Protein AF-0000000070911212 (afdb_homodimer)

Organism: Physcomitrium patens (NCBI:txid3218)

Secondary structure (DSSP, 8-state):
-EEEE-SS-EEE-----------------------------------------------------------------S---PBSPHHHHHHHHHH-SEEEEEEEEE-TT--HHHHHHHHS-TT-TTS-EEEEEEEEESSSEEEEEEEEEEES-SEEEEEETTEEEEEETTTTEEEEEE-S-GGGHHHHHHTT--BPP-TTS-SS--SEEEEEE-GGGHHHH-TTTS-GGGPPB-SS---SEEEEEE-EEEEEETTTTEEEEEEEEEGGGSSSHHHHHHHHHHHHHHHHHHHH--TT------B----TTS-PPPP-EESS-HHHHHHHHHHHHHHHHTTS-S-------EEB---S-HHHHHHHHHHHS--SEEEEEEETTEEEEEEES--S-EEETTEEEE--EEEEEEPPSSHHHHHHHHHHHHH-HHHHHHHHHHHHHHHHHHHHTS-TT--EEEEEEEEEE-SSEEEEEEEEEEEGGGS--S--S-THHHHHHHHHHHTTS--TTTS-SSTTHHHHHHHHHSSB--TT-SS-EEE-/-EEEE-SS-EEE-----------------------------------------------------------------S---PBSPHHHHHHHHHH-SEEEEEEEEE-TT--HHHHHHHHS-TT-TTS-EEEEEEEEESSSEEEEEEEEEEES-SEEEEEETTEEEEEETTTTEEEEEE-S-GGGHHHHHHTT--BPP-TTS-SS--SEEEEEE-GGGHHHH-TTTS-GGGPPB-SS---SEEEEEE-EEEEEETTTTEEEEEEEEEGGGSSSHHHHHHHHHHHHHHHHHHHH--TT------B----TTS-PPPP-EESS-HHHHHHHHHHHHHHHHTTS-S-------EEB---S-HHHHHHHHHHHS--SEEEEEEETTEEEEEEES--S-EEETTEEEE--EEEEEEPPSSHHHHHHHHHHHHH-HHHHHHHHHHHHHHHHHHHHTB-TT--EEEEEEEEEE-SSEEEEEEEEEEEGGGB--S--S-THHHHHHHHHHHTTS--TTTS-SSTTHHHHHHHHHSSB--TT-SS-EEE-

Foldseek 3Di:
DKWWDFDWWTWDFDDQPFPWPFDDPPDPDDPDDPPPPPPDDDDDDDDDDDDDDPDPDCPPPPPPPDQPPDDDCDDQDPPDAKPVHLVVLVVLCVVWQKEKIKDKDFCPVPDLLLLQCLQAPLPNLQWWKKKKFFFDFDPDTHGDFKIKIFGHFQWKWFAAQQKIWIQGSVVRDIDIDGHLASLCVQVVVCVRTDYGDDPVDDQDDFWFKWWFAFLCNLCSVVVVQDPPVPFFAAPQPGTRTMIGTTQWMWMQGNVVSMIMTMGIFRNVVDPDSSVSVVVSVSVSSVSVVSSVCSPPSDDPPDDPPPPLVDDDDDQDDKPDDPVLQVVLVVVVVVCCVVVLFSTARAGIIGIGGDPDRPVVVLVVCCPSFNERIFMFTSTRRITMTDHDNADCWDDDPQKIKHKDWWWKDWADPDPVRRVVRVVVRVPDPVRLVLRVVLVVLSQVLQCVQFAHPQKDKDAAQDWTDGDTMIIGMIMIMGGNPRSDDDDPDDSSSSVSVSCVSRVSCDSVSNFRPPRSRRSVVSSVSDNHDRRHTPDGNTDD/DKWWDFDWWTWDFDDQPFPWPFDPPPDPDDPDDPDDPDPDDDDDDDDDDDDDDPDPDCPPPPPPCPLPPDDDCDDQDPPDAKPVHPVVLVVLCVVWQKEKIKDKDFCPVPDLLLLQCLQAPLPNLQWWKKKKFFFDFDPDTHGDQKIKIFGHFQWKWFAAQQKIWIQGSVVRDIDIDGHLASLCVQVVVCVRTDYGDDPVDDQDDFWFKWWFAFLCSLCSVVVVQDPPVPFFAAPQPGTRTMIGTTQWMWMQGNVVSMIMTMGIFRNVVDPDSVVSVVVSVSVSSVSVVSSVCSPPSDDPPDDPPPPLVDDPDDQDDKPDDPVLQVVLVVVVVVCCVVVLFSTARAGIIGIGGDPDRPSVVLVVCCPSFNERIFMFTSTRRITMTDHDNADCWDDDPQKIKHKDWWWKDWADPDPVRRVVRVCVRVVDPVRLVLRVVLVVLSQVLQCVQFAPPQKDKDAAQDWTDGDTMIIGMIMIMGGNVGRDDDDPDDPSSRVSVSCVSRVSCDSVSNFRPPRSRRSVVSSVSDNHDPRHTPDGNTDD

Nearest PDB structures (foldseek):
  7qu9-assembly1_A  TM=8.863E-01  e=1.868E-29  Bacillus subtilis
  7qu9-assembly2_B  TM=8.861E-01  e=1.388E-28  Bacillus subtilis
  7qu9-assembly3_C  TM=8.748E-01  e=2.964E-28  Bacillus subtilis
  7pi1-assembly4_DDD  TM=8.716E-01  e=1.088E-27  Bacillus subtilis subsp. subtilis str. 168
  1qdl-assembly1_A-2  TM=8.435E-01  e=1.285E-23  Saccharolobus solfataricus

Sequence (1080 aa):
MECLVGHDAVRCASGWIRGAVMTERHQWSRAKDCVFFKSRKGGHLKQFGNIGGCARASVNPVISCTALQTAVDVPPSEERETTPGRSQFLEAAQRGNVVPVYRRIFSDHLTPVLAYRCLIKEDDRDAPSFLFESVENGKSINMGRYSIVGVQPSLEIIAKEDRIIILNHEKGTREEKQSDDPLNEPQEIASKWNPVKIDSIPDIFCGGWVGYFSYDTVRYVEKKKLAFSSAPKDDRGLPDIHLGLYNDVLVFDHVTKLLYVLHWVHVDQFDSLESAFEDGCKKLDHLVARLQAPEGVELPSASVEMSVEKYGQSATKSNFTPEQFKDSILQVKEHILAGDIFQLVLSQRFERRTFAYPFEVYRALRIVNPSPYMIYLQARGAIMVASSPEILTRISKGTVVNRPLAGTRKRGKTPEEDMAMERDLLGDEKECAEHVMLVDLGRNDVGKVSKAGTVKVEKFMEIERYSHVMHISSTVLVPLRYYYLNSSSALDKTVWTCYSSFSWMPPLIVSSSGYHLGRYRSYHLEPWQIPFHSSPEIVHMECLVGHDAVRCASGWIRGAVMTERHQWSRAKDCVFFKSRKGGHLKQFGNIGGCARASVNPVISCTALQTAVDVPPSEERETTPGRSQFLEAAQRGNVVPVYRRIFSDHLTPVLAYRCLIKEDDRDAPSFLFESVENGKSINMGRYSIVGVQPSLEIIAKEDRIIILNHEKGTREEKQSDDPLNEPQEIASKWNPVKIDSIPDIFCGGWVGYFSYDTVRYVEKKKLAFSSAPKDDRGLPDIHLGLYNDVLVFDHVTKLLYVLHWVHVDQFDSLESAFEDGCKKLDHLVARLQAPEGVELPSASVEMSVEKYGQSATKSNFTPEQFKDSILQVKEHILAGDIFQLVLSQRFERRTFAYPFEVYRALRIVNPSPYMIYLQARGAIMVASSPEILTRISKGTVVNRPLAGTRKRGKTPEEDMAMERDLLGDEKECAEHVMLVDLGRNDVGKVSKAGTVKVEKFMEIERYSHVMHISSTVLVPLRYYYLNSSSALDKTVWTCYSSFSWMPPLIVSSSGYHLGRYRSYHLEPWQIPFHSSPEIVH

Structure (mmCIF, N/CA/C/O backbone):
data_AF-0000000070911212-model_v1
#
loop_
_entity.id
_entity.type
_entity.pdbx_description
1 polymer 'Anthranilate synthase'
#
loop_
_atom_site.group_PDB
_atom_site.id
_atom_site.type_symbol
_atom_site.label_atom_id
_atom_site.label_alt_id
_atom_site.label_comp_id
_atom_site.label_asym_id
_atom_site.label_entity_id
_atom_site.label_seq_id
_atom_site.pdbx_PDB_ins_code
_atom_site.Cartn_x
_atom_site.Cartn_y
_atom_site.Cartn_z
_atom_site.occupancy
_atom_site.B_iso_or_equiv
_atom_site.auth_seq_id
_atom_site.auth_comp_id
_atom_site.auth_asym_id
_atom_site.auth_atom_id
_atom_site.pdbx_PDB_model_num
ATOM 1 N N . MET A 1 1 ? 14.336 -12.883 -10.828 1 28.17 1 MET A N 1
ATOM 2 C CA . MET A 1 1 ? 15.203 -13.766 -10.055 1 28.17 1 MET A CA 1
ATOM 3 C C . MET A 1 1 ? 14.375 -14.711 -9.18 1 28.17 1 MET A C 1
ATOM 5 O O . MET A 1 1 ? 13.477 -14.273 -8.461 1 28.17 1 MET A O 1
ATOM 9 N N . GLU A 1 2 ? 14.188 -15.867 -9.695 1 31.66 2 GLU A N 1
ATOM 10 C CA . GLU A 1 2 ? 13.516 -16.922 -8.938 1 31.66 2 GLU A CA 1
ATOM 11 C C . GLU A 1 2 ? 14.508 -17.734 -8.102 1 31.66 2 GLU A C 1
ATOM 13 O O . GLU A 1 2 ? 15.609 -18.031 -8.57 1 31.66 2 GLU A O 1
ATOM 18 N N . CYS A 1 3 ? 14.344 -17.688 -6.711 1 31.03 3 CYS A N 1
ATOM 19 C CA . CYS A 1 3 ? 15.18 -18.484 -5.832 1 31.03 3 CYS A CA 1
ATOM 20 C C . CYS A 1 3 ? 14.398 -19.672 -5.273 1 31.03 3 CYS A C 1
ATOM 22 O O . CYS A 1 3 ? 13.273 -19.516 -4.789 1 31.03 3 CYS A O 1
ATOM 24 N N . LEU A 1 4 ? 14.797 -20.859 -5.637 1 30.27 4 LEU A N 1
ATOM 25 C CA . LEU A 1 4 ? 14.297 -22.062 -4.988 1 30.27 4 LEU A CA 1
ATOM 26 C C . LEU A 1 4 ? 15.109 -22.391 -3.742 1 30.27 4 LEU A C 1
ATOM 28 O O . LEU A 1 4 ? 16.344 -22.469 -3.801 1 30.27 4 LEU A O 1
ATOM 32 N N . VAL A 1 5 ? 14.516 -22.266 -2.562 1 31.02 5 VAL A N 1
ATOM 33 C CA . VAL A 1 5 ? 15.203 -22.594 -1.316 1 31.02 5 VAL A CA 1
ATOM 34 C C . VAL A 1 5 ? 14.859 -24.016 -0.88 1 31.02 5 VAL A C 1
ATOM 36 O O . VAL A 1 5 ? 13.68 -24.359 -0.751 1 31.02 5 VAL A O 1
ATOM 39 N N . GLY A 1 6 ? 15.633 -24.938 -1.055 1 28.92 6 GLY A N 1
ATOM 40 C CA . GLY A 1 6 ? 15.484 -26.266 -0.49 1 28.92 6 GLY A CA 1
ATOM 41 C C . GLY A 1 6 ? 16.156 -26.422 0.865 1 28.92 6 GLY A C 1
ATOM 42 O O . GLY A 1 6 ? 16.719 -25.469 1.392 1 28.92 6 GLY A O 1
ATOM 43 N N . HIS A 1 7 ? 16.047 -27.578 1.667 1 33.59 7 HIS A N 1
ATOM 44 C CA . HIS A 1 7 ? 16.594 -27.812 2.998 1 33.59 7 HIS A CA 1
ATOM 45 C C . HIS A 1 7 ? 18.016 -27.281 3.111 1 33.59 7 HIS A C 1
ATOM 47 O O . HIS A 1 7 ? 18.422 -26.781 4.168 1 33.59 7 HIS A O 1
ATOM 53 N N . ASP A 1 8 ? 19 -27.703 2.369 1 29.97 8 ASP A N 1
ATOM 54 C CA . ASP A 1 8 ? 20.422 -27.438 2.596 1 29.97 8 ASP A CA 1
ATOM 55 C C . ASP A 1 8 ? 20.938 -26.359 1.639 1 29.97 8 ASP A C 1
ATOM 57 O O . ASP A 1 8 ? 22.094 -25.953 1.729 1 29.97 8 ASP A O 1
ATOM 61 N N . ALA A 1 9 ? 20.328 -26.203 0.562 1 26.81 9 ALA A N 1
ATOM 62 C CA . ALA A 1 9 ? 20.984 -25.328 -0.4 1 26.81 9 ALA A CA 1
ATOM 63 C C . ALA A 1 9 ? 20 -24.328 -0.999 1 26.81 9 ALA A C 1
ATOM 65 O O . ALA A 1 9 ? 18.844 -24.672 -1.274 1 26.81 9 ALA A O 1
ATOM 66 N N . VAL A 1 10 ? 20.234 -23.078 -0.766 1 31.59 10 VAL A N 1
ATOM 67 C CA . VAL A 1 10 ? 19.484 -22.016 -1.444 1 31.59 10 VAL A CA 1
ATOM 68 C C . VAL A 1 10 ? 20 -21.859 -2.877 1 31.59 10 VAL A C 1
ATOM 70 O O . VAL A 1 10 ? 21.203 -21.719 -3.105 1 31.59 10 VAL A O 1
ATOM 73 N N . ARG A 1 11 ? 19.406 -22.344 -3.879 1 28.2 11 ARG A N 1
ATOM 74 C CA . ARG A 1 11 ? 19.812 -22.141 -5.27 1 28.2 11 ARG A CA 1
ATOM 75 C C . ARG A 1 11 ? 19.156 -20.891 -5.852 1 28.2 11 ARG A C 1
ATOM 77 O O . ARG A 1 11 ? 17.938 -20.703 -5.738 1 28.2 11 ARG A O 1
ATOM 84 N N . CYS A 1 12 ? 19.938 -19.859 -5.855 1 28.09 12 CYS A N 1
ATOM 85 C CA . CYS A 1 12 ? 19.469 -18.625 -6.469 1 28.09 12 CYS A CA 1
ATOM 86 C C . CYS A 1 12 ? 19.609 -18.672 -7.984 1 28.09 12 CYS A C 1
ATOM 88 O O . CYS A 1 12 ? 20.672 -19.016 -8.5 1 28.09 12 CYS A O 1
ATOM 90 N N . ALA A 1 13 ? 18.719 -18.859 -8.742 1 26.41 13 ALA A N 1
ATOM 91 C CA . ALA A 1 13 ? 18.828 -18.781 -10.195 1 26.41 13 ALA A CA 1
ATOM 92 C C . ALA A 1 13 ? 19.25 -17.391 -10.633 1 26.41 13 ALA A C 1
ATOM 94 O O . ALA A 1 13 ? 18.781 -16.391 -10.094 1 26.41 13 ALA A O 1
ATOM 95 N N . SER A 1 14 ? 20.484 -17.25 -11.211 1 25.72 14 SER A N 1
ATOM 96 C CA . SER A 1 14 ? 21.094 -16.078 -11.859 1 25.72 14 SER A CA 1
ATOM 97 C C . SER A 1 14 ? 20.125 -15.43 -12.844 1 25.72 14 SER A C 1
ATOM 99 O O . SER A 1 14 ? 19.203 -16.078 -13.336 1 25.72 14 SER A O 1
ATOM 101 N N . GLY A 1 15 ? 20.016 -14.156 -12.852 1 24.16 15 GLY A N 1
ATOM 102 C CA . GLY A 1 15 ? 19.422 -13.336 -13.883 1 24.16 15 GLY A CA 1
ATOM 103 C C . GLY A 1 15 ? 19.891 -13.688 -15.281 1 24.16 15 GLY A C 1
ATOM 104 O O . GLY A 1 15 ? 21.078 -13.906 -15.5 1 24.16 15 GLY A O 1
ATOM 105 N N . TRP A 1 16 ? 19.141 -14.344 -16.016 1 23.89 16 TRP A N 1
ATOM 106 C CA . TRP A 1 16 ? 19.375 -14.688 -17.422 1 23.89 16 TRP A CA 1
ATOM 107 C C . TRP A 1 16 ? 19.781 -13.469 -18.219 1 23.89 16 TRP A C 1
ATOM 109 O O . TRP A 1 16 ? 19.094 -12.438 -18.203 1 23.89 16 TRP A O 1
ATOM 119 N N . ILE A 1 17 ? 21.016 -13.219 -18.297 1 22.12 17 ILE A N 1
ATOM 120 C CA . ILE A 1 17 ? 21.469 -12.367 -19.391 1 22.12 17 ILE A CA 1
ATOM 121 C C . ILE A 1 17 ? 21.078 -12.977 -20.734 1 22.12 17 ILE A C 1
ATOM 123 O O . ILE A 1 17 ? 21.531 -14.062 -21.094 1 22.12 17 ILE A O 1
ATOM 127 N N . ARG A 1 18 ? 19.828 -12.891 -21.188 1 24.19 18 ARG A N 1
ATOM 128 C CA . ARG A 1 18 ? 19.328 -13.375 -22.469 1 24.19 18 ARG A CA 1
ATOM 129 C C . ARG A 1 18 ? 20.125 -12.781 -23.625 1 24.19 18 ARG A C 1
ATOM 131 O O . ARG A 1 18 ? 20.188 -11.562 -23.781 1 24.19 18 ARG A O 1
ATOM 138 N N . GLY A 1 19 ? 21.25 -13.25 -23.812 1 22.19 19 GLY A N 1
ATOM 139 C CA . GLY A 1 19 ? 21.75 -12.891 -25.141 1 22.19 19 GLY A CA 1
ATOM 140 C C . GLY A 1 19 ? 21.016 -13.57 -26.266 1 22.19 19 GLY A C 1
ATOM 141 O O . GLY A 1 19 ? 21.016 -14.797 -26.375 1 22.19 19 GLY A O 1
ATOM 142 N N . ALA A 1 20 ? 19.797 -13.133 -26.609 1 23.89 20 ALA A N 1
ATOM 143 C CA . ALA A 1 20 ? 19.156 -13.562 -27.859 1 23.89 20 ALA A CA 1
ATOM 144 C C . ALA A 1 20 ? 20.094 -13.406 -29.047 1 23.89 20 ALA A C 1
ATOM 146 O O . ALA A 1 20 ? 20.734 -12.359 -29.203 1 23.89 20 ALA A O 1
ATOM 147 N N . VAL A 1 21 ? 20.656 -14.477 -29.484 1 21.64 21 VAL A N 1
ATOM 148 C CA . VAL A 1 21 ? 21.422 -14.414 -30.719 1 21.64 21 VAL A CA 1
ATOM 149 C C . VAL A 1 21 ? 20.484 -14.352 -31.922 1 21.64 21 VAL A C 1
ATOM 151 O O . VAL A 1 21 ? 19.688 -15.266 -32.125 1 21.64 21 VAL A O 1
ATOM 154 N N . MET A 1 22 ? 19.844 -13.18 -32.281 1 22.73 22 MET A N 1
ATOM 155 C CA . MET A 1 22 ? 19.047 -13 -33.469 1 22.73 22 MET A CA 1
ATOM 156 C C . MET A 1 22 ? 19.922 -12.781 -34.688 1 22.73 22 MET A C 1
ATOM 158 O O . MET A 1 22 ? 20.828 -11.945 -34.688 1 22.73 22 MET A O 1
ATOM 162 N N . THR A 1 23 ? 20.141 -13.758 -35.594 1 19.64 23 THR A N 1
ATOM 163 C CA . THR A 1 23 ? 20.75 -13.5 -36.906 1 19.64 23 THR A CA 1
ATOM 164 C C . THR A 1 23 ? 19.75 -12.805 -37.844 1 19.64 23 THR A C 1
ATOM 166 O O . THR A 1 23 ? 18.547 -12.992 -37.719 1 19.64 23 THR A O 1
ATOM 169 N N . GLU A 1 24 ? 20.031 -11.703 -38.5 1 20.14 24 GLU A N 1
ATOM 170 C CA . GLU A 1 24 ? 19.391 -10.766 -39.406 1 20.14 24 GLU A CA 1
ATOM 171 C C . GLU A 1 24 ? 18.953 -11.469 -40.688 1 20.14 24 GLU A C 1
ATOM 173 O O . GLU A 1 24 ? 19.75 -11.625 -41.625 1 20.14 24 GLU A O 1
ATOM 178 N N . ARG A 1 25 ? 18.172 -12.633 -40.906 1 19.28 25 ARG A N 1
ATOM 179 C CA . ARG A 1 25 ? 17.875 -12.906 -42.312 1 19.28 25 ARG A CA 1
ATOM 180 C C . ARG A 1 25 ? 16.812 -11.938 -42.812 1 19.28 25 ARG A C 1
ATOM 182 O O . ARG A 1 25 ? 15.836 -11.648 -42.125 1 19.28 25 ARG A O 1
ATOM 189 N N . HIS A 1 26 ? 17.016 -10.992 -43.875 1 19.28 26 HIS A N 1
ATOM 190 C CA . HIS A 1 26 ? 16.328 -9.961 -44.625 1 19.28 26 HIS A CA 1
ATOM 191 C C . HIS A 1 26 ? 15.164 -10.547 -45.406 1 19.28 26 HIS A C 1
ATOM 193 O O . HIS A 1 26 ? 14.555 -9.852 -46.219 1 19.28 26 HIS A O 1
ATOM 199 N N . GLN A 1 27 ? 14.586 -11.789 -45.406 1 17.27 27 GLN A N 1
ATOM 200 C CA . GLN A 1 27 ? 13.781 -12.086 -46.562 1 17.27 27 GLN A CA 1
ATOM 201 C C . GLN A 1 27 ? 12.484 -11.281 -46.562 1 17.27 27 GLN A C 1
ATOM 203 O O . GLN A 1 27 ? 11.797 -11.211 -45.562 1 17.27 27 GLN A O 1
ATOM 208 N N . TRP A 1 28 ? 12.211 -10.312 -47.562 1 18.75 28 TRP A N 1
ATOM 209 C CA . TRP A 1 28 ? 11.156 -9.359 -47.875 1 18.75 28 TRP A CA 1
ATOM 210 C C . TRP A 1 28 ? 9.875 -10.086 -48.312 1 18.75 28 TRP A C 1
ATOM 212 O O . TRP A 1 28 ? 8.883 -9.453 -48.656 1 18.75 28 TRP A O 1
ATOM 222 N N . SER A 1 29 ? 9.633 -11.445 -48.188 1 16.69 29 SER A N 1
ATOM 223 C CA . SER A 1 29 ? 8.648 -11.914 -49.156 1 16.69 29 SER A CA 1
ATOM 224 C C . SER A 1 29 ? 7.285 -11.289 -48.906 1 16.69 29 SER A C 1
ATOM 226 O O . SER A 1 29 ? 7.004 -10.828 -47.812 1 16.69 29 SER A O 1
ATOM 228 N N . ARG A 1 30 ? 6.578 -10.992 -50.062 1 17.97 30 ARG A N 1
ATOM 229 C CA . ARG A 1 30 ? 5.234 -10.617 -50.5 1 17.97 30 ARG A CA 1
ATOM 230 C C . ARG A 1 30 ? 4.191 -11.555 -49.906 1 17.97 30 ARG A C 1
ATOM 232 O O . ARG A 1 30 ? 4.34 -12.773 -49.969 1 17.97 30 ARG A O 1
ATOM 239 N N . ALA A 1 31 ? 3.416 -11.25 -48.906 1 16.95 31 ALA A N 1
ATOM 240 C CA . ALA A 1 31 ? 2.441 -11.898 -48.031 1 16.95 31 ALA A CA 1
ATOM 241 C C . ALA A 1 31 ? 1.272 -12.461 -48.812 1 16.95 31 ALA A C 1
ATOM 243 O O . A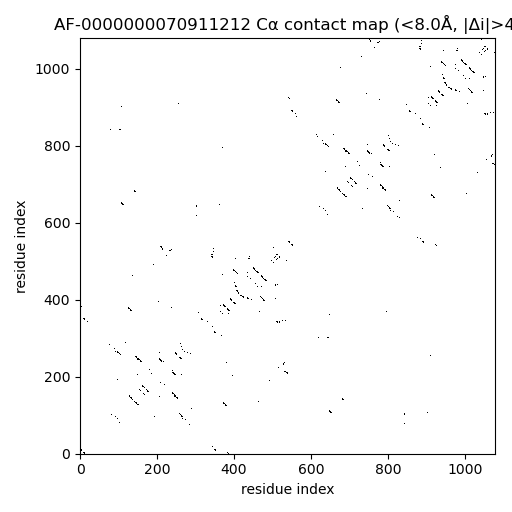LA A 1 31 ? 0.159 -11.938 -48.781 1 16.95 31 ALA A O 1
ATOM 244 N N . LYS A 1 32 ? 1.663 -12.961 -50.188 1 17.09 32 LYS A N 1
ATOM 245 C CA . LYS A 1 32 ? 0.416 -13.227 -50.875 1 17.09 32 LYS A CA 1
ATOM 246 C C . LYS A 1 32 ? -0.442 -14.242 -50.125 1 17.09 32 LYS A C 1
ATOM 248 O O . LYS A 1 32 ? -1.629 -14 -49.906 1 17.09 32 LYS A O 1
ATOM 253 N N . ASP A 1 33 ? -0.026 -15.648 -50.281 1 16.19 33 ASP A N 1
ATOM 254 C CA . ASP A 1 33 ? -0.875 -16.719 -50.812 1 16.19 33 ASP A CA 1
ATOM 255 C C . ASP A 1 33 ? -1.769 -17.281 -49.688 1 16.19 33 ASP A C 1
ATOM 257 O O . ASP A 1 33 ? -1.344 -17.406 -48.562 1 16.19 33 ASP A O 1
ATOM 261 N N . CYS A 1 34 ? -3.102 -17.172 -49.812 1 17.75 34 CYS A N 1
ATOM 262 C CA . CYS A 1 34 ? -4.32 -17.656 -49.156 1 17.75 34 CYS A CA 1
ATOM 263 C C . CYS A 1 34 ? -4.332 -19.172 -49.094 1 17.75 34 CYS A C 1
ATOM 265 O O . CYS A 1 34 ? -4.496 -19.859 -50.094 1 17.75 34 CYS A O 1
ATOM 267 N N . VAL A 1 35 ? -3.148 -19.891 -48.594 1 16.47 35 VAL A N 1
ATOM 268 C CA . VAL A 1 35 ? -3.062 -21.312 -48.906 1 16.47 35 VAL A CA 1
ATOM 269 C C . VAL A 1 35 ? -4.285 -22.031 -48.344 1 16.47 35 VAL A C 1
ATOM 271 O O . VAL A 1 35 ? -4.66 -21.828 -47.188 1 16.47 35 VAL A O 1
ATOM 274 N N . PHE A 1 36 ? -5.133 -22.547 -49.188 1 17.3 36 PHE A N 1
ATOM 275 C CA . PHE A 1 36 ? -6.352 -23.344 -49.156 1 17.3 36 PHE A CA 1
ATOM 276 C C . PHE A 1 36 ? -6.078 -24.719 -48.562 1 17.3 36 PHE A C 1
ATOM 278 O O . PHE A 1 36 ? -5.305 -25.5 -49.125 1 17.3 36 PHE A O 1
ATOM 285 N N . PHE A 1 37 ? -5.773 -24.859 -47.219 1 16.77 37 PHE A N 1
ATOM 286 C CA . PHE A 1 37 ? -5.359 -26.172 -46.719 1 16.77 37 PHE A CA 1
ATOM 287 C C . PHE A 1 37 ? -6.453 -27.203 -46.906 1 16.77 37 PHE A C 1
ATOM 289 O O . PHE A 1 37 ? -7.512 -27.141 -46.281 1 16.77 37 PHE A O 1
ATOM 296 N N . LYS A 1 38 ? -6.586 -27.719 -48.094 1 16.67 38 LYS A N 1
ATOM 297 C CA . LYS A 1 38 ? -7.52 -28.797 -48.375 1 16.67 38 LYS A CA 1
ATOM 298 C C . LYS A 1 38 ? -7.098 -30.078 -47.656 1 16.67 38 LYS A C 1
ATOM 300 O O . LYS A 1 38 ? -5.918 -30.422 -47.656 1 16.67 38 LYS A O 1
ATOM 305 N N . SER A 1 39 ? -7.871 -30.594 -46.781 1 16.16 39 SER A N 1
ATOM 306 C CA . SER A 1 39 ? -7.902 -31.797 -45.938 1 16.16 39 SER A CA 1
ATOM 307 C C . SER A 1 39 ? -7.777 -33.062 -46.781 1 16.16 39 SER A C 1
ATOM 309 O O . SER A 1 39 ? -8.75 -33.781 -46.969 1 16.16 39 SER A O 1
ATOM 311 N N . ARG A 1 40 ? -6.652 -33.156 -47.625 1 16.17 40 ARG A N 1
ATOM 312 C CA . ARG A 1 40 ? -6.816 -34.375 -48.438 1 16.17 40 ARG A CA 1
ATOM 313 C C . ARG A 1 40 ? -6.754 -35.625 -47.562 1 16.17 40 ARG A C 1
ATOM 315 O O . ARG A 1 40 ? -6.25 -35.562 -46.438 1 16.17 40 ARG A O 1
ATOM 322 N N . LYS A 1 41 ? -6.523 -36.844 -48.219 1 17.41 41 LYS A N 1
ATOM 323 C CA . LYS A 1 41 ? -6.98 -38.25 -48.219 1 17.41 41 LYS A CA 1
ATOM 324 C C . LYS A 1 41 ? -6.109 -39.125 -47.344 1 17.41 41 LYS A C 1
ATOM 326 O O . LYS A 1 41 ? -6.598 -39.719 -46.375 1 17.41 41 LYS A O 1
ATOM 331 N N . GLY A 1 42 ? -5.23 -40.156 -47.844 1 16.5 42 GLY A N 1
ATOM 332 C CA . GLY A 1 42 ? -5.324 -41.594 -47.781 1 16.5 42 GLY A CA 1
ATOM 333 C C . GLY A 1 42 ? -4.324 -42.219 -46.812 1 16.5 42 GLY A C 1
ATOM 334 O O . GLY A 1 42 ? -4.695 -43 -45.938 1 16.5 42 GLY A O 1
ATOM 335 N N . GLY A 1 43 ? -2.844 -42.281 -47.062 1 16.55 43 GLY A N 1
ATOM 336 C CA . GLY A 1 43 ? -2.209 -43.594 -47.25 1 16.55 43 GLY A CA 1
ATOM 337 C C . GLY A 1 43 ? -1.686 -44.188 -45.969 1 16.55 43 GLY A C 1
ATOM 338 O O . GLY A 1 43 ? -1.616 -43.5 -44.938 1 16.55 43 GLY A O 1
ATOM 339 N N . HIS A 1 44 ? -0.836 -45.438 -45.906 1 17.58 44 HIS A N 1
ATOM 340 C CA . HIS A 1 44 ? -0.629 -46.75 -45.25 1 17.58 44 HIS A CA 1
ATOM 341 C C . HIS A 1 44 ? 0.604 -46.719 -44.375 1 17.58 44 HIS A C 1
ATOM 343 O O . HIS A 1 44 ? 0.963 -47.75 -43.781 1 17.58 44 HIS A O 1
ATOM 349 N N . LEU A 1 45 ? 1.229 -45.688 -43.812 1 16.38 45 LEU A N 1
ATOM 350 C CA . LEU A 1 45 ? 2.643 -45.938 -43.562 1 16.38 45 LEU A CA 1
ATOM 351 C C . LEU A 1 45 ? 2.816 -47 -42.5 1 16.38 45 LEU A C 1
ATOM 353 O O . LEU A 1 45 ? 2.014 -47.094 -41.562 1 16.38 45 LEU A O 1
ATOM 357 N N . LYS A 1 46 ? 4.031 -47.844 -42.531 1 17.88 46 LYS A N 1
ATOM 358 C CA . LYS A 1 46 ? 4.676 -49.062 -42.125 1 17.88 46 LYS A CA 1
ATOM 359 C C . LYS A 1 46 ? 5.113 -49.031 -40.656 1 17.88 46 LYS A C 1
ATOM 361 O O . LYS A 1 46 ? 5.281 -47.938 -40.094 1 17.88 46 LYS A O 1
ATOM 366 N N . GLN A 1 47 ? 5.695 -50.188 -40 1 16.89 47 GLN A N 1
ATOM 367 C CA . GLN A 1 47 ? 5.723 -51.125 -38.875 1 16.89 47 GLN A CA 1
ATOM 368 C C . GLN A 1 47 ? 6.918 -50.812 -37.969 1 16.89 47 GLN A C 1
ATOM 370 O O . GLN A 1 47 ? 7.102 -51.5 -36.938 1 16.89 47 GLN A O 1
ATOM 375 N N . PHE A 1 48 ? 7.52 -49.688 -37.812 1 16.67 48 PHE A N 1
ATOM 376 C CA . PHE A 1 48 ? 8.883 -49.844 -37.344 1 16.67 48 PHE A CA 1
ATOM 377 C C . PHE A 1 48 ? 8.898 -50.469 -35.938 1 16.67 48 PHE A C 1
ATOM 379 O O . PHE A 1 48 ? 7.949 -50.281 -35.188 1 16.67 48 PHE A O 1
ATOM 386 N N . GLY A 1 49 ? 10.008 -51.344 -35.562 1 16.81 49 GLY A N 1
ATOM 387 C CA . GLY A 1 49 ? 10.414 -52.438 -34.719 1 16.81 49 GLY A CA 1
ATOM 388 C C . GLY A 1 49 ? 10.617 -52.062 -33.281 1 16.81 49 GLY A C 1
ATOM 389 O O . GLY A 1 49 ? 10.656 -50.875 -32.938 1 16.81 49 GLY A O 1
ATOM 390 N N . ASN A 1 50 ? 11.328 -53 -32.281 1 16.88 50 ASN A N 1
ATOM 391 C CA . ASN A 1 50 ? 11.289 -53.688 -31.016 1 16.88 50 ASN A CA 1
ATOM 392 C C . ASN A 1 50 ? 12.156 -53 -29.969 1 16.88 50 ASN A C 1
ATOM 394 O O . ASN A 1 50 ? 12.43 -53.594 -28.906 1 16.88 50 ASN A O 1
ATOM 398 N N . ILE A 1 51 ? 12.609 -51.781 -29.984 1 17.97 51 ILE A N 1
ATOM 399 C CA . ILE A 1 51 ? 13.82 -51.594 -29.188 1 17.97 51 ILE A CA 1
ATOM 400 C C . ILE A 1 51 ? 13.516 -51.875 -27.719 1 17.97 51 ILE A C 1
ATOM 402 O O . ILE A 1 51 ? 12.422 -51.562 -27.25 1 17.97 51 ILE A O 1
ATOM 406 N N . GLY A 1 52 ? 14.508 -52.562 -26.875 1 18.09 52 GLY A N 1
ATOM 407 C CA . GLY A 1 52 ? 14.758 -53.281 -25.641 1 18.09 52 GLY A CA 1
ATOM 408 C C . GLY A 1 52 ? 14.633 -52.406 -24.406 1 18.09 52 GLY A C 1
ATOM 409 O O . GLY A 1 52 ? 14.727 -51.188 -24.5 1 18.09 52 GLY A O 1
ATOM 410 N N . GLY A 1 53 ? 14.062 -52.844 -23.172 1 17.62 53 GLY A N 1
ATOM 411 C CA . GLY A 1 53 ? 13.398 -52.594 -21.906 1 17.62 53 GLY A CA 1
ATOM 412 C C . GLY A 1 53 ? 14.352 -52.094 -20.828 1 17.62 53 GLY A C 1
ATOM 413 O O . GLY A 1 53 ? 14.836 -52.875 -20.016 1 17.62 53 GLY A O 1
ATOM 414 N N . CYS A 1 54 ? 15.359 -51.156 -20.969 1 19.11 54 CYS A N 1
ATOM 415 C CA . CYS A 1 54 ? 16.266 -51 -19.828 1 19.11 54 CYS A CA 1
ATOM 416 C C . CYS A 1 54 ? 15.508 -50.562 -18.578 1 19.11 54 CYS A C 1
ATOM 418 O O . CYS A 1 54 ? 14.594 -49.75 -18.656 1 19.11 54 CYS A O 1
ATOM 420 N N . ALA A 1 55 ? 15.609 -51.281 -17.359 1 19.73 55 ALA A N 1
ATOM 421 C CA . ALA A 1 55 ? 15.047 -51.344 -16.016 1 19.73 55 ALA A CA 1
ATOM 422 C C . ALA A 1 55 ? 15.383 -50.094 -15.211 1 19.73 55 ALA A C 1
ATOM 424 O O . ALA A 1 55 ? 16.547 -49.875 -14.852 1 19.73 55 ALA A O 1
ATOM 425 N N . ARG A 1 56 ? 14.992 -49 -15.508 1 22.66 56 ARG A N 1
ATOM 426 C CA . ARG A 1 56 ? 15.336 -47.812 -14.734 1 22.66 56 ARG A CA 1
ATOM 427 C C . ARG A 1 56 ? 14.844 -47.938 -13.297 1 22.66 56 ARG A C 1
ATOM 429 O O . ARG A 1 56 ? 13.742 -48.406 -13.047 1 22.66 56 ARG A O 1
ATOM 436 N N . ALA A 1 57 ? 15.781 -47.938 -12.297 1 22.59 57 ALA A N 1
ATOM 437 C CA . ALA A 1 57 ? 15.664 -47.969 -10.836 1 22.59 57 ALA A CA 1
ATOM 438 C C . ALA A 1 57 ? 14.766 -46.844 -10.328 1 22.59 57 ALA A C 1
ATOM 440 O O . ALA A 1 57 ? 14.945 -45.688 -10.695 1 22.59 57 ALA A O 1
ATOM 441 N N . SER A 1 58 ? 13.555 -47.156 -9.93 1 21.86 58 SER A N 1
ATOM 442 C CA . SER A 1 58 ? 12.414 -46.406 -9.43 1 21.86 58 SER A CA 1
ATOM 443 C C . SER A 1 58 ? 12.758 -45.688 -8.117 1 21.86 58 SER A C 1
ATOM 445 O O . SER A 1 58 ? 12.992 -46.375 -7.102 1 21.86 58 SER A O 1
ATOM 447 N N . VAL A 1 59 ? 13.68 -44.844 -8.016 1 23.16 59 VAL A N 1
ATOM 448 C CA . VAL A 1 59 ? 13.852 -44.188 -6.723 1 23.16 59 VAL A CA 1
ATOM 449 C C . VAL A 1 59 ? 12.516 -43.594 -6.266 1 23.16 59 VAL A C 1
ATOM 451 O O . VAL A 1 59 ? 11.867 -42.844 -7 1 23.16 59 VAL A O 1
ATOM 454 N N . ASN A 1 60 ? 11.742 -44.312 -5.398 1 22.7 60 ASN A N 1
ATOM 455 C CA . ASN A 1 60 ? 10.445 -43.969 -4.82 1 22.7 60 ASN A CA 1
ATOM 456 C C . ASN A 1 60 ? 10.539 -42.75 -3.906 1 22.7 60 ASN A C 1
ATOM 458 O O . ASN A 1 60 ? 11.289 -42.781 -2.934 1 22.7 60 ASN A O 1
ATOM 462 N N . PRO A 1 61 ? 10.312 -41.625 -4.332 1 26.75 61 PRO A N 1
ATOM 463 C CA . PRO A 1 61 ? 10.328 -40.531 -3.381 1 26.75 61 PRO A CA 1
ATOM 464 C C . PRO A 1 61 ? 9.391 -40.75 -2.193 1 26.75 61 PRO A C 1
ATOM 466 O O . PRO A 1 61 ? 8.242 -41.156 -2.377 1 26.75 61 PRO A O 1
ATOM 469 N N . VAL A 1 62 ? 9.859 -41.219 -0.963 1 24.75 62 VAL A N 1
ATOM 470 C CA . VAL A 1 62 ? 9.117 -41.406 0.273 1 24.75 62 VAL A CA 1
ATOM 471 C C . VAL A 1 62 ? 8.453 -40.125 0.708 1 24.75 62 VAL A C 1
ATOM 473 O O . VAL A 1 62 ? 9.141 -39.125 1.004 1 24.75 62 VAL A O 1
ATOM 476 N N . ILE A 1 63 ? 7.414 -39.719 0.161 1 28.69 63 ILE A N 1
ATOM 477 C CA . ILE A 1 63 ? 6.629 -38.562 0.585 1 28.69 63 ILE A CA 1
ATOM 478 C C . ILE A 1 63 ? 5.895 -38.906 1.885 1 28.69 63 ILE A C 1
ATOM 480 O O . ILE A 1 63 ? 5.051 -39.781 1.921 1 28.69 63 ILE A O 1
ATOM 484 N N . SER A 1 64 ? 6.555 -38.844 3.074 1 25.08 64 SER A N 1
ATOM 485 C CA . SER A 1 64 ? 5.844 -39.031 4.332 1 25.08 64 SER A CA 1
ATOM 486 C C . SER A 1 64 ? 4.738 -38 4.504 1 25.08 64 SER A C 1
ATOM 488 O O . SER A 1 64 ? 4.941 -36.812 4.227 1 25.08 64 SER A O 1
ATOM 490 N N . CYS A 1 65 ? 3.531 -38.406 4.418 1 28.06 65 CYS A N 1
ATOM 491 C CA . CYS A 1 65 ? 2.307 -37.656 4.621 1 28.06 65 CYS A CA 1
ATOM 492 C C . CYS A 1 65 ? 2.176 -37.219 6.074 1 28.06 65 CYS A C 1
ATOM 494 O O . CYS A 1 65 ? 1.817 -38 6.938 1 28.06 65 CYS A O 1
ATOM 496 N N . THR A 1 66 ? 3.098 -36.625 6.668 1 24.56 66 THR A N 1
ATOM 497 C CA . THR A 1 66 ? 2.738 -36.188 8.016 1 24.56 66 THR A CA 1
ATOM 498 C C . THR A 1 66 ? 1.536 -35.25 7.977 1 24.56 66 THR A C 1
ATOM 500 O O . THR A 1 66 ? 1.508 -34.312 7.191 1 24.56 66 THR A O 1
ATOM 503 N N . ALA A 1 67 ? 0.499 -35.719 8.484 1 26.34 67 ALA A N 1
ATOM 504 C CA . ALA A 1 67 ? -0.689 -34.906 8.703 1 26.34 67 ALA A CA 1
ATOM 505 C C . ALA A 1 67 ? -0.325 -33.594 9.375 1 26.34 67 ALA A C 1
ATOM 507 O O . ALA A 1 67 ? 0.42 -33.562 10.352 1 26.34 67 ALA A O 1
ATOM 508 N N . LEU A 1 68 ? -0.184 -32.625 8.648 1 30.06 68 LEU A N 1
ATOM 509 C CA . LEU A 1 68 ? -0.025 -31.312 9.234 1 30.06 68 LEU A CA 1
ATOM 510 C C . LEU A 1 68 ? -0.945 -31.141 10.445 1 30.06 68 LEU A C 1
ATOM 512 O O . LEU A 1 68 ? -2.15 -31.375 10.344 1 30.06 68 LEU A O 1
ATOM 516 N N . GLN A 1 69 ? -0.436 -31.438 11.664 1 26.52 69 GLN A N 1
ATOM 517 C CA . GLN A 1 69 ? -1.187 -31.234 12.898 1 26.52 69 GLN A CA 1
ATOM 518 C C . GLN A 1 69 ? -1.861 -29.859 12.898 1 26.52 69 GLN A C 1
ATOM 520 O O . GLN A 1 69 ? -1.216 -28.844 12.633 1 26.52 69 GLN A O 1
ATOM 525 N N . THR A 1 70 ? -3.119 -29.828 12.734 1 29.28 70 THR A N 1
ATOM 526 C CA . THR A 1 70 ? -3.998 -28.672 12.859 1 29.28 70 THR A CA 1
ATOM 527 C C . THR A 1 70 ? -3.773 -27.969 14.195 1 29.28 70 THR A C 1
ATOM 529 O O . THR A 1 70 ? -3.605 -28.609 15.227 1 29.28 70 THR A O 1
ATOM 532 N N . ALA A 1 71 ? -3.229 -26.844 14.211 1 30.28 71 ALA A N 1
ATOM 533 C CA . ALA A 1 71 ? -3.012 -25.969 15.367 1 30.28 71 ALA A CA 1
ATOM 534 C C . ALA A 1 71 ? -4.16 -26.094 16.359 1 30.28 71 ALA A C 1
ATOM 536 O O . ALA A 1 71 ? -5.281 -26.453 15.984 1 30.28 71 ALA A O 1
ATOM 537 N N . VAL A 1 72 ? -3.84 -25.906 17.703 1 29.86 72 VAL A N 1
ATOM 538 C CA . VAL A 1 72 ? -4.527 -25.969 18.984 1 29.86 72 VAL A CA 1
ATOM 539 C C . VAL A 1 72 ? -5.746 -25.031 18.969 1 29.86 72 VAL A C 1
ATOM 541 O O . VAL A 1 72 ? -5.738 -24.016 18.281 1 29.86 72 VAL A O 1
ATOM 544 N N . ASP A 1 73 ? -6.863 -25.391 19.594 1 30.2 73 ASP A N 1
ATOM 545 C CA . ASP A 1 73 ? -8.234 -24.938 19.812 1 30.2 73 ASP A CA 1
ATOM 546 C C . ASP A 1 73 ? -8.258 -23.547 20.453 1 30.2 73 ASP A C 1
ATOM 548 O O . ASP A 1 73 ? -7.824 -23.375 21.594 1 30.2 73 ASP A O 1
ATOM 552 N N . VAL A 1 74 ? -7.906 -22.547 19.844 1 32.69 74 VAL A N 1
ATOM 553 C CA . VAL A 1 74 ? -8.156 -21.25 20.453 1 32.69 74 VAL A CA 1
ATOM 554 C C . VAL A 1 74 ? -9.633 -21.125 20.812 1 32.69 74 VAL A C 1
ATOM 556 O O . VAL A 1 74 ? -10.5 -21.578 20.062 1 32.69 74 VAL A O 1
ATOM 559 N N . PRO A 1 75 ? -9.977 -20.781 22.016 1 33.19 75 PRO A N 1
ATOM 560 C CA . PRO A 1 75 ? -11.383 -20.703 22.438 1 33.19 75 PRO A CA 1
ATOM 561 C C . PRO A 1 75 ? -12.219 -19.812 21.516 1 33.19 75 PRO A C 1
ATOM 563 O O . PRO A 1 75 ? -11.688 -18.891 20.891 1 33.19 75 PRO A O 1
ATOM 566 N N . PRO A 1 76 ? -13.461 -20.266 21.172 1 33.97 76 PRO A N 1
ATOM 567 C CA . PRO A 1 76 ? -14.383 -19.594 20.25 1 33.97 76 PRO A CA 1
ATOM 568 C C . PRO A 1 76 ? -14.68 -18.156 20.641 1 33.97 76 PRO A C 1
ATOM 570 O O . PRO A 1 76 ? -14.977 -17.875 21.797 1 33.97 76 PRO A O 1
ATOM 573 N N . SER A 1 77 ? -14.031 -17.234 20.141 1 34.91 77 SER A N 1
ATOM 574 C CA . SER A 1 77 ? -14.383 -15.828 20.359 1 34.91 77 SER A CA 1
ATOM 575 C C . SER A 1 77 ? -15.867 -15.594 20.078 1 34.91 77 SER A C 1
ATOM 577 O O . SER A 1 77 ? -16.516 -16.391 19.422 1 34.91 77 SER A O 1
ATOM 579 N N . GLU A 1 78 ? -16.5 -14.477 20.625 1 35.75 78 GLU A N 1
ATOM 580 C CA . GLU A 1 78 ? -17.891 -14.031 20.547 1 35.75 78 GLU A CA 1
ATOM 581 C C . GLU A 1 78 ? -18.406 -14.07 19.125 1 35.75 78 GLU A C 1
ATOM 583 O O . GLU A 1 78 ? -17.641 -13.992 18.172 1 35.75 78 GLU A O 1
ATOM 588 N N . GLU A 1 79 ? -19.75 -14.477 18.922 1 36.19 79 GLU A N 1
ATOM 589 C CA . GLU A 1 79 ? -20.562 -14.75 17.75 1 36.19 79 GLU A CA 1
ATOM 590 C C . GLU A 1 79 ? -20.406 -13.648 16.703 1 36.19 79 GLU A C 1
ATOM 592 O O . GLU A 1 79 ? -21.047 -12.602 16.797 1 36.19 79 GLU A O 1
ATOM 597 N N . ARG A 1 80 ? -19.297 -13.5 16.141 1 48.53 80 ARG A N 1
ATOM 598 C CA . ARG A 1 80 ? -19.047 -12.539 15.055 1 48.53 80 ARG A CA 1
ATOM 599 C C . ARG A 1 80 ? -19.766 -12.969 13.781 1 48.53 80 ARG A C 1
ATOM 601 O O . ARG A 1 80 ? -19.812 -14.148 13.445 1 48.53 80 ARG A O 1
ATOM 608 N N . GLU A 1 81 ? -20.625 -12.039 13.25 1 53.03 81 GLU A N 1
ATOM 609 C CA . GLU A 1 81 ? -21.5 -12.312 12.109 1 53.03 81 GLU A CA 1
ATOM 610 C C . GLU A 1 81 ? -20.688 -12.695 10.875 1 53.03 81 GLU A C 1
ATOM 612 O O . GLU A 1 81 ? -19.703 -12.031 10.539 1 53.03 81 GLU A O 1
ATOM 617 N N . THR A 1 82 ? -20.719 -13.828 10.492 1 64.31 82 THR A N 1
ATOM 618 C CA . THR A 1 82 ? -20.125 -14.414 9.289 1 64.31 82 THR A CA 1
ATOM 619 C C . THR A 1 82 ? -20.891 -13.961 8.047 1 64.31 82 THR A C 1
ATOM 621 O O . THR A 1 82 ? -22.094 -13.68 8.109 1 64.31 82 THR A O 1
ATOM 624 N N . THR A 1 83 ? -20.188 -13.406 7.109 1 69.44 83 THR A N 1
ATOM 625 C CA . THR A 1 83 ? -20.781 -13.141 5.805 1 69.44 83 THR A CA 1
ATOM 626 C C . THR A 1 83 ? -20.469 -14.281 4.832 1 69.44 83 THR A C 1
ATOM 628 O O . THR A 1 83 ? -19.312 -14.648 4.652 1 69.44 83 THR A O 1
ATOM 631 N N . PRO A 1 84 ? -21.453 -14.828 4.34 1 69.75 84 PRO A N 1
ATOM 632 C CA . PRO A 1 84 ? -22.891 -14.648 4.441 1 69.75 84 PRO A CA 1
ATOM 633 C C . PRO A 1 84 ? -23.469 -15.211 5.742 1 69.75 84 PRO A C 1
ATOM 635 O O . PRO A 1 84 ? -22.891 -16.125 6.336 1 69.75 84 PRO A O 1
ATOM 638 N N . GLY A 1 85 ? -24.5 -14.578 6.117 1 79.62 85 GLY A N 1
ATOM 639 C CA . GLY A 1 85 ? -25.25 -15.172 7.211 1 79.62 85 GLY A CA 1
ATOM 640 C C . GLY A 1 85 ? -25.828 -16.531 6.871 1 79.62 85 GLY A C 1
ATOM 641 O O . GLY A 1 85 ? -25.703 -17 5.734 1 79.62 85 GLY A O 1
ATOM 642 N N . ARG A 1 86 ? -26.375 -17.188 7.785 1 86.81 86 ARG A N 1
ATOM 643 C CA . ARG A 1 86 ? -26.891 -18.547 7.629 1 86.81 86 ARG A CA 1
ATOM 644 C C . ARG A 1 86 ? -27.891 -18.609 6.473 1 86.81 86 ARG A C 1
ATOM 646 O O . ARG A 1 86 ? -27.781 -19.484 5.613 1 86.81 86 ARG A O 1
ATOM 653 N N . SER A 1 87 ? -28.781 -17.703 6.398 1 88 87 SER A N 1
ATOM 654 C CA . SER A 1 87 ? -29.812 -17.688 5.355 1 88 87 SER A CA 1
ATOM 655 C C . SER A 1 87 ? -29.188 -17.484 3.975 1 88 87 SER A C 1
ATOM 657 O O . SER A 1 87 ? -29.547 -18.172 3.02 1 88 87 SER A O 1
ATOM 659 N N . GLN A 1 88 ? -28.281 -16.609 3.91 1 88.69 88 GLN A N 1
ATOM 660 C CA . GLN A 1 88 ? -27.609 -16.344 2.639 1 88.69 88 GLN A CA 1
ATOM 661 C C . GLN A 1 88 ? -26.781 -17.547 2.197 1 88.69 88 GLN A C 1
ATOM 663 O O . GLN A 1 88 ? -26.688 -17.844 1.006 1 88.69 88 GLN A O 1
ATOM 668 N N . PHE A 1 89 ? -26.219 -18.203 3.205 1 94.25 89 PHE A N 1
ATOM 669 C CA . PHE A 1 89 ? -25.422 -19.391 2.912 1 94.25 89 PHE A CA 1
ATOM 670 C C . PHE A 1 89 ? -26.297 -20.5 2.33 1 94.25 89 PHE A C 1
ATOM 672 O O . PHE A 1 89 ? -25.922 -21.141 1.339 1 94.25 89 PHE A O 1
ATOM 679 N N . LEU A 1 90 ? -27.438 -20.688 2.893 1 93.69 90 LEU A N 1
ATOM 680 C CA . LEU A 1 90 ? -28.359 -21.719 2.443 1 93.69 90 LEU A CA 1
ATOM 681 C C . LEU A 1 90 ? -28.891 -21.406 1.046 1 93.69 90 LEU A C 1
ATOM 683 O O . LEU A 1 90 ? -29.047 -22.312 0.221 1 93.69 90 LEU A O 1
ATOM 687 N N . GLU A 1 91 ? -29.078 -20.172 0.817 1 92.94 91 GLU A N 1
ATOM 688 C CA . GLU A 1 91 ? -29.516 -19.75 -0.512 1 92.94 91 GLU A CA 1
ATOM 689 C C . GLU A 1 91 ? -28.422 -19.969 -1.549 1 92.94 91 GLU A C 1
ATOM 691 O O . GLU A 1 91 ? -28.688 -20.453 -2.654 1 92.94 91 GLU A O 1
ATOM 696 N N . ALA A 1 92 ? -27.25 -19.609 -1.173 1 93.94 92 ALA A N 1
ATOM 697 C CA . ALA A 1 92 ? -26.109 -19.781 -2.07 1 93.94 92 ALA A CA 1
ATOM 698 C C . ALA A 1 92 ? -25.891 -21.266 -2.379 1 93.94 92 ALA A C 1
ATOM 700 O O . ALA A 1 92 ? -25.547 -21.625 -3.508 1 93.94 92 ALA A O 1
ATOM 701 N N . ALA A 1 93 ? -26.156 -22.109 -1.389 1 94.88 93 ALA A N 1
ATOM 702 C CA . ALA A 1 93 ? -25.922 -23.547 -1.517 1 94.88 93 ALA A CA 1
ATOM 703 C C . ALA A 1 93 ? -26.906 -24.172 -2.502 1 94.88 93 ALA A C 1
ATOM 705 O O . ALA A 1 93 ? -26.703 -25.297 -2.959 1 94.88 93 ALA A O 1
ATOM 706 N N . GLN A 1 94 ? -27.906 -23.438 -2.85 1 93.31 94 GLN A N 1
ATOM 707 C CA . GLN A 1 94 ? -28.844 -23.906 -3.865 1 93.31 94 GLN A CA 1
ATOM 708 C C . GLN A 1 94 ? -28.297 -23.672 -5.27 1 93.31 94 GLN A C 1
ATOM 710 O O . GLN A 1 94 ? -28.688 -24.344 -6.219 1 93.31 94 GLN A O 1
ATOM 715 N N . ARG A 1 95 ? -27.391 -22.797 -5.344 1 94.06 95 ARG A N 1
ATOM 716 C CA . ARG A 1 95 ? -26.859 -22.422 -6.645 1 94.06 95 ARG A CA 1
ATOM 717 C C . ARG A 1 95 ? -25.594 -23.203 -6.969 1 94.06 95 ARG A C 1
ATOM 719 O O . ARG A 1 95 ? -25.203 -23.297 -8.133 1 94.06 95 ARG A O 1
ATOM 726 N N . GLY A 1 96 ? -24.953 -23.75 -6 1 95.31 96 GLY A N 1
ATOM 727 C CA . GLY A 1 96 ? -23.703 -24.469 -6.172 1 95.31 96 GLY A CA 1
ATOM 728 C C . GLY A 1 96 ? -23.312 -25.281 -4.945 1 95.31 96 GLY A C 1
ATOM 729 O O . GLY A 1 96 ? -23.922 -25.141 -3.885 1 95.31 96 GLY A O 1
ATOM 730 N N . ASN A 1 97 ? -22.281 -26.125 -5.164 1 96.5 97 ASN A N 1
ATOM 731 C CA . ASN A 1 97 ? -21.938 -27.031 -4.074 1 96.5 97 ASN A CA 1
ATOM 732 C C . ASN A 1 97 ? -20.625 -26.609 -3.389 1 96.5 97 ASN A C 1
ATOM 734 O O . ASN A 1 97 ? -20.125 -27.328 -2.52 1 96.5 97 ASN A O 1
ATOM 738 N N . VAL A 1 98 ? -19.984 -25.578 -3.783 1 96.56 98 VAL A N 1
ATOM 739 C CA . VAL A 1 98 ? -18.859 -24.969 -3.102 1 96.56 98 VAL A CA 1
ATOM 740 C C . VAL A 1 98 ? -19.172 -23.516 -2.752 1 96.56 98 VAL A C 1
ATOM 742 O O . VAL A 1 98 ? -19.281 -22.656 -3.639 1 96.56 98 VAL A O 1
ATOM 745 N N . VAL A 1 99 ? -19.359 -23.219 -1.473 1 96.69 99 VAL A N 1
ATOM 746 C CA . VAL A 1 99 ? -19.875 -21.938 -1.03 1 96.69 99 VAL A CA 1
ATOM 747 C C . VAL A 1 99 ? -18.891 -21.297 -0.048 1 96.69 99 VAL A C 1
ATOM 749 O O . VAL A 1 99 ? -18.469 -21.922 0.927 1 96.69 99 VAL A O 1
ATOM 752 N N . PRO A 1 100 ? -18.5 -20.062 -0.336 1 96.12 100 PRO A N 1
ATOM 753 C CA . PRO A 1 100 ? -17.531 -19.438 0.577 1 96.12 100 PRO A CA 1
ATOM 754 C C . PRO A 1 100 ? -18.219 -18.812 1.8 1 96.12 100 PRO A C 1
ATOM 756 O O . PRO A 1 100 ? -19.344 -18.328 1.704 1 96.12 100 PRO A O 1
ATOM 759 N N . VAL A 1 101 ? -17.641 -18.922 2.91 1 95.12 101 VAL A N 1
ATOM 760 C CA . VAL A 1 101 ? -17.891 -18.078 4.078 1 95.12 101 VAL A CA 1
ATOM 761 C C . VAL A 1 101 ? -16.688 -17.156 4.324 1 95.12 101 VAL A C 1
ATOM 763 O O . VAL A 1 101 ? -15.547 -17.547 4.094 1 95.12 101 VAL A O 1
ATOM 766 N N . TYR A 1 102 ? -16.969 -15.953 4.695 1 92.81 102 TYR A N 1
ATOM 767 C CA . TYR A 1 102 ? -15.844 -15.039 4.828 1 92.81 102 TYR A CA 1
ATOM 768 C C . TYR A 1 102 ? -16.109 -13.984 5.895 1 92.81 102 TYR A C 1
ATOM 770 O O . TYR A 1 102 ? -17.25 -13.836 6.352 1 92.81 102 TYR A O 1
ATOM 778 N N . ARG A 1 103 ? -15.094 -13.391 6.352 1 89.5 103 ARG A N 1
ATOM 779 C CA . ARG A 1 103 ? -15.094 -12.258 7.266 1 89.5 103 ARG A CA 1
ATOM 780 C C . ARG A 1 103 ? -14.164 -11.156 6.773 1 89.5 103 ARG A C 1
ATOM 782 O O . ARG A 1 103 ? -13.094 -11.438 6.23 1 89.5 103 ARG A O 1
ATOM 789 N N . ARG A 1 104 ? -14.664 -9.977 6.883 1 88.69 104 ARG A N 1
ATOM 790 C CA . ARG A 1 104 ? -13.82 -8.82 6.59 1 88.69 104 ARG A CA 1
ATOM 791 C C . ARG A 1 104 ? -13.266 -8.211 7.871 1 88.69 104 ARG A C 1
ATOM 793 O O . ARG A 1 104 ? -14.016 -7.898 8.797 1 88.69 104 ARG A O 1
ATOM 800 N N . ILE A 1 105 ? -11.977 -8.039 7.918 1 85.88 105 ILE A N 1
ATOM 801 C CA . ILE A 1 105 ? -11.375 -7.391 9.078 1 85.88 105 ILE A CA 1
ATOM 802 C C . ILE A 1 105 ? -10.43 -6.277 8.617 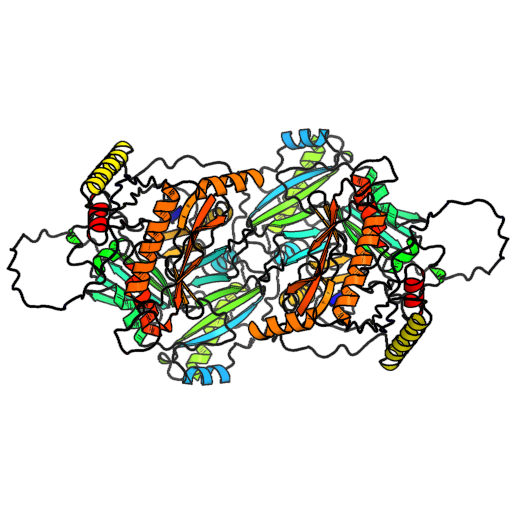1 85.88 105 ILE A C 1
ATOM 804 O O . ILE A 1 105 ? -10.047 -6.223 7.449 1 85.88 105 ILE A O 1
ATOM 808 N N . PHE A 1 106 ? -10.094 -5.34 9.516 1 83.81 106 PHE A N 1
ATOM 809 C CA . PHE A 1 106 ? -9.148 -4.277 9.195 1 83.81 106 PHE A CA 1
ATOM 810 C C . PHE A 1 106 ? -7.758 -4.848 8.953 1 83.81 106 PHE A C 1
ATOM 812 O O . PHE A 1 106 ? -7.301 -5.719 9.695 1 83.81 106 PHE A O 1
ATOM 819 N N . SER A 1 107 ? -7.211 -4.375 7.93 1 86.94 107 SER A N 1
ATOM 820 C CA . SER A 1 107 ? -5.867 -4.859 7.652 1 86.94 107 SER A CA 1
ATOM 821 C C . SER A 1 107 ? -4.809 -3.936 8.25 1 86.94 107 SER A C 1
ATOM 823 O O . SER A 1 107 ? -3.609 -4.184 8.109 1 86.94 107 SER A O 1
ATOM 825 N N . ASP A 1 108 ? -5.203 -2.967 8.93 1 83.62 108 ASP A N 1
ATOM 826 C CA . ASP A 1 108 ? -4.297 -1.903 9.344 1 83.62 108 ASP A CA 1
ATOM 827 C C . ASP A 1 108 ? -3.342 -2.389 10.43 1 83.62 108 ASP A C 1
ATOM 829 O O . ASP A 1 108 ? -2.363 -1.711 10.758 1 83.62 108 ASP A O 1
ATOM 833 N N . HIS A 1 109 ? -3.559 -3.584 11.008 1 82.06 109 HIS A N 1
ATOM 834 C CA . HIS A 1 109 ? -2.635 -4.109 12.008 1 82.06 109 HIS A CA 1
ATOM 835 C C . HIS A 1 109 ? -1.898 -5.34 11.492 1 82.06 109 HIS A C 1
ATOM 837 O O . HIS A 1 109 ? -1.205 -6.02 12.25 1 82.06 109 HIS A O 1
ATOM 843 N N . LEU A 1 110 ? -2.162 -5.66 10.312 1 87.12 110 LEU A N 1
ATOM 844 C CA . LEU A 1 110 ? -1.551 -6.828 9.695 1 87.12 110 LEU A CA 1
ATOM 845 C C . LEU A 1 110 ? -0.921 -6.469 8.352 1 87.12 110 LEU A C 1
ATOM 847 O O . LEU A 1 110 ? -1.487 -5.688 7.586 1 87.12 110 LEU A O 1
ATOM 851 N N . THR A 1 111 ? 0.256 -6.945 8.18 1 89.81 111 THR A N 1
ATOM 852 C CA . THR A 1 111 ? 0.815 -6.973 6.832 1 89.81 111 THR A CA 1
ATOM 853 C C . THR A 1 111 ? 0.709 -8.367 6.23 1 89.81 111 THR A C 1
ATOM 855 O O . THR A 1 111 ? 0.542 -9.352 6.953 1 89.81 111 THR A O 1
ATOM 858 N N . PRO A 1 112 ? 0.755 -8.469 4.961 1 92.69 112 PRO A N 1
ATOM 859 C CA . PRO A 1 112 ? 0.734 -9.797 4.355 1 92.69 112 PRO A CA 1
ATOM 860 C C . PRO A 1 112 ? 1.818 -10.719 4.918 1 92.69 112 PRO A C 1
ATOM 862 O O . PRO A 1 112 ? 1.568 -11.906 5.156 1 92.69 112 PRO A O 1
ATOM 865 N N . VAL A 1 113 ? 2.977 -10.148 5.164 1 90.88 113 VAL A N 1
ATOM 866 C CA . VAL A 1 113 ? 4.102 -10.914 5.691 1 90.88 113 VAL A CA 1
ATOM 867 C C . VAL A 1 113 ? 3.783 -11.391 7.109 1 90.88 113 VAL A C 1
ATOM 869 O O . VAL A 1 113 ? 4.008 -12.555 7.441 1 90.88 113 VAL A O 1
ATOM 872 N N . LEU A 1 114 ? 3.25 -10.508 7.859 1 88.06 114 LEU A N 1
ATOM 873 C CA . LEU A 1 114 ? 2.883 -10.867 9.227 1 88.06 114 LEU A CA 1
ATOM 874 C C . LEU A 1 114 ? 1.764 -11.906 9.227 1 88.06 114 LEU A C 1
ATOM 876 O O . LEU A 1 114 ? 1.796 -12.859 10.008 1 88.06 114 LEU A O 1
ATOM 880 N N . ALA A 1 115 ? 0.756 -11.672 8.406 1 91.81 115 ALA A N 1
ATOM 881 C CA . ALA A 1 115 ? -0.35 -12.617 8.312 1 91.81 115 ALA A CA 1
ATOM 882 C C . ALA A 1 115 ? 0.152 -14.008 7.938 1 91.81 115 ALA A C 1
ATOM 884 O O . ALA A 1 115 ? -0.279 -15.008 8.516 1 91.81 115 ALA A O 1
ATOM 885 N N . TYR A 1 116 ? 1.058 -14.102 6.965 1 93.5 116 TYR A N 1
ATOM 886 C CA . TYR A 1 116 ? 1.643 -15.375 6.559 1 93.5 116 TYR A CA 1
ATOM 887 C C . TYR A 1 116 ? 2.32 -16.062 7.738 1 93.5 116 TYR A C 1
ATOM 889 O O . TYR A 1 116 ? 2.127 -17.266 7.961 1 93.5 116 TYR A O 1
ATOM 897 N N . ARG A 1 117 ? 3 -15.297 8.531 1 89.5 117 ARG A N 1
ATOM 898 C CA . ARG A 1 117 ? 3.766 -15.859 9.633 1 89.5 117 ARG A CA 1
ATOM 899 C C . ARG A 1 117 ? 2.854 -16.219 10.805 1 89.5 117 ARG A C 1
ATOM 901 O O . ARG A 1 117 ? 3.195 -17.094 11.617 1 89.5 117 ARG A O 1
ATOM 908 N N . CYS A 1 118 ? 1.772 -15.547 10.914 1 88.19 118 CYS A N 1
ATOM 909 C CA . CYS A 1 118 ? 0.785 -15.945 11.914 1 88.19 118 CYS A CA 1
ATOM 910 C C . CYS A 1 118 ? 0.232 -17.328 11.609 1 88.19 118 CYS A C 1
ATOM 912 O O . CYS A 1 118 ? -0.112 -18.078 12.531 1 88.19 118 CYS A O 1
ATOM 914 N N . LEU A 1 119 ? 0.205 -17.672 10.352 1 91.75 119 LEU A N 1
ATOM 915 C CA . LEU A 1 119 ? -0.439 -18.906 9.945 1 91.75 119 LEU A CA 1
ATOM 916 C C . LEU A 1 119 ? 0.59 -20.016 9.766 1 91.75 119 LEU A C 1
ATOM 918 O O . LEU A 1 119 ? 0.282 -21.203 9.961 1 91.75 119 LEU A O 1
ATOM 922 N N . ILE A 1 120 ? 1.772 -19.656 9.25 1 91.38 120 ILE A N 1
ATOM 923 C CA . ILE A 1 120 ? 2.854 -20.609 9.023 1 91.38 120 ILE A CA 1
ATOM 924 C C . ILE A 1 120 ? 4.078 -20.203 9.844 1 91.38 120 ILE A C 1
ATOM 926 O O . ILE A 1 120 ? 4.711 -19.188 9.555 1 91.38 120 ILE A O 1
ATOM 930 N N . LYS A 1 121 ? 4.422 -21.016 10.695 1 85.81 121 LYS A N 1
ATOM 931 C CA . LYS A 1 121 ? 5.59 -20.719 11.523 1 85.81 121 LYS A CA 1
ATOM 932 C C . LYS A 1 121 ? 6.879 -20.828 10.711 1 85.81 121 LYS A C 1
ATOM 934 O O . LYS A 1 121 ? 6.918 -21.516 9.688 1 85.81 121 LYS A O 1
ATOM 939 N N . GLU A 1 122 ? 7.883 -20.219 11.234 1 80.56 122 GLU A N 1
ATOM 940 C CA . GLU A 1 122 ? 9.156 -20.141 10.516 1 80.56 122 GLU A CA 1
ATOM 941 C C . GLU A 1 122 ? 9.75 -21.531 10.297 1 80.56 122 GLU A C 1
ATOM 943 O O . GLU A 1 122 ? 10.375 -21.781 9.273 1 80.56 122 GLU A O 1
ATOM 948 N N . ASP A 1 123 ? 9.477 -22.406 11.195 1 82.19 123 ASP A N 1
ATOM 949 C CA . ASP A 1 123 ? 10.094 -23.719 11.133 1 82.19 123 ASP A CA 1
ATOM 950 C C . ASP A 1 123 ? 9.219 -24.703 10.352 1 82.19 123 ASP A C 1
ATOM 952 O O . ASP A 1 123 ? 9.633 -25.828 10.062 1 82.19 123 ASP A O 1
ATOM 956 N N . ASP A 1 124 ? 8.07 -24.219 9.93 1 87.94 124 ASP A N 1
ATOM 957 C CA . ASP A 1 124 ? 7.18 -25.094 9.172 1 87.94 124 ASP A CA 1
ATOM 958 C C . ASP A 1 124 ? 7.434 -24.969 7.668 1 87.94 124 ASP A C 1
ATOM 960 O O . ASP A 1 124 ? 6.516 -24.656 6.902 1 87.94 124 ASP A O 1
ATOM 964 N N . ARG A 1 125 ? 8.531 -25.406 7.254 1 86.38 125 ARG A N 1
ATOM 965 C CA . ARG A 1 125 ? 8.977 -25.203 5.879 1 86.38 125 ARG A CA 1
ATOM 966 C C . ARG A 1 125 ? 8.352 -26.234 4.949 1 86.38 125 ARG A C 1
ATOM 968 O O . ARG A 1 125 ? 8.344 -26.062 3.729 1 86.38 125 ARG A O 1
ATOM 975 N N . ASP A 1 126 ? 7.812 -27.234 5.531 1 87.25 126 ASP A N 1
ATOM 976 C CA . ASP A 1 126 ? 7.242 -28.297 4.707 1 87.25 126 ASP A CA 1
ATOM 977 C C . ASP A 1 126 ? 5.734 -28.109 4.535 1 87.25 126 ASP A C 1
ATOM 979 O O . ASP A 1 126 ? 5.098 -28.844 3.773 1 87.25 126 ASP A O 1
ATOM 983 N N . ALA A 1 127 ? 5.219 -27.125 5.172 1 91.06 127 ALA A N 1
ATOM 984 C CA . ALA A 1 127 ? 3.781 -26.875 5.066 1 91.06 127 ALA A CA 1
ATOM 985 C C . ALA A 1 127 ? 3.436 -26.172 3.766 1 91.06 127 ALA A C 1
ATOM 987 O O . ALA A 1 127 ? 3.863 -25.031 3.543 1 91.06 127 ALA A O 1
ATOM 988 N N . PRO A 1 128 ? 2.686 -26.812 2.867 1 94.56 128 PRO A N 1
ATOM 989 C CA . PRO A 1 128 ? 2.311 -26.141 1.625 1 94.56 128 PRO A CA 1
ATOM 990 C C . PRO A 1 128 ? 1.546 -24.828 1.867 1 94.56 128 PRO A C 1
ATOM 992 O O . PRO A 1 128 ? 0.618 -24.797 2.68 1 94.56 128 PRO A O 1
ATOM 995 N N . SER A 1 129 ? 1.968 -23.844 1.282 1 96.94 129 SER A N 1
ATOM 996 C CA . SER A 1 129 ? 1.441 -22.5 1.488 1 96.94 129 SER A CA 1
ATOM 997 C C . SER A 1 129 ? 1.967 -21.531 0.432 1 96.94 129 SER A C 1
ATOM 999 O O . SER A 1 129 ? 2.842 -21.891 -0.361 1 96.94 129 SER A O 1
ATOM 1001 N N . PHE A 1 130 ? 1.293 -20.391 0.365 1 96.81 130 PHE A N 1
ATOM 1002 C CA . PHE A 1 130 ? 1.815 -19.406 -0.575 1 96.81 130 PHE A CA 1
ATOM 1003 C C . PHE A 1 130 ? 1.503 -18 -0.107 1 96.81 130 PHE A C 1
ATOM 1005 O O . PHE A 1 130 ? 0.563 -17.781 0.662 1 96.81 130 PHE A O 1
ATOM 1012 N N . LEU A 1 131 ? 2.344 -17.062 -0.469 1 96.38 131 LEU A N 1
ATOM 1013 C CA . LEU A 1 131 ? 2.16 -15.617 -0.387 1 96.38 131 LEU A CA 1
ATOM 1014 C C . LEU A 1 131 ? 2.426 -14.961 -1.737 1 96.38 131 LEU A C 1
ATOM 1016 O O . LEU A 1 131 ? 3.553 -14.984 -2.236 1 96.38 131 LEU A O 1
ATOM 1020 N N . PHE A 1 132 ? 1.336 -14.453 -2.324 1 94.62 132 PHE A N 1
ATOM 1021 C CA . PHE A 1 132 ? 1.428 -13.758 -3.602 1 94.62 132 PHE A CA 1
ATOM 1022 C C . PHE A 1 132 ? 1.142 -12.273 -3.426 1 94.62 132 PHE A C 1
ATOM 1024 O O . PHE A 1 132 ? 0.148 -11.898 -2.801 1 94.62 132 PHE A O 1
ATOM 1031 N N . GLU A 1 133 ? 2.023 -11.5 -3.914 1 91 133 GLU A N 1
ATOM 1032 C CA . GLU A 1 133 ? 1.843 -10.047 -3.854 1 91 133 GLU A CA 1
ATOM 1033 C C . GLU A 1 133 ? 2.029 -9.414 -5.227 1 91 133 GLU A C 1
ATOM 1035 O O . GLU A 1 133 ? 2.633 -10.008 -6.117 1 91 133 GLU A O 1
ATOM 1040 N N . SER A 1 134 ? 1.307 -8.273 -5.406 1 78 134 SER A N 1
ATOM 1041 C CA . SER A 1 134 ? 1.424 -7.578 -6.68 1 78 134 SER A CA 1
ATOM 1042 C C . SER A 1 134 ? 1.879 -6.137 -6.484 1 78 134 SER A C 1
ATOM 1044 O O . SER A 1 134 ? 1.577 -5.52 -5.461 1 78 134 SER A O 1
ATOM 1046 N N . VAL A 1 135 ? 2.773 -5.742 -7.316 1 69.44 135 VAL A N 1
ATOM 1047 C CA . VAL A 1 135 ? 3.156 -4.336 -7.414 1 69.44 135 VAL A CA 1
ATOM 1048 C C . VAL A 1 135 ? 2.738 -3.781 -8.773 1 69.44 135 VAL A C 1
ATOM 1050 O O . VAL A 1 135 ? 2.758 -4.496 -9.781 1 69.44 135 VAL A O 1
ATOM 1053 N N . GLU A 1 136 ? 1.839 -2.779 -8.797 1 61.31 136 GLU A N 1
ATOM 1054 C CA . GLU A 1 136 ? 1.382 -2.227 -10.062 1 61.31 136 GLU A CA 1
ATOM 1055 C C . GLU A 1 136 ? 2.381 -1.213 -10.617 1 61.31 136 GLU A C 1
ATOM 1057 O O . GLU A 1 136 ? 2.896 -0.376 -9.875 1 61.31 136 GLU A O 1
ATOM 1062 N N . ASN A 1 137 ? 2.74 -1.612 -11.906 1 54.94 137 ASN A N 1
ATOM 1063 C CA . ASN A 1 137 ? 3.66 -0.736 -12.625 1 54.94 137 ASN A CA 1
ATOM 1064 C C . ASN A 1 137 ? 2.91 0.296 -13.461 1 54.94 137 ASN A C 1
ATOM 1066 O O . ASN A 1 137 ? 1.953 -0.042 -14.164 1 54.94 137 ASN A O 1
ATOM 1070 N N . GLY A 1 138 ? 2.51 1.394 -13.109 1 50.5 138 GLY A N 1
ATOM 1071 C CA . GLY A 1 138 ? 2.07 2.488 -13.961 1 50.5 138 GLY A CA 1
ATOM 1072 C C . GLY A 1 138 ? 3.146 3.533 -14.188 1 50.5 138 GLY A C 1
ATOM 1073 O O . GLY A 1 138 ? 4.316 3.195 -14.367 1 50.5 138 GLY A O 1
ATOM 1074 N N . LYS A 1 139 ? 2.83 4.633 -14.406 1 48.72 139 LYS A N 1
ATOM 1075 C CA . LYS A 1 139 ? 3.797 5.723 -14.508 1 48.72 139 LYS A CA 1
ATOM 1076 C C . LYS A 1 139 ? 4.672 5.793 -13.258 1 48.72 139 LYS A C 1
ATOM 1078 O O . LYS A 1 139 ? 5.836 6.199 -13.336 1 48.72 139 LYS A O 1
ATOM 1083 N N . SER A 1 140 ? 4.113 5.332 -12.289 1 49.5 140 SER A N 1
ATOM 1084 C CA . SER A 1 140 ? 4.848 5.191 -11.031 1 49.5 140 SER A CA 1
ATOM 1085 C C . SER A 1 140 ? 4.605 3.822 -10.406 1 49.5 140 SER A C 1
ATOM 1087 O O . SER A 1 140 ? 3.564 3.203 -10.633 1 49.5 140 SER A O 1
ATOM 1089 N N . ILE A 1 141 ? 5.73 3.16 -10.039 1 50.12 141 ILE A N 1
ATOM 1090 C CA . ILE A 1 141 ? 5.637 1.877 -9.352 1 50.12 141 ILE A CA 1
ATOM 1091 C C . ILE A 1 141 ? 4.711 2.006 -8.141 1 50.12 141 ILE A C 1
ATOM 1093 O O . ILE A 1 141 ? 4.938 2.846 -7.266 1 50.12 141 ILE A O 1
ATOM 1097 N N . ASN A 1 142 ? 3.418 1.431 -8.352 1 58.62 142 ASN A N 1
ATOM 1098 C CA . ASN A 1 142 ? 2.447 1.433 -7.262 1 58.62 142 ASN A CA 1
ATOM 1099 C C . ASN A 1 142 ? 2.215 0.026 -6.715 1 58.62 142 ASN A C 1
ATOM 1101 O O . ASN A 1 142 ? 2.496 -0.962 -7.395 1 58.62 142 ASN A O 1
ATOM 1105 N N . MET A 1 143 ? 2.1 -0.003 -5.48 1 60.53 143 MET A N 1
ATOM 1106 C CA . MET A 1 143 ? 1.706 -1.271 -4.875 1 60.53 143 MET A CA 1
ATOM 1107 C C . MET A 1 143 ? 0.473 -1.845 -5.566 1 60.53 143 MET A C 1
ATOM 1109 O O . MET A 1 143 ? -0.446 -1.104 -5.922 1 60.53 143 MET A O 1
ATOM 1113 N N . GLY A 1 144 ? 0.6 -3.129 -5.965 1 72.88 144 GLY A N 1
ATOM 1114 C CA . GLY A 1 144 ? -0.616 -3.793 -6.41 1 72.88 144 GLY A CA 1
ATOM 1115 C C . GLY A 1 144 ? -1.731 -3.742 -5.383 1 72.88 144 GLY A C 1
ATOM 1116 O O . GLY A 1 144 ? -1.474 -3.602 -4.184 1 72.88 144 GLY A O 1
ATOM 1117 N N . ARG A 1 145 ? -2.818 -3.83 -5.781 1 80.31 145 ARG A N 1
ATOM 1118 C CA . ARG A 1 145 ? -3.971 -3.652 -4.906 1 80.31 145 ARG A CA 1
ATOM 1119 C C . ARG A 1 145 ? -4.133 -4.844 -3.967 1 80.31 145 ARG A C 1
ATOM 1121 O O . ARG A 1 145 ? -4.531 -4.68 -2.811 1 80.31 145 ARG A O 1
ATOM 1128 N N . TYR A 1 146 ? -3.75 -6.078 -4.488 1 90 146 TYR A N 1
ATOM 1129 C CA . TYR A 1 146 ? -4.121 -7.227 -3.668 1 90 146 TYR A CA 1
ATOM 1130 C C . TYR A 1 146 ? -2.896 -8.055 -3.305 1 90 146 TYR A C 1
ATOM 1132 O O . TYR A 1 146 ? -1.931 -8.117 -4.07 1 90 146 TYR A O 1
ATOM 1140 N N . SER A 1 147 ? -2.873 -8.633 -2.168 1 93.88 147 SER A N 1
ATOM 1141 C CA . SER A 1 147 ? -1.996 -9.711 -1.714 1 93.88 147 SER A CA 1
ATOM 1142 C C . SER A 1 147 ? -2.799 -10.914 -1.235 1 93.88 147 SER A C 1
ATOM 1144 O O . SER A 1 147 ? -3.85 -10.758 -0.608 1 93.88 147 SER A O 1
ATOM 1146 N N . ILE A 1 148 ? -2.328 -12.094 -1.54 1 96.44 148 ILE A N 1
ATOM 1147 C CA . ILE A 1 148 ? -3.1 -13.297 -1.248 1 96.44 148 ILE A CA 1
ATOM 1148 C C . ILE A 1 148 ? -2.236 -14.289 -0.472 1 96.44 148 ILE A C 1
ATOM 1150 O O . ILE A 1 148 ? -1.074 -14.516 -0.821 1 96.44 148 ILE A O 1
ATOM 1154 N N . VAL A 1 149 ? -2.771 -14.789 0.575 1 97.12 149 VAL A N 1
ATOM 1155 C CA . VAL A 1 149 ? -2.111 -15.812 1.38 1 97.12 149 VAL A CA 1
ATOM 1156 C C . VAL A 1 149 ? -2.967 -17.078 1.412 1 97.12 149 VAL A C 1
ATOM 1158 O O . VAL A 1 149 ? -4.18 -17 1.621 1 97.12 149 VAL A O 1
ATOM 1161 N N . GLY A 1 150 ? -2.398 -18.188 1.14 1 97.12 150 GLY A N 1
ATOM 1162 C CA . GLY A 1 150 ? -3.061 -19.484 1.259 1 97.12 150 GLY A CA 1
ATOM 1163 C C . GLY A 1 150 ? -2.266 -20.484 2.072 1 97.12 150 GLY A C 1
ATOM 1164 O O . GLY A 1 150 ? -1.038 -20.531 1.974 1 97.12 150 GLY A O 1
ATOM 1165 N N . VAL A 1 151 ? -3.053 -21.203 2.932 1 93.75 151 VAL A N 1
ATOM 1166 C CA . VAL A 1 151 ? -2.34 -22.156 3.787 1 93.75 151 VAL A CA 1
ATOM 1167 C C . VAL A 1 151 ? -3.098 -23.484 3.836 1 93.75 151 VAL A C 1
ATOM 1169 O O . VAL A 1 151 ? -4.309 -23.516 3.611 1 93.75 151 VAL A O 1
ATOM 1172 N N . GLN A 1 152 ? -2.396 -24.484 4.004 1 91 152 GLN A N 1
ATOM 1173 C CA . GLN A 1 152 ? -2.926 -25.812 4.285 1 91 152 GLN A CA 1
ATOM 1174 C C . GLN A 1 152 ? -3.947 -26.234 3.236 1 91 152 GLN A C 1
ATOM 1176 O O . GLN A 1 152 ? -5.141 -26.344 3.529 1 91 152 GLN A O 1
ATOM 1181 N N . PRO A 1 153 ? -3.488 -26.594 2.059 1 95.94 153 PRO A N 1
ATOM 1182 C CA . PRO A 1 153 ? -4.434 -27.047 1.038 1 95.94 153 PRO A CA 1
ATOM 1183 C C . PRO A 1 153 ? -5.203 -28.297 1.471 1 95.94 153 PRO A C 1
ATOM 1185 O O . PRO A 1 153 ? -4.68 -29.125 2.221 1 95.94 153 PRO A O 1
ATOM 1188 N N . SER A 1 154 ? -6.441 -28.406 1.041 1 95.44 154 SER A N 1
ATOM 1189 C CA . SER A 1 154 ? -7.277 -29.562 1.358 1 95.44 154 SER A CA 1
ATOM 1190 C C . SER A 1 154 ? -6.879 -30.781 0.528 1 95.44 154 SER A C 1
ATOM 1192 O O . SER A 1 154 ? -7.035 -31.922 0.971 1 95.44 154 SER A O 1
ATOM 1194 N N . LEU A 1 155 ? -6.406 -30.5 -0.657 1 95.5 155 LEU A N 1
ATOM 1195 C CA . LEU A 1 155 ? -5.945 -31.516 -1.593 1 95.5 155 LEU A CA 1
ATOM 1196 C C . LEU A 1 155 ? -4.613 -31.125 -2.217 1 95.5 155 LEU A C 1
ATOM 1198 O O . LEU A 1 155 ? -4.34 -29.938 -2.408 1 95.5 155 LEU A O 1
ATOM 1202 N N . GLU A 1 156 ? -3.811 -32.125 -2.488 1 95.94 156 GLU A N 1
ATOM 1203 C CA . GLU A 1 156 ? -2.578 -31.922 -3.244 1 95.94 156 GLU A CA 1
ATOM 1204 C C . GLU A 1 156 ? -2.459 -32.906 -4.391 1 95.94 156 GLU A C 1
ATOM 1206 O O . GLU A 1 156 ? -2.787 -34.094 -4.23 1 95.94 156 GLU A O 1
ATOM 1211 N N . ILE A 1 157 ? -2.051 -32.375 -5.527 1 94.81 157 ILE A N 1
ATOM 1212 C CA . ILE A 1 157 ? -1.736 -33.219 -6.676 1 94.81 157 ILE A CA 1
ATOM 1213 C C . ILE A 1 157 ? -0.24 -33.156 -6.973 1 94.81 157 ILE A C 1
ATOM 1215 O O . ILE A 1 157 ? 0.308 -32.062 -7.188 1 94.81 157 ILE A O 1
ATOM 1219 N N . ILE A 1 158 ? 0.387 -34.281 -6.898 1 94.19 158 ILE A N 1
ATOM 1220 C CA . ILE A 1 158 ? 1.805 -34.406 -7.215 1 94.19 158 ILE A CA 1
ATOM 1221 C C . ILE A 1 158 ? 1.984 -35.344 -8.398 1 94.19 158 ILE A C 1
ATOM 1223 O O . ILE A 1 158 ? 1.55 -36.5 -8.352 1 94.19 158 ILE A O 1
ATOM 1227 N N . ALA A 1 159 ? 2.615 -34.844 -9.484 1 93.12 159 ALA A N 1
ATOM 1228 C CA . ALA A 1 159 ? 2.795 -35.656 -10.672 1 93.12 159 ALA A CA 1
ATOM 1229 C C . ALA A 1 159 ? 4.262 -35.719 -11.086 1 93.12 159 ALA A C 1
ATOM 1231 O O . ALA A 1 159 ? 4.977 -34.719 -11.008 1 93.12 159 ALA A O 1
ATOM 1232 N N . LYS A 1 160 ? 4.691 -36.844 -11.398 1 91.12 160 LYS A N 1
ATOM 1233 C CA . LYS A 1 160 ? 5.992 -37.125 -12 1 91.12 160 LYS A CA 1
ATOM 1234 C C . LYS A 1 160 ? 5.875 -38.188 -13.102 1 91.12 160 LYS A C 1
ATOM 1236 O O . LYS A 1 160 ? 5.516 -39.312 -12.844 1 91.12 160 LYS A O 1
ATOM 1241 N N . GLU A 1 161 ? 6.176 -37.656 -14.305 1 89.19 161 GLU A N 1
ATOM 1242 C CA . GLU A 1 161 ? 5.973 -38.5 -15.469 1 89.19 161 GLU A CA 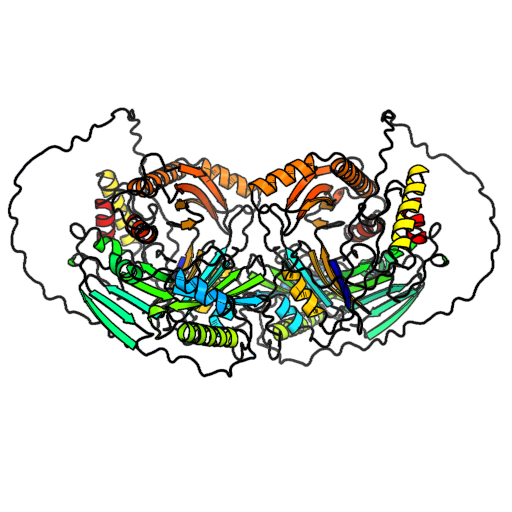1
ATOM 1243 C C . GLU A 1 161 ? 4.543 -39.031 -15.523 1 89.19 161 GLU A C 1
ATOM 1245 O O . GLU A 1 161 ? 3.588 -38.25 -15.469 1 89.19 161 GLU A O 1
ATOM 1250 N N . ASP A 1 162 ? 4.379 -40.406 -15.43 1 88.12 162 ASP A N 1
ATOM 1251 C CA . ASP A 1 162 ? 3.023 -40.938 -15.555 1 88.12 162 ASP A CA 1
ATOM 1252 C C . ASP A 1 162 ? 2.438 -41.25 -14.18 1 88.12 162 ASP A C 1
ATOM 1254 O O . ASP A 1 162 ? 1.317 -41.75 -14.078 1 88.12 162 ASP A O 1
ATOM 1258 N N . ARG A 1 163 ? 3.152 -40.906 -13.203 1 93.44 163 ARG A N 1
ATOM 1259 C CA . ARG A 1 163 ? 2.705 -41.188 -11.844 1 93.44 163 ARG A CA 1
ATOM 1260 C C . ARG A 1 163 ? 2.066 -39.969 -11.203 1 93.44 163 ARG A C 1
ATOM 1262 O O . ARG A 1 163 ? 2.646 -38.875 -11.219 1 93.44 163 ARG A O 1
ATOM 1269 N N . ILE A 1 164 ? 0.865 -40.188 -10.664 1 95.75 164 ILE A N 1
ATOM 1270 C CA . ILE A 1 164 ? 0.16 -39.094 -9.977 1 95.75 164 ILE A CA 1
ATOM 1271 C C . ILE A 1 164 ? -0.151 -39.531 -8.539 1 95.75 164 ILE A C 1
ATOM 1273 O O . ILE A 1 164 ? -0.603 -40.656 -8.297 1 95.75 164 ILE A O 1
ATOM 1277 N N . ILE A 1 165 ? 0.163 -38.688 -7.621 1 95.06 165 ILE A N 1
ATOM 1278 C CA . ILE A 1 165 ? -0.197 -38.875 -6.219 1 95.06 165 ILE A CA 1
ATOM 1279 C C . ILE A 1 165 ? -1.183 -37.781 -5.797 1 95.06 165 ILE A C 1
ATOM 1281 O O . ILE A 1 165 ? -0.944 -36.594 -6.027 1 95.06 165 ILE A O 1
ATOM 1285 N N . ILE A 1 166 ? -2.299 -38.219 -5.27 1 95.44 166 ILE A N 1
ATOM 1286 C CA . ILE A 1 166 ? -3.295 -37.281 -4.75 1 95.44 166 ILE A CA 1
ATOM 1287 C C . ILE A 1 166 ? -3.381 -37.406 -3.23 1 95.44 166 ILE A C 1
ATOM 1289 O O . ILE A 1 166 ? -3.703 -38.5 -2.713 1 95.44 166 ILE A O 1
ATOM 1293 N N . LEU A 1 167 ? -3.02 -36.375 -2.539 1 94.56 167 LEU A N 1
ATOM 1294 C CA . LEU A 1 167 ? -3.137 -36.312 -1.085 1 94.56 167 LEU A CA 1
ATOM 1295 C C . LEU A 1 167 ? -4.395 -35.562 -0.67 1 94.56 167 LEU A C 1
ATOM 1297 O O . LEU A 1 167 ? -4.551 -34.375 -1.001 1 94.56 167 LEU A O 1
ATOM 1301 N N . ASN A 1 168 ? -5.305 -36.219 -0.066 1 94 168 ASN A N 1
ATOM 1302 C CA . ASN A 1 168 ? -6.496 -35.625 0.502 1 94 168 ASN A CA 1
ATOM 1303 C C . ASN A 1 168 ? -6.344 -35.375 2.002 1 94 168 ASN A C 1
ATOM 1305 O O . ASN A 1 168 ? -6.496 -36.312 2.801 1 94 168 ASN A O 1
ATOM 1309 N N . HIS A 1 169 ? -6.125 -34.188 2.375 1 91.12 169 HIS A N 1
ATOM 1310 C CA . HIS A 1 169 ? -5.816 -33.875 3.766 1 91.12 169 HIS A CA 1
ATOM 1311 C C . HIS A 1 169 ? -7.082 -33.844 4.613 1 91.12 169 HIS A C 1
ATOM 1313 O O . HIS A 1 169 ? -7.027 -34.031 5.828 1 91.12 169 HIS A O 1
ATOM 1319 N N . GLU A 1 170 ? -8.219 -33.562 4.016 1 85.31 170 GLU A N 1
ATOM 1320 C CA . GLU A 1 170 ? -9.484 -33.531 4.742 1 85.31 170 GLU A CA 1
ATOM 1321 C C . GLU A 1 170 ? -9.906 -34.938 5.141 1 85.31 170 GLU A C 1
ATOM 1323 O O . GLU A 1 170 ? -10.344 -35.188 6.27 1 85.31 170 GLU A O 1
ATOM 1328 N N . LYS A 1 171 ? -9.664 -35.812 4.184 1 87 171 LYS A N 1
ATOM 1329 C CA . LYS A 1 171 ? -10.055 -37.188 4.422 1 87 171 LYS A CA 1
ATOM 1330 C C . LYS A 1 171 ? -8.906 -38 5.031 1 87 171 LYS A C 1
ATOM 1332 O O . LYS A 1 171 ? -9.109 -39.094 5.551 1 87 171 LYS A O 1
ATOM 1337 N N . GLY A 1 172 ? -7.77 -37.469 4.953 1 90.81 172 GLY A N 1
ATOM 1338 C CA . GLY A 1 172 ? -6.594 -38.188 5.426 1 90.81 172 GLY A CA 1
ATOM 1339 C C . GLY A 1 172 ? -6.234 -39.375 4.559 1 90.81 172 GLY A C 1
ATOM 1340 O O . GLY A 1 172 ? -5.875 -40.438 5.074 1 90.81 172 GLY A O 1
ATOM 1341 N N . THR A 1 173 ? -6.395 -39.188 3.221 1 92.81 173 THR A N 1
ATOM 1342 C CA . THR A 1 173 ? -6.145 -40.312 2.322 1 92.81 173 THR A CA 1
ATOM 1343 C C . THR A 1 173 ? -5.059 -39.969 1.309 1 92.81 173 THR A C 1
ATOM 1345 O O . THR A 1 173 ? -4.789 -38.781 1.062 1 92.81 173 THR A O 1
ATOM 1348 N N . ARG A 1 174 ? -4.398 -41 0.837 1 94.38 174 ARG A N 1
ATOM 1349 C CA . ARG A 1 174 ? -3.408 -40.938 -0.234 1 94.38 174 ARG A CA 1
ATOM 1350 C C . ARG A 1 174 ? -3.771 -41.906 -1.366 1 94.38 174 ARG A C 1
ATOM 1352 O O . ARG A 1 174 ? -3.979 -43.094 -1.137 1 94.38 174 ARG A O 1
ATOM 1359 N N . GLU A 1 175 ? -3.912 -41.344 -2.508 1 94.5 175 GLU A N 1
ATOM 1360 C CA . GLU A 1 175 ? -4.203 -42.125 -3.697 1 94.5 175 GLU A CA 1
ATOM 1361 C C . GLU A 1 175 ? -3.084 -42 -4.727 1 94.5 175 GLU A C 1
ATOM 1363 O O . GLU A 1 175 ? -2.543 -40.938 -4.945 1 94.5 175 GLU A O 1
ATOM 1368 N N . GLU A 1 176 ? -2.664 -43.125 -5.238 1 95.31 176 GLU A N 1
ATOM 1369 C CA . GLU A 1 176 ? -1.669 -43.156 -6.305 1 95.31 176 GLU A CA 1
ATOM 1370 C C . GLU A 1 176 ? -2.24 -43.812 -7.57 1 95.31 176 GLU A C 1
ATOM 1372 O O . GLU A 1 176 ? -2.949 -44.812 -7.496 1 95.31 176 GLU A O 1
ATOM 1377 N N . LYS A 1 177 ? -2.023 -43.125 -8.68 1 93.94 177 LYS A N 1
ATOM 1378 C CA . LYS A 1 177 ? -2.496 -43.688 -9.945 1 93.94 177 LYS A CA 1
ATOM 1379 C C . LYS A 1 177 ? -1.556 -43.344 -11.094 1 93.94 177 LYS A C 1
ATOM 1381 O O . LYS A 1 177 ? -0.676 -42.5 -10.938 1 93.94 177 LYS A O 1
ATOM 1386 N N . GLN A 1 178 ? -1.725 -44.094 -12.164 1 93.56 178 GLN A N 1
ATOM 1387 C CA . GLN A 1 178 ? -1.026 -43.812 -13.414 1 93.56 178 GLN A CA 1
ATOM 1388 C C . GLN A 1 178 ? -1.94 -43.094 -14.398 1 93.56 178 GLN A C 1
ATOM 1390 O O . GLN A 1 178 ? -3.129 -43.406 -14.492 1 93.56 178 GLN A O 1
ATOM 1395 N N . SER A 1 179 ? -1.376 -42.094 -14.953 1 89.44 179 SER A N 1
ATOM 1396 C CA . SER A 1 179 ? -2.146 -41.344 -15.938 1 89.44 179 SER A CA 1
ATOM 1397 C C . SER A 1 179 ? -1.291 -40.969 -17.141 1 89.44 179 SER A C 1
ATOM 1399 O O . SER A 1 179 ? -0.117 -40.625 -16.984 1 89.44 179 SER A O 1
ATOM 1401 N N . ASP A 1 180 ? -1.947 -41.094 -18.297 1 81.25 180 ASP A N 1
ATOM 1402 C CA . ASP A 1 180 ? -1.28 -40.688 -19.531 1 81.25 180 ASP A CA 1
ATOM 1403 C C . ASP A 1 180 ? -1.332 -39.188 -19.703 1 81.25 180 ASP A C 1
ATOM 1405 O O . ASP A 1 180 ? -0.596 -38.625 -20.516 1 81.25 180 ASP A O 1
ATOM 1409 N N . ASP A 1 181 ? -2.189 -38.531 -18.891 1 82.69 181 ASP A N 1
ATOM 1410 C CA . ASP A 1 181 ? -2.334 -37.062 -19 1 82.69 181 ASP A CA 1
ATOM 1411 C C . ASP A 1 181 ? -2.496 -36.438 -17.609 1 82.69 181 ASP A C 1
ATOM 1413 O O . ASP A 1 181 ? -3.566 -35.938 -17.281 1 82.69 181 ASP A O 1
ATOM 1417 N N . PRO A 1 182 ? -1.423 -36.375 -16.891 1 86 182 PRO A N 1
ATOM 1418 C CA . PRO A 1 182 ? -1.489 -35.781 -15.539 1 86 182 PRO A CA 1
ATOM 1419 C C . PRO A 1 182 ? -2.002 -34.344 -15.539 1 86 182 PRO A C 1
ATOM 1421 O O . PRO A 1 182 ? -2.527 -33.875 -14.523 1 86 182 PRO A O 1
ATOM 1424 N N . LEU A 1 183 ? -1.943 -33.625 -16.625 1 81.62 183 LEU A N 1
ATOM 1425 C CA . LEU A 1 183 ? -2.369 -32.25 -16.719 1 81.62 183 LEU A CA 1
ATOM 1426 C C . LEU A 1 183 ? -3.881 -32.125 -16.562 1 81.62 183 LEU A C 1
ATOM 1428 O O . LEU A 1 183 ? -4.387 -31.062 -16.172 1 81.62 183 LEU A O 1
ATOM 1432 N N . ASN A 1 184 ? -4.531 -33.125 -16.812 1 83.06 184 ASN A N 1
ATOM 1433 C CA . ASN A 1 184 ? -5.988 -33.094 -16.797 1 83.06 184 ASN A CA 1
ATOM 1434 C C . ASN A 1 184 ? -6.547 -33.469 -15.422 1 83.06 184 ASN A C 1
ATOM 1436 O O . ASN A 1 184 ? -7.734 -33.25 -15.164 1 83.06 184 ASN A O 1
ATOM 1440 N N . GLU A 1 185 ? -5.703 -33.969 -14.555 1 86.75 185 GLU A N 1
ATOM 1441 C CA . GLU A 1 185 ? -6.156 -34.5 -13.273 1 86.75 185 GLU A CA 1
ATOM 1442 C C . GLU A 1 185 ? -6.852 -33.406 -12.453 1 86.75 185 GLU A C 1
ATOM 1444 O O . GLU A 1 185 ? -7.93 -33.656 -11.898 1 86.75 185 GLU A O 1
ATOM 1449 N N . PRO A 1 186 ? -6.281 -32.188 -12.328 1 87.25 186 PRO A N 1
ATOM 1450 C CA . PRO A 1 186 ? -6.957 -31.156 -11.555 1 87.25 186 PRO A CA 1
ATOM 1451 C C . PRO A 1 186 ? -8.344 -30.812 -12.102 1 87.25 186 PRO A C 1
ATOM 1453 O O . PRO A 1 186 ? -9.273 -30.562 -11.32 1 87.25 186 PRO A O 1
ATOM 1456 N N . GLN A 1 187 ? -8.477 -30.828 -13.375 1 84.06 187 GLN A N 1
ATOM 1457 C CA . GLN A 1 187 ? -9.758 -30.547 -13.992 1 84.06 187 GLN A CA 1
ATOM 1458 C C . GLN A 1 187 ? -10.773 -31.641 -13.703 1 84.06 187 GLN A C 1
ATOM 1460 O O . GLN A 1 187 ? -11.953 -31.359 -13.461 1 84.06 187 GLN A O 1
ATOM 1465 N N . GLU A 1 188 ? -10.297 -32.844 -13.812 1 86.62 188 GLU A N 1
ATOM 1466 C CA . GLU A 1 188 ? -11.188 -33.969 -13.531 1 86.62 188 GLU A CA 1
ATOM 1467 C C . GLU A 1 188 ? -11.734 -33.906 -12.102 1 86.62 188 GLU A C 1
ATOM 1469 O O . GLU A 1 188 ? -12.922 -34.094 -11.883 1 86.62 188 GLU A O 1
ATOM 1474 N N . ILE A 1 189 ? -10.875 -33.594 -11.258 1 88.75 189 ILE A N 1
ATOM 1475 C CA . ILE A 1 189 ? -11.273 -33.469 -9.852 1 88.75 189 ILE A CA 1
ATOM 1476 C C . ILE A 1 189 ? -12.227 -32.312 -9.672 1 88.75 189 ILE A C 1
ATOM 1478 O O . ILE A 1 189 ? -13.242 -32.406 -8.984 1 88.75 189 ILE A O 1
ATOM 1482 N N . ALA A 1 190 ? -11.977 -31.219 -10.336 1 88 190 ALA A N 1
ATOM 1483 C CA . ALA A 1 190 ? -12.727 -29.984 -10.172 1 88 190 ALA A CA 1
ATOM 1484 C C . ALA A 1 190 ? -14.07 -30.047 -10.898 1 88 190 ALA A C 1
ATOM 1486 O O . ALA A 1 190 ? -14.969 -29.25 -10.633 1 88 190 ALA A O 1
ATOM 1487 N N . SER A 1 191 ? -14.195 -30.969 -11.812 1 86.19 191 SER A N 1
ATOM 1488 C CA . SER A 1 191 ? -15.406 -31.078 -12.625 1 86.19 191 SER A CA 1
ATOM 1489 C C . SER A 1 191 ? -16.625 -31.328 -11.75 1 86.19 191 SER A C 1
ATOM 1491 O O . SER A 1 191 ? -17.766 -31.062 -12.164 1 86.19 191 SER A O 1
ATOM 1493 N N . LYS A 1 192 ? -16.422 -31.734 -10.523 1 87.81 192 LYS A N 1
ATOM 1494 C CA . LYS A 1 192 ? -17.516 -32.031 -9.609 1 87.81 192 LYS A CA 1
ATOM 1495 C C . LYS A 1 192 ? -17.906 -30.812 -8.789 1 87.81 192 LYS A C 1
ATOM 1497 O O . LYS A 1 192 ? -18.922 -30.844 -8.07 1 87.81 192 LYS A O 1
ATOM 1502 N N . TRP A 1 193 ? -17.219 -29.797 -8.945 1 91.56 193 TRP A N 1
ATOM 1503 C CA . TRP A 1 193 ? -17.406 -28.641 -8.086 1 91.56 193 TRP A CA 1
ATOM 1504 C C . TRP A 1 193 ? -18.078 -27.5 -8.852 1 91.56 193 TRP A C 1
ATOM 1506 O O . TRP A 1 193 ? -17.781 -27.266 -10.023 1 91.56 193 TRP A O 1
ATOM 1516 N N . ASN A 1 194 ? -18.984 -26.891 -8.219 1 92.75 194 ASN A N 1
ATOM 1517 C CA . ASN A 1 194 ? -19.656 -25.688 -8.703 1 92.75 194 ASN A CA 1
ATOM 1518 C C . ASN A 1 194 ? -19.594 -24.547 -7.68 1 92.75 194 ASN A C 1
ATOM 1520 O O . ASN A 1 194 ? -20.516 -24.375 -6.887 1 92.75 194 ASN A O 1
ATOM 1524 N N . PRO A 1 195 ? -18.578 -23.766 -7.758 1 93.44 195 PRO A N 1
ATOM 1525 C CA . PRO A 1 195 ? -18.422 -22.672 -6.785 1 93.44 195 PRO A CA 1
ATOM 1526 C C . PRO A 1 195 ? -19.438 -21.562 -6.992 1 93.44 195 PRO A C 1
ATOM 1528 O O . PRO A 1 195 ? -19.781 -21.219 -8.133 1 93.44 195 PRO A O 1
ATOM 1531 N N . VAL A 1 196 ? -19.875 -20.984 -5.91 1 92.94 196 VAL A N 1
AT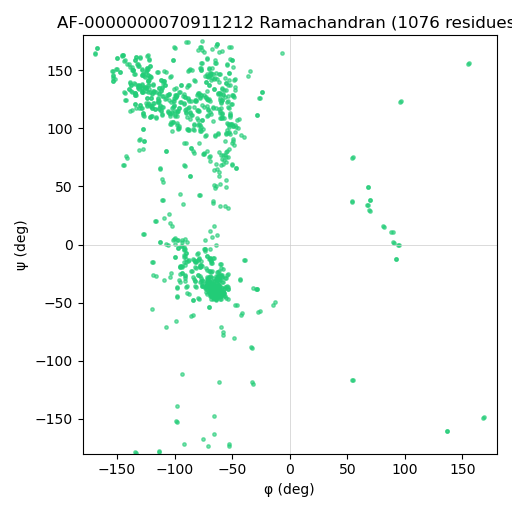OM 1532 C CA . VAL A 1 196 ? -20.859 -19.906 -5.961 1 92.94 196 VAL A CA 1
ATOM 1533 C C . VAL A 1 196 ? -20.141 -18.562 -5.855 1 92.94 196 VAL A C 1
ATOM 1535 O O . VAL A 1 196 ? -19.328 -18.344 -4.953 1 92.94 196 VAL A O 1
ATOM 1538 N N . LYS A 1 197 ? -20.422 -17.734 -6.762 1 87.12 197 LYS A N 1
ATOM 1539 C CA . LYS A 1 197 ? -19.891 -16.375 -6.727 1 87.12 197 LYS A CA 1
ATOM 1540 C C . LYS A 1 197 ? -20.688 -15.492 -5.77 1 87.12 197 LYS A C 1
ATOM 1542 O O . LYS A 1 197 ? -21.922 -15.508 -5.793 1 87.12 197 LYS A O 1
ATOM 1547 N N . ILE A 1 198 ? -19.984 -14.875 -4.961 1 86.69 198 ILE A N 1
ATOM 1548 C CA . ILE A 1 198 ? -20.578 -13.898 -4.059 1 86.69 198 ILE A CA 1
ATOM 1549 C C . ILE A 1 198 ? -20.078 -12.5 -4.395 1 86.69 198 ILE A C 1
ATOM 1551 O O . ILE A 1 198 ? -18.859 -12.258 -4.422 1 86.69 198 ILE A O 1
ATOM 1555 N N . ASP A 1 199 ? -20.875 -11.508 -4.566 1 81.19 199 ASP A N 1
ATOM 1556 C CA . ASP A 1 199 ? -20.547 -10.188 -5.082 1 81.19 199 ASP A CA 1
ATOM 1557 C C . ASP A 1 199 ? -19.688 -9.406 -4.082 1 81.19 199 ASP A C 1
ATOM 1559 O O . ASP A 1 199 ? -18.875 -8.562 -4.473 1 81.19 199 ASP A O 1
ATOM 1563 N N . SER A 1 200 ? -19.812 -9.688 -2.885 1 83.31 200 SER A N 1
ATOM 1564 C CA . SER A 1 200 ? -19.141 -8.906 -1.856 1 83.31 200 SER A CA 1
ATOM 1565 C C . SER A 1 200 ? -17.672 -9.328 -1.724 1 83.31 200 SER A C 1
ATOM 1567 O O . SER A 1 200 ? -16.906 -8.703 -0.991 1 83.31 200 SER A O 1
ATOM 1569 N N . ILE A 1 201 ? -17.359 -10.367 -2.395 1 87.56 201 ILE A N 1
ATOM 1570 C CA . ILE A 1 201 ? -15.969 -10.812 -2.414 1 87.56 201 ILE A CA 1
ATOM 1571 C C . ILE A 1 201 ? -15.258 -10.242 -3.637 1 87.56 201 ILE A C 1
ATOM 1573 O O . ILE A 1 201 ? -15.836 -10.156 -4.719 1 87.56 201 ILE A O 1
ATOM 1577 N N . PRO A 1 202 ? -14.016 -9.766 -3.418 1 86.12 202 PRO A N 1
ATOM 1578 C CA . PRO A 1 202 ? -13.305 -9.203 -4.566 1 86.12 202 PRO A CA 1
ATOM 1579 C C . PRO A 1 202 ? -13.266 -10.156 -5.758 1 86.12 202 PRO A C 1
ATOM 1581 O O . PRO A 1 202 ? -13.172 -11.375 -5.578 1 86.12 202 PRO A O 1
ATOM 1584 N N . ASP A 1 203 ? -13.281 -9.578 -6.887 1 85.56 203 ASP A N 1
ATOM 1585 C CA . ASP A 1 203 ? -13.273 -10.375 -8.109 1 85.56 203 ASP A CA 1
ATOM 1586 C C . ASP A 1 203 ? -11.844 -10.719 -8.531 1 85.56 203 ASP A C 1
ATOM 1588 O O . ASP A 1 203 ? -11.398 -10.336 -9.609 1 85.56 203 ASP A O 1
ATOM 1592 N N . ILE A 1 204 ? -11.172 -11.359 -7.711 1 88.88 204 ILE A N 1
ATOM 1593 C CA . ILE A 1 204 ? -9.828 -11.875 -7.926 1 88.88 204 ILE A CA 1
ATOM 1594 C C . ILE A 1 204 ? -9.742 -13.328 -7.441 1 88.88 204 ILE A C 1
ATOM 1596 O O . ILE A 1 204 ? -10.766 -13.938 -7.129 1 88.88 204 ILE A O 1
ATOM 1600 N N . PHE A 1 205 ? -8.617 -13.891 -7.547 1 90.62 205 PHE A N 1
ATOM 1601 C CA . PHE A 1 205 ? -8.43 -15.242 -7.027 1 90.62 205 PHE A CA 1
ATOM 1602 C C . PHE A 1 205 ? -8.703 -15.289 -5.527 1 90.62 205 PHE A C 1
ATOM 1604 O O . PHE A 1 205 ? -8.062 -14.57 -4.758 1 90.62 205 PHE A O 1
ATOM 1611 N N . CYS A 1 206 ? -9.602 -16.078 -5.105 1 93.5 206 CYS A N 1
ATOM 1612 C CA . CYS A 1 206 ? -9.977 -16.172 -3.697 1 93.5 206 CYS A CA 1
ATOM 1613 C C . CYS A 1 206 ? -9.914 -17.609 -3.213 1 93.5 206 CYS A C 1
ATOM 1615 O O . CYS A 1 206 ? -10.445 -17.938 -2.146 1 93.5 206 CYS A O 1
ATOM 1617 N N . GLY A 1 207 ? -9.398 -18.469 -3.982 1 93.38 207 GLY A N 1
ATOM 1618 C CA . GLY A 1 207 ? -9.266 -19.891 -3.646 1 93.38 207 GLY A CA 1
ATOM 1619 C C . GLY A 1 207 ? -9.188 -20.781 -4.863 1 93.38 207 GLY A C 1
ATOM 1620 O O . GLY A 1 207 ? -9.617 -20.391 -5.957 1 93.38 207 GLY A O 1
ATOM 1621 N N . GLY A 1 208 ? -8.641 -21.859 -4.719 1 93.94 208 GLY A N 1
ATOM 1622 C CA . GLY A 1 208 ? -8.484 -22.781 -5.828 1 93.94 208 GLY A CA 1
ATOM 1623 C C . GLY A 1 208 ? -7.113 -23.422 -5.887 1 93.94 208 GLY A C 1
ATOM 1624 O O . GLY A 1 208 ? -6.438 -23.547 -4.863 1 93.94 208 GLY A O 1
ATOM 1625 N N . TRP A 1 209 ? -6.812 -23.922 -7.074 1 92.94 209 TRP A N 1
ATOM 1626 C CA . TRP A 1 209 ? -5.535 -24.594 -7.289 1 92.94 209 TRP A CA 1
ATOM 1627 C C . TRP A 1 209 ? -4.387 -23.578 -7.336 1 92.94 209 TRP A C 1
ATOM 1629 O O . TRP A 1 209 ? -4.48 -22.562 -8.016 1 92.94 209 TRP A O 1
ATOM 1639 N N . VAL A 1 210 ? -3.395 -23.812 -6.531 1 94 210 VAL A N 1
ATOM 1640 C CA . VAL A 1 210 ? -2.168 -23.031 -6.574 1 94 210 VAL A CA 1
ATOM 1641 C C . VAL A 1 210 ? -0.957 -23.953 -6.586 1 94 210 VAL A C 1
ATOM 1643 O O . VAL A 1 210 ? -0.927 -24.953 -5.863 1 94 210 VAL A O 1
ATOM 1646 N N . GLY A 1 211 ? -0.008 -23.688 -7.402 1 92.75 211 GLY A N 1
ATOM 1647 C CA . GLY A 1 211 ? 1.223 -24.469 -7.453 1 92.75 211 GLY A CA 1
ATOM 1648 C C . GLY A 1 211 ? 2.074 -24.156 -8.672 1 92.75 211 GLY A C 1
ATOM 1649 O O . GLY A 1 211 ? 2.145 -23 -9.102 1 92.75 211 GLY A O 1
ATOM 1650 N N . TYR A 1 212 ? 2.803 -25.219 -9.102 1 87.12 212 TYR A N 1
ATOM 1651 C CA . TYR A 1 212 ? 3.678 -24.969 -10.242 1 87.12 212 TYR A CA 1
ATOM 1652 C C . TYR A 1 212 ? 3.619 -26.109 -11.242 1 87.12 212 TYR A C 1
ATOM 1654 O O . TYR A 1 212 ? 3.219 -27.219 -10.898 1 87.12 212 TYR A O 1
ATOM 1662 N N . PHE A 1 213 ? 3.881 -25.75 -12.445 1 85.31 213 PHE A N 1
ATOM 1663 C CA . PHE A 1 213 ? 4.168 -26.656 -13.547 1 85.31 213 PHE A CA 1
ATOM 1664 C C . PHE A 1 213 ? 5.605 -26.5 -14.016 1 85.31 213 PHE A C 1
ATOM 1666 O O . PHE A 1 213 ? 6.027 -25.406 -14.383 1 85.31 213 PHE A O 1
ATOM 1673 N N . SER A 1 214 ? 6.277 -27.578 -13.984 1 80.56 214 SER A N 1
ATOM 1674 C CA . SER A 1 214 ? 7.668 -27.516 -14.422 1 80.56 214 SER A CA 1
ATOM 1675 C C . SER A 1 214 ? 7.766 -27.484 -15.945 1 80.56 214 SER A C 1
ATOM 1677 O O . SER A 1 214 ? 6.781 -27.734 -16.641 1 80.56 214 SER A O 1
ATOM 1679 N N . TYR A 1 215 ? 8.922 -27.234 -16.422 1 76.06 215 TYR A N 1
ATOM 1680 C CA . TYR A 1 215 ? 9.18 -27.203 -17.844 1 76.06 215 TYR A CA 1
ATOM 1681 C C . TYR A 1 215 ? 8.898 -28.562 -18.484 1 76.06 215 TYR A C 1
ATOM 1683 O O . TYR A 1 215 ? 8.453 -28.641 -19.625 1 76.06 215 TYR A O 1
ATOM 1691 N N . ASP A 1 216 ? 9.062 -29.594 -17.766 1 79.12 216 ASP A N 1
ATOM 1692 C CA . ASP A 1 216 ? 8.945 -30.938 -18.297 1 79.12 216 ASP A CA 1
ATOM 1693 C C . ASP A 1 216 ? 7.48 -31.312 -18.547 1 79.12 216 ASP A C 1
ATOM 1695 O O . ASP A 1 216 ? 7.191 -32.312 -19.188 1 79.12 216 ASP A O 1
ATOM 1699 N N . THR A 1 217 ? 6.629 -30.422 -18.172 1 81.5 217 THR A N 1
ATOM 1700 C CA . THR A 1 217 ? 5.223 -30.688 -18.453 1 81.5 217 THR A CA 1
ATOM 1701 C C . THR A 1 217 ? 4.953 -30.625 -19.953 1 81.5 217 THR A C 1
ATOM 1703 O O . THR A 1 217 ? 3.932 -31.125 -20.422 1 81.5 217 THR A O 1
ATOM 1706 N N . VAL A 1 218 ? 5.887 -30.078 -20.656 1 75.06 218 VAL A N 1
ATOM 1707 C CA . VAL A 1 218 ? 5.785 -30.062 -22.125 1 75.06 218 VAL A CA 1
ATOM 1708 C C . VAL A 1 218 ? 5.777 -31.484 -22.656 1 75.06 218 VAL A C 1
ATOM 1710 O O . VAL A 1 218 ? 5.141 -31.766 -23.672 1 75.06 218 VAL A O 1
ATOM 1713 N N . ARG A 1 219 ? 6.379 -32.406 -21.922 1 79.19 219 ARG A N 1
ATOM 1714 C CA . ARG A 1 219 ? 6.465 -33.781 -22.328 1 79.19 219 ARG A CA 1
ATOM 1715 C C . ARG A 1 219 ? 5.113 -34.5 -22.219 1 79.19 219 ARG A C 1
ATOM 1717 O O . ARG A 1 219 ? 4.871 -35.5 -22.875 1 79.19 219 ARG A O 1
ATOM 1724 N N . TYR A 1 220 ? 4.262 -33.906 -21.406 1 78.88 220 TYR A N 1
ATOM 1725 C CA . TYR A 1 220 ? 2.914 -34.469 -21.297 1 78.88 220 TYR A CA 1
ATOM 1726 C C . TYR A 1 220 ? 2.107 -34.188 -22.562 1 78.88 220 TYR A C 1
ATOM 1728 O O . TYR A 1 220 ? 1.242 -35 -22.938 1 78.88 220 TYR A O 1
ATOM 1736 N N . VAL A 1 221 ? 2.379 -33.156 -23.188 1 71.69 221 VAL A N 1
ATOM 1737 C CA . VAL A 1 221 ? 1.623 -32.719 -24.359 1 71.69 221 VAL A CA 1
ATOM 1738 C C . VAL A 1 221 ? 2.254 -33.312 -25.609 1 71.69 221 VAL A C 1
ATOM 1740 O O . VAL A 1 221 ? 1.548 -33.656 -26.562 1 71.69 221 VAL A O 1
ATOM 1743 N N . GLU A 1 222 ? 3.609 -33.406 -25.594 1 73.44 222 GLU A N 1
ATOM 1744 C CA . GLU A 1 222 ? 4.336 -33.906 -26.75 1 73.44 222 GLU A CA 1
ATOM 1745 C C . GLU A 1 222 ? 4.949 -35.25 -26.469 1 73.44 222 GLU A C 1
ATOM 1747 O O . GLU A 1 222 ? 6.133 -35.469 -26.734 1 73.44 222 GLU A O 1
ATOM 1752 N N . LYS A 1 223 ? 4.18 -36.125 -26.109 1 71.06 223 LYS A N 1
ATOM 1753 C CA . LYS A 1 223 ? 4.672 -37.406 -25.656 1 71.06 223 LYS A CA 1
ATOM 1754 C C . LYS A 1 223 ? 5.387 -38.156 -26.781 1 71.06 223 LYS A C 1
ATOM 1756 O O . LYS A 1 223 ? 6.406 -38.812 -26.547 1 71.06 223 LYS A O 1
ATOM 1761 N N . LYS A 1 224 ? 4.871 -38.031 -27.922 1 68.81 224 LYS A N 1
ATOM 1762 C CA . LYS A 1 224 ? 5.438 -38.75 -29.062 1 68.81 224 LYS A CA 1
ATOM 1763 C C . LYS A 1 224 ? 6.793 -38.188 -29.453 1 68.81 224 LYS A C 1
ATOM 1765 O O . LYS A 1 224 ? 7.707 -38.938 -29.812 1 68.81 224 LYS A O 1
ATOM 1770 N N . LYS A 1 225 ? 6.879 -36.938 -29.219 1 69.88 225 LYS A N 1
ATOM 1771 C CA . LYS A 1 225 ? 8.094 -36.281 -29.672 1 69.88 225 LYS A CA 1
ATOM 1772 C C . LYS A 1 225 ? 9.125 -36.188 -28.547 1 69.88 225 LYS A C 1
ATOM 1774 O O . LYS A 1 225 ? 10.328 -36.188 -28.812 1 69.88 225 LYS A O 1
ATOM 1779 N N . LEU A 1 226 ? 8.68 -36.062 -27.391 1 76.31 226 LEU A N 1
ATOM 1780 C CA . LEU A 1 226 ? 9.562 -35.844 -26.234 1 76.31 226 LEU A CA 1
ATOM 1781 C C . LEU A 1 226 ? 9.266 -36.875 -25.141 1 76.31 226 LEU A C 1
ATOM 1783 O O . LEU A 1 226 ? 8.625 -36.531 -24.141 1 76.31 226 LEU A O 1
ATOM 1787 N N . ALA A 1 227 ? 9.828 -38 -25.312 1 78.44 227 ALA A N 1
ATOM 1788 C CA . ALA A 1 227 ? 9.617 -39.031 -24.312 1 78.44 227 ALA A CA 1
ATOM 1789 C C . ALA A 1 227 ? 10.391 -38.75 -23.031 1 78.44 227 ALA A C 1
ATOM 1791 O O . ALA A 1 227 ? 11.484 -38.156 -23.078 1 78.44 227 ALA A O 1
ATOM 1792 N N . PHE A 1 228 ? 9.828 -39.094 -21.938 1 79.25 228 PHE A N 1
ATOM 1793 C CA . PHE A 1 228 ? 10.5 -38.906 -20.656 1 79.25 228 PHE A CA 1
ATOM 1794 C C . PHE A 1 228 ? 11.781 -39.719 -20.578 1 79.25 228 PHE A C 1
ATOM 1796 O O . PHE A 1 228 ? 12.727 -39.312 -19.891 1 79.25 228 PHE A O 1
ATOM 1803 N N . SER A 1 229 ? 11.781 -40.781 -21.25 1 78.25 229 SER A N 1
ATOM 1804 C CA . SER A 1 229 ? 12.961 -41.625 -21.266 1 78.25 229 SER A CA 1
ATOM 1805 C C . SER A 1 229 ? 14.172 -40.906 -21.844 1 78.25 229 SER A C 1
ATOM 1807 O O . SER A 1 229 ? 15.312 -41.25 -21.531 1 78.25 229 SER A O 1
ATOM 1809 N N . SER A 1 230 ? 13.922 -39.906 -22.625 1 74.69 230 SER A N 1
ATOM 1810 C CA . SER A 1 230 ? 15 -39.156 -23.25 1 74.69 230 SER A CA 1
ATOM 1811 C C . SER A 1 230 ? 15.328 -37.906 -22.469 1 74.69 230 SER A C 1
ATOM 1813 O O . SER A 1 230 ? 16.156 -37.094 -22.891 1 74.69 230 SER A O 1
ATOM 1815 N N . ALA A 1 231 ? 14.672 -37.75 -21.359 1 76.69 231 ALA A N 1
ATOM 1816 C CA . ALA A 1 231 ? 14.883 -36.531 -20.578 1 76.69 231 ALA A CA 1
ATOM 1817 C C . ALA A 1 231 ? 16.281 -36.531 -19.969 1 76.69 231 ALA A C 1
ATOM 1819 O O . ALA A 1 231 ? 16.844 -37.562 -19.625 1 76.69 231 ALA A O 1
ATOM 1820 N N . PRO A 1 232 ? 16.812 -35.219 -19.906 1 75.94 232 PRO A N 1
ATOM 1821 C CA . PRO A 1 232 ? 18.094 -35.125 -19.203 1 75.94 232 PRO A CA 1
ATOM 1822 C C . PRO A 1 232 ? 18.016 -35.625 -17.75 1 75.94 232 PRO A C 1
ATOM 1824 O O . PRO A 1 232 ? 16.906 -35.812 -17.234 1 75.94 232 PRO A O 1
ATOM 1827 N N . LYS A 1 233 ? 19.172 -35.812 -17.203 1 78.5 233 LYS A N 1
ATOM 1828 C CA . LYS A 1 233 ? 19.234 -36.312 -15.828 1 78.5 233 LYS A CA 1
ATOM 1829 C C . LYS A 1 233 ? 18.562 -35.344 -14.852 1 78.5 233 LYS A C 1
ATOM 1831 O O . LYS A 1 233 ? 18.75 -34.125 -14.961 1 78.5 233 LYS A O 1
ATOM 1836 N N . ASP A 1 234 ? 17.719 -35.906 -14.062 1 78.62 234 ASP A N 1
ATOM 1837 C CA . ASP A 1 234 ? 17.047 -35.125 -13.016 1 78.62 234 ASP A CA 1
ATOM 1838 C C . ASP A 1 234 ? 17.875 -35.125 -11.734 1 78.62 234 ASP A C 1
ATOM 1840 O O . ASP A 1 234 ? 17.938 -36.094 -11.008 1 78.62 234 ASP A O 1
ATOM 1844 N N . ASP A 1 235 ? 18.422 -34 -11.453 1 76.75 235 ASP A N 1
ATOM 1845 C CA . ASP A 1 235 ? 19.312 -33.938 -10.289 1 76.75 235 ASP A CA 1
ATOM 1846 C C . ASP A 1 235 ? 18.594 -33.312 -9.094 1 76.75 235 ASP A C 1
ATOM 1848 O O . ASP A 1 235 ? 19.172 -33.188 -8.016 1 76.75 235 ASP A O 1
ATOM 1852 N N . ARG A 1 236 ? 17.375 -33 -9.164 1 78.62 236 ARG A N 1
ATOM 1853 C CA . ARG A 1 236 ? 16.703 -32.312 -8.07 1 78.62 236 ARG A CA 1
ATOM 1854 C C . ARG A 1 236 ? 15.562 -33.156 -7.516 1 78.62 236 ARG A C 1
ATOM 1856 O O . ARG A 1 236 ? 15.148 -33 -6.371 1 78.62 236 ARG A O 1
ATOM 1863 N N . GLY A 1 237 ? 15.047 -34 -8.344 1 80.06 237 GLY A N 1
ATOM 1864 C CA . GLY A 1 237 ? 14 -34.906 -7.887 1 80.06 237 GLY A CA 1
ATOM 1865 C C . GLY A 1 237 ? 12.695 -34.188 -7.578 1 80.06 237 GLY A C 1
ATOM 1866 O O . GLY A 1 237 ? 11.938 -34.625 -6.707 1 80.06 237 GLY A O 1
ATOM 1867 N N . LEU A 1 238 ? 12.406 -33.125 -8.227 1 84.81 238 LEU A N 1
ATOM 1868 C CA . LEU A 1 238 ? 11.172 -32.375 -8.016 1 84.81 238 LEU A CA 1
ATOM 1869 C C . LEU A 1 238 ? 10.047 -32.938 -8.883 1 84.81 238 LEU A C 1
ATOM 1871 O O . LEU A 1 238 ? 10.297 -33.438 -9.977 1 84.81 238 LEU A O 1
ATOM 1875 N N . PRO A 1 239 ? 8.812 -32.781 -8.383 1 88.81 239 PRO A N 1
ATOM 1876 C CA . PRO A 1 239 ? 7.688 -33.156 -9.25 1 88.81 239 PRO A CA 1
ATOM 1877 C C . PRO A 1 239 ? 7.574 -32.281 -10.492 1 88.81 239 PRO A C 1
ATOM 1879 O O . PRO A 1 239 ? 8.078 -31.156 -10.492 1 88.81 239 PRO A O 1
ATOM 1882 N N . ASP A 1 240 ? 6.938 -32.875 -11.5 1 87.19 240 ASP A N 1
ATOM 1883 C CA . ASP A 1 240 ? 6.641 -32.094 -12.695 1 87.19 240 ASP A CA 1
ATOM 1884 C C . ASP A 1 240 ? 5.516 -31.094 -12.422 1 87.19 240 ASP A C 1
ATOM 1886 O O . ASP A 1 240 ? 5.48 -30 -13.016 1 87.19 240 ASP A O 1
ATOM 1890 N N . ILE A 1 241 ? 4.613 -31.578 -11.625 1 88.44 241 ILE A N 1
ATOM 1891 C CA . ILE A 1 241 ? 3.467 -30.75 -11.25 1 88.44 241 ILE A CA 1
ATOM 1892 C C . ILE A 1 241 ? 3.232 -30.859 -9.742 1 88.44 241 ILE A C 1
ATOM 1894 O O . ILE A 1 241 ? 3.26 -31.953 -9.18 1 88.44 241 ILE A O 1
ATOM 1898 N N . HIS A 1 242 ? 3.123 -29.797 -9.07 1 92.12 242 HIS A N 1
ATOM 1899 C CA . HIS A 1 242 ? 2.598 -29.734 -7.711 1 92.12 242 HIS A CA 1
ATOM 1900 C C . HIS A 1 242 ? 1.507 -28.688 -7.586 1 92.12 242 HIS A C 1
ATOM 1902 O O . HIS A 1 242 ? 1.766 -27.5 -7.77 1 92.12 242 HIS A O 1
ATOM 1908 N N . LEU A 1 243 ? 0.269 -29.156 -7.246 1 93.44 243 LEU A N 1
ATOM 1909 C CA . LEU A 1 243 ? -0.87 -28.266 -7.066 1 93.44 243 LEU A CA 1
ATOM 1910 C C . LEU A 1 243 ? -1.555 -28.531 -5.727 1 93.44 243 LEU A C 1
ATOM 1912 O O . LEU A 1 243 ? -1.75 -29.688 -5.34 1 93.44 243 LEU A O 1
ATOM 1916 N N . GLY A 1 244 ? -1.798 -27.453 -5.023 1 95.12 244 GLY A N 1
ATOM 1917 C CA . GLY A 1 244 ? -2.637 -27.516 -3.838 1 95.12 244 GLY A CA 1
ATOM 1918 C C . GLY A 1 244 ? -3.969 -26.812 -4.016 1 95.12 244 GLY A C 1
ATOM 1919 O O . GLY A 1 244 ? -4.035 -25.75 -4.633 1 95.12 244 GLY A O 1
ATOM 1920 N N . LEU A 1 245 ? -5.012 -27.516 -3.547 1 96.19 245 LEU A N 1
ATOM 1921 C CA . LEU A 1 245 ? -6.312 -26.859 -3.504 1 96.19 245 LEU A CA 1
ATOM 1922 C C . LEU A 1 245 ? -6.488 -26.078 -2.203 1 96.19 245 LEU A C 1
ATOM 1924 O O . LEU A 1 245 ? -6.637 -26.672 -1.135 1 96.19 245 LEU A O 1
ATOM 1928 N N . TYR A 1 246 ? -6.559 -24.812 -2.283 1 96.81 246 TYR A N 1
ATOM 1929 C CA . TYR A 1 246 ? -6.625 -23.969 -1.097 1 96.81 246 TYR A CA 1
ATOM 1930 C C . TYR A 1 246 ? -8.039 -23.438 -0.88 1 96.81 246 TYR A C 1
ATOM 1932 O O . TYR A 1 246 ? -8.531 -22.625 -1.659 1 96.81 246 TYR A O 1
ATOM 1940 N N . ASN A 1 247 ? -8.625 -23.906 0.193 1 96.62 247 ASN A N 1
ATOM 1941 C CA . ASN A 1 247 ? -9.953 -23.453 0.601 1 96.62 247 ASN A CA 1
ATOM 1942 C C . ASN A 1 247 ? -9.867 -22.312 1.601 1 96.62 247 ASN A C 1
ATOM 1944 O O . ASN A 1 247 ? -10.852 -21.594 1.81 1 96.62 247 ASN A O 1
ATOM 1948 N N . ASP A 1 248 ? -8.773 -22.203 2.33 1 96.69 248 ASP A N 1
ATOM 1949 C CA . ASP A 1 248 ? -8.5 -21.109 3.264 1 96.69 248 ASP A CA 1
ATOM 1950 C C . ASP A 1 248 ? -7.566 -20.078 2.637 1 96.69 248 ASP A C 1
ATOM 1952 O O . ASP A 1 248 ? -6.383 -20.344 2.436 1 96.69 248 ASP A O 1
ATOM 1956 N N . VAL A 1 249 ? -8.141 -18.953 2.393 1 97.19 249 VAL A N 1
ATOM 1957 C CA . VAL A 1 249 ? -7.375 -17.953 1.675 1 97.19 249 VAL A CA 1
ATOM 1958 C C . VAL A 1 249 ? -7.613 -16.578 2.303 1 97.19 249 VAL A C 1
ATOM 1960 O O . VAL A 1 249 ? -8.734 -16.25 2.695 1 97.19 249 VAL A O 1
ATOM 1963 N N . LEU A 1 250 ? -6.535 -15.828 2.443 1 97.06 250 LEU A N 1
ATOM 1964 C CA . LEU A 1 250 ? -6.59 -14.43 2.857 1 97.06 250 LEU A CA 1
ATOM 1965 C C . LEU A 1 250 ? -6.352 -13.5 1.669 1 97.06 250 LEU A C 1
ATOM 1967 O O . LEU A 1 250 ? -5.406 -13.695 0.902 1 97.06 250 LEU A O 1
ATOM 1971 N N . VAL A 1 251 ? -7.23 -12.57 1.544 1 95.94 251 VAL A N 1
ATOM 1972 C CA . VAL A 1 251 ? -7.062 -11.586 0.48 1 95.94 251 VAL A CA 1
ATOM 1973 C C . VAL A 1 251 ? -6.965 -10.188 1.083 1 95.94 251 VAL A C 1
ATOM 1975 O O . VAL A 1 251 ? -7.945 -9.656 1.608 1 95.94 251 VAL A O 1
ATOM 1978 N N . PHE A 1 252 ? -5.773 -9.609 0.988 1 93.44 252 PHE A N 1
ATOM 1979 C CA . PHE A 1 252 ? -5.574 -8.219 1.376 1 93.44 252 PHE A CA 1
ATOM 1980 C C . PHE A 1 252 ? -5.992 -7.273 0.251 1 93.44 252 PHE A C 1
ATOM 1982 O O . PHE A 1 252 ? -5.547 -7.426 -0.889 1 93.44 252 PHE A O 1
ATOM 1989 N N . ASP A 1 253 ? -6.863 -6.398 0.558 1 88.12 253 ASP A N 1
ATOM 1990 C CA . ASP A 1 253 ? -7.176 -5.277 -0.321 1 88.12 253 ASP A CA 1
ATOM 1991 C C . ASP A 1 253 ? -6.543 -3.986 0.192 1 88.12 253 ASP A C 1
ATOM 1993 O O . ASP A 1 253 ? -7.07 -3.348 1.105 1 88.12 253 ASP A O 1
ATOM 1997 N N . HIS A 1 254 ? -5.5 -3.594 -0.438 1 84.06 254 HIS A N 1
ATOM 1998 C CA . HIS A 1 254 ? -4.691 -2.498 0.082 1 84.06 254 HIS A CA 1
ATOM 1999 C C . HIS A 1 254 ? -5.355 -1.149 -0.177 1 84.06 254 HIS A C 1
ATOM 2001 O O . HIS A 1 254 ? -4.996 -0.146 0.442 1 84.06 254 HIS A O 1
ATOM 2007 N N . VAL A 1 255 ? -6.246 -1.126 -1.051 1 77 255 VAL A N 1
ATOM 2008 C CA . VAL A 1 255 ? -6.949 0.114 -1.362 1 77 255 VAL A CA 1
ATOM 2009 C C . VAL A 1 255 ? -8.023 0.378 -0.308 1 77 255 VAL A C 1
ATOM 2011 O O . VAL A 1 255 ? -8.102 1.479 0.244 1 77 255 VAL A O 1
ATOM 2014 N N . THR A 1 256 ? -8.773 -0.628 0.006 1 76.88 256 THR A N 1
ATOM 2015 C CA . THR A 1 256 ? -9.852 -0.461 0.967 1 76.88 256 THR A CA 1
ATOM 2016 C C . THR A 1 256 ? -9.352 -0.691 2.391 1 76.88 256 THR A C 1
ATOM 2018 O O . THR A 1 256 ? -10.055 -0.385 3.357 1 76.88 256 THR A O 1
ATOM 2021 N N . LYS A 1 257 ? -8.172 -1.266 2.494 1 83.69 257 LYS A N 1
ATOM 2022 C CA . LYS A 1 257 ? -7.531 -1.539 3.779 1 83.69 257 LYS A CA 1
ATOM 2023 C C . LYS A 1 257 ? -8.297 -2.611 4.555 1 83.69 257 LYS A C 1
ATOM 2025 O O . LYS A 1 257 ? -8.414 -2.535 5.777 1 83.69 257 LYS A O 1
ATOM 2030 N N . LEU A 1 258 ? -8.844 -3.516 3.793 1 85.81 258 LEU A N 1
ATOM 2031 C CA . LEU A 1 258 ? -9.562 -4.637 4.387 1 85.81 258 LEU A CA 1
ATOM 2032 C C . LEU A 1 258 ? -8.852 -5.957 4.09 1 85.81 258 LEU A C 1
ATOM 2034 O O . LEU A 1 258 ? -8.148 -6.074 3.084 1 85.81 258 LEU A O 1
ATOM 2038 N N . LEU A 1 259 ? -9 -6.805 5 1 91.69 259 LEU A N 1
ATOM 2039 C CA . LEU A 1 259 ? -8.57 -8.188 4.836 1 91.69 259 LEU A CA 1
ATOM 2040 C C . LEU A 1 259 ? -9.773 -9.125 4.766 1 91.69 259 LEU A C 1
ATOM 2042 O O . LEU A 1 259 ? -10.594 -9.156 5.688 1 91.69 259 LEU A O 1
ATOM 2046 N N . TYR A 1 260 ? -9.898 -9.812 3.631 1 92.62 260 TYR A N 1
ATOM 2047 C CA . TYR A 1 260 ? -10.914 -10.844 3.484 1 92.62 260 TYR A CA 1
ATOM 2048 C C . TYR A 1 260 ? -10.375 -12.203 3.91 1 92.62 260 TYR A C 1
ATOM 2050 O O . TYR A 1 260 ? -9.43 -12.719 3.307 1 92.62 260 TYR A O 1
ATOM 2058 N N . VAL A 1 261 ? -10.953 -12.688 4.984 1 94.19 261 VAL A N 1
ATOM 2059 C CA . VAL A 1 261 ? -10.641 -14.047 5.418 1 94.19 261 VAL A CA 1
ATOM 2060 C C . VAL A 1 261 ? -11.703 -15.008 4.891 1 94.19 261 VAL A C 1
ATOM 2062 O O . VAL A 1 261 ? -12.875 -14.914 5.262 1 94.19 261 VAL A O 1
ATOM 2065 N N . LEU A 1 262 ? -11.258 -15.945 4.059 1 96.06 262 LEU A N 1
ATOM 2066 C CA . LEU A 1 262 ? -12.227 -16.781 3.355 1 96.06 262 LEU A CA 1
ATOM 2067 C C . LEU A 1 262 ? -12.008 -18.25 3.662 1 96.06 262 LEU A C 1
ATOM 2069 O O . LEU A 1 262 ? -10.867 -18.688 3.818 1 96.06 262 LEU A O 1
ATOM 2073 N N . HIS A 1 263 ? -13.109 -18.984 3.738 1 96.75 263 HIS A N 1
ATOM 2074 C CA . HIS A 1 263 ? -13.125 -20.453 3.758 1 96.75 263 HIS A CA 1
ATOM 2075 C C . HIS A 1 263 ? -14.18 -21 2.809 1 96.75 263 HIS A C 1
ATOM 2077 O O . HIS A 1 263 ? -15.367 -20.688 2.936 1 96.75 263 HIS A O 1
ATOM 2083 N N . TRP A 1 264 ? -13.75 -21.797 1.848 1 96.75 264 TRP A N 1
ATOM 2084 C CA . TRP A 1 264 ? -14.672 -22.406 0.902 1 96.75 264 TRP A CA 1
ATOM 2085 C C . TRP A 1 264 ? -15.211 -23.734 1.45 1 96.75 264 TRP A C 1
ATOM 2087 O O . TRP A 1 264 ? -14.445 -24.656 1.734 1 96.75 264 TRP A O 1
ATOM 2097 N N . VAL A 1 265 ? -16.531 -23.828 1.542 1 97.06 265 VAL A N 1
ATOM 2098 C CA . VAL A 1 265 ? -17.203 -25.016 2.096 1 97.06 265 VAL A CA 1
ATOM 2099 C C . VAL A 1 265 ? -17.719 -25.891 0.963 1 97.06 265 VAL A C 1
ATOM 2101 O O . VAL A 1 265 ? -18.484 -25.438 0.117 1 97.06 265 VAL A O 1
ATOM 2104 N N . HIS A 1 266 ? -17.203 -27.094 0.95 1 96.25 266 HIS A N 1
ATOM 2105 C CA . HIS A 1 266 ? -17.766 -28.109 0.066 1 96.25 266 HIS A CA 1
ATOM 2106 C C . HIS A 1 266 ? -18.984 -28.781 0.702 1 96.25 266 HIS A C 1
ATOM 2108 O O . HIS A 1 266 ? -18.844 -29.734 1.47 1 96.25 266 HIS A O 1
ATOM 2114 N N . VAL A 1 267 ? -20.109 -28.344 0.323 1 96.31 267 VAL A N 1
ATOM 2115 C CA . VAL A 1 267 ? -21.312 -28.688 1.063 1 96.31 267 VAL A CA 1
ATOM 2116 C C . VAL A 1 267 ? -21.625 -30.172 0.9 1 96.31 267 VAL A C 1
ATOM 2118 O O . VAL A 1 267 ? -22.25 -30.781 1.772 1 96.31 267 VAL A O 1
ATOM 2121 N N . ASP A 1 268 ? -21.156 -30.812 -0.153 1 94.12 268 ASP A N 1
ATOM 2122 C CA . ASP A 1 268 ? -21.422 -32.219 -0.433 1 94.12 268 ASP A CA 1
ATOM 2123 C C . ASP A 1 268 ? -20.719 -33.125 0.572 1 94.12 268 ASP A C 1
ATOM 2125 O O . ASP A 1 268 ? -21.047 -34.312 0.673 1 94.12 268 ASP A O 1
ATOM 2129 N N . GLN A 1 269 ? -19.859 -32.594 1.333 1 92.19 269 GLN A N 1
ATOM 2130 C CA . GLN A 1 269 ? -19.094 -33.406 2.283 1 92.19 269 GLN A CA 1
ATOM 2131 C C . GLN A 1 269 ? -19.812 -33.469 3.631 1 92.19 269 GLN A C 1
ATOM 2133 O O . GLN A 1 269 ? -19.328 -34.156 4.547 1 92.19 269 GLN A O 1
ATOM 2138 N N . PHE A 1 270 ? -20.969 -32.906 3.674 1 95.06 270 PHE A N 1
ATOM 2139 C CA . PHE A 1 270 ? -21.688 -32.844 4.941 1 95.06 270 PHE A CA 1
ATOM 2140 C C . PHE A 1 270 ? -23.062 -33.469 4.816 1 95.06 270 PHE A C 1
ATOM 2142 O O . PHE A 1 270 ? -23.594 -33.562 3.711 1 95.06 270 PHE A O 1
ATOM 2149 N N . ASP A 1 271 ? -23.609 -33.781 5.957 1 94.88 271 ASP A N 1
ATOM 2150 C CA . ASP A 1 271 ? -24.906 -34.438 5.992 1 94.88 271 ASP A CA 1
ATOM 2151 C C . ASP A 1 271 ? -26.031 -33.438 5.734 1 94.88 271 ASP A C 1
ATOM 2153 O O . ASP A 1 271 ? -27.094 -33.812 5.23 1 94.88 271 ASP A O 1
ATOM 2157 N N . SER A 1 272 ? -25.812 -32.188 6.164 1 95.56 272 SER A N 1
ATOM 2158 C CA . SER A 1 272 ? -26.797 -31.125 5.984 1 95.56 272 SER A CA 1
ATOM 2159 C C . SER A 1 272 ? -26.125 -29.781 5.691 1 95.56 272 SER A C 1
ATOM 2161 O O . SER A 1 272 ? -24.953 -29.594 6.012 1 95.56 272 SER A O 1
ATOM 2163 N N . LEU A 1 273 ? -26.891 -28.984 5.105 1 95.12 273 LEU A N 1
ATOM 2164 C CA . LEU A 1 273 ? -26.391 -27.656 4.805 1 95.12 273 LEU A CA 1
ATOM 2165 C C . LEU A 1 273 ? -26.078 -26.891 6.09 1 95.12 273 LEU A C 1
ATOM 2167 O O . LEU A 1 273 ? -25.156 -26.078 6.133 1 95.12 273 LEU A O 1
ATOM 2171 N N . GLU A 1 274 ? -26.859 -27.188 7.074 1 94.06 274 GLU A N 1
ATOM 2172 C CA . GLU A 1 274 ? -26.656 -26.531 8.367 1 94.06 274 GLU A CA 1
ATOM 2173 C C . GLU A 1 274 ? -25.328 -26.953 8.984 1 94.06 274 GLU A C 1
ATOM 2175 O O . GLU A 1 274 ? -24.578 -26.109 9.5 1 94.06 274 GLU A O 1
ATOM 2180 N N . SER A 1 275 ? -25.094 -28.188 8.883 1 95.38 275 SER A N 1
ATOM 2181 C CA . SER A 1 275 ? -23.828 -28.688 9.414 1 95.38 275 SER A CA 1
ATOM 2182 C C . SER A 1 275 ? -22.656 -28.141 8.625 1 95.38 275 SER A C 1
ATOM 2184 O O . SER A 1 275 ? -21.594 -27.844 9.203 1 95.38 275 SER A O 1
ATOM 2186 N N . ALA A 1 276 ? -22.844 -28.016 7.34 1 96.44 276 ALA A N 1
ATOM 2187 C CA . ALA A 1 276 ? -21.797 -27.438 6.48 1 96.44 276 ALA A CA 1
ATOM 2188 C C . ALA A 1 276 ? -21.516 -26 6.871 1 96.44 276 ALA A C 1
ATOM 2190 O O . ALA A 1 276 ? -20.344 -25.594 6.98 1 96.44 276 ALA A O 1
ATOM 2191 N N . PHE A 1 277 ? -22.625 -25.25 7.082 1 95.69 277 PHE A N 1
ATOM 2192 C CA . PHE A 1 277 ? -22.5 -23.844 7.461 1 95.69 277 PHE A CA 1
ATOM 2193 C C . PHE A 1 277 ? -21.797 -23.703 8.805 1 95.69 277 PHE A C 1
ATOM 2195 O O . PHE A 1 277 ? -20.891 -22.875 8.953 1 95.69 277 PHE A O 1
ATOM 2202 N N . GLU A 1 278 ? -22.109 -24.5 9.734 1 94.5 278 GLU A N 1
ATOM 2203 C CA . GLU A 1 278 ? -21.531 -24.438 11.078 1 94.5 278 GLU A CA 1
ATOM 2204 C C . GLU A 1 278 ? -20.047 -24.797 11.055 1 94.5 278 GLU A C 1
ATOM 2206 O O . GLU A 1 278 ? -19.25 -24.141 11.719 1 94.5 278 GLU A O 1
ATOM 2211 N N . ASP A 1 279 ? -19.766 -25.797 10.352 1 94.69 279 ASP A N 1
ATOM 2212 C CA . ASP A 1 279 ? -18.359 -26.188 10.227 1 94.69 279 ASP A CA 1
ATOM 2213 C C . ASP A 1 279 ? -17.547 -25.094 9.555 1 94.69 279 ASP A C 1
ATOM 2215 O O . ASP A 1 279 ? -16.422 -24.797 9.961 1 94.69 279 ASP A O 1
ATOM 2219 N N . GLY A 1 280 ? -18.125 -24.516 8.477 1 95.69 280 GLY A N 1
ATOM 2220 C CA . GLY A 1 280 ? -17.469 -23.406 7.805 1 95.69 280 GLY A CA 1
ATOM 2221 C C . GLY A 1 280 ? -17.188 -22.234 8.719 1 95.69 280 GLY A C 1
ATOM 2222 O O . GLY A 1 280 ? -16.109 -21.656 8.695 1 95.69 280 GLY A O 1
ATOM 2223 N N . CYS A 1 281 ? -18.125 -21.938 9.523 1 94.19 281 CYS A N 1
ATOM 2224 C CA . CYS A 1 281 ? -17.984 -20.828 10.469 1 94.19 281 CYS A CA 1
ATOM 2225 C C . CYS A 1 281 ? -16.906 -21.125 11.508 1 94.19 281 CYS A C 1
ATOM 2227 O O . CYS A 1 281 ? -16.156 -20.25 11.891 1 94.19 281 CYS A O 1
ATOM 2229 N N . LYS A 1 282 ? -16.922 -22.328 11.953 1 93.75 282 LYS A N 1
ATOM 2230 C CA . LYS A 1 282 ? -15.914 -22.719 12.938 1 93.75 282 LYS A CA 1
ATOM 2231 C C . LYS A 1 282 ? -14.5 -22.594 12.367 1 93.75 282 LYS A C 1
ATOM 2233 O O . LYS A 1 282 ? -13.602 -22.078 13.039 1 93.75 282 LYS A O 1
ATOM 2238 N N . LYS A 1 283 ? -14.352 -23.062 11.156 1 93.88 283 LYS A N 1
ATOM 2239 C CA . LYS A 1 283 ? -13.055 -22.969 10.492 1 93.88 283 LYS A CA 1
ATOM 2240 C C . LYS A 1 283 ? -12.656 -21.5 10.289 1 93.88 283 LYS A C 1
ATOM 2242 O O . LYS A 1 283 ? -11.492 -21.141 10.484 1 93.88 283 LYS A O 1
ATOM 2247 N N . LEU A 1 284 ? -13.602 -20.734 9.906 1 93.44 284 LEU A N 1
ATOM 2248 C CA . LEU A 1 284 ? -13.367 -19.312 9.703 1 93.44 284 LEU A CA 1
ATOM 2249 C C . LEU A 1 284 ? -12.961 -18.641 11.008 1 93.44 284 LEU A C 1
ATOM 2251 O O . LEU A 1 284 ? -12.031 -17.828 11.039 1 93.44 284 LEU A O 1
ATOM 2255 N N . ASP A 1 285 ? -13.641 -18.969 12.07 1 90 285 ASP A N 1
ATOM 2256 C CA . ASP A 1 285 ? -13.336 -18.406 13.383 1 90 285 ASP A CA 1
ATOM 2257 C C . ASP A 1 285 ? -11.922 -18.766 13.82 1 90 285 ASP A C 1
ATOM 2259 O O . ASP A 1 285 ? -11.211 -17.938 14.383 1 90 285 ASP A O 1
ATOM 2263 N N . HIS A 1 286 ? -11.602 -19.938 13.531 1 90.19 286 HIS A N 1
ATOM 2264 C CA . HIS A 1 286 ? -10.258 -20.391 13.875 1 90.19 286 HIS A CA 1
ATOM 2265 C C . HIS A 1 286 ? -9.203 -19.625 13.102 1 90.19 286 HIS A C 1
ATOM 2267 O O . HIS A 1 286 ? -8.188 -19.219 13.672 1 90.19 286 HIS A O 1
ATOM 2273 N N . LEU A 1 287 ? -9.43 -19.422 11.883 1 91.75 287 LEU A N 1
ATOM 2274 C CA . LEU A 1 287 ? -8.5 -18.688 11.039 1 91.75 287 LEU A CA 1
ATOM 2275 C C . LEU A 1 287 ? -8.359 -17.25 11.516 1 91.75 287 LEU A C 1
ATOM 2277 O O . LEU A 1 287 ? -7.238 -16.734 11.633 1 91.75 287 LEU A O 1
ATOM 2281 N N . VAL A 1 288 ? -9.445 -16.609 11.828 1 89.25 288 VAL A N 1
ATOM 2282 C CA . VAL A 1 288 ? -9.453 -15.219 12.273 1 89.25 288 VAL A CA 1
ATOM 2283 C C . VAL A 1 288 ? -8.758 -15.102 13.625 1 89.25 288 VAL A C 1
ATOM 2285 O O . VAL A 1 288 ? -8.016 -14.148 13.875 1 89.25 288 VAL A O 1
ATOM 2288 N N . ALA A 1 289 ? -8.969 -16.062 14.461 1 86.12 289 ALA A N 1
ATOM 2289 C CA . ALA A 1 289 ? -8.344 -16.062 15.781 1 86.12 289 ALA A CA 1
ATOM 2290 C C . ALA A 1 289 ? -6.824 -16.125 15.672 1 86.12 289 ALA A C 1
ATOM 2292 O O . ALA A 1 289 ? -6.113 -15.453 16.422 1 86.12 289 ALA A O 1
ATOM 2293 N N . ARG A 1 290 ? -6.352 -16.844 14.727 1 87.5 290 ARG A N 1
ATOM 2294 C CA . ARG A 1 290 ? -4.91 -16.969 14.523 1 87.5 290 ARG A CA 1
ATOM 2295 C C . ARG A 1 290 ? -4.312 -15.664 14.039 1 87.5 290 ARG A C 1
ATOM 2297 O O . ARG A 1 290 ? -3.15 -15.359 14.32 1 87.5 290 ARG A O 1
ATOM 2304 N N . LEU A 1 291 ? -5.055 -14.859 13.367 1 87.19 291 LEU A N 1
ATOM 2305 C CA . LEU A 1 291 ? -4.59 -13.594 12.812 1 87.19 291 LEU A CA 1
ATOM 2306 C C . LEU A 1 291 ? -4.617 -12.5 13.875 1 87.19 291 LEU A C 1
ATOM 2308 O O . LEU A 1 291 ? -3.877 -11.516 13.773 1 87.19 291 LEU A O 1
ATOM 2312 N N . GLN A 1 292 ? -5.496 -12.547 14.797 1 76.12 292 GLN A N 1
ATOM 2313 C CA . GLN A 1 292 ? -5.695 -11.492 15.789 1 76.12 292 GLN A CA 1
ATOM 2314 C C . GLN A 1 292 ? -4.758 -11.672 16.984 1 76.12 292 GLN A C 1
ATOM 2316 O O . GLN A 1 292 ? -4.551 -10.742 17.766 1 76.12 292 GLN A O 1
ATOM 2321 N N . ALA A 1 293 ? -4.27 -12.742 17.281 1 64.62 293 ALA A N 1
ATOM 2322 C CA . ALA A 1 293 ? -3.365 -12.984 18.406 1 64.62 293 ALA A CA 1
ATOM 2323 C C . ALA A 1 293 ? -1.97 -13.352 17.922 1 64.62 293 ALA A C 1
ATOM 2325 O O . ALA A 1 293 ? -1.56 -14.516 18 1 64.62 293 ALA A O 1
ATOM 2326 N N . PRO A 1 294 ? -1.373 -12.258 17.234 1 59.12 294 PRO A N 1
ATOM 2327 C CA . PRO A 1 294 ? -0.066 -12.664 16.719 1 59.12 294 PRO A CA 1
ATOM 2328 C C . PRO A 1 294 ? 0.95 -12.945 17.812 1 59.12 294 PRO A C 1
ATOM 2330 O O . PRO A 1 294 ? 2.152 -12.766 17.625 1 59.12 294 PRO A O 1
ATOM 2333 N N . GLU A 1 295 ? 0.573 -13.523 18.922 1 54.81 295 GLU A N 1
ATOM 2334 C CA . GLU A 1 295 ? 1.528 -13.82 19.984 1 54.81 295 GLU A CA 1
ATOM 2335 C C . GLU A 1 295 ? 2.713 -14.625 19.453 1 54.81 295 GLU A C 1
ATOM 2337 O O . GLU A 1 295 ? 2.529 -15.625 18.766 1 54.81 295 GLU A O 1
ATOM 2342 N N . GLY A 1 296 ? 3.863 -14.078 19.547 1 53.91 296 GLY A N 1
ATOM 2343 C CA . GLY A 1 296 ? 5.102 -14.812 19.344 1 53.91 296 GLY A CA 1
ATOM 2344 C C . GLY A 1 296 ? 5.625 -14.727 17.922 1 53.91 296 GLY A C 1
ATOM 2345 O O . GLY A 1 296 ? 6.5 -15.5 17.531 1 53.91 296 GLY A O 1
ATOM 2346 N N . VAL A 1 297 ? 4.82 -13.984 17.078 1 55.44 297 VAL A N 1
ATOM 2347 C CA . VAL A 1 297 ? 5.375 -13.93 15.727 1 55.44 297 VAL A CA 1
ATOM 2348 C C . VAL A 1 297 ? 6.59 -13 15.703 1 55.44 297 VAL A C 1
ATOM 2350 O O . VAL A 1 297 ? 6.48 -11.82 16.031 1 55.44 297 VAL A O 1
ATOM 2353 N N . GLU A 1 298 ? 7.746 -13.609 15.875 1 54.28 298 GLU A N 1
ATOM 2354 C CA . GLU A 1 298 ? 9.008 -12.883 15.805 1 54.28 298 GLU A CA 1
ATOM 2355 C C . GLU A 1 298 ? 9.477 -12.719 14.367 1 54.28 298 GLU A C 1
ATOM 2357 O O . GLU A 1 298 ? 9.586 -13.695 13.625 1 54.28 298 GLU A O 1
ATOM 2362 N N . LEU A 1 299 ? 9.32 -11.609 13.844 1 53.66 299 LEU A N 1
ATOM 2363 C CA . LEU A 1 299 ? 10.031 -11.336 12.602 1 53.66 299 LEU A CA 1
ATOM 2364 C C . LEU A 1 299 ? 11.258 -10.461 12.852 1 53.66 299 LEU A C 1
ATOM 2366 O O . LEU A 1 299 ? 11.156 -9.422 13.508 1 53.66 299 LEU A O 1
ATOM 2370 N N . PRO A 1 300 ? 12.461 -11.062 12.609 1 47.5 300 PRO A N 1
ATOM 2371 C CA . PRO A 1 300 ? 13.633 -10.211 12.82 1 47.5 300 PRO A CA 1
ATOM 2372 C C . PRO A 1 300 ? 13.523 -8.867 12.094 1 47.5 300 PRO A C 1
ATOM 2374 O O . PRO A 1 300 ? 13.031 -8.812 10.961 1 47.5 300 PRO A O 1
ATOM 2377 N N . SER A 1 301 ? 13.594 -7.852 12.859 1 50.91 301 SER A N 1
ATOM 2378 C CA . SER A 1 301 ? 13.688 -6.523 12.258 1 50.91 301 SER A CA 1
ATOM 2379 C C . SER A 1 301 ? 14.961 -6.375 11.438 1 50.91 301 SER A C 1
ATOM 2381 O O . SER A 1 301 ? 16.047 -6.703 11.914 1 50.91 301 SER A O 1
ATOM 2383 N N . ALA A 1 302 ? 14.875 -6.598 10.133 1 50.81 302 ALA A N 1
ATOM 2384 C CA . ALA A 1 302 ? 16.078 -6.484 9.312 1 50.81 302 ALA A CA 1
ATOM 2385 C C . ALA A 1 302 ? 16.375 -5.027 8.984 1 50.81 302 ALA A C 1
ATOM 2387 O O . ALA A 1 302 ? 15.469 -4.25 8.68 1 50.81 302 ALA A O 1
ATOM 2388 N N . SER A 1 303 ? 17.469 -4.559 9.656 1 51.81 303 SER A N 1
ATOM 2389 C CA . SER A 1 303 ? 18 -3.273 9.219 1 51.81 303 SER A CA 1
ATOM 2390 C C . SER A 1 303 ? 18.797 -3.416 7.922 1 51.81 303 SER A C 1
ATOM 2392 O O . SER A 1 303 ? 19.484 -4.418 7.715 1 51.81 303 SER A O 1
ATOM 2394 N N . VAL A 1 304 ? 18.266 -2.971 6.855 1 46.44 304 VAL A N 1
ATOM 2395 C CA . VAL A 1 304 ? 18.938 -3.137 5.566 1 46.44 304 VAL A CA 1
ATOM 2396 C C . VAL A 1 304 ? 19.922 -1.987 5.344 1 46.44 304 VAL A C 1
ATOM 2398 O O . VAL A 1 304 ? 19.547 -0.816 5.422 1 46.44 304 VAL A O 1
ATOM 2401 N N . GLU A 1 305 ? 21.078 -2.045 5.848 1 47.5 305 GLU A N 1
ATOM 2402 C CA . GLU A 1 305 ? 22.031 -1.188 5.152 1 47.5 305 GLU A CA 1
ATOM 2403 C C . GLU A 1 305 ? 22.094 -1.517 3.662 1 47.5 305 GLU A C 1
ATOM 2405 O O . GLU A 1 305 ? 22.906 -2.334 3.23 1 47.5 305 GLU A O 1
ATOM 2410 N N . MET A 1 306 ? 20.906 -1.908 3.234 1 46.06 306 MET A N 1
ATOM 2411 C CA . MET A 1 306 ? 20.891 -2.49 1.896 1 46.06 306 MET A CA 1
ATOM 2412 C C . MET A 1 306 ? 21.422 -1.498 0.864 1 46.06 306 MET A C 1
ATOM 2414 O O . MET A 1 306 ? 20.844 -0.426 0.677 1 46.06 306 MET A O 1
ATOM 2418 N N . SER A 1 307 ? 22.656 -1.309 0.871 1 47.84 307 SER A N 1
ATOM 2419 C CA . SER A 1 307 ? 23.016 -0.703 -0.405 1 47.84 307 SER A CA 1
ATOM 2420 C C . SER A 1 307 ? 22.438 -1.481 -1.577 1 47.84 307 SER A C 1
ATOM 2422 O O . SER A 1 307 ? 22.922 -2.559 -1.921 1 47.84 307 SER A O 1
ATOM 2424 N N . VAL A 1 308 ? 21.172 -1.373 -1.642 1 46.28 308 VAL A N 1
ATOM 2425 C CA . VAL A 1 308 ? 20.453 -2.033 -2.73 1 46.28 308 VAL A CA 1
ATOM 2426 C C . VAL A 1 308 ? 21.266 -1.919 -4.02 1 46.28 308 VAL A C 1
ATOM 2428 O O . VAL A 1 308 ? 21 -2.639 -4.988 1 46.28 308 VAL A O 1
ATOM 2431 N N . GLU A 1 309 ? 22.266 -1.029 -3.957 1 46.72 309 GLU A N 1
ATOM 2432 C CA . GLU A 1 309 ? 23.047 -0.837 -5.18 1 46.72 309 GLU A CA 1
ATOM 2433 C C . GLU A 1 309 ? 24.25 -1.77 -5.219 1 46.72 309 GLU A C 1
ATOM 2435 O O . GLU A 1 309 ? 24.938 -1.862 -6.242 1 46.72 309 GLU A O 1
ATOM 2440 N N . LYS A 1 310 ? 24.438 -2.412 -4.023 1 48.19 310 LYS A N 1
ATOM 2441 C CA . LYS A 1 310 ? 25.641 -3.244 -4.066 1 48.19 310 LYS A CA 1
ATOM 2442 C C . LYS A 1 310 ? 25.312 -4.656 -4.543 1 48.19 310 LYS A C 1
ATOM 2444 O O . LYS A 1 310 ? 24.359 -5.277 -4.051 1 48.19 310 LYS A O 1
ATOM 2449 N N . TYR A 1 311 ? 25.859 -4.969 -5.629 1 50.62 311 TYR A N 1
ATOM 2450 C CA . TYR A 1 311 ? 25.75 -6.316 -6.176 1 50.62 311 TYR A CA 1
ATOM 2451 C C . TYR A 1 311 ? 26.531 -7.316 -5.332 1 50.62 311 TYR A C 1
ATOM 2453 O O . TYR A 1 311 ? 27.625 -7.016 -4.852 1 50.62 311 TYR A O 1
ATOM 2461 N N . GLY A 1 312 ? 25.766 -8.242 -4.695 1 53.88 312 GLY A N 1
ATOM 2462 C CA . GLY A 1 312 ? 26.438 -9.266 -3.904 1 53.88 312 GLY A CA 1
ATOM 2463 C C . GLY A 1 312 ? 27.516 -10.008 -4.672 1 53.88 312 GLY A C 1
ATOM 2464 O O . GLY A 1 312 ? 27.766 -9.703 -5.836 1 53.88 312 GLY A O 1
ATOM 2465 N N . GLN A 1 313 ? 28.281 -10.797 -3.883 1 54.34 313 GLN A N 1
ATOM 2466 C CA . GLN A 1 313 ? 29.312 -11.648 -4.477 1 54.34 313 GLN A CA 1
ATOM 2467 C C . GLN A 1 313 ? 28.703 -12.625 -5.484 1 54.34 313 GLN A C 1
ATOM 2469 O O . GLN A 1 313 ? 27.609 -13.141 -5.27 1 54.34 313 GLN A O 1
ATOM 2474 N N . SER A 1 314 ? 29.156 -12.625 -6.668 1 57.44 314 SER A N 1
ATOM 2475 C CA . SER A 1 314 ? 28.703 -13.445 -7.785 1 57.44 314 SER A CA 1
ATOM 2476 C C . SER A 1 314 ? 28.609 -14.914 -7.387 1 57.44 314 SER A C 1
ATOM 2478 O O . SER A 1 314 ? 29.391 -15.398 -6.57 1 57.44 314 SER A O 1
ATOM 2480 N N . ALA A 1 315 ? 27.422 -15.539 -7.652 1 61.41 315 ALA A N 1
ATOM 2481 C CA . ALA A 1 315 ? 27.281 -16.984 -7.484 1 61.41 315 ALA A CA 1
ATOM 2482 C C . ALA A 1 315 ? 28.359 -17.734 -8.266 1 61.41 315 ALA A C 1
ATOM 2484 O O . ALA A 1 315 ? 28.578 -17.469 -9.453 1 61.41 315 ALA A O 1
ATOM 2485 N N . THR A 1 316 ? 29.078 -18.516 -7.539 1 63.56 316 THR A N 1
ATOM 2486 C CA . THR A 1 316 ? 30.312 -19.031 -8.125 1 63.56 316 THR A CA 1
ATOM 2487 C C . THR A 1 316 ? 30.078 -20.391 -8.766 1 63.56 316 THR A C 1
ATOM 2489 O O . THR A 1 316 ? 30.828 -20.797 -9.664 1 63.56 316 THR A O 1
ATOM 2492 N N . LYS A 1 317 ? 28.891 -21.109 -8.352 1 77.81 317 LYS A N 1
ATOM 2493 C CA . LYS A 1 317 ? 28.797 -22.453 -8.906 1 77.81 317 LYS A CA 1
ATOM 2494 C C . LYS A 1 317 ? 27.672 -22.562 -9.914 1 77.81 317 LYS A C 1
ATOM 2496 O O . LYS A 1 317 ? 26.5 -22.391 -9.562 1 77.81 317 LYS A O 1
ATOM 2501 N N . SER A 1 318 ? 27.984 -22.75 -11.156 1 82.31 318 SER A N 1
ATOM 2502 C CA . SER A 1 318 ? 27.047 -22.938 -12.258 1 82.31 318 SER A CA 1
ATOM 2503 C C . SER A 1 318 ? 27.078 -24.391 -12.758 1 82.31 318 SER A C 1
ATOM 2505 O O . SER A 1 318 ? 28.062 -25.094 -12.578 1 82.31 318 SER A O 1
ATOM 2507 N N . ASN A 1 319 ? 25.938 -24.844 -13.242 1 80.19 319 ASN A N 1
ATOM 2508 C CA . ASN A 1 319 ? 25.891 -26.172 -13.836 1 80.19 319 ASN A CA 1
ATOM 2509 C C . ASN A 1 319 ? 26.562 -26.188 -15.211 1 80.19 319 ASN A C 1
ATOM 2511 O O . ASN A 1 319 ? 26.672 -27.25 -15.836 1 80.19 319 ASN A O 1
ATOM 2515 N N . PHE A 1 320 ? 27 -24.969 -15.656 1 81.31 320 PHE A N 1
ATOM 2516 C CA . PHE A 1 320 ? 27.781 -24.812 -16.875 1 81.31 320 PHE A CA 1
ATOM 2517 C C . PHE A 1 320 ? 29.156 -24.219 -16.562 1 81.31 320 PHE A C 1
ATOM 2519 O O . PHE A 1 320 ? 29.266 -23.328 -15.719 1 81.31 320 PHE A O 1
ATOM 2526 N N . THR A 1 321 ? 30.125 -24.828 -17.266 1 83.94 321 THR A N 1
ATOM 2527 C CA . THR A 1 321 ? 31.328 -24 -17.359 1 83.94 321 THR A CA 1
ATOM 2528 C C . THR A 1 321 ? 31.125 -22.891 -18.391 1 83.94 321 THR A C 1
ATOM 2530 O O . THR A 1 321 ? 30.281 -23 -19.297 1 83.94 321 THR A O 1
ATOM 2533 N N . PRO A 1 322 ? 31.875 -21.859 -18.219 1 85.56 322 PRO A N 1
ATOM 2534 C CA . PRO A 1 322 ? 31.734 -20.781 -19.203 1 85.56 322 PRO A CA 1
ATOM 2535 C C . PRO A 1 322 ? 31.969 -21.281 -20.641 1 85.56 322 PRO A C 1
ATOM 2537 O O . PRO A 1 322 ? 31.281 -20.844 -21.562 1 85.56 322 PRO A O 1
ATOM 2540 N N . GLU A 1 323 ? 32.875 -22.172 -20.797 1 89.25 323 GLU A N 1
ATOM 2541 C CA . GLU A 1 323 ? 33.188 -22.703 -22.125 1 89.25 323 GLU A CA 1
ATOM 2542 C C . GLU A 1 323 ? 32.062 -23.531 -22.672 1 89.25 323 GLU A C 1
ATOM 2544 O O . GLU A 1 323 ? 31.688 -23.422 -23.844 1 89.25 323 GLU A O 1
ATOM 2549 N N . GLN A 1 324 ? 31.531 -24.359 -21.781 1 85.38 324 GLN A N 1
ATOM 2550 C CA . GLN A 1 324 ? 30.391 -25.188 -22.188 1 85.38 324 GLN A CA 1
ATOM 2551 C C . GLN A 1 324 ? 29.203 -24.328 -22.594 1 85.38 324 GLN A C 1
ATOM 2553 O O . GLN A 1 324 ? 28.5 -24.656 -23.547 1 85.38 324 GLN A O 1
ATOM 2558 N N . PHE A 1 325 ? 29.016 -23.328 -21.828 1 85.5 325 PHE A N 1
ATOM 2559 C CA . PHE A 1 325 ? 27.906 -22.438 -22.125 1 85.5 325 PHE A CA 1
ATOM 2560 C C . PHE A 1 325 ? 28.109 -21.75 -23.469 1 85.5 325 PHE A C 1
ATOM 2562 O O . PHE A 1 325 ? 27.188 -21.672 -24.281 1 85.5 325 PHE A O 1
ATOM 2569 N N . LYS A 1 326 ? 29.312 -21.281 -23.75 1 89 326 LYS A N 1
ATOM 2570 C CA . LYS A 1 326 ? 29.625 -20.641 -25.016 1 89 326 LYS A CA 1
ATOM 2571 C C . LYS A 1 326 ? 29.469 -21.609 -26.188 1 89 326 LYS A C 1
ATOM 2573 O O . LYS A 1 326 ? 28.969 -21.25 -27.25 1 89 326 LYS A O 1
ATOM 2578 N N . ASP A 1 327 ? 29.906 -22.75 -25.891 1 88.06 327 ASP A N 1
ATOM 2579 C CA . ASP A 1 327 ? 29.781 -23.781 -26.922 1 88.06 327 ASP A CA 1
ATOM 2580 C C . ASP A 1 327 ? 28.312 -24.062 -27.234 1 88.06 327 ASP A C 1
ATOM 2582 O O . ASP A 1 327 ? 27.953 -24.297 -28.406 1 88.06 327 ASP A O 1
ATOM 2586 N N . SER A 1 328 ? 27.547 -24.078 -26.172 1 82.75 328 SER A N 1
ATOM 2587 C CA . SER A 1 328 ? 26.109 -24.312 -26.375 1 82.75 328 SER A CA 1
ATOM 2588 C C . SER A 1 328 ? 25.484 -23.188 -27.188 1 82.75 328 SER A C 1
ATOM 2590 O O . SER A 1 328 ? 24.609 -23.438 -28.016 1 82.75 328 SER A O 1
ATOM 2592 N N . ILE A 1 329 ? 25.953 -22.016 -27 1 83.88 329 ILE A N 1
ATOM 2593 C CA . ILE A 1 329 ? 25.453 -20.875 -27.766 1 83.88 329 ILE A CA 1
ATOM 2594 C C . ILE A 1 329 ? 25.812 -21.047 -29.234 1 83.88 329 ILE A C 1
ATOM 2596 O O . ILE A 1 329 ? 24.984 -20.797 -30.109 1 83.88 329 ILE A O 1
ATOM 2600 N N . LEU A 1 330 ? 26.984 -21.516 -29.484 1 87.44 330 LEU A N 1
ATOM 2601 C CA . LEU A 1 330 ? 27.422 -21.719 -30.859 1 87.44 330 LEU A CA 1
ATOM 2602 C C . LEU A 1 330 ? 26.609 -22.828 -31.531 1 87.44 330 LEU A C 1
ATOM 2604 O O . LEU A 1 330 ? 26.266 -22.719 -32.719 1 87.44 330 LEU A O 1
ATOM 2608 N N . GLN A 1 331 ? 26.312 -23.781 -30.797 1 83.75 331 GLN A N 1
ATOM 2609 C CA . GLN A 1 331 ? 25.5 -24.859 -31.328 1 83.75 331 GLN A CA 1
ATOM 2610 C C . GLN A 1 331 ? 24.094 -24.359 -31.672 1 83.75 331 GLN A C 1
ATOM 2612 O O . GLN A 1 331 ? 23.531 -24.75 -32.688 1 83.75 331 GLN A O 1
ATOM 2617 N N . VAL A 1 332 ? 23.547 -23.547 -30.781 1 80.81 332 VAL A N 1
ATOM 2618 C CA . VAL A 1 332 ? 22.219 -22.984 -31.016 1 80.81 332 VAL A CA 1
ATOM 2619 C C . VAL A 1 332 ? 22.234 -22.125 -32.281 1 80.81 332 VAL A C 1
ATOM 2621 O O . VAL A 1 332 ? 21.312 -22.188 -33.094 1 80.81 332 VAL A O 1
ATOM 2624 N N . LYS A 1 333 ? 23.297 -21.453 -32.469 1 82.44 333 LYS A N 1
ATOM 2625 C CA . LYS A 1 333 ? 23.422 -20.609 -33.656 1 82.44 333 LYS A CA 1
ATOM 2626 C C . LYS A 1 333 ? 23.453 -21.453 -34.906 1 82.44 333 LYS A C 1
ATOM 2628 O O . LYS A 1 333 ? 22.875 -21.062 -35.938 1 82.44 333 LYS A O 1
ATOM 2633 N N . GLU A 1 334 ? 24.047 -22.531 -34.875 1 84.44 334 GLU A N 1
ATOM 2634 C CA . GLU A 1 334 ? 24.094 -23.438 -36 1 84.44 334 GLU A CA 1
ATOM 2635 C C . GLU A 1 334 ? 22.703 -23.969 -36.344 1 84.44 334 GLU A C 1
ATOM 2637 O O . GLU A 1 334 ? 22.328 -24.078 -37.5 1 84.44 334 GLU A O 1
ATOM 2642 N N . HIS A 1 335 ? 21.969 -24.266 -35.281 1 80.56 335 HIS A N 1
ATOM 2643 C CA . HIS A 1 335 ? 20.609 -24.75 -35.5 1 80.56 335 HIS A CA 1
ATOM 2644 C C . HIS A 1 335 ? 19.719 -23.656 -36.094 1 80.56 335 HIS A C 1
ATOM 2646 O O . HIS A 1 335 ? 18.797 -23.953 -36.875 1 80.56 335 HIS A O 1
ATOM 2652 N N . ILE A 1 336 ? 19.922 -22.469 -35.719 1 76.25 336 ILE A N 1
ATOM 2653 C CA . ILE A 1 336 ? 19.156 -21.344 -36.25 1 76.25 336 ILE A CA 1
ATOM 2654 C C . ILE A 1 336 ? 19.484 -21.156 -37.719 1 76.25 336 ILE A C 1
ATOM 2656 O O . ILE A 1 336 ? 18.578 -21.016 -38.562 1 76.25 336 ILE A O 1
ATOM 2660 N N . LEU A 1 337 ? 20.766 -21.297 -38.031 1 81.56 337 LEU A N 1
ATOM 2661 C CA . LEU A 1 337 ? 21.203 -21.141 -39.406 1 81.56 337 LEU A CA 1
ATOM 2662 C C . LEU A 1 337 ? 20.672 -22.266 -40.281 1 81.56 337 LEU A C 1
ATOM 2664 O O . LEU A 1 337 ? 20.359 -22.062 -41.469 1 81.56 337 LEU A O 1
ATOM 2668 N N . ALA A 1 338 ? 20.531 -23.359 -39.719 1 81.75 338 ALA A N 1
ATOM 2669 C CA . ALA A 1 338 ? 20.047 -24.531 -40.438 1 81.75 338 ALA A CA 1
ATOM 2670 C C . ALA A 1 338 ? 18.531 -24.469 -40.594 1 81.75 338 ALA A C 1
ATOM 2672 O O . ALA A 1 338 ? 17.969 -25.25 -41.375 1 81.75 338 ALA A O 1
ATOM 2673 N N . GLY A 1 339 ? 17.906 -23.531 -39.844 1 70.94 339 GLY A N 1
ATOM 2674 C CA . GLY A 1 339 ? 16.469 -23.375 -39.938 1 70.94 339 GLY A CA 1
ATOM 2675 C C . GLY A 1 339 ? 15.688 -24.266 -39 1 70.94 339 GLY A C 1
ATOM 2676 O O . GLY A 1 339 ? 14.469 -24.375 -39.094 1 70.94 339 GLY A O 1
ATOM 2677 N N . ASP A 1 340 ? 16.438 -24.891 -38.062 1 68.62 340 ASP A N 1
ATOM 2678 C CA . ASP A 1 340 ? 15.797 -25.797 -37.125 1 68.62 340 ASP A CA 1
ATOM 2679 C C . ASP A 1 340 ? 14.961 -25.016 -36.094 1 68.62 340 ASP A C 1
ATOM 2681 O O . ASP A 1 340 ? 13.906 -25.484 -35.688 1 68.62 340 ASP A O 1
ATOM 2685 N N . ILE A 1 341 ? 15.523 -23.938 -35.656 1 71.62 341 ILE A N 1
ATOM 2686 C CA . ILE A 1 341 ? 14.867 -23.125 -34.625 1 71.62 341 ILE A CA 1
ATOM 2687 C C . ILE A 1 341 ? 14.992 -21.641 -34.969 1 71.62 341 ILE A C 1
ATOM 2689 O O . ILE A 1 341 ? 15.93 -21.25 -35.688 1 71.62 341 ILE A O 1
ATOM 2693 N N . PHE A 1 342 ? 13.961 -20.922 -34.5 1 66.44 342 PHE A N 1
ATOM 2694 C CA . PHE A 1 342 ? 14.008 -19.484 -34.75 1 66.44 342 PHE A CA 1
ATOM 2695 C C . PHE A 1 342 ? 14.742 -18.781 -33.594 1 66.44 342 PHE A C 1
ATOM 2697 O O . PHE A 1 342 ? 15.484 -17.828 -33.844 1 66.44 342 PHE A O 1
ATOM 2704 N N . GLN A 1 343 ? 14.469 -19.203 -32.375 1 71.62 343 GLN A N 1
ATOM 2705 C CA . GLN A 1 343 ? 15.055 -18.609 -31.188 1 71.62 343 GLN A CA 1
ATOM 2706 C C . GLN A 1 343 ? 15.109 -19.609 -30.047 1 71.62 343 GLN A C 1
ATOM 2708 O O . GLN A 1 343 ? 14.273 -20.516 -29.969 1 71.62 343 GLN A O 1
ATOM 2713 N N . LEU A 1 344 ? 16.156 -19.484 -29.25 1 71.69 344 LEU A N 1
ATOM 2714 C CA . LEU A 1 344 ? 16.266 -20.312 -28.062 1 71.69 344 LEU A CA 1
ATOM 2715 C C . LEU A 1 344 ? 16.766 -19.484 -26.875 1 71.69 344 LEU A C 1
ATOM 2717 O O . LEU A 1 344 ? 17.688 -18.672 -27.031 1 71.69 344 LEU A O 1
ATOM 2721 N N . VAL A 1 345 ? 16.062 -19.656 -25.781 1 68.69 345 VAL A N 1
ATOM 2722 C CA . VAL A 1 345 ? 16.547 -19.047 -24.562 1 68.69 345 VAL A CA 1
ATOM 2723 C C . VAL A 1 345 ? 17.328 -20.078 -23.734 1 68.69 345 VAL A C 1
ATOM 2725 O O . VAL A 1 345 ? 16.734 -20.906 -23.062 1 68.69 345 VAL A O 1
ATOM 2728 N N . LEU A 1 346 ? 18.656 -19.969 -23.875 1 72.56 346 LEU A N 1
ATOM 2729 C CA . LEU A 1 346 ? 19.531 -20.859 -23.109 1 72.56 346 LEU A CA 1
ATOM 2730 C C . LEU A 1 346 ? 19.672 -20.359 -21.672 1 72.56 346 LEU A C 1
ATOM 2732 O O . LEU A 1 346 ? 19.828 -19.156 -21.453 1 72.56 346 LEU A O 1
ATOM 2736 N N . SER A 1 347 ? 19.438 -21.359 -20.812 1 72.06 347 SER A N 1
ATOM 2737 C CA . SER A 1 347 ? 19.516 -20.953 -19.406 1 72.06 347 SER A CA 1
ATOM 2738 C C . SER A 1 347 ? 20.531 -21.781 -18.641 1 72.06 347 SER A C 1
ATOM 2740 O O . SER A 1 347 ? 20.844 -22.906 -19.047 1 72.06 347 SER A O 1
ATOM 2742 N N . GLN A 1 348 ? 21.125 -21.203 -17.625 1 76.94 348 GLN A N 1
ATOM 2743 C CA . GLN A 1 348 ? 21.984 -21.906 -16.672 1 76.94 348 GLN A CA 1
ATOM 2744 C C . GLN A 1 348 ? 21.5 -21.719 -15.242 1 76.94 348 GLN A C 1
ATOM 2746 O O . GLN A 1 348 ? 20.75 -20.766 -14.953 1 76.94 348 GLN A O 1
ATOM 2751 N N . ARG A 1 349 ? 21.812 -22.734 -14.453 1 76.44 349 ARG A N 1
ATOM 2752 C CA . ARG A 1 349 ? 21.406 -22.703 -13.047 1 76.44 349 ARG A CA 1
ATOM 2753 C C . ARG A 1 349 ? 22.609 -22.422 -12.141 1 76.44 349 ARG A C 1
ATOM 2755 O O . ARG A 1 349 ? 23.672 -23.031 -12.305 1 76.44 349 ARG A O 1
ATOM 2762 N N . PHE A 1 350 ? 22.422 -21.422 -11.266 1 78.12 350 PHE A N 1
ATOM 2763 C CA . PHE A 1 350 ? 23.438 -21.141 -10.258 1 78.12 350 PHE A CA 1
ATOM 2764 C C . PHE A 1 350 ? 23 -21.656 -8.891 1 78.12 350 PHE A C 1
ATOM 2766 O O . PHE A 1 350 ? 21.797 -21.734 -8.609 1 78.12 350 PHE A O 1
ATOM 2773 N N . GLU A 1 351 ? 23.969 -22.141 -8.148 1 80.31 351 GLU A N 1
ATOM 2774 C CA . GLU A 1 351 ? 23.703 -22.656 -6.812 1 80.31 351 GLU A CA 1
ATOM 2775 C C . GLU A 1 351 ? 24.531 -21.938 -5.758 1 80.31 351 GLU A C 1
ATOM 2777 O O . GLU A 1 351 ? 25.703 -21.625 -5.988 1 80.31 351 GLU A O 1
ATOM 2782 N N . ARG A 1 352 ? 23.891 -21.547 -4.672 1 79.19 352 ARG A N 1
ATOM 2783 C CA . ARG A 1 352 ? 24.578 -20.938 -3.525 1 79.19 352 ARG A CA 1
ATOM 2784 C C . ARG A 1 352 ? 24.078 -21.547 -2.217 1 79.19 352 ARG A C 1
ATOM 2786 O O . ARG A 1 352 ? 22.875 -21.812 -2.066 1 79.19 352 ARG A O 1
ATOM 2793 N N . ARG A 1 353 ? 25.078 -21.797 -1.276 1 78.56 353 ARG A N 1
ATOM 2794 C CA . ARG A 1 353 ? 24.719 -22.219 0.074 1 78.56 353 ARG A CA 1
ATOM 2795 C C . ARG A 1 353 ? 24.594 -21.031 1.008 1 78.56 353 ARG A C 1
ATOM 2797 O O . ARG A 1 353 ? 25.391 -20.094 0.93 1 78.56 353 ARG A O 1
ATOM 2804 N N . THR A 1 354 ? 23.469 -20.969 1.69 1 76.06 354 THR A N 1
ATOM 2805 C CA . THR A 1 354 ? 23.25 -19.844 2.58 1 76.06 354 THR A CA 1
ATOM 2806 C C . THR A 1 354 ? 22.594 -20.281 3.879 1 76.06 354 THR A C 1
ATOM 2808 O O . THR A 1 354 ? 21.984 -21.359 3.934 1 76.06 354 THR A O 1
ATOM 2811 N N . PHE A 1 355 ? 22.766 -19.531 4.938 1 74.69 355 PHE A N 1
ATOM 2812 C CA . PHE A 1 355 ? 22.125 -19.797 6.223 1 74.69 355 PHE A CA 1
ATOM 2813 C C . PHE A 1 355 ? 20.828 -19 6.344 1 74.69 355 PHE A C 1
ATOM 2815 O O . PHE A 1 355 ? 20.094 -19.156 7.316 1 74.69 355 PHE A O 1
ATOM 2822 N N . ALA A 1 356 ? 20.547 -18.234 5.316 1 76.56 356 ALA A N 1
ATOM 2823 C CA . ALA A 1 356 ? 19.312 -17.453 5.352 1 76.56 356 ALA A CA 1
ATOM 2824 C C . ALA A 1 356 ? 18.094 -18.328 5.168 1 76.56 356 ALA A C 1
ATOM 2826 O O . ALA A 1 356 ? 18.109 -19.281 4.383 1 76.56 356 ALA A O 1
ATOM 2827 N N . TYR A 1 357 ? 17.078 -17.984 5.945 1 80.12 357 TYR A N 1
ATOM 2828 C CA . TYR A 1 357 ? 15.805 -18.656 5.727 1 80.12 357 TYR A CA 1
ATOM 2829 C C . TYR A 1 357 ? 15.164 -18.188 4.422 1 80.12 357 TYR A C 1
ATOM 2831 O O . TYR A 1 357 ? 15.305 -17.031 4.031 1 80.12 357 TYR A O 1
ATOM 2839 N N . PRO A 1 358 ? 14.492 -19.094 3.746 1 85.5 358 PRO A N 1
ATOM 2840 C CA . PRO A 1 358 ? 13.852 -18.734 2.479 1 85.5 358 PRO A CA 1
ATOM 2841 C C . PRO A 1 358 ? 12.93 -17.516 2.609 1 85.5 358 PRO A C 1
ATOM 2843 O O . PRO A 1 358 ? 12.891 -16.672 1.714 1 85.5 358 PRO A O 1
ATOM 2846 N N . PHE A 1 359 ? 12.305 -17.469 3.713 1 88.38 359 PHE A N 1
ATOM 2847 C CA . PHE A 1 359 ? 11.367 -16.359 3.881 1 88.38 359 PHE A CA 1
ATOM 2848 C C . PHE A 1 359 ? 12.109 -15.039 4.031 1 88.38 359 PHE A C 1
ATOM 2850 O O . PHE A 1 359 ? 11.609 -13.992 3.604 1 88.38 359 PHE A O 1
ATOM 2857 N N . GLU A 1 360 ? 13.281 -15.039 4.629 1 82.81 360 GLU A N 1
ATOM 2858 C CA . GLU A 1 360 ? 14.117 -13.844 4.695 1 82.81 360 GLU A CA 1
ATOM 2859 C C . GLU A 1 360 ? 14.555 -13.391 3.305 1 82.81 360 GLU A C 1
ATOM 2861 O O . GLU A 1 360 ? 14.641 -12.195 3.031 1 82.81 360 GLU A O 1
ATOM 2866 N N . VAL A 1 361 ? 14.781 -14.398 2.492 1 84.94 361 VAL A N 1
ATOM 2867 C CA . VAL A 1 361 ? 15.164 -14.094 1.118 1 84.94 361 VAL A CA 1
ATOM 2868 C C . VAL A 1 361 ? 14 -13.43 0.391 1 84.94 361 VAL A C 1
ATOM 2870 O O . VAL A 1 361 ? 14.195 -12.461 -0.347 1 84.94 361 VAL A O 1
ATOM 2873 N N . TYR A 1 362 ? 12.844 -13.961 0.702 1 89.75 362 TYR A N 1
ATOM 2874 C CA . TYR A 1 362 ? 11.656 -13.375 0.091 1 89.75 362 TYR A CA 1
ATOM 2875 C C . TYR A 1 362 ? 11.461 -11.93 0.542 1 89.75 362 TYR A C 1
ATOM 2877 O O . TYR A 1 362 ? 11.195 -11.047 -0.276 1 89.75 362 TYR A O 1
ATOM 2885 N N . ARG A 1 363 ? 11.578 -11.711 1.793 1 87.19 363 ARG A N 1
ATOM 2886 C CA . ARG A 1 363 ? 11.414 -10.375 2.352 1 87.19 363 ARG A CA 1
ATOM 2887 C C . ARG A 1 363 ? 12.406 -9.391 1.737 1 87.19 363 ARG A C 1
ATOM 2889 O O . ARG A 1 363 ? 12.062 -8.25 1.439 1 87.19 363 ARG A O 1
ATOM 2896 N N . ALA A 1 364 ? 13.641 -9.844 1.569 1 82.75 364 ALA A N 1
ATOM 2897 C CA . ALA A 1 364 ? 14.664 -9.008 0.94 1 82.75 364 ALA A CA 1
ATOM 2898 C C . ALA A 1 364 ? 14.328 -8.742 -0.526 1 82.75 364 ALA A C 1
ATOM 2900 O O . ALA A 1 364 ? 14.516 -7.633 -1.022 1 82.75 364 ALA A O 1
ATOM 2901 N N . LEU A 1 365 ? 13.828 -9.781 -1.18 1 84.19 365 LEU A N 1
ATOM 2902 C CA . LEU A 1 365 ? 13.484 -9.672 -2.592 1 84.19 365 LEU A CA 1
ATOM 2903 C C . LEU A 1 365 ? 12.398 -8.617 -2.807 1 84.19 365 LEU A C 1
ATOM 2905 O O . LEU A 1 365 ? 12.414 -7.902 -3.809 1 84.19 365 LEU A O 1
ATOM 2909 N N . ARG A 1 366 ? 11.484 -8.484 -1.876 1 84.31 366 ARG A N 1
ATOM 2910 C CA . ARG A 1 366 ? 10.398 -7.508 -1.932 1 84.31 366 ARG A CA 1
ATOM 2911 C C . ARG A 1 366 ? 10.945 -6.086 -2.016 1 84.31 366 ARG A C 1
ATOM 2913 O O . ARG A 1 366 ? 10.305 -5.199 -2.58 1 84.31 366 ARG A O 1
ATOM 2920 N N . ILE A 1 367 ? 12.094 -5.93 -1.516 1 77.38 367 ILE A N 1
ATOM 2921 C CA . ILE A 1 367 ? 12.68 -4.602 -1.426 1 77.38 367 ILE A CA 1
ATOM 2922 C C . ILE A 1 367 ? 13.641 -4.379 -2.596 1 77.38 367 ILE A C 1
ATOM 2924 O O . ILE A 1 367 ? 13.617 -3.326 -3.236 1 77.38 367 ILE A O 1
ATOM 2928 N N . VAL A 1 368 ? 14.43 -5.352 -2.854 1 76.12 368 VAL A N 1
ATOM 2929 C CA . VAL A 1 368 ? 15.523 -5.219 -3.811 1 76.12 368 VAL A CA 1
ATOM 2930 C C . VAL A 1 368 ? 14.961 -5.184 -5.23 1 76.12 368 VAL A C 1
ATOM 2932 O O . VAL A 1 368 ? 15.461 -4.445 -6.082 1 76.12 368 VAL A O 1
ATOM 2935 N N . ASN A 1 369 ? 13.938 -5.984 -5.473 1 77.75 369 ASN A N 1
ATOM 2936 C CA . ASN A 1 369 ? 13.383 -6.074 -6.82 1 77.75 369 ASN A CA 1
ATOM 2937 C C . ASN A 1 369 ? 11.867 -6.254 -6.793 1 77.75 369 ASN A C 1
ATOM 2939 O O . ASN A 1 369 ? 11.352 -7.27 -7.262 1 77.75 369 ASN A O 1
ATOM 2943 N N . PRO A 1 370 ? 11.25 -5.176 -6.348 1 79.94 370 PRO A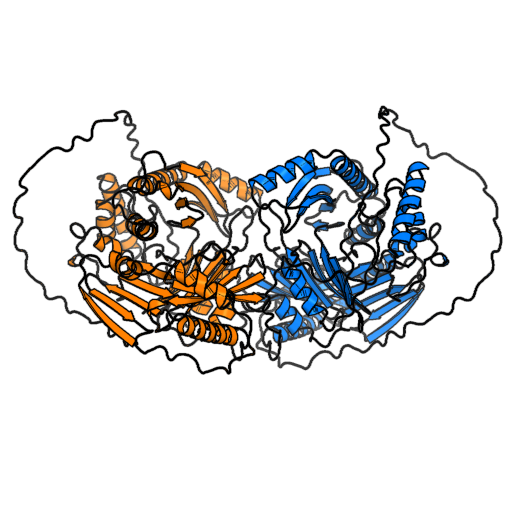 N 1
ATOM 2944 C CA . PRO A 1 370 ? 9.789 -5.266 -6.398 1 79.94 370 PRO A CA 1
ATOM 2945 C C . PRO A 1 370 ? 9.258 -5.426 -7.82 1 79.94 370 PRO A C 1
ATOM 2947 O O . PRO A 1 370 ? 9.734 -4.75 -8.742 1 79.94 370 PRO A O 1
ATOM 2950 N N . SER A 1 371 ? 8.383 -6.434 -7.977 1 79 371 SER A N 1
ATOM 2951 C CA . SER A 1 371 ? 7.82 -6.715 -9.297 1 79 371 SER A CA 1
ATOM 2952 C C . SER A 1 371 ? 6.312 -6.918 -9.227 1 79 371 SER A C 1
ATOM 2954 O O . SER A 1 371 ? 5.762 -7.148 -8.148 1 79 371 SER A O 1
ATOM 2956 N N . PRO A 1 372 ? 5.676 -6.816 -10.281 1 80.62 372 PRO A N 1
ATOM 2957 C CA . PRO A 1 372 ? 4.219 -6.992 -10.312 1 80.62 372 PRO A CA 1
ATOM 2958 C C . PRO A 1 372 ? 3.775 -8.336 -9.742 1 80.62 372 PRO A C 1
ATOM 2960 O O . PRO A 1 372 ? 2.684 -8.438 -9.18 1 80.62 372 PRO A O 1
ATOM 2963 N N . TYR A 1 373 ? 4.641 -9.32 -9.859 1 85.44 373 TYR A N 1
ATOM 2964 C CA . TYR A 1 373 ? 4.281 -10.633 -9.336 1 85.44 373 TYR A CA 1
ATOM 2965 C C . TYR A 1 373 ? 5.359 -11.156 -8.398 1 85.44 373 TYR A C 1
ATOM 2967 O O . TYR A 1 373 ? 6.379 -11.68 -8.844 1 85.44 373 TYR A O 1
ATOM 2975 N N . MET A 1 374 ? 5.109 -11 -7.145 1 89.19 374 MET A N 1
ATOM 2976 C CA . MET A 1 374 ? 5.977 -11.547 -6.105 1 89.19 374 MET A CA 1
ATOM 2977 C C . MET A 1 374 ? 5.453 -12.891 -5.609 1 89.19 374 MET A C 1
ATOM 2979 O O . MET A 1 374 ? 4.27 -13.023 -5.285 1 89.19 374 MET A O 1
ATOM 2983 N N . ILE A 1 375 ? 6.367 -13.914 -5.531 1 91.94 375 ILE A N 1
ATOM 2984 C CA . ILE A 1 375 ? 5.906 -15.266 -5.254 1 91.94 375 ILE A CA 1
ATOM 2985 C C . ILE A 1 375 ? 6.734 -15.875 -4.117 1 91.94 375 ILE A C 1
ATOM 2987 O O . ILE A 1 375 ? 7.965 -15.891 -4.18 1 91.94 375 ILE A O 1
ATOM 2991 N N . TYR A 1 376 ? 6.141 -16.234 -3.08 1 94.06 376 TYR A N 1
ATOM 2992 C CA . TYR A 1 376 ? 6.645 -17.172 -2.088 1 94.06 376 TYR A CA 1
ATOM 2993 C C . TYR A 1 376 ? 5.766 -18.422 -2.023 1 94.06 376 TYR A C 1
ATOM 2995 O O . TYR A 1 376 ? 4.609 -18.344 -1.597 1 94.06 376 TYR A O 1
ATOM 3003 N N . LEU A 1 377 ? 6.246 -19.516 -2.488 1 94.44 377 LEU A N 1
ATOM 3004 C CA . LEU A 1 377 ? 5.477 -20.75 -2.57 1 94.44 377 LEU A CA 1
ATOM 3005 C C . LEU A 1 377 ? 6.223 -21.906 -1.9 1 94.44 377 LEU A C 1
ATOM 3007 O O . LEU A 1 377 ? 7.332 -22.25 -2.307 1 94.44 377 LEU A O 1
ATOM 3011 N N . GLN A 1 378 ? 5.652 -22.375 -0.82 1 94.69 378 GLN A N 1
ATOM 3012 C CA . GLN A 1 378 ? 6.152 -23.609 -0.224 1 94.69 378 GLN A CA 1
ATOM 3013 C C . GLN A 1 378 ? 5.461 -24.828 -0.828 1 94.69 378 GLN A C 1
ATOM 3015 O O . GLN A 1 378 ? 4.324 -25.156 -0.471 1 94.69 378 GLN A O 1
ATOM 3020 N N . ALA A 1 379 ? 6.16 -25.422 -1.752 1 90.25 379 ALA A N 1
ATOM 3021 C CA . ALA A 1 379 ? 5.703 -26.688 -2.34 1 90.25 379 ALA A CA 1
ATOM 3022 C C . ALA A 1 379 ? 6.438 -27.875 -1.73 1 90.25 379 ALA A C 1
ATOM 3024 O O . ALA A 1 379 ? 7.375 -27.703 -0.952 1 90.25 379 ALA A O 1
ATOM 3025 N N . ARG A 1 380 ? 5.938 -29.031 -2.061 1 84.56 380 ARG A N 1
ATOM 3026 C CA . ARG A 1 380 ? 6.613 -30.219 -1.553 1 84.56 380 ARG A CA 1
ATOM 3027 C C . ARG A 1 380 ? 8.008 -30.359 -2.16 1 84.56 380 ARG A C 1
ATOM 3029 O O . ARG A 1 380 ? 8.156 -30.391 -3.385 1 84.56 380 ARG A O 1
ATOM 3036 N N . GLY A 1 381 ? 8.961 -30.297 -1.269 1 80.31 381 GLY A N 1
ATOM 3037 C CA . GLY A 1 381 ? 10.328 -30.547 -1.696 1 80.31 381 GLY A CA 1
ATOM 3038 C C . GLY A 1 381 ? 11.062 -29.281 -2.094 1 80.31 381 GLY A C 1
ATOM 3039 O O . GLY A 1 381 ? 12.273 -29.297 -2.318 1 80.31 381 GLY A O 1
ATOM 3040 N N . ALA A 1 382 ? 10.234 -28.25 -2.217 1 85.94 382 ALA A N 1
ATOM 3041 C CA . ALA A 1 382 ? 10.914 -27.031 -2.635 1 85.94 382 ALA A CA 1
ATOM 3042 C C . ALA A 1 382 ? 10.148 -25.781 -2.18 1 85.94 382 ALA A C 1
ATOM 3044 O O . ALA A 1 382 ? 8.922 -25.828 -2.043 1 85.94 382 ALA A O 1
ATOM 3045 N N . ILE A 1 383 ? 10.883 -24.734 -1.936 1 91.19 383 ILE A N 1
ATOM 3046 C CA . ILE A 1 383 ? 10.32 -23.406 -1.702 1 91.19 383 ILE A CA 1
ATOM 3047 C C . ILE A 1 383 ? 10.727 -22.469 -2.836 1 91.19 383 ILE A C 1
ATOM 3049 O O . ILE A 1 383 ? 11.914 -22.328 -3.143 1 91.19 383 ILE A O 1
ATOM 3053 N N . MET A 1 384 ? 9.719 -21.906 -3.453 1 90.5 384 MET A N 1
ATOM 3054 C CA . MET A 1 384 ? 9.969 -21 -4.578 1 90.5 384 MET A CA 1
ATOM 3055 C C . MET A 1 384 ? 9.852 -19.547 -4.145 1 90.5 384 MET A C 1
ATOM 3057 O O . MET A 1 384 ? 8.836 -19.141 -3.57 1 90.5 384 MET A O 1
ATOM 3061 N N . VAL A 1 385 ? 10.906 -18.781 -4.359 1 90.69 385 VAL A N 1
ATOM 3062 C CA . VAL A 1 385 ? 10.945 -17.344 -4.16 1 90.69 385 VAL A CA 1
ATOM 3063 C C . VAL A 1 385 ? 11.219 -16.641 -5.492 1 90.69 385 VAL A C 1
ATOM 3065 O O . VAL A 1 385 ? 12.258 -16.859 -6.113 1 90.69 385 VAL A O 1
ATOM 3068 N N . ALA A 1 386 ? 10.195 -15.836 -5.895 1 87.69 386 ALA A N 1
ATOM 3069 C CA . ALA A 1 386 ? 10.375 -15.289 -7.234 1 87.69 386 ALA A CA 1
ATOM 3070 C C . ALA A 1 386 ? 9.742 -13.898 -7.344 1 87.69 386 ALA A C 1
ATOM 3072 O O . ALA A 1 386 ? 8.852 -13.555 -6.566 1 87.69 386 ALA A O 1
ATOM 3073 N N . SER A 1 387 ? 10.289 -13.078 -8.141 1 83.69 387 SER A N 1
ATOM 3074 C CA . SER A 1 387 ? 9.75 -11.812 -8.617 1 83.69 387 SER A CA 1
ATOM 3075 C C . SER A 1 387 ? 9.711 -11.766 -10.141 1 83.69 387 SER A C 1
ATOM 3077 O O . SER A 1 387 ? 10.75 -11.906 -10.789 1 83.69 387 SER A O 1
ATOM 3079 N N . SER A 1 388 ? 8.5 -11.602 -10.672 1 79.81 388 SER A N 1
ATOM 3080 C CA . SER A 1 388 ? 8.359 -11.656 -12.125 1 79.81 388 SER A CA 1
ATOM 3081 C C . SER A 1 388 ? 7.535 -10.484 -12.648 1 79.81 388 SER A C 1
ATOM 3083 O O . SER A 1 388 ? 6.508 -10.133 -12.062 1 79.81 388 SER A O 1
ATOM 3085 N N . PRO A 1 389 ? 8 -9.844 -13.719 1 76 389 PRO A N 1
ATOM 3086 C CA . PRO A 1 389 ? 7.211 -8.773 -14.336 1 76 389 PRO A CA 1
ATOM 3087 C C . PRO A 1 389 ? 6.168 -9.305 -15.32 1 76 389 PRO A C 1
ATOM 3089 O O . PRO A 1 389 ? 5.285 -8.562 -15.75 1 76 389 PRO A O 1
ATOM 3092 N N . GLU A 1 390 ? 6.27 -10.5 -15.664 1 74.06 390 GLU A N 1
ATOM 3093 C CA . GLU A 1 390 ? 5.504 -10.992 -16.797 1 74.06 390 GLU A CA 1
ATOM 3094 C C . GLU A 1 390 ? 4.43 -11.984 -16.359 1 74.06 390 GLU A C 1
ATOM 3096 O O . GLU A 1 390 ? 4.633 -12.742 -15.406 1 74.06 390 GLU A O 1
ATOM 3101 N N . ILE A 1 391 ? 3.314 -11.82 -17.062 1 75.19 391 ILE A N 1
ATOM 3102 C CA . ILE A 1 391 ? 2.242 -12.797 -16.906 1 75.19 391 ILE A CA 1
ATOM 3103 C C . ILE A 1 391 ? 2.086 -13.602 -18.188 1 75.19 391 ILE A C 1
ATOM 3105 O O . ILE A 1 391 ? 2.17 -13.047 -19.297 1 75.19 391 ILE A O 1
ATOM 3109 N N . LEU A 1 392 ? 2.014 -14.883 -18.031 1 76.75 392 LEU A N 1
ATOM 3110 C CA . LEU A 1 392 ? 1.716 -15.695 -19.188 1 76.75 392 LEU A CA 1
ATOM 3111 C C . LEU A 1 392 ? 0.271 -15.5 -19.641 1 76.75 392 LEU A C 1
ATOM 3113 O O . LEU A 1 392 ? 0.013 -15.188 -20.797 1 76.75 392 LEU A O 1
ATOM 3117 N N . THR A 1 393 ? -0.616 -15.688 -18.719 1 79.12 393 THR A N 1
ATOM 3118 C CA . THR A 1 393 ? -2.029 -15.469 -19.016 1 79.12 393 THR A CA 1
ATOM 3119 C C . THR A 1 393 ? -2.793 -15.102 -17.75 1 79.12 393 THR A C 1
ATOM 3121 O O . THR A 1 393 ? -2.504 -15.617 -16.672 1 79.12 393 THR A O 1
ATOM 3124 N N . ARG A 1 394 ? -3.682 -14.195 -17.938 1 81.56 394 ARG A N 1
ATOM 3125 C CA . ARG A 1 394 ? -4.602 -13.797 -16.891 1 81.56 394 ARG A CA 1
ATOM 3126 C C . ARG A 1 394 ? -6.031 -13.688 -17.406 1 81.56 394 ARG A C 1
ATOM 3128 O O . ARG A 1 394 ? -6.258 -13.188 -18.516 1 81.56 394 ARG A O 1
ATOM 3135 N N . ILE A 1 395 ? -6.855 -14.297 -16.703 1 79.38 395 ILE A N 1
ATOM 3136 C CA . ILE A 1 395 ? -8.273 -14.133 -17.016 1 79.38 395 ILE A CA 1
ATOM 3137 C C . ILE A 1 395 ? -8.914 -13.156 -16.031 1 79.38 395 ILE A C 1
ATOM 3139 O O . ILE A 1 395 ? -8.859 -13.359 -14.82 1 79.38 395 ILE A O 1
ATOM 3143 N N . SER A 1 396 ? -9.398 -12.07 -16.594 1 75.81 396 SER A N 1
ATOM 3144 C CA . SER A 1 396 ? -10.055 -11.07 -15.773 1 75.81 396 SER A CA 1
ATOM 3145 C C . SER A 1 396 ? -11.234 -10.438 -16.5 1 75.81 396 SER A C 1
ATOM 3147 O O . SER A 1 396 ? -11.117 -10.039 -17.672 1 75.81 396 SER A O 1
ATOM 3149 N N . LYS A 1 397 ? -12.328 -10.406 -15.773 1 75.75 397 LYS A N 1
ATOM 3150 C CA . LYS A 1 397 ? -13.531 -9.758 -16.297 1 75.75 397 LYS A CA 1
ATOM 3151 C C . LYS A 1 397 ? -13.906 -10.312 -17.656 1 75.75 397 LYS A C 1
ATOM 3153 O O . LYS A 1 397 ? -14.141 -9.547 -18.609 1 75.75 397 LYS A O 1
ATOM 3158 N N . GLY A 1 398 ? -13.719 -11.578 -17.844 1 73.19 398 GLY A N 1
ATOM 3159 C CA . GLY A 1 398 ? -14.148 -12.258 -19.047 1 73.19 398 GLY A CA 1
ATOM 3160 C C . GLY A 1 398 ? -13.188 -12.086 -20.219 1 73.19 398 GLY A C 1
ATOM 3161 O O . GLY A 1 398 ? -13.578 -12.227 -21.375 1 73.19 398 GLY A O 1
ATOM 3162 N N . THR A 1 399 ? -12.062 -11.664 -19.906 1 81 399 THR A N 1
ATOM 3163 C CA . THR A 1 399 ? -11.055 -11.461 -20.938 1 81 399 THR A CA 1
ATOM 3164 C C . THR A 1 399 ? -9.773 -12.227 -20.609 1 81 399 THR A C 1
ATOM 3166 O O . THR A 1 399 ? -9.352 -12.258 -19.453 1 81 399 THR A O 1
ATOM 3169 N N . VAL A 1 400 ? -9.273 -12.875 -21.578 1 81 400 VAL A N 1
ATOM 3170 C CA . VAL A 1 400 ? -7.973 -13.523 -21.469 1 81 400 VAL A CA 1
ATOM 3171 C C . VAL A 1 400 ? -6.875 -12.562 -21.922 1 81 400 VAL A C 1
ATOM 3173 O O . VAL A 1 400 ? -6.949 -12.008 -23.016 1 81 400 VAL A O 1
ATOM 3176 N N . VAL A 1 401 ? -5.941 -12.406 -21.094 1 82.06 401 VAL A N 1
ATOM 3177 C CA . VAL A 1 401 ? -4.902 -11.43 -21.391 1 82.06 401 VAL A CA 1
ATOM 3178 C C . VAL A 1 401 ? -3.541 -12.125 -21.438 1 82.06 401 VAL A C 1
ATOM 3180 O O . VAL A 1 401 ? -3.223 -12.93 -20.562 1 82.06 401 VAL A O 1
ATOM 3183 N N . ASN A 1 402 ? -2.854 -11.961 -22.484 1 82.44 402 ASN A N 1
ATOM 3184 C CA . ASN A 1 402 ? -1.445 -12.312 -22.625 1 82.44 402 ASN A CA 1
ATOM 3185 C C . ASN A 1 402 ? -0.575 -11.07 -22.812 1 82.44 402 ASN A C 1
ATOM 3187 O O . ASN A 1 402 ? -0.93 -10.164 -23.562 1 82.44 402 ASN A O 1
ATOM 3191 N N . ARG A 1 403 ? 0.547 -11.039 -22.062 1 83.38 403 ARG A N 1
ATOM 3192 C CA . ARG A 1 403 ? 1.364 -9.828 -22.094 1 83.38 403 ARG A CA 1
ATOM 3193 C C . ARG A 1 403 ? 2.832 -10.164 -22.328 1 83.38 403 ARG A C 1
ATOM 3195 O O . ARG A 1 403 ? 3.631 -10.195 -21.391 1 83.38 403 ARG A O 1
ATOM 3202 N N . PRO A 1 404 ? 3.191 -10.203 -23.609 1 84.44 404 PRO A N 1
ATOM 3203 C CA . PRO A 1 404 ? 4.602 -10.453 -23.922 1 84.44 404 PRO A CA 1
ATOM 3204 C C . PRO A 1 404 ? 5.5 -9.273 -23.547 1 84.44 404 PRO A C 1
ATOM 3206 O O . PRO A 1 404 ? 5.125 -8.117 -23.75 1 84.44 404 PRO A O 1
ATOM 3209 N N . LEU A 1 405 ? 6.641 -9.617 -22.953 1 83.81 405 LEU A N 1
ATOM 3210 C CA . LEU A 1 405 ? 7.676 -8.641 -22.625 1 83.81 405 LEU A CA 1
ATOM 3211 C C . LEU A 1 405 ? 9 -9.008 -23.297 1 83.81 405 LEU A C 1
ATOM 3213 O O . LEU A 1 405 ? 9.508 -10.117 -23.109 1 83.81 405 LEU A O 1
ATOM 3217 N N . ALA A 1 406 ? 9.492 -8.125 -24.109 1 83.94 406 ALA A N 1
ATOM 3218 C CA . ALA A 1 406 ? 10.805 -8.281 -24.719 1 83.94 406 ALA A CA 1
ATOM 3219 C C . ALA A 1 406 ? 11.422 -6.93 -25.062 1 83.94 406 ALA A C 1
ATOM 3221 O O . ALA A 1 406 ? 10.727 -6.008 -25.484 1 83.94 406 ALA A O 1
ATOM 3222 N N . GLY A 1 407 ? 12.672 -6.895 -24.875 1 87.56 407 GLY A N 1
ATOM 3223 C CA . GLY A 1 407 ? 13.375 -5.625 -24.984 1 87.56 407 GLY A CA 1
ATOM 3224 C C . GLY A 1 407 ? 13.586 -4.934 -23.656 1 87.56 407 GLY A C 1
ATOM 3225 O O . GLY A 1 407 ? 12.633 -4.707 -22.906 1 87.56 407 GLY A O 1
ATOM 3226 N N . THR A 1 408 ? 14.875 -4.672 -23.375 1 90.25 408 THR A N 1
ATOM 3227 C CA . THR A 1 408 ? 15.18 -4.168 -22.031 1 90.25 408 THR A CA 1
ATOM 3228 C C . THR A 1 408 ? 16.234 -3.062 -22.109 1 90.25 408 THR A C 1
ATOM 3230 O O . THR A 1 408 ? 17.125 -3.1 -22.953 1 90.25 408 THR A O 1
ATOM 3233 N N . ARG A 1 409 ? 16 -2.043 -21.438 1 93.12 409 ARG A N 1
ATOM 3234 C CA . ARG A 1 409 ? 17.016 -1.045 -21.141 1 93.12 409 ARG A CA 1
ATOM 3235 C C . ARG A 1 409 ? 17.031 -0.69 -19.656 1 93.12 409 ARG A C 1
ATOM 3237 O O . ARG A 1 409 ? 16.031 -0.871 -18.969 1 93.12 409 ARG A O 1
ATOM 3244 N N . LYS A 1 410 ? 18.188 -0.259 -19.203 1 90.75 410 LYS A N 1
ATOM 3245 C CA . LYS A 1 410 ? 18.281 0.224 -17.828 1 90.75 410 LYS A CA 1
ATOM 3246 C C . LYS A 1 410 ? 17.547 1.549 -17.656 1 90.75 410 LYS A C 1
ATOM 3248 O O . LYS A 1 410 ? 17.375 2.305 -18.625 1 90.75 410 LYS A O 1
ATOM 3253 N N . ARG A 1 411 ? 17.078 1.787 -16.469 1 87.25 411 ARG A N 1
ATOM 3254 C CA . ARG A 1 411 ? 16.469 3.074 -16.156 1 87.25 411 ARG A CA 1
ATOM 3255 C C . ARG A 1 411 ? 17.516 4.184 -16.125 1 87.25 411 ARG A C 1
ATOM 3257 O O . ARG A 1 411 ? 18.656 3.955 -15.711 1 87.25 411 ARG A O 1
ATOM 3264 N N . GLY A 1 412 ? 17.031 5.348 -16.531 1 87.94 412 GLY A N 1
ATOM 3265 C CA . GLY A 1 412 ? 17.922 6.488 -16.438 1 87.94 412 GLY A CA 1
ATOM 3266 C C . GLY A 1 412 ? 18.062 7.039 -15.031 1 87.94 412 GLY A C 1
ATOM 3267 O O . GLY A 1 412 ? 17.156 6.887 -14.211 1 87.94 412 GLY A O 1
ATOM 3268 N N . LYS A 1 413 ? 19.219 7.605 -14.836 1 82.69 413 LYS A N 1
ATOM 3269 C CA . LYS A 1 413 ? 19.453 8.242 -13.539 1 82.69 413 LYS A CA 1
ATOM 3270 C C . LYS A 1 413 ? 18.625 9.516 -13.391 1 82.69 413 LYS A C 1
ATOM 3272 O O . LYS A 1 413 ? 18.297 9.922 -12.281 1 82.69 413 LYS A O 1
ATOM 3277 N N . THR A 1 414 ? 18.359 10.133 -14.531 1 82.75 414 THR A N 1
ATOM 3278 C CA . THR A 1 414 ? 17.516 11.32 -14.609 1 82.75 414 THR A CA 1
ATOM 3279 C C . THR A 1 414 ? 16.328 11.078 -15.539 1 82.75 414 THR A C 1
ATOM 3281 O O . THR A 1 414 ? 16.344 10.156 -16.359 1 82.75 414 THR A O 1
ATOM 3284 N N . PRO A 1 415 ? 15.297 11.891 -15.352 1 83.75 415 PRO A N 1
ATOM 3285 C CA . PRO A 1 415 ? 14.156 11.727 -16.25 1 83.75 415 PRO A CA 1
ATOM 3286 C C . PRO A 1 415 ? 14.539 11.875 -17.734 1 83.75 415 PRO A C 1
ATOM 3288 O O . PRO A 1 415 ? 14.008 11.164 -18.578 1 83.75 415 PRO A O 1
ATOM 3291 N N . GLU A 1 416 ? 15.422 12.812 -17.891 1 86.38 416 GLU A N 1
ATOM 3292 C CA . GLU A 1 416 ? 15.859 13.031 -19.266 1 86.38 416 GLU A CA 1
ATOM 3293 C C . GLU A 1 416 ? 16.609 11.82 -19.797 1 86.38 416 GLU A C 1
ATOM 3295 O O . GLU A 1 416 ? 16.375 11.391 -20.938 1 86.38 416 GLU A O 1
ATOM 3300 N N . GLU A 1 417 ? 17.469 11.258 -18.969 1 91.12 417 GLU A N 1
ATOM 3301 C CA . GLU A 1 417 ? 18.203 10.055 -19.344 1 91.12 417 GLU A CA 1
ATOM 3302 C C . GLU A 1 417 ? 17.25 8.875 -19.547 1 91.12 417 GLU A C 1
ATOM 3304 O O . GLU A 1 417 ? 17.453 8.047 -20.438 1 91.12 417 GLU A O 1
ATOM 3309 N N . ASP A 1 418 ? 16.312 8.875 -18.766 1 90.88 418 ASP A N 1
ATOM 3310 C CA . ASP A 1 418 ? 15.344 7.793 -18.844 1 90.88 418 ASP A CA 1
ATOM 3311 C C . ASP A 1 418 ? 14.57 7.84 -20.156 1 90.88 418 ASP A C 1
ATOM 3313 O O . ASP A 1 418 ? 14.328 6.801 -20.781 1 90.88 418 ASP A O 1
ATOM 3317 N N . MET A 1 419 ? 14.273 8.992 -20.562 1 93.06 419 MET A N 1
ATOM 3318 C CA . MET A 1 419 ? 13.562 9.164 -21.828 1 93.06 419 MET A CA 1
ATOM 3319 C C . MET A 1 419 ? 14.469 8.82 -23 1 93.06 419 MET A C 1
ATOM 3321 O O . MET A 1 419 ? 14 8.281 -24.016 1 93.06 419 MET A O 1
ATOM 3325 N N . ALA A 1 420 ? 15.695 9.188 -22.797 1 94.19 420 ALA A N 1
ATOM 3326 C CA . ALA A 1 420 ? 16.641 8.852 -23.859 1 94.19 420 ALA A CA 1
ATOM 3327 C C . ALA A 1 420 ? 16.797 7.344 -24.016 1 94.19 420 ALA A C 1
ATOM 3329 O O . ALA A 1 420 ? 16.906 6.836 -25.125 1 94.19 420 ALA A O 1
ATOM 3330 N N . MET A 1 421 ? 16.797 6.68 -22.922 1 94.94 421 MET A N 1
ATOM 3331 C CA . MET A 1 421 ? 16.891 5.227 -22.938 1 94.94 421 MET A CA 1
ATOM 3332 C C . MET A 1 421 ? 15.656 4.605 -23.594 1 94.94 421 MET A C 1
ATOM 3334 O O . MET A 1 421 ? 15.758 3.602 -24.297 1 94.94 421 MET A O 1
ATOM 3338 N N . GLU A 1 422 ? 14.531 5.195 -23.312 1 94.31 422 GLU A N 1
ATOM 3339 C CA . GLU A 1 422 ? 13.297 4.742 -23.953 1 94.31 422 GLU A CA 1
ATOM 3340 C C . GLU A 1 422 ? 13.375 4.867 -25.469 1 94.31 422 GLU A C 1
ATOM 3342 O O . GLU A 1 422 ? 13.016 3.939 -26.203 1 94.31 422 GLU A O 1
ATOM 3347 N N . ARG A 1 423 ? 13.891 5.965 -25.906 1 95.12 423 ARG A N 1
ATOM 3348 C CA . ARG A 1 423 ? 14.016 6.199 -27.344 1 95.12 423 ARG A CA 1
ATOM 3349 C C . ARG A 1 423 ? 15.016 5.23 -27.969 1 95.12 423 ARG A C 1
ATOM 3351 O O . ARG A 1 423 ? 14.812 4.754 -29.078 1 95.12 423 ARG A O 1
ATOM 3358 N N . ASP A 1 424 ? 16.031 5.02 -27.234 1 95.38 424 ASP A N 1
ATOM 3359 C CA . ASP A 1 424 ? 17.047 4.07 -27.688 1 95.38 424 ASP A CA 1
ATOM 3360 C C . ASP A 1 424 ? 16.453 2.666 -27.828 1 95.38 424 ASP A C 1
ATOM 3362 O O . ASP A 1 424 ? 16.719 1.966 -28.797 1 95.38 424 ASP A O 1
ATOM 3366 N N . LEU A 1 425 ? 15.695 2.336 -26.891 1 95.06 425 LEU A N 1
ATOM 3367 C CA . LEU A 1 425 ? 15.086 1.011 -26.875 1 95.06 425 LEU A CA 1
ATOM 3368 C C . LEU A 1 425 ? 14.109 0.855 -28.031 1 95.06 425 LEU A C 1
ATOM 3370 O O . LEU A 1 425 ? 14.156 -0.138 -28.766 1 95.06 425 LEU A O 1
ATOM 3374 N N . LEU A 1 426 ? 13.352 1.871 -28.266 1 95.12 426 LEU A N 1
ATOM 3375 C CA . LEU A 1 426 ? 12.328 1.809 -29.297 1 95.12 426 LEU A CA 1
ATOM 3376 C C . LEU A 1 426 ? 12.953 1.983 -30.688 1 95.12 426 LEU A C 1
ATOM 3378 O O . LEU A 1 426 ? 12.328 1.654 -31.703 1 95.12 426 LEU A O 1
ATOM 3382 N N . GLY A 1 427 ? 14.117 2.535 -30.625 1 93.88 427 GLY A N 1
ATOM 3383 C CA . GLY A 1 427 ? 14.828 2.723 -31.891 1 93.88 427 GLY A CA 1
ATOM 3384 C C . GLY A 1 427 ? 15.711 1.548 -32.25 1 93.88 427 GLY A C 1
ATOM 3385 O O . GLY A 1 427 ? 16.25 1.486 -33.375 1 93.88 427 GLY A O 1
ATOM 3386 N N . ASP A 1 428 ? 15.867 0.633 -31.406 1 93.56 428 ASP A N 1
ATOM 3387 C CA . ASP A 1 428 ? 16.703 -0.542 -31.641 1 93.56 428 ASP A CA 1
ATOM 3388 C C . ASP A 1 428 ? 15.969 -1.575 -32.5 1 93.56 428 ASP A C 1
ATOM 3390 O O . ASP A 1 428 ? 15.047 -2.24 -32 1 93.56 428 ASP A O 1
ATOM 3394 N N . GLU A 1 429 ? 16.438 -1.803 -33.625 1 91.38 429 GLU A N 1
ATOM 3395 C CA . GLU A 1 429 ? 15.766 -2.676 -34.562 1 91.38 429 GLU A CA 1
ATOM 3396 C C . GLU A 1 429 ? 15.75 -4.121 -34.094 1 91.38 429 GLU A C 1
ATOM 3398 O O . GLU A 1 429 ? 14.766 -4.84 -34.281 1 91.38 429 GLU A O 1
ATOM 3403 N N . LYS A 1 430 ? 16.766 -4.484 -33.531 1 87.5 430 LYS A N 1
ATOM 3404 C CA . LYS A 1 430 ? 16.859 -5.863 -33.031 1 87.5 430 LYS A CA 1
ATOM 3405 C C . LYS A 1 430 ? 15.828 -6.117 -31.938 1 87.5 430 LYS A C 1
ATOM 3407 O O . LYS A 1 430 ? 15.086 -7.102 -32 1 87.5 430 LYS A O 1
ATOM 3412 N N . GLU A 1 431 ? 15.758 -5.23 -31 1 90.88 431 GLU A N 1
ATOM 3413 C CA . GLU A 1 431 ? 14.82 -5.375 -29.891 1 90.88 431 GLU A CA 1
ATOM 3414 C C . GLU A 1 431 ? 13.375 -5.332 -30.375 1 90.88 431 GLU A C 1
ATOM 3416 O O . GLU A 1 431 ? 12.539 -6.109 -29.922 1 90.88 431 GLU A O 1
ATOM 3421 N N . CYS A 1 432 ? 13.148 -4.5 -31.266 1 91.75 432 CYS A N 1
ATOM 3422 C CA . CYS A 1 432 ? 11.789 -4.344 -31.766 1 91.75 432 CYS A CA 1
ATOM 3423 C C . CYS A 1 432 ? 11.359 -5.57 -32.562 1 91.75 432 CYS A C 1
ATOM 3425 O O . CYS A 1 432 ? 10.219 -6.023 -32.469 1 91.75 432 CYS A O 1
ATOM 3427 N N . ALA A 1 433 ? 12.266 -6.043 -33.344 1 87.06 433 ALA A N 1
ATOM 3428 C CA . ALA A 1 433 ? 11.961 -7.227 -34.156 1 87.06 433 ALA A CA 1
ATOM 3429 C C . ALA A 1 433 ? 11.656 -8.43 -33.281 1 87.06 433 ALA A C 1
ATOM 3431 O O . ALA A 1 433 ? 10.719 -9.188 -33.531 1 87.06 433 ALA A O 1
ATOM 3432 N N . GLU A 1 434 ? 12.398 -8.555 -32.25 1 84.75 434 GLU A N 1
ATOM 3433 C CA . GLU A 1 434 ? 12.164 -9.641 -31.297 1 84.75 434 GLU A CA 1
ATOM 3434 C C . GLU A 1 434 ? 10.812 -9.492 -30.609 1 84.75 434 GLU A C 1
ATOM 3436 O O . GLU A 1 434 ? 10.094 -10.477 -30.406 1 84.75 434 GLU A O 1
ATOM 3441 N N . HIS A 1 435 ? 10.555 -8.328 -30.297 1 89.56 435 HIS A N 1
ATOM 3442 C CA . HIS A 1 435 ? 9.289 -8.094 -29.625 1 89.56 435 HIS A CA 1
ATOM 3443 C C . HIS A 1 435 ? 8.109 -8.422 -30.531 1 89.56 435 HIS A C 1
ATOM 3445 O O . HIS A 1 435 ? 7.145 -9.062 -30.094 1 89.56 435 HIS A O 1
ATOM 3451 N N . VAL A 1 436 ? 8.227 -8.031 -31.703 1 88.5 436 VAL A N 1
ATOM 3452 C CA . VAL A 1 436 ? 7.156 -8.289 -32.656 1 88.5 436 VAL A CA 1
ATOM 3453 C C . VAL A 1 436 ? 6.969 -9.789 -32.844 1 88.5 436 VAL A C 1
ATOM 3455 O O . VAL A 1 436 ? 5.84 -10.281 -32.906 1 88.5 436 VAL A O 1
ATOM 3458 N N . MET A 1 437 ? 8.023 -10.445 -32.875 1 83 437 MET A N 1
ATOM 3459 C CA . MET A 1 437 ? 7.957 -11.898 -33 1 83 437 MET A CA 1
ATOM 3460 C C . MET A 1 437 ? 7.207 -12.516 -31.812 1 83 437 MET A C 1
ATOM 3462 O O . MET A 1 437 ? 6.395 -13.422 -32 1 83 437 MET A O 1
ATOM 3466 N N . LEU A 1 438 ? 7.461 -12 -30.703 1 83.38 438 LEU A N 1
ATOM 3467 C CA . LEU A 1 438 ? 6.812 -12.531 -29.516 1 83.38 438 LEU A CA 1
ATOM 3468 C C . LEU A 1 438 ? 5.32 -12.211 -29.516 1 83.38 438 LEU A C 1
ATOM 3470 O O . LEU A 1 438 ? 4.512 -13.023 -29.062 1 83.38 438 LEU A O 1
ATOM 3474 N N . VAL A 1 439 ? 5.027 -11.062 -29.953 1 87.12 439 VAL A N 1
ATOM 3475 C CA . VAL A 1 439 ? 3.623 -10.688 -30.047 1 87.12 439 VAL A CA 1
ATOM 3476 C C . VAL A 1 439 ? 2.904 -11.609 -31.016 1 87.12 439 VAL A C 1
ATOM 3478 O O . VAL A 1 439 ? 1.78 -12.047 -30.766 1 87.12 439 VAL A O 1
ATOM 3481 N N . ASP A 1 440 ? 3.582 -11.922 -32.094 1 83.19 440 ASP A N 1
ATOM 3482 C CA . ASP A 1 440 ? 3 -12.812 -33.094 1 83.19 440 ASP A CA 1
ATOM 3483 C C . ASP A 1 440 ? 2.799 -14.219 -32.531 1 83.19 440 ASP A C 1
ATOM 3485 O O . ASP A 1 440 ? 1.783 -14.859 -32.781 1 83.19 440 ASP A O 1
ATOM 3489 N N . LEU A 1 441 ? 3.732 -14.57 -31.844 1 76.88 441 LEU A N 1
ATOM 3490 C CA . LEU A 1 441 ? 3.613 -15.875 -31.188 1 76.88 441 LEU A CA 1
ATOM 3491 C C . LEU A 1 441 ? 2.471 -15.883 -30.188 1 76.88 441 LEU A C 1
ATOM 3493 O O . LEU A 1 441 ? 1.72 -16.859 -30.094 1 76.88 441 LEU A O 1
ATOM 3497 N N . GLY A 1 442 ? 2.355 -14.859 -29.469 1 79.12 442 GLY A N 1
ATOM 3498 C CA . GLY A 1 442 ? 1.253 -14.727 -28.531 1 79.12 442 GLY A CA 1
ATOM 3499 C C . GLY A 1 442 ? -0.107 -14.711 -29.203 1 79.12 442 GLY A C 1
ATOM 3500 O O . GLY A 1 442 ? -1.036 -15.383 -28.75 1 79.12 442 GLY A O 1
ATOM 3501 N N . ARG A 1 443 ? -0.157 -13.992 -30.234 1 83.44 443 ARG A N 1
ATOM 3502 C CA . ARG A 1 443 ? -1.392 -13.945 -31.016 1 83.44 443 ARG A CA 1
ATOM 3503 C C . ARG A 1 443 ? -1.764 -15.328 -31.531 1 83.44 443 ARG A C 1
ATOM 3505 O O . ARG A 1 443 ? -2.936 -15.711 -31.531 1 83.44 443 ARG A O 1
ATOM 3512 N N . ASN A 1 444 ? -0.758 -15.961 -31.984 1 76 444 ASN A N 1
ATOM 3513 C CA . ASN A 1 444 ? -0.979 -17.297 -32.531 1 76 444 ASN A CA 1
ATOM 3514 C C . ASN A 1 444 ? -1.455 -18.266 -31.438 1 76 444 ASN A C 1
ATOM 3516 O O . ASN A 1 444 ? -2.381 -19.047 -31.656 1 76 444 ASN A O 1
ATOM 3520 N N . ASP A 1 445 ? -0.868 -18.188 -30.375 1 72.62 445 ASP A N 1
ATOM 3521 C CA . ASP A 1 445 ? -1.205 -19.094 -29.266 1 72.62 445 ASP A CA 1
ATOM 3522 C C . ASP A 1 445 ? -2.617 -18.828 -28.75 1 72.62 445 ASP A C 1
ATOM 3524 O O . ASP A 1 445 ? -3.387 -19.766 -28.531 1 72.62 445 ASP A O 1
ATOM 3528 N N . VAL A 1 446 ? -2.938 -17.625 -28.594 1 75.94 446 VAL A N 1
ATOM 3529 C CA . VAL A 1 446 ? -4.273 -17.266 -28.141 1 75.94 446 VAL A CA 1
ATOM 3530 C C . VAL A 1 446 ? -5.293 -17.547 -29.234 1 75.94 446 VAL A C 1
ATOM 3532 O O . VAL A 1 446 ? -6.418 -17.984 -28.953 1 75.94 446 VAL A O 1
ATOM 3535 N N . GLY A 1 447 ? -4.84 -17.344 -30.406 1 75.06 447 GLY A N 1
ATOM 3536 C CA . GLY A 1 447 ? -5.711 -17.547 -31.547 1 75.06 447 GLY A CA 1
ATOM 3537 C C . GLY A 1 447 ? -6.094 -19 -31.75 1 75.06 447 GLY A C 1
ATOM 3538 O O . GLY A 1 447 ? -7.215 -19.297 -32.156 1 75.06 447 GLY A O 1
ATOM 3539 N N . LYS A 1 448 ? -5.211 -19.906 -31.438 1 71.5 448 LYS A N 1
ATOM 3540 C CA . LYS A 1 448 ? -5.457 -21.344 -31.594 1 71.5 448 LYS A CA 1
ATOM 3541 C C . LYS A 1 448 ? -6.645 -21.797 -30.75 1 71.5 448 LYS A C 1
ATOM 3543 O O . LYS A 1 448 ? -7.332 -22.75 -31.109 1 71.5 448 LYS A O 1
ATOM 3548 N N . VAL A 1 449 ? -6.859 -21.062 -29.719 1 71.69 449 VAL A N 1
ATOM 3549 C CA . VAL A 1 449 ? -7.895 -21.516 -28.781 1 71.69 449 VAL A CA 1
ATOM 3550 C C . VAL A 1 449 ? -9.023 -20.484 -28.734 1 71.69 449 VAL A C 1
ATOM 3552 O O . VAL A 1 449 ? -9.773 -20.438 -27.766 1 71.69 449 VAL A O 1
ATOM 3555 N N . SER A 1 450 ? -9.062 -19.703 -29.734 1 77.88 450 SER A N 1
ATOM 3556 C CA . SER A 1 450 ? -10.094 -18.672 -29.766 1 77.88 450 SER A CA 1
ATOM 3557 C C . SER A 1 450 ? -10.773 -18.609 -31.125 1 77.88 450 SER A C 1
ATOM 3559 O O . SER A 1 450 ? -10.242 -19.141 -32.125 1 77.88 450 SER A O 1
ATOM 3561 N N . LYS A 1 451 ? -11.938 -18.047 -31.094 1 80.44 451 LYS A N 1
ATOM 3562 C CA . LYS A 1 451 ? -12.609 -17.797 -32.344 1 80.44 451 LYS A CA 1
ATOM 3563 C C . LYS A 1 451 ? -11.773 -16.891 -33.25 1 80.44 451 LYS A C 1
ATOM 3565 O O . LYS A 1 451 ? -11.211 -15.891 -32.781 1 80.44 451 LYS A O 1
ATOM 3570 N N . ALA A 1 452 ? -11.75 -17.359 -34.5 1 79.56 452 ALA A N 1
ATOM 3571 C CA . ALA A 1 452 ? -10.922 -16.641 -35.438 1 79.56 452 ALA A CA 1
ATOM 3572 C C . ALA A 1 452 ? -11.328 -15.164 -35.531 1 79.56 452 ALA A C 1
ATOM 3574 O O . ALA A 1 452 ? -12.523 -14.852 -35.531 1 79.56 452 ALA A O 1
ATOM 3575 N N . GLY A 1 453 ? -10.375 -14.297 -35.469 1 82.69 453 GLY A N 1
ATOM 3576 C CA . GLY A 1 453 ? -10.625 -12.875 -35.656 1 82.69 453 GLY A CA 1
ATOM 3577 C C . GLY A 1 453 ? -10.945 -12.148 -34.344 1 82.69 453 GLY A C 1
ATOM 3578 O O . GLY A 1 453 ? -11.227 -10.953 -34.344 1 82.69 453 GLY A O 1
ATOM 3579 N N . THR A 1 454 ? -10.914 -12.891 -33.312 1 85.81 454 THR A N 1
ATOM 3580 C CA . THR A 1 454 ? -11.359 -12.281 -32.062 1 85.81 454 THR A CA 1
ATOM 3581 C C . THR A 1 454 ? -10.164 -11.836 -31.219 1 85.81 454 THR A C 1
ATOM 3583 O O . THR A 1 454 ? -10.328 -11.086 -30.25 1 85.81 454 THR A O 1
ATOM 3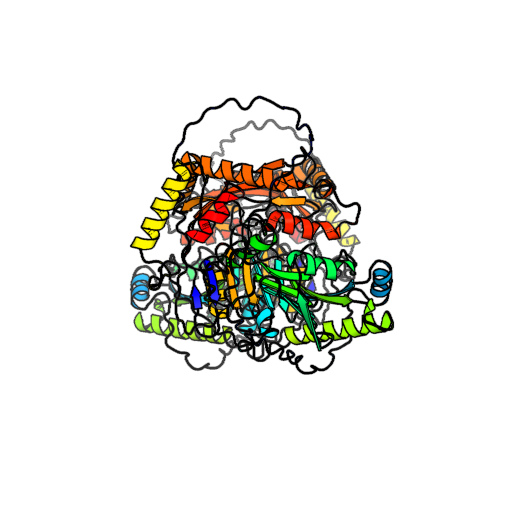586 N N . VAL A 1 455 ? -9.016 -12.25 -31.609 1 88.12 455 VAL A N 1
ATOM 3587 C CA . VAL A 1 455 ? -7.809 -11.867 -30.875 1 88.12 455 VAL A CA 1
ATOM 3588 C C . VAL A 1 455 ? -7.418 -10.438 -31.234 1 88.12 455 VAL A C 1
ATOM 3590 O O . VAL A 1 455 ? -7.375 -10.07 -32.406 1 88.12 455 VAL A O 1
ATOM 3593 N N . LYS A 1 456 ? -7.234 -9.594 -30.219 1 90.56 456 LYS A N 1
ATOM 3594 C CA . LYS A 1 456 ? -6.875 -8.188 -30.422 1 90.56 456 LYS A CA 1
ATOM 3595 C C . LYS A 1 456 ? -5.582 -7.84 -29.688 1 90.56 456 LYS A C 1
ATOM 3597 O O . LYS A 1 456 ? -5.336 -8.336 -28.578 1 90.56 456 LYS A O 1
ATOM 3602 N N . VAL A 1 457 ? -4.82 -7.004 -30.391 1 90.69 457 VAL A N 1
ATOM 3603 C CA . VAL A 1 457 ? -3.658 -6.414 -29.734 1 90.69 457 VAL A CA 1
ATOM 3604 C C . VAL A 1 457 ? -3.973 -4.98 -29.312 1 90.69 457 VAL A C 1
ATOM 3606 O O . VAL A 1 457 ? -4.16 -4.105 -30.156 1 90.69 457 VAL A O 1
ATOM 3609 N N . GLU A 1 458 ? -4.188 -4.656 -28.156 1 86 458 GLU A N 1
ATOM 3610 C CA . GLU A 1 458 ? -4.586 -3.344 -27.656 1 86 458 GLU A CA 1
ATOM 3611 C C . GLU A 1 458 ? -3.375 -2.438 -27.453 1 86 458 GLU A C 1
ATOM 3613 O O . GLU A 1 458 ? -3.369 -1.292 -27.906 1 86 458 GLU A O 1
ATOM 3618 N N . LYS A 1 459 ? -2.422 -2.729 -26.641 1 84.56 459 LYS A N 1
ATOM 3619 C CA . LYS A 1 459 ? -1.189 -1.981 -26.406 1 84.56 459 LYS A CA 1
ATOM 3620 C C . LYS A 1 459 ? -0.003 -2.65 -27.094 1 84.56 459 LYS A C 1
ATOM 3622 O O . LYS A 1 459 ? 0.395 -3.756 -26.734 1 84.56 459 LYS A O 1
ATOM 3627 N N . PHE A 1 460 ? 0.357 -1.907 -28.25 1 91 460 PHE A N 1
ATOM 3628 C CA . PHE A 1 460 ? 1.447 -2.48 -29.031 1 91 460 PHE A CA 1
ATOM 3629 C C . PHE A 1 460 ? 2.744 -1.718 -28.797 1 91 460 PHE A C 1
ATOM 3631 O O . PHE A 1 460 ? 2.82 -0.514 -29.047 1 91 460 PHE A O 1
ATOM 3638 N N . MET A 1 461 ? 3.699 -2.334 -28.125 1 92.44 461 MET A N 1
ATOM 3639 C CA . MET A 1 461 ? 5.066 -1.859 -27.922 1 92.44 461 MET A CA 1
ATOM 3640 C C . MET A 1 461 ? 5.094 -0.628 -27.031 1 92.44 461 MET A C 1
ATOM 3642 O O . MET A 1 461 ? 5.68 0.395 -27.391 1 92.44 461 MET A O 1
ATOM 3646 N N . GLU A 1 462 ? 4.434 -0.747 -25.969 1 90.69 462 GLU A N 1
ATOM 3647 C CA . GLU A 1 462 ? 4.512 0.285 -24.938 1 90.69 462 GLU A CA 1
ATOM 3648 C C . GLU A 1 462 ? 5.668 0.024 -23.984 1 90.69 462 GLU A C 1
ATOM 3650 O O . GLU A 1 462 ? 6.047 -1.127 -23.75 1 90.69 462 GLU A O 1
ATOM 3655 N N . ILE A 1 463 ? 6.191 1.165 -23.469 1 90.5 463 ILE A N 1
ATOM 3656 C CA . ILE A 1 463 ? 7.289 1.025 -22.516 1 90.5 463 ILE A CA 1
ATOM 3657 C C . ILE A 1 463 ? 6.734 0.888 -21.109 1 90.5 463 ILE A C 1
ATOM 3659 O O . ILE A 1 463 ? 5.891 1.684 -20.688 1 90.5 463 ILE A O 1
ATOM 3663 N N . GLU A 1 464 ? 7.141 -0.156 -20.453 1 85.25 464 GLU A N 1
ATOM 3664 C CA . GLU A 1 464 ? 6.844 -0.336 -19.031 1 85.25 464 GLU A CA 1
ATOM 3665 C C . GLU A 1 464 ? 8.086 -0.134 -18.188 1 85.25 464 GLU A C 1
ATOM 3667 O O . GLU A 1 464 ? 9.117 -0.776 -18.406 1 85.25 464 GLU A O 1
ATOM 3672 N N . ARG A 1 465 ? 7.902 0.739 -17.266 1 84.88 465 ARG A N 1
ATOM 3673 C CA . ARG A 1 465 ? 9.047 1.096 -16.438 1 84.88 465 ARG A CA 1
ATOM 3674 C C . ARG A 1 465 ? 8.992 0.368 -15.094 1 84.88 465 ARG A C 1
ATOM 3676 O O . ARG A 1 465 ? 7.969 0.385 -14.414 1 84.88 465 ARG A O 1
ATOM 3683 N N . TYR A 1 466 ? 10.102 -0.315 -14.82 1 78.31 466 TYR A N 1
ATOM 3684 C CA . TYR A 1 466 ? 10.266 -0.99 -13.539 1 78.31 466 TYR A CA 1
ATOM 3685 C C . TYR A 1 466 ? 11.383 -0.352 -12.727 1 78.31 466 TYR A C 1
ATOM 3687 O O . TYR A 1 466 ? 11.875 0.725 -13.07 1 78.31 466 TYR A O 1
ATOM 3695 N N . SER A 1 467 ? 11.703 -0.839 -11.57 1 71.88 467 SER A N 1
ATOM 3696 C CA . SER A 1 467 ? 12.648 -0.224 -10.648 1 71.88 467 SER A CA 1
ATOM 3697 C C . SER A 1 467 ? 14.023 -0.05 -11.289 1 71.88 467 SER A C 1
ATOM 3699 O O . SER A 1 467 ? 14.641 1.01 -11.172 1 71.88 467 SER A O 1
ATOM 3701 N N . HIS A 1 468 ? 14.469 -1.096 -12.031 1 76.25 468 HIS A N 1
ATOM 3702 C CA . HIS A 1 468 ? 15.844 -1.063 -12.523 1 76.25 468 HIS A CA 1
ATOM 3703 C C . HIS A 1 468 ? 15.891 -1.103 -14.047 1 76.25 468 HIS A C 1
ATOM 3705 O O . HIS A 1 468 ? 16.906 -0.746 -14.656 1 76.25 468 HIS A O 1
ATOM 3711 N N . VAL A 1 469 ? 14.75 -1.473 -14.609 1 84.25 469 VAL A N 1
ATOM 3712 C CA . VAL A 1 469 ? 14.773 -1.647 -16.062 1 84.25 469 VAL A CA 1
ATOM 3713 C C . VAL A 1 469 ? 13.445 -1.211 -16.656 1 84.25 469 VAL A C 1
ATOM 3715 O O . VAL A 1 469 ? 12.477 -0.967 -15.93 1 84.25 469 VAL A O 1
ATOM 3718 N N . MET A 1 470 ? 13.523 -1.005 -17.969 1 89.5 470 MET A N 1
ATOM 3719 C CA . MET A 1 470 ? 12.305 -0.817 -18.734 1 89.5 470 MET A CA 1
ATOM 3720 C C . MET A 1 470 ? 12.188 -1.877 -19.828 1 89.5 470 MET A C 1
ATOM 3722 O O . MET A 1 470 ? 13.195 -2.379 -20.328 1 89.5 470 MET A O 1
ATOM 3726 N N . HIS A 1 471 ? 10.961 -2.273 -20.078 1 89.94 471 HIS A N 1
ATOM 3727 C CA . HIS A 1 471 ? 10.68 -3.285 -21.078 1 89.94 471 HIS A CA 1
ATOM 3728 C C . HIS A 1 471 ? 9.672 -2.779 -22.109 1 89.94 471 HIS A C 1
ATOM 3730 O O . HIS A 1 471 ? 8.844 -1.918 -21.797 1 89.94 471 HIS A O 1
ATOM 3736 N N . ILE A 1 472 ? 9.82 -3.281 -23.328 1 92.06 472 ILE A N 1
ATOM 3737 C CA . ILE A 1 472 ? 8.727 -3.139 -24.281 1 92.06 472 ILE A CA 1
ATOM 3738 C C . ILE A 1 472 ? 7.629 -4.156 -23.969 1 92.06 472 ILE A C 1
ATOM 3740 O O . ILE A 1 472 ? 7.918 -5.328 -23.719 1 92.06 472 ILE A O 1
ATOM 3744 N N . SER A 1 473 ? 6.426 -3.623 -23.875 1 89.88 473 SER A N 1
ATOM 3745 C CA . SER A 1 473 ? 5.312 -4.508 -23.562 1 89.88 473 SER A CA 1
ATOM 3746 C C . SER A 1 473 ? 4.172 -4.348 -24.547 1 89.88 473 SER A C 1
ATOM 3748 O O . SER A 1 473 ? 3.982 -3.27 -25.125 1 89.88 473 SER A O 1
ATOM 3750 N N . SER A 1 474 ? 3.5 -5.441 -24.828 1 91.12 474 SER A N 1
ATOM 3751 C CA . SER A 1 474 ? 2.268 -5.461 -25.609 1 91.12 474 SER A CA 1
ATOM 3752 C C . SER A 1 474 ? 1.191 -6.297 -24.922 1 91.12 474 SER A C 1
ATOM 3754 O O . SER A 1 474 ? 1.494 -7.117 -24.062 1 91.12 474 SER A O 1
ATOM 3756 N N . THR A 1 475 ? -0.033 -5.957 -25.266 1 89.94 475 THR A N 1
ATOM 3757 C CA . THR A 1 475 ? -1.139 -6.676 -24.641 1 89.94 475 THR A CA 1
ATOM 3758 C C . THR A 1 475 ? -1.992 -7.371 -25.703 1 89.94 475 THR A C 1
ATOM 3760 O O . THR A 1 475 ? -2.521 -6.719 -26.609 1 89.94 475 THR A O 1
ATOM 3763 N N . VAL A 1 476 ? -2.041 -8.672 -25.578 1 87.38 476 VAL A N 1
ATOM 3764 C CA . VAL A 1 476 ? -2.881 -9.477 -26.469 1 87.38 476 VAL A CA 1
ATOM 3765 C C . VAL A 1 476 ? -4.125 -9.938 -25.703 1 87.38 476 VAL A C 1
ATOM 3767 O O . VAL A 1 476 ? -4.023 -10.539 -24.641 1 87.38 476 VAL A O 1
ATOM 3770 N N . LEU A 1 477 ? -5.301 -9.617 -26.266 1 89 477 LEU A N 1
ATOM 3771 C CA . LEU A 1 477 ? -6.547 -9.883 -25.562 1 89 477 LEU A CA 1
ATOM 3772 C C . LEU A 1 477 ? -7.504 -10.688 -26.438 1 89 477 LEU A C 1
ATOM 3774 O O . LEU A 1 477 ? -7.508 -10.539 -27.656 1 89 477 LEU A O 1
ATOM 3778 N N . VAL A 1 478 ? -8.242 -11.555 -25.766 1 84.31 478 VAL A N 1
ATOM 3779 C CA . VAL A 1 478 ? -9.383 -12.211 -26.391 1 84.31 478 VAL A CA 1
ATOM 3780 C C . VAL A 1 478 ? -10.516 -12.375 -25.375 1 84.31 478 VAL A C 1
ATOM 3782 O O . VAL A 1 478 ? -10.289 -12.805 -24.25 1 84.31 478 VAL A O 1
ATOM 3785 N N . PRO A 1 479 ? -11.672 -11.852 -25.734 1 82 479 PRO A N 1
ATOM 3786 C CA . PRO A 1 479 ? -12.789 -12.109 -24.812 1 82 479 PRO A CA 1
ATOM 3787 C C . PRO A 1 479 ? -12.992 -13.594 -24.547 1 82 479 PRO A C 1
ATOM 3789 O O . PRO A 1 479 ? -12.883 -14.414 -25.453 1 82 479 PRO A O 1
ATOM 3792 N N . LEU A 1 480 ? -13.258 -13.844 -23.328 1 77.56 480 LEU A N 1
ATOM 3793 C CA . LEU A 1 480 ? -13.375 -15.234 -22.875 1 77.56 480 LEU A CA 1
ATOM 3794 C C . LEU A 1 480 ? -14.469 -15.961 -23.656 1 77.56 480 LEU A C 1
ATOM 3796 O O . LEU A 1 480 ? -14.352 -17.156 -23.906 1 77.56 480 LEU A O 1
ATOM 3800 N N . ARG A 1 481 ? -15.5 -15.234 -24.047 1 74.75 481 ARG A N 1
ATOM 3801 C CA . ARG A 1 481 ? -16.625 -15.844 -24.766 1 74.75 481 ARG A CA 1
ATOM 3802 C C . ARG A 1 481 ? -16.156 -16.422 -26.109 1 74.75 481 ARG A C 1
ATOM 3804 O O . ARG A 1 481 ? -16.812 -17.297 -26.656 1 74.75 481 ARG A O 1
ATOM 3811 N N . TYR A 1 482 ? -15.141 -15.828 -26.609 1 70.69 482 TYR A N 1
ATOM 3812 C CA . TYR A 1 482 ? -14.625 -16.281 -27.891 1 70.69 482 TYR A CA 1
ATOM 3813 C C . TYR A 1 482 ? -13.547 -17.344 -27.688 1 70.69 482 TYR A C 1
ATOM 3815 O O . TYR A 1 482 ? -13.008 -17.875 -28.672 1 70.69 482 TYR A O 1
ATOM 3823 N N . TYR A 1 483 ? -13.148 -17.281 -26.5 1 57.66 483 TYR A N 1
ATOM 3824 C CA . TYR A 1 483 ? -12.133 -18.281 -26.172 1 57.66 483 TYR A CA 1
ATOM 3825 C C . TYR A 1 483 ? -12.734 -19.688 -26.156 1 57.66 483 TYR A C 1
ATOM 3827 O O . TYR A 1 483 ? -13.672 -19.953 -25.406 1 57.66 483 TYR A O 1
ATOM 3835 N N . TYR A 1 484 ? -13.117 -20.25 -27.797 1 51.5 484 TYR A N 1
ATOM 3836 C CA . TYR A 1 484 ? -14.141 -21.156 -28.328 1 51.5 484 TYR A CA 1
ATOM 3837 C C . TYR A 1 484 ? -13.992 -22.547 -27.75 1 51.5 484 TYR A C 1
ATOM 3839 O O . TYR A 1 484 ? -14.969 -23.125 -27.25 1 51.5 484 TYR A O 1
ATOM 3847 N N . LEU A 1 485 ? -13.719 -23.484 -28.844 1 42.78 485 LEU A N 1
ATOM 3848 C CA . LEU A 1 485 ? -14.547 -24.188 -29.812 1 42.78 485 LEU A CA 1
ATOM 3849 C C . LEU A 1 485 ? -14.789 -25.625 -29.359 1 42.78 485 LEU A C 1
ATOM 3851 O O . LEU A 1 485 ? -15.648 -26.312 -29.922 1 42.78 485 LEU A O 1
ATOM 3855 N N . ASN A 1 486 ? -13.758 -26.422 -29.312 1 38.06 486 ASN A N 1
ATOM 3856 C CA . ASN A 1 486 ? -14.391 -27.719 -29.547 1 38.06 486 ASN A CA 1
ATOM 3857 C C . ASN A 1 486 ? -15.469 -28 -28.5 1 38.06 486 ASN A C 1
ATOM 3859 O O . ASN A 1 486 ? -16.484 -28.641 -28.797 1 38.06 486 ASN A O 1
ATOM 3863 N N . SER A 1 487 ? -15.039 -28.375 -27.203 1 37.38 487 SER A N 1
ATOM 3864 C CA . SER A 1 487 ? -16.016 -29.203 -26.484 1 37.38 487 SER A CA 1
ATOM 3865 C C . SER A 1 487 ? -17.172 -28.359 -25.969 1 37.38 487 SER A C 1
ATOM 3867 O O . SER A 1 487 ? -17.016 -27.172 -25.688 1 37.38 487 SER A O 1
ATOM 3869 N N . SER A 1 488 ? -18.422 -28.578 -26.328 1 34.53 488 SER A N 1
ATOM 3870 C CA . SER A 1 488 ? -19.781 -28.266 -25.875 1 34.53 488 SER A CA 1
ATOM 3871 C C . SER A 1 488 ? -19.781 -27.719 -24.453 1 34.53 488 SER A C 1
ATOM 3873 O O . SER A 1 488 ? -20.828 -27.359 -23.922 1 34.53 488 SER A O 1
ATOM 3875 N N . SER A 1 489 ? -19.109 -28.359 -23.422 1 34.91 489 SER A N 1
ATOM 3876 C CA . SER A 1 489 ? -19.469 -28.203 -22.016 1 34.91 489 SER A CA 1
ATOM 3877 C C . SER A 1 489 ? -19 -26.859 -21.469 1 34.91 489 SER A C 1
ATOM 3879 O O . SER A 1 489 ? -18.125 -26.219 -22.031 1 34.91 489 SER A O 1
ATOM 3881 N N . ALA A 1 490 ? -19.5 -26.359 -20.125 1 33.34 490 ALA A N 1
ATOM 3882 C CA . ALA A 1 490 ? -19.609 -25.188 -19.25 1 33.34 490 ALA A CA 1
ATOM 3883 C C . ALA A 1 490 ? -18.266 -24.484 -19.109 1 33.34 490 ALA A C 1
ATOM 3885 O O . ALA A 1 490 ? -17.203 -25.094 -19.297 1 33.34 490 ALA A O 1
ATOM 3886 N N . LEU A 1 491 ? -18.203 -23.094 -18.828 1 38.06 491 LEU A N 1
ATOM 3887 C CA . LEU A 1 491 ? -17.234 -22.047 -18.5 1 38.06 491 LEU A CA 1
ATOM 3888 C C . LEU A 1 491 ? -16.031 -22.625 -17.766 1 38.06 491 LEU A C 1
ATOM 3890 O O . LEU A 1 491 ? -14.898 -22.188 -17.984 1 38.06 491 LEU A O 1
ATOM 3894 N N . ASP A 1 492 ? -16.25 -23.547 -16.922 1 42.59 492 ASP A N 1
ATOM 3895 C CA . ASP A 1 492 ? -15.258 -24.016 -15.953 1 42.59 492 ASP A CA 1
ATOM 3896 C C . ASP A 1 492 ? -14.133 -24.781 -16.641 1 42.59 492 ASP A C 1
ATOM 3898 O O . ASP A 1 492 ? -12.969 -24.688 -16.234 1 42.59 492 ASP A O 1
ATOM 3902 N N . LYS A 1 493 ? -14.523 -25.562 -17.703 1 43.41 493 LYS A N 1
ATOM 3903 C CA . LYS A 1 493 ? -13.562 -26.406 -18.422 1 43.41 493 LYS A CA 1
ATOM 3904 C C . LYS A 1 493 ? -12.523 -25.562 -19.141 1 43.41 493 LYS A C 1
ATOM 3906 O O . LYS A 1 493 ? -11.438 -26.047 -19.469 1 43.41 493 LYS A O 1
ATOM 3911 N N . THR A 1 494 ? -12.828 -24.234 -19.188 1 47.38 494 THR A N 1
ATOM 3912 C CA . THR A 1 494 ? -12.148 -23.328 -20.094 1 47.38 494 THR A CA 1
ATOM 3913 C C . THR A 1 494 ? -10.805 -22.875 -19.5 1 47.38 494 THR A C 1
ATOM 3915 O O . THR A 1 494 ? -9.805 -22.812 -20.219 1 47.38 494 THR A O 1
ATOM 3918 N N . VAL A 1 495 ? -10.82 -22.719 -18.219 1 51.5 495 VAL A N 1
ATOM 3919 C CA . VAL A 1 495 ? -9.594 -22.109 -17.703 1 51.5 495 VAL A CA 1
ATOM 3920 C C . VAL A 1 495 ? -8.445 -23.109 -17.781 1 51.5 495 VAL A C 1
ATOM 3922 O O . VAL A 1 495 ? -7.328 -22.75 -18.156 1 51.5 495 VAL A O 1
ATOM 3925 N N . TRP A 1 496 ? -8.867 -24.375 -17.547 1 55.59 496 TRP A N 1
ATOM 3926 C CA . TRP A 1 496 ? -7.828 -25.391 -17.578 1 55.59 496 TRP A CA 1
ATOM 3927 C C . TRP A 1 496 ? -7.34 -25.625 -19 1 55.59 496 TRP A C 1
ATOM 3929 O O . TRP A 1 496 ? -6.145 -25.828 -19.234 1 55.59 496 TRP A O 1
ATOM 3939 N N . THR A 1 497 ? -8.398 -25.5 -19.797 1 50.59 497 THR A N 1
ATOM 3940 C CA . THR A 1 497 ? -8.039 -25.672 -21.203 1 50.59 497 THR A CA 1
ATOM 3941 C C . THR A 1 497 ? -7.113 -24.547 -21.656 1 50.59 497 THR A C 1
ATOM 3943 O O . THR A 1 497 ? -6.188 -24.781 -22.438 1 50.59 497 THR A O 1
ATOM 3946 N N . CYS A 1 498 ? -7.449 -23.422 -21.078 1 53 498 CYS A N 1
ATOM 3947 C CA . CYS A 1 498 ? -6.586 -22.297 -21.422 1 53 498 CYS A CA 1
ATOM 3948 C C . CYS A 1 498 ? -5.152 -22.562 -20.969 1 53 498 CYS A C 1
ATOM 3950 O O . CYS A 1 498 ? -4.207 -22.297 -21.719 1 53 498 CYS A O 1
ATOM 3952 N N . TYR A 1 499 ? -5.113 -23.109 -19.844 1 55.28 499 TYR A N 1
ATOM 3953 C CA . TYR A 1 499 ? -3.773 -23.375 -19.328 1 55.28 499 TYR A CA 1
ATOM 3954 C C . TYR A 1 499 ? -3.086 -24.453 -20.156 1 55.28 499 TYR A C 1
ATOM 3956 O O . TYR A 1 499 ? -1.907 -24.328 -20.5 1 55.28 499 TYR A O 1
ATOM 3964 N N . SER A 1 500 ? -3.955 -25.5 -20.344 1 50.78 500 SER A N 1
ATOM 3965 C CA . SER A 1 500 ? -3.355 -26.609 -21.062 1 50.78 500 SER A CA 1
ATOM 3966 C C . SER A 1 500 ? -2.932 -26.188 -22.469 1 50.78 500 SER A C 1
ATOM 3968 O O . SER A 1 500 ? -1.968 -26.719 -23.016 1 50.78 500 SER A O 1
ATOM 3970 N N . SER A 1 501 ? -3.75 -25.25 -22.875 1 47.06 501 SER A N 1
ATOM 3971 C CA . SER A 1 501 ? -3.428 -24.781 -24.219 1 47.06 501 SER A CA 1
ATOM 3972 C C . SER A 1 501 ? -2.211 -23.859 -24.219 1 47.06 501 SER A C 1
ATOM 3974 O O . SER A 1 501 ? -1.429 -23.844 -25.172 1 47.06 501 SER A O 1
ATOM 3976 N N . PHE A 1 502 ? -2.166 -23.016 -23.031 1 48.38 502 PHE A N 1
ATOM 3977 C CA . PHE A 1 502 ? -1.075 -22.047 -22.922 1 48.38 502 PHE A CA 1
ATOM 3978 C C . PHE A 1 502 ? 0.174 -22.719 -22.344 1 48.38 502 PHE A C 1
ATOM 3980 O O . PHE A 1 502 ? 1.294 -22.281 -22.625 1 48.38 502 PHE A O 1
ATOM 3987 N N . SER A 1 503 ? -0.168 -23.453 -21.219 1 43.72 503 SER A N 1
ATOM 3988 C CA . SER A 1 503 ? 0.934 -24.062 -20.484 1 43.72 503 SER A CA 1
ATOM 3989 C C . SER A 1 503 ? 1.949 -24.688 -21.422 1 43.72 503 SER A C 1
ATOM 3991 O O . SER A 1 503 ? 3.045 -25.062 -21 1 43.72 503 SER A O 1
ATOM 3993 N N . TRP A 1 504 ? 1.406 -25.094 -22.5 1 39.91 504 TRP A N 1
ATOM 3994 C CA . TRP A 1 504 ? 2.352 -25.797 -23.375 1 39.91 504 TRP A CA 1
ATOM 3995 C C . TRP A 1 504 ? 3.389 -24.828 -23.938 1 39.91 504 TRP A C 1
ATOM 3997 O O . TRP A 1 504 ? 4.336 -25.25 -24.594 1 39.91 504 TRP A O 1
ATOM 4007 N N . MET A 1 505 ? 3.041 -23.578 -23.812 1 40.91 505 MET A N 1
ATOM 4008 C CA . MET A 1 505 ? 4.055 -22.734 -24.438 1 40.91 505 MET A CA 1
ATOM 4009 C C . MET A 1 505 ? 4.891 -22 -23.391 1 40.91 505 MET A C 1
ATOM 4011 O O . MET A 1 505 ? 4.367 -21.188 -22.641 1 40.91 505 MET A O 1
ATOM 4015 N N . PRO A 1 506 ? 5.855 -22.594 -22.797 1 42.03 506 PRO A N 1
ATOM 4016 C CA . PRO A 1 506 ? 6.711 -21.703 -22.016 1 42.03 506 PRO A CA 1
ATOM 4017 C C . PRO A 1 506 ? 6.668 -20.266 -22.5 1 42.03 506 PRO A C 1
ATOM 4019 O O . PRO A 1 506 ? 6.418 -20.016 -23.688 1 42.03 506 PRO A O 1
ATOM 4022 N N . PRO A 1 507 ? 6.488 -19.328 -21.578 1 40.72 507 PRO A N 1
ATOM 4023 C CA . PRO A 1 507 ? 6.496 -17.969 -22.141 1 40.72 507 PRO A CA 1
ATOM 4024 C C . PRO A 1 507 ? 7.352 -17.859 -23.391 1 40.72 507 PRO A C 1
ATOM 4026 O O . PRO A 1 507 ? 8.445 -18.422 -23.453 1 40.72 507 PRO A O 1
ATOM 4029 N N . LEU A 1 508 ? 6.684 -17.656 -24.516 1 38.75 508 LEU A N 1
ATOM 4030 C CA . LEU A 1 508 ? 7.176 -17.531 -25.891 1 38.75 508 LEU A CA 1
ATOM 4031 C C . LEU A 1 508 ? 8.602 -16.969 -25.906 1 38.75 508 LEU A C 1
ATOM 4033 O O . LEU A 1 508 ? 9.383 -17.281 -26.797 1 38.75 508 LEU A O 1
ATOM 4037 N N . ILE A 1 509 ? 8.742 -16.062 -25 1 40.88 509 ILE A N 1
ATOM 4038 C CA . ILE A 1 509 ? 10.047 -15.406 -25.047 1 40.88 509 ILE A CA 1
ATOM 4039 C C . ILE A 1 509 ? 11.133 -16.391 -24.625 1 40.88 509 ILE A C 1
ATOM 4041 O O . ILE A 1 509 ? 12.266 -16.328 -25.125 1 40.88 509 ILE A O 1
ATOM 4045 N N . VAL A 1 510 ? 10.734 -17.203 -23.734 1 39.88 510 VAL A N 1
ATOM 4046 C CA . VAL A 1 510 ? 11.789 -18.078 -23.266 1 39.88 510 VAL A CA 1
ATOM 4047 C C . VAL A 1 510 ? 11.805 -19.359 -24.109 1 39.88 510 VAL A C 1
ATOM 4049 O O . VAL A 1 510 ? 12.789 -20.109 -24.094 1 39.88 510 VAL A O 1
ATOM 4052 N N . SER A 1 511 ? 10.609 -19.672 -24.641 1 38.78 511 SER A N 1
ATOM 4053 C CA . SER A 1 511 ? 10.594 -20.938 -25.375 1 38.78 511 SER A CA 1
ATOM 4054 C C . SER A 1 511 ? 10.969 -20.734 -26.828 1 38.78 511 SER A C 1
ATOM 4056 O O . SER A 1 511 ? 10.859 -19.625 -27.359 1 38.78 511 SER A O 1
ATOM 4058 N N . SER A 1 512 ? 11.789 -21.609 -27.391 1 38.91 512 SER A N 1
ATOM 4059 C CA . SER A 1 512 ? 12.258 -21.688 -28.766 1 38.91 512 SER A CA 1
ATOM 4060 C C . SER A 1 512 ? 11.094 -21.609 -29.75 1 38.91 512 SER A C 1
ATOM 4062 O O . SER A 1 512 ? 10.133 -22.375 -29.641 1 38.91 512 SER A O 1
ATOM 4064 N N . SER A 1 513 ? 10.719 -20.391 -30.109 1 37.22 513 SER A N 1
ATOM 4065 C CA . SER A 1 513 ? 9.633 -20.203 -31.062 1 37.22 513 SER A CA 1
ATOM 4066 C C . SER A 1 513 ? 9.516 -21.406 -32 1 37.22 513 SER A C 1
ATOM 4068 O O . SER A 1 513 ? 8.688 -21.406 -32.906 1 37.22 513 SER A O 1
ATOM 4070 N N . GLY A 1 514 ? 10.516 -21.75 -32.719 1 37.62 514 GLY A N 1
ATOM 4071 C CA . GLY A 1 514 ? 10.242 -22.828 -33.625 1 37.62 514 GLY A CA 1
ATOM 4072 C C . GLY A 1 514 ? 9.641 -24.062 -32.969 1 37.62 514 GLY A C 1
ATOM 4073 O O . GLY A 1 514 ? 10.219 -24.609 -32.031 1 37.62 514 GLY A O 1
ATOM 4074 N N . TYR A 1 515 ? 8.25 -24.203 -33.125 1 40.72 515 TYR A N 1
ATOM 4075 C CA . TYR A 1 515 ? 7.277 -24.938 -32.312 1 40.72 515 TYR A CA 1
ATOM 4076 C C . TYR A 1 515 ? 7.906 -26.188 -31.719 1 40.72 515 TYR A C 1
ATOM 4078 O O . TYR A 1 515 ? 7.902 -26.359 -30.5 1 40.72 515 TYR A O 1
ATOM 4086 N N . HIS A 1 516 ? 7.844 -27.328 -32.469 1 41.22 516 HIS A N 1
ATOM 4087 C CA . HIS A 1 516 ? 8.047 -28.688 -32 1 41.22 516 HIS A CA 1
ATOM 4088 C C . HIS A 1 516 ? 9.531 -28.984 -31.781 1 41.22 516 HIS A C 1
ATOM 4090 O O . HIS A 1 516 ? 9.898 -29.672 -30.828 1 41.22 516 HIS A O 1
ATOM 4096 N N . LEU A 1 517 ? 10.25 -28.359 -32.625 1 39.72 517 LEU A N 1
ATOM 4097 C CA . LEU A 1 517 ? 11.641 -28.812 -32.656 1 39.72 517 LEU A CA 1
ATOM 4098 C C . LEU A 1 517 ? 12.5 -28.016 -31.703 1 39.72 517 LEU A C 1
ATOM 4100 O O . LEU A 1 517 ? 13.477 -28.531 -31.156 1 39.72 517 LEU A O 1
ATOM 4104 N N . GLY A 1 518 ? 12.148 -26.828 -31.469 1 41.38 518 GLY A N 1
ATOM 4105 C CA . GLY A 1 518 ? 12.969 -25.984 -30.625 1 41.38 518 GLY A CA 1
ATOM 4106 C C . GLY A 1 518 ? 13.016 -26.453 -29.188 1 41.38 518 GLY A C 1
ATOM 4107 O O . GLY A 1 518 ? 14.078 -26.453 -28.562 1 41.38 518 GLY A O 1
ATOM 4108 N N . ARG A 1 519 ? 11.945 -26.828 -28.75 1 48.03 519 ARG A N 1
ATOM 4109 C CA . ARG A 1 519 ? 11.883 -27.344 -27.391 1 48.03 519 ARG A CA 1
ATOM 4110 C C . ARG A 1 519 ? 12.758 -28.594 -27.234 1 48.03 519 ARG A C 1
ATOM 4112 O O . ARG A 1 519 ? 13.422 -28.766 -26.219 1 48.03 519 ARG A O 1
ATOM 4119 N N . TYR A 1 520 ? 12.695 -29.406 -28.438 1 44.38 520 TYR A N 1
ATOM 4120 C CA . TYR A 1 520 ? 13.469 -30.641 -28.5 1 44.38 520 TYR A CA 1
ATOM 4121 C C . TYR A 1 520 ? 14.961 -30.359 -28.359 1 44.38 520 TYR A C 1
ATOM 4123 O O . TYR A 1 520 ? 15.664 -31.047 -27.625 1 44.38 520 TYR A O 1
ATOM 4131 N N . ARG A 1 521 ? 15.32 -29.297 -28.984 1 43.91 521 ARG A N 1
ATOM 4132 C CA . ARG A 1 521 ? 16.766 -29.062 -29.078 1 43.91 521 ARG A CA 1
ATOM 4133 C C . ARG A 1 521 ? 17.281 -28.391 -27.812 1 43.91 521 ARG A C 1
ATOM 4135 O O . ARG A 1 521 ? 18.438 -28.594 -27.422 1 43.91 521 ARG A O 1
ATOM 4142 N N . SER A 1 522 ? 16.406 -27.625 -27.203 1 50.44 522 SER A N 1
ATOM 4143 C CA . SER A 1 522 ? 16.859 -26.969 -25.984 1 50.44 522 SER A CA 1
ATOM 4144 C C . SER A 1 522 ? 17.188 -28 -24.891 1 50.44 522 SER A C 1
ATOM 4146 O O . SER A 1 522 ? 18.172 -27.844 -24.172 1 50.44 522 SER A O 1
ATOM 4148 N N . TYR A 1 523 ? 16.469 -29.062 -24.984 1 51.59 523 TYR A N 1
ATOM 4149 C CA . TYR A 1 523 ? 16.609 -30.094 -23.969 1 51.59 523 TYR A CA 1
ATOM 4150 C C . TYR A 1 523 ? 17.938 -30.828 -24.125 1 51.59 523 TYR A C 1
ATOM 4152 O O . TYR A 1 523 ? 18.562 -31.234 -23.141 1 51.59 523 TYR A O 1
ATOM 4160 N N . HIS A 1 524 ? 18.312 -30.875 -25.375 1 52.59 524 HIS A N 1
ATOM 4161 C CA . HIS A 1 524 ? 19.531 -31.641 -25.578 1 52.59 524 HIS A CA 1
ATOM 4162 C C . HIS A 1 524 ? 20.766 -30.812 -25.281 1 52.59 524 HIS A C 1
ATOM 4164 O O . HIS A 1 524 ? 21.844 -31.359 -25.062 1 52.59 524 HIS A O 1
ATOM 4170 N N . LEU A 1 525 ? 20.469 -29.562 -25.234 1 53.62 525 LEU A N 1
ATOM 4171 C CA . LEU A 1 525 ? 21.641 -28.719 -25.031 1 53.62 525 LEU A CA 1
ATOM 4172 C C . LEU A 1 525 ? 21.844 -28.406 -23.562 1 53.62 525 LEU A C 1
ATOM 4174 O O . LEU A 1 525 ? 22.953 -28.062 -23.141 1 53.62 525 LEU A O 1
ATOM 4178 N N . GLU A 1 526 ? 20.734 -28.609 -22.812 1 57.38 526 GLU A N 1
ATOM 4179 C CA . GLU A 1 526 ? 20.875 -28.375 -21.375 1 57.38 526 GLU A CA 1
ATOM 4180 C C . GLU A 1 526 ? 21.266 -29.672 -20.641 1 57.38 526 GLU A C 1
ATOM 4182 O O . GLU A 1 526 ? 20.672 -30.719 -20.891 1 57.38 526 GLU A O 1
ATOM 4187 N N . PRO A 1 527 ? 22.359 -29.641 -19.969 1 47.44 527 PRO A N 1
ATOM 4188 C CA . PRO A 1 527 ? 22.844 -30.875 -19.359 1 47.44 527 PRO A CA 1
ATOM 4189 C C . PRO A 1 527 ? 21.859 -31.484 -18.375 1 47.44 527 PRO A C 1
ATOM 4191 O O . PRO A 1 527 ? 21.938 -32.688 -18.078 1 47.44 527 PRO A O 1
ATOM 4194 N N . TRP A 1 528 ? 21.031 -30.656 -17.766 1 46.56 528 TRP A N 1
ATOM 4195 C CA . TRP A 1 528 ? 20.156 -31.172 -16.719 1 46.56 528 TRP A CA 1
ATOM 4196 C C . TRP A 1 528 ? 18.703 -30.797 -16.984 1 46.56 528 TRP A C 1
ATOM 4198 O O . TRP A 1 528 ? 18.422 -29.828 -17.703 1 46.56 528 TRP A O 1
ATOM 4208 N N . GLN A 1 529 ? 17.984 -31.797 -16.516 1 48.38 529 GLN A N 1
ATOM 4209 C CA . GLN A 1 529 ? 16.562 -31.469 -16.5 1 48.38 529 GLN A CA 1
ATOM 4210 C C . GLN A 1 529 ? 16.312 -30.141 -15.781 1 48.38 529 GLN A C 1
ATOM 4212 O O . GLN A 1 529 ? 16.922 -29.875 -14.742 1 48.38 529 GLN A O 1
ATOM 4217 N N . ILE A 1 530 ? 15.945 -29.281 -16.516 1 44.06 530 ILE A N 1
ATOM 4218 C CA . ILE A 1 530 ? 15.719 -28 -15.883 1 44.06 530 ILE A CA 1
ATOM 4219 C C . ILE A 1 530 ? 14.312 -27.969 -15.273 1 44.06 530 ILE A C 1
ATOM 4221 O O . ILE A 1 530 ? 13.32 -27.844 -15.992 1 44.06 530 ILE A O 1
ATOM 4225 N N . PRO A 1 531 ? 14.172 -28.609 -14.008 1 39.34 531 PRO A N 1
ATOM 4226 C CA . PRO A 1 531 ? 12.812 -28.672 -13.453 1 39.34 531 PRO A CA 1
ATOM 4227 C C . PRO A 1 531 ? 12.102 -27.312 -13.523 1 39.34 531 PRO A C 1
ATOM 4229 O O . PRO A 1 531 ? 10.875 -27.266 -13.648 1 39.34 531 PRO A O 1
ATOM 4232 N N . PHE A 1 532 ? 12.828 -26.312 -12.992 1 38.09 532 PHE A N 1
ATOM 4233 C CA . PHE A 1 532 ? 12.219 -24.984 -12.914 1 38.09 532 PHE A CA 1
ATOM 4234 C C . PHE A 1 532 ? 12.906 -24.031 -13.875 1 38.09 532 PHE A C 1
ATOM 4236 O O . PHE A 1 532 ? 13.977 -23.5 -13.57 1 38.09 532 PHE A O 1
ATOM 4243 N N . HIS A 1 533 ? 13.242 -24.594 -15.047 1 38.94 533 HIS A N 1
ATOM 4244 C CA . HIS A 1 533 ? 14.008 -23.656 -15.867 1 38.94 533 HIS A CA 1
ATOM 4245 C C . HIS A 1 533 ? 13.562 -22.219 -15.633 1 38.94 533 HIS A C 1
ATOM 4247 O O . HIS A 1 533 ? 14.305 -21.422 -15.047 1 38.94 533 HIS A O 1
ATOM 4253 N N . SER A 1 534 ? 13.023 -21.641 -16.922 1 39.09 534 SER A N 1
ATOM 4254 C CA . SER A 1 534 ? 12.461 -20.297 -16.938 1 39.09 534 SER A CA 1
ATOM 4255 C C . SER A 1 534 ? 11.383 -20.125 -15.875 1 39.09 534 SER A C 1
ATOM 4257 O O . SER A 1 534 ? 10.977 -21.109 -15.234 1 39.09 534 SER A O 1
ATOM 4259 N N . SER A 1 535 ? 10.648 -19.062 -15.781 1 40.28 535 SER A N 1
ATOM 4260 C CA . SER A 1 535 ? 9.68 -18.562 -14.805 1 40.28 535 SER A CA 1
ATOM 4261 C C . SER A 1 535 ? 8.609 -19.609 -14.516 1 40.28 535 SER A C 1
ATOM 4263 O O . SER A 1 535 ? 7.906 -20.047 -15.43 1 40.28 535 SER A O 1
ATOM 4265 N N . PRO A 1 536 ? 9.039 -20.625 -13.516 1 32.91 536 PRO A N 1
ATOM 4266 C CA . PRO A 1 536 ? 7.855 -21.406 -13.133 1 32.91 536 PRO A CA 1
ATOM 4267 C C . PRO A 1 536 ? 6.559 -20.609 -13.297 1 32.91 536 PRO A C 1
ATOM 4269 O O . PRO A 1 536 ? 6.555 -19.391 -13.148 1 32.91 536 PRO A O 1
ATOM 4272 N N . GLU A 1 537 ? 5.758 -21.359 -14.07 1 36.38 537 GLU A N 1
ATOM 4273 C CA . GLU A 1 537 ? 4.438 -20.75 -14.148 1 36.38 537 GLU A CA 1
ATOM 4274 C C . GLU A 1 537 ? 3.633 -21.016 -12.875 1 36.38 537 GLU A C 1
ATOM 4276 O O . GLU A 1 537 ? 3.506 -22.156 -12.445 1 36.38 537 GLU A O 1
ATOM 4281 N N . ILE A 1 538 ? 3.703 -20.016 -12.07 1 33.59 538 ILE A N 1
ATOM 4282 C CA . ILE A 1 538 ? 2.834 -20.047 -10.898 1 33.59 538 ILE A CA 1
ATOM 4283 C C . ILE A 1 538 ? 1.384 -19.844 -11.328 1 33.59 538 ILE A C 1
ATOM 4285 O O . ILE A 1 538 ? 1.093 -18.969 -12.148 1 33.59 538 ILE A O 1
ATOM 4289 N N . VAL A 1 539 ? 0.596 -20.859 -11.195 1 37.31 539 VAL A N 1
ATOM 4290 C CA . VAL A 1 539 ? -0.815 -20.766 -11.547 1 37.31 539 VAL A CA 1
ATOM 4291 C C . VAL A 1 539 ? -1.65 -20.516 -10.297 1 37.31 539 VAL A C 1
ATOM 4293 O O . VAL A 1 539 ? -1.38 -21.094 -9.234 1 37.31 539 VAL A O 1
ATOM 4296 N N . HIS A 1 540 ? -2.264 -19.344 -10.266 1 40.12 540 HIS A N 1
ATOM 4297 C CA . HIS A 1 540 ? -3.344 -19.172 -9.297 1 40.12 540 HIS A CA 1
ATOM 4298 C C . HIS A 1 540 ? -4.641 -18.766 -9.992 1 40.12 540 HIS A C 1
ATOM 4300 O O . HIS A 1 540 ? -4.621 -18 -10.969 1 40.12 540 HIS A O 1
ATOM 4306 N N . MET B 1 1 ? -14.648 14.906 6.395 1 27.41 1 MET B N 1
ATOM 4307 C CA . MET B 1 1 ? -15.211 14.781 7.734 1 27.41 1 MET B CA 1
ATOM 4308 C C . MET B 1 1 ? -14.117 14.812 8.797 1 27.41 1 MET B C 1
ATOM 4310 O O . MET B 1 1 ? -13.125 14.086 8.688 1 27.41 1 MET B O 1
ATOM 4314 N N . GLU B 1 2 ? -13.922 15.961 9.312 1 31.33 2 GLU B N 1
ATOM 4315 C CA . GLU B 1 2 ? -12.992 16.125 10.422 1 31.33 2 GLU B CA 1
ATOM 4316 C C . GLU B 1 2 ? -13.68 15.891 11.766 1 31.33 2 GLU B C 1
ATOM 4318 O O . GLU B 1 2 ? -14.82 16.312 11.969 1 31.33 2 GLU B O 1
ATOM 4323 N N . CYS B 1 3 ? -13.188 14.82 12.539 1 30.52 3 CYS B N 1
ATOM 4324 C CA . CYS B 1 3 ? -13.711 14.57 13.883 1 30.52 3 CYS B CA 1
ATOM 4325 C C . CYS B 1 3 ? -12.703 15 14.945 1 30.52 3 CYS B C 1
ATOM 4327 O O . CYS B 1 3 ? -11.516 14.664 14.859 1 30.52 3 CYS B O 1
ATOM 4329 N N . LEU B 1 4 ? -13.055 15.984 15.695 1 29.89 4 LEU B N 1
ATOM 4330 C CA . LEU B 1 4 ? -12.297 16.328 16.891 1 29.89 4 LEU B CA 1
ATOM 4331 C C . LEU B 1 4 ? -12.75 15.484 18.078 1 29.89 4 LEU B C 1
ATOM 4333 O O . LEU B 1 4 ? -13.945 15.43 18.391 1 29.89 4 LEU B O 1
ATOM 4337 N N . VAL B 1 5 ? -11.906 14.578 18.562 1 30.59 5 VAL B N 1
ATOM 4338 C CA . VAL B 1 5 ? -12.25 13.75 19.703 1 30.59 5 VAL B CA 1
ATOM 4339 C C . VAL B 1 5 ? -11.656 14.352 20.984 1 30.59 5 VAL B C 1
ATOM 4341 O O . VAL B 1 5 ? -10.453 14.602 21.062 1 30.59 5 VAL B O 1
ATOM 4344 N N . GLY B 1 6 ? -12.336 15 21.75 1 28.38 6 GLY B N 1
ATOM 4345 C CA . GLY B 1 6 ? -11.922 15.43 23.078 1 28.38 6 GLY B CA 1
ATOM 4346 C C . GLY B 1 6 ? -12.227 14.406 24.156 1 28.38 6 GLY B C 1
ATOM 4347 O O . GLY B 1 6 ? -12.758 13.336 23.875 1 28.38 6 GLY B O 1
ATOM 4348 N N . HIS B 1 7 ? -11.82 14.531 25.484 1 32.84 7 HIS B N 1
ATOM 4349 C CA . HIS B 1 7 ? -12.016 13.594 26.594 1 32.84 7 HIS B CA 1
ATOM 4350 C C . HIS B 1 7 ? -13.422 13 26.578 1 32.84 7 HIS B C 1
ATOM 4352 O O . HIS B 1 7 ? -13.617 11.836 26.938 1 32.84 7 HIS B O 1
ATOM 4358 N N . ASP B 1 8 ? -14.492 13.719 26.656 1 29.27 8 ASP B N 1
ATOM 4359 C CA . ASP B 1 8 ? -15.844 13.219 26.922 1 29.27 8 ASP B CA 1
ATOM 4360 C C . ASP B 1 8 ? -16.672 13.195 25.641 1 29.27 8 ASP B C 1
ATOM 4362 O O . ASP B 1 8 ? -17.797 12.703 25.625 1 29.27 8 ASP B O 1
ATOM 4366 N N . ALA B 1 9 ? -16.375 14.031 24.734 1 26.14 9 ALA B N 1
ATOM 4367 C CA . ALA B 1 9 ? -17.328 14.133 23.641 1 26.14 9 ALA B CA 1
ATOM 4368 C C . ALA B 1 9 ? -16.609 14.062 22.297 1 26.14 9 ALA B C 1
ATOM 4370 O O . ALA B 1 9 ? -15.531 14.617 22.125 1 26.14 9 ALA B O 1
ATOM 4371 N N . VAL B 1 10 ? -16.906 13.055 21.531 1 30.58 10 VAL B N 1
ATOM 4372 C CA . VAL B 1 10 ? -16.469 12.984 20.141 1 30.58 10 VAL B CA 1
ATOM 4373 C C . VAL B 1 10 ? -17.297 13.914 19.281 1 30.58 10 VAL B C 1
ATOM 4375 O O . VAL B 1 10 ? -18.531 13.844 19.297 1 30.58 10 VAL B O 1
ATOM 4378 N N . ARG B 1 11 ? -16.922 15.062 18.906 1 27.64 11 ARG B N 1
ATOM 4379 C CA . ARG B 1 11 ? -17.656 15.945 18 1 27.64 11 ARG B CA 1
ATOM 4380 C C . ARG B 1 11 ? -17.312 15.648 16.547 1 27.64 11 ARG B C 1
ATOM 4382 O O . ARG B 1 11 ? -16.125 15.57 16.188 1 27.64 11 ARG B O 1
ATOM 4389 N N . CYS B 1 12 ? -18.172 14.906 15.945 1 27.67 12 CYS B N 1
ATOM 4390 C CA . CYS B 1 12 ? -18 14.633 14.523 1 27.67 12 CYS B CA 1
ATOM 4391 C C . CYS B 1 12 ? -18.453 15.812 13.68 1 27.67 12 CYS B C 1
ATOM 4393 O O . CYS B 1 12 ? -19.547 16.344 13.883 1 27.67 12 CYS B O 1
ATOM 4395 N N . ALA B 1 13 ? -17.734 16.578 13.172 1 26.12 13 ALA B N 1
ATOM 4396 C CA . ALA B 1 13 ? -18.156 17.641 12.266 1 26.12 13 ALA B CA 1
ATOM 4397 C C . ALA B 1 13 ? -18.844 17.062 11.031 1 26.12 13 ALA B C 1
ATOM 4399 O O . ALA B 1 13 ? -18.422 16.047 10.492 1 26.12 13 ALA B O 1
ATOM 4400 N N . SER B 1 14 ? -20.172 17.359 10.875 1 25.72 14 SER B N 1
ATOM 4401 C CA . SER B 1 14 ? -21.078 17.078 9.758 1 25.72 14 SER B CA 1
ATOM 4402 C C . SER B 1 14 ? -20.438 17.469 8.422 1 25.72 14 SER B C 1
ATOM 4404 O O . SER B 1 14 ? -19.547 18.312 8.375 1 25.72 14 SER B O 1
ATOM 4406 N N . GLY B 1 15 ? -20.484 16.656 7.473 1 23.98 15 GLY B N 1
ATOM 4407 C CA . GLY B 1 15 ? -20.25 16.938 6.07 1 23.98 15 GLY B CA 1
ATOM 4408 C C . GLY B 1 15 ? -20.984 18.172 5.582 1 23.98 15 GLY B C 1
ATOM 4409 O O . GLY B 1 15 ? -22.172 18.359 5.883 1 23.98 15 GLY B O 1
ATOM 4410 N N . TRP B 1 16 ? -20.359 19.234 5.453 1 23.98 16 TRP B N 1
ATOM 4411 C CA . TRP B 1 16 ? -20.859 20.484 4.902 1 23.98 16 TRP B CA 1
ATOM 4412 C C . TRP B 1 16 ? -21.562 20.25 3.57 1 23.98 16 TRP B C 1
ATOM 4414 O O . TRP B 1 16 ? -21 19.656 2.656 1 23.98 16 TRP B O 1
ATOM 4424 N N . ILE B 1 17 ? -22.812 20 3.637 1 22.08 17 ILE B N 1
ATOM 4425 C CA . ILE B 1 17 ? -23.578 20.219 2.424 1 22.08 17 ILE B CA 1
ATOM 4426 C C . ILE B 1 17 ? -23.469 21.672 1.982 1 22.08 17 ILE B C 1
ATOM 4428 O O . ILE B 1 17 ? -23.906 22.578 2.691 1 22.08 17 ILE B O 1
ATOM 4432 N N . ARG B 1 18 ? -22.391 22.141 1.384 1 23.89 18 ARG B N 1
ATOM 4433 C CA . ARG B 1 18 ? -22.141 23.484 0.87 1 23.89 18 ARG B CA 1
ATOM 4434 C C . ARG B 1 18 ? -23.25 23.906 -0.086 1 23.89 18 ARG B C 1
ATOM 4436 O O . ARG B 1 18 ? -23.469 23.266 -1.117 1 23.89 18 ARG B O 1
ATOM 4443 N N . GLY B 1 19 ? -24.328 24.219 0.435 1 22.02 19 GLY B N 1
ATOM 4444 C CA . GLY B 1 19 ? -25.156 24.953 -0.515 1 22.02 19 GLY B CA 1
ATOM 4445 C C . GLY B 1 19 ? -24.625 26.344 -0.82 1 22.02 19 GLY B C 1
ATOM 4446 O O . GLY B 1 19 ? -24.531 27.188 0.075 1 22.02 19 GLY B O 1
ATOM 4447 N N . ALA B 1 20 ? -23.578 26.5 -1.6 1 24.02 20 ALA B N 1
ATOM 4448 C CA . ALA B 1 20 ? -23.188 27.797 -2.129 1 24.02 20 ALA B CA 1
ATOM 4449 C C . ALA B 1 20 ? -24.391 28.516 -2.754 1 24.02 20 ALA B C 1
ATOM 4451 O O . ALA B 1 20 ? -25.141 27.906 -3.52 1 24.02 20 ALA B O 1
ATOM 4452 N N . VAL B 1 21 ? -24.922 29.438 -2.025 1 21.56 21 VAL B N 1
ATOM 4453 C CA . VAL B 1 21 ? -25.953 30.266 -2.631 1 21.56 21 VAL B CA 1
ATOM 4454 C C . VAL B 1 21 ? -25.328 31.266 -3.605 1 21.56 21 VAL B C 1
ATOM 4456 O O . VAL B 1 21 ? -24.5 32.094 -3.213 1 21.56 21 VAL B O 1
ATOM 4459 N N . MET B 1 22 ? -24.953 30.891 -4.812 1 22.77 22 MET B N 1
ATOM 4460 C CA . MET B 1 22 ? -24.469 31.797 -5.855 1 22.77 22 MET B CA 1
ATOM 4461 C C . MET B 1 22 ? -25.625 32.531 -6.527 1 22.77 22 MET B C 1
ATOM 4463 O O . MET B 1 22 ? -26.609 31.891 -6.945 1 22.77 22 MET B O 1
ATOM 4467 N N . THR B 1 23 ? -25.938 33.781 -6.172 1 19.64 23 THR B N 1
ATOM 4468 C CA . THR B 1 23 ? -26.859 34.562 -7 1 19.64 23 THR B CA 1
ATOM 4469 C C . THR B 1 23 ? -26.172 34.969 -8.312 1 19.64 23 THR B C 1
ATOM 4471 O O . THR B 1 23 ? -24.953 35.125 -8.359 1 19.64 23 THR B O 1
ATOM 4474 N N . GLU B 1 24 ? -26.734 34.812 -9.453 1 20.11 24 GLU B N 1
ATOM 4475 C CA . GLU B 1 24 ? -26.406 35.031 -10.859 1 20.11 24 GLU B CA 1
ATOM 4476 C C . GLU B 1 24 ? -26.219 36.531 -11.141 1 20.11 24 GLU B C 1
ATOM 4478 O O . GLU B 1 24 ? -27.203 37.25 -11.398 1 20.11 24 GLU B O 1
ATOM 4483 N N . ARG B 1 25 ? -25.453 37.5 -10.438 1 19.09 25 ARG B N 1
ATOM 4484 C CA . ARG B 1 25 ? -25.453 38.781 -11.117 1 19.09 25 ARG B CA 1
ATOM 4485 C C . ARG B 1 25 ? -24.609 38.75 -12.391 1 19.09 25 ARG B C 1
ATOM 4487 O O . ARG B 1 25 ? -23.531 38.156 -12.398 1 19.09 25 ARG B O 1
ATOM 4494 N N . HIS B 1 26 ? -25.109 39 -13.68 1 19.23 26 HIS B N 1
ATOM 4495 C CA . HIS B 1 26 ? -24.656 39.031 -15.062 1 19.23 26 HIS B CA 1
ATOM 4496 C C . HIS B 1 26 ? -23.656 40.156 -15.281 1 19.23 26 HIS B C 1
ATOM 4498 O O . HIS B 1 26 ? -23.297 40.469 -16.422 1 19.23 26 HIS B O 1
ATOM 4504 N N . GLN B 1 27 ? -22.938 40.906 -14.391 1 17.27 27 GLN B N 1
ATOM 4505 C CA . GLN B 1 27 ? -22.344 42.094 -14.969 1 17.27 27 GLN B CA 1
ATOM 4506 C C . GLN B 1 27 ? -21.188 41.75 -15.914 1 17.27 27 GLN B C 1
ATOM 4508 O O . GLN B 1 27 ? -20.312 40.969 -15.57 1 17.27 27 GLN B O 1
ATOM 4513 N N . TRP B 1 28 ? -21.266 42.062 -17.297 1 18.38 28 TRP B N 1
ATOM 4514 C CA . TRP B 1 28 ? -20.453 41.844 -18.484 1 18.38 28 TRP B CA 1
ATOM 4515 C C . TRP B 1 28 ? -19.156 42.688 -18.422 1 18.38 28 TRP B C 1
ATOM 4517 O O . TRP B 1 28 ? -18.297 42.562 -19.297 1 18.38 28 TRP B O 1
ATOM 4527 N N . SER B 1 29 ? -18.859 43.594 -17.391 1 17.39 29 SER B N 1
ATOM 4528 C CA . SER B 1 29 ? -18.078 44.719 -17.891 1 17.39 29 SER B CA 1
ATOM 4529 C C . SER B 1 29 ? -16.703 44.281 -18.391 1 17.39 29 SER B C 1
ATOM 4531 O O . SER B 1 29 ? -16.234 43.188 -18 1 17.39 29 SER B O 1
ATOM 4533 N N . ARG B 1 30 ? -16.078 45.188 -19.297 1 17.62 30 ARG B N 1
ATOM 4534 C CA . ARG B 1 30 ? -14.953 45.312 -20.203 1 17.62 30 ARG B CA 1
ATOM 4535 C C . ARG B 1 30 ? -13.633 45.312 -19.438 1 17.62 30 ARG B C 1
ATOM 4537 O O . ARG B 1 30 ? -13.461 46.062 -18.484 1 17.62 30 ARG B O 1
ATOM 4544 N N . ALA B 1 31 ? -12.883 44.375 -19.422 1 17.38 31 ALA B N 1
ATOM 4545 C CA . ALA B 1 31 ? -11.688 43.969 -18.688 1 17.38 31 ALA B CA 1
ATOM 4546 C C . ALA B 1 31 ? -10.508 44.875 -19.031 1 17.38 31 ALA B C 1
ATOM 4548 O O . ALA B 1 31 ? -9.367 44.594 -18.641 1 17.38 31 ALA B O 1
ATOM 4549 N N . LYS B 1 32 ? -10.906 46 -19.875 1 18.84 32 LYS B N 1
ATOM 4550 C CA . LYS B 1 32 ? -9.625 46.25 -20.531 1 18.84 32 LYS B CA 1
ATOM 4551 C C . LYS B 1 32 ? -8.539 46.594 -19.516 1 18.84 32 LYS B C 1
ATOM 4553 O O . LYS B 1 32 ? -7.438 46.062 -19.562 1 18.84 32 LYS B O 1
ATOM 4558 N N . ASP B 1 33 ? -8.578 47.906 -18.812 1 16.16 33 ASP B N 1
ATOM 4559 C CA . ASP B 1 33 ? -7.484 48.875 -18.859 1 16.16 33 ASP B CA 1
ATOM 4560 C C . ASP B 1 33 ? -6.48 48.625 -17.75 1 16.16 33 ASP B C 1
ATOM 4562 O O . ASP B 1 33 ? -6.848 48.125 -16.672 1 16.16 33 ASP B O 1
ATOM 4566 N N . CYS B 1 34 ? -5.117 48.656 -18.016 1 17.14 34 CYS B N 1
ATOM 4567 C CA . CYS B 1 34 ? -3.787 48.406 -17.484 1 17.14 34 CYS B CA 1
ATOM 4568 C C . CYS B 1 34 ? -3.465 49.312 -16.328 1 17.14 34 CYS B C 1
ATOM 4570 O O . CYS B 1 34 ? -2.4 49.219 -15.719 1 17.14 34 CYS B O 1
ATOM 4572 N N . VAL B 1 35 ? -4.469 50.344 -15.852 1 17.22 35 VAL B N 1
ATOM 4573 C CA . VAL B 1 35 ? -3.791 51.594 -15.57 1 17.22 35 VAL B CA 1
ATOM 4574 C C . VAL B 1 35 ? -2.871 51.438 -14.367 1 17.22 35 VAL B C 1
ATOM 4576 O O . VAL B 1 35 ? -3.049 50.5 -13.562 1 17.22 35 VAL B O 1
ATOM 4579 N N . PHE B 1 36 ? -1.979 52.5 -14.172 1 16.56 36 PHE B N 1
ATOM 4580 C CA . PHE B 1 36 ? -0.732 53.031 -13.625 1 16.56 36 PHE B CA 1
ATOM 4581 C C . PHE B 1 36 ? -0.879 53.312 -12.133 1 16.56 36 PHE B C 1
ATOM 4583 O O . PHE B 1 36 ? -1.79 54.031 -11.727 1 16.56 36 PHE B O 1
ATOM 4590 N N . PHE B 1 37 ? -0.641 52.375 -11.273 1 16.66 37 PHE B N 1
ATOM 4591 C CA . PHE B 1 37 ? -0.794 52.406 -9.828 1 16.66 37 PHE B CA 1
ATOM 4592 C C . PHE B 1 37 ? 0.074 53.5 -9.219 1 16.66 37 PHE B C 1
ATOM 4594 O O . PHE B 1 37 ? 1.291 53.344 -9.102 1 16.66 37 PHE B O 1
ATOM 4601 N N . LYS B 1 38 ? -0.407 54.812 -9.586 1 16.33 38 LYS B N 1
ATOM 4602 C CA . LYS B 1 38 ? 0.455 55.812 -8.984 1 16.33 38 LYS B CA 1
ATOM 4603 C C . LYS B 1 38 ? 0.354 55.781 -7.461 1 16.33 38 LYS B C 1
ATOM 4605 O O . LYS B 1 38 ? -0.704 55.469 -6.91 1 16.33 38 LYS B O 1
ATOM 4610 N N . SER B 1 39 ? 1.385 55.969 -6.727 1 16.25 39 SER B N 1
ATOM 4611 C CA . SER B 1 39 ? 1.931 55.844 -5.375 1 16.25 39 SER B CA 1
ATOM 4612 C C . SER B 1 39 ? 1.341 56.906 -4.457 1 16.25 39 SER B C 1
ATOM 4614 O O . SER B 1 39 ? 1.726 57.031 -3.291 1 16.25 39 SER B O 1
ATOM 4616 N N . ARG B 1 40 ? 0.251 57.844 -5.004 1 15.99 40 ARG B N 1
ATOM 4617 C CA . ARG B 1 40 ? 0.575 59.094 -4.336 1 15.99 40 ARG B CA 1
ATOM 4618 C C . ARG B 1 40 ? 0.366 59 -2.83 1 15.99 40 ARG B C 1
ATOM 4620 O O . ARG B 1 40 ? -0.334 58.094 -2.359 1 15.99 40 ARG B O 1
ATOM 4627 N N . LYS B 1 41 ? -0.066 60.219 -2.09 1 16.91 41 LYS B N 1
ATOM 4628 C CA . LYS B 1 41 ? 0.387 61.031 -0.976 1 16.91 41 LYS B CA 1
ATOM 4629 C C . LYS B 1 41 ? -0.338 60.656 0.314 1 16.91 41 LYS B C 1
ATOM 4631 O O . LYS B 1 41 ? -1.309 59.906 0.291 1 16.91 41 LYS B O 1
ATOM 4636 N N . GLY B 1 42 ? -0.76 61.688 1.19 1 16.62 42 GLY B N 1
ATOM 4637 C CA . GLY B 1 42 ? -0.447 62.219 2.498 1 16.62 42 GLY B CA 1
ATOM 4638 C C . GLY B 1 42 ? -1.518 61.938 3.535 1 16.62 42 GLY B C 1
ATOM 4639 O O . GLY B 1 42 ? -1.248 61.969 4.738 1 16.62 42 GLY B O 1
ATOM 4640 N N . GLY B 1 43 ? -2.934 61.812 3.178 1 16.52 43 GLY B N 1
ATOM 4641 C CA . GLY B 1 43 ? -3.719 62.656 4.066 1 16.52 43 GLY B CA 1
ATOM 4642 C C . GLY B 1 43 ? -3.965 62.031 5.426 1 16.52 43 GLY B C 1
ATOM 4643 O O . GLY B 1 43 ? -3.773 60.812 5.598 1 16.52 43 GLY B O 1
ATOM 4644 N N . HIS B 1 44 ? -4.48 62.812 6.484 1 16.73 44 HIS B N 1
ATOM 4645 C CA . HIS B 1 44 ? -4.504 63.094 7.914 1 16.73 44 HIS B CA 1
ATOM 4646 C C . HIS B 1 44 ? -5.629 62.312 8.609 1 16.73 44 HIS B C 1
ATOM 4648 O O . HIS B 1 44 ? -5.891 62.531 9.797 1 16.73 44 HIS B O 1
ATOM 4654 N N . LEU B 1 45 ? -5.973 61.094 8.219 1 16.06 45 LEU B N 1
ATOM 4655 C CA . LEU B 1 45 ? -7.273 60.719 8.758 1 16.06 45 LEU B CA 1
ATOM 4656 C C . LEU B 1 45 ? -7.258 60.719 10.281 1 16.06 45 LEU B C 1
ATOM 4658 O O . LEU B 1 45 ? -6.305 60.281 10.906 1 16.06 45 LEU B O 1
ATOM 4662 N N . LYS B 1 46 ? -8.289 61.406 10.906 1 17.41 46 LYS B N 1
ATOM 4663 C CA . LYS B 1 46 ? -8.727 61.875 12.219 1 17.41 46 LYS B CA 1
ATOM 4664 C C . LYS B 1 46 ? -9 60.688 13.148 1 17.41 46 LYS B C 1
ATOM 4666 O O . LYS B 1 46 ? -9.258 59.594 12.695 1 17.41 46 LYS B O 1
ATOM 4671 N N . GLN B 1 47 ? -9.25 60.969 14.539 1 15.85 47 GLN B N 1
ATOM 4672 C CA . GLN B 1 47 ? -9.031 60.625 15.945 1 15.85 47 GLN B CA 1
ATOM 4673 C C . GLN B 1 47 ? -10.148 59.75 16.484 1 15.85 47 GLN B C 1
ATOM 4675 O O . GLN B 1 47 ? -11.055 60.25 17.172 1 15.85 47 GLN B O 1
ATOM 4680 N N . PHE B 1 48 ? -10.648 58.75 15.805 1 16.22 48 PHE B N 1
ATOM 4681 C CA . PHE B 1 48 ? -11.891 58.281 16.406 1 16.22 48 PHE B CA 1
ATOM 4682 C C . PHE B 1 48 ? -11.641 57.781 17.828 1 16.22 48 PHE B C 1
ATOM 4684 O O . PHE B 1 48 ? -10.562 57.281 18.125 1 16.22 48 PHE B O 1
ATOM 4691 N N . GLY B 1 49 ? -12.602 58.094 18.859 1 16.39 49 GLY B N 1
ATOM 4692 C CA . GLY B 1 49 ? -12.789 58.219 20.297 1 16.39 49 GLY B CA 1
ATOM 4693 C C . GLY B 1 49 ? -12.781 56.875 21.016 1 16.39 49 GLY B C 1
ATOM 4694 O O . GLY B 1 49 ? -12.867 55.812 20.375 1 16.39 49 GLY B O 1
ATOM 4695 N N . ASN B 1 50 ? -13.102 56.75 22.469 1 16.34 50 ASN B N 1
ATOM 4696 C CA . ASN B 1 50 ? -12.742 56.281 23.797 1 16.34 50 ASN B CA 1
ATOM 4697 C C . ASN B 1 50 ? -13.5 55.031 24.188 1 16.34 50 ASN B C 1
ATOM 4699 O O . ASN B 1 50 ? -13.484 54.625 25.344 1 16.34 50 ASN B O 1
ATOM 4703 N N . ILE B 1 51 ? -14.18 54.219 23.359 1 18.2 51 ILE B N 1
ATOM 4704 C CA . ILE B 1 51 ? -15.211 53.5 24.094 1 18.2 51 ILE B CA 1
ATOM 4705 C C . ILE B 1 51 ? -14.562 52.531 25.078 1 18.2 51 ILE B C 1
ATOM 4707 O O . ILE B 1 51 ? -13.477 52 24.828 1 18.2 51 ILE B O 1
ATOM 4711 N N . GLY B 1 52 ? -15.211 52.25 26.375 1 17.72 52 GLY B N 1
ATOM 4712 C CA . GLY B 1 52 ? -15.062 51.75 27.734 1 17.72 52 GLY B CA 1
ATOM 4713 C C . GLY B 1 52 ? -14.773 50.25 27.797 1 17.72 52 GLY B C 1
ATOM 4714 O O . GLY B 1 52 ? -15.055 49.531 26.844 1 17.72 52 GLY B O 1
ATOM 4715 N N . GLY B 1 53 ? -13.875 49.688 28.781 1 17.33 53 GLY B N 1
ATOM 4716 C CA . GLY B 1 53 ? -12.969 48.656 29.234 1 17.33 53 GLY B CA 1
ATOM 4717 C C . GLY B 1 53 ? -13.688 47.406 29.75 1 17.33 53 GLY B C 1
ATOM 4718 O O . GLY B 1 53 ? -13.883 47.25 30.953 1 17.33 53 GLY B O 1
ATOM 4719 N N . CYS B 1 54 ? -14.773 46.781 29.188 1 19.17 54 CYS B N 1
ATOM 4720 C CA . CYS B 1 54 ? -15.383 45.719 30 1 19.17 54 CYS B CA 1
ATOM 4721 C C . CYS B 1 54 ? -14.391 44.594 30.281 1 19.17 54 CYS B C 1
ATOM 4723 O O . CYS B 1 54 ? -13.625 44.219 29.391 1 19.17 54 CYS B O 1
ATOM 4725 N N . ALA B 1 55 ? -14.078 44.156 31.562 1 19.45 55 ALA B N 1
ATOM 4726 C CA . ALA B 1 55 ? -13.188 43.25 32.312 1 19.45 55 ALA B CA 1
ATOM 4727 C C . ALA B 1 55 ? -13.43 41.781 31.953 1 19.45 55 ALA B C 1
ATOM 4729 O O . ALA B 1 55 ? -14.484 41.25 32.281 1 19.45 55 ALA B O 1
ATOM 4730 N N . ARG B 1 56 ? -13.211 41.344 30.859 1 22.3 56 ARG B N 1
ATOM 4731 C CA . ARG B 1 56 ? -13.453 39.938 30.531 1 22.3 56 ARG B CA 1
ATOM 4732 C C . ARG B 1 56 ? -12.602 39 31.391 1 22.3 56 ARG B C 1
ATOM 4734 O O . ARG B 1 56 ? -11.438 39.312 31.672 1 22.3 56 ARG B O 1
ATOM 4741 N N . ALA B 1 57 ? -13.227 38.125 32.25 1 22.38 57 ALA B N 1
ATOM 4742 C CA . ALA B 1 57 ? -12.734 37.094 33.125 1 22.38 57 ALA B CA 1
ATOM 4743 C C . ALA B 1 57 ? -11.836 36.094 32.375 1 22.38 57 ALA B C 1
ATOM 4745 O O . ALA B 1 57 ? -12.211 35.594 31.328 1 22.38 57 ALA B O 1
ATOM 4746 N N . SER B 1 58 ? -10.539 36.156 32.531 1 21.8 58 SER B N 1
ATOM 4747 C CA . SER B 1 58 ? -9.391 35.438 32 1 21.8 58 SER B CA 1
ATOM 4748 C C . SER B 1 58 ? -9.438 33.969 32.375 1 21.8 58 SER B C 1
ATOM 4750 O O . SER B 1 58 ? -9.336 33.625 33.562 1 21.8 58 SER B O 1
ATOM 4752 N N . VAL B 1 59 ? -10.359 33.188 32 1 23.22 59 VAL B N 1
ATOM 4753 C CA . VAL B 1 59 ? -10.242 31.766 32.312 1 23.22 59 VAL B CA 1
ATOM 4754 C C . VAL B 1 59 ? -8.891 31.234 31.859 1 23.22 59 VAL B C 1
ATOM 4756 O O . VAL B 1 59 ? -8.531 31.375 30.688 1 23.22 59 VAL B O 1
ATOM 4759 N N . ASN B 1 60 ? -7.852 31.172 32.75 1 22.27 60 ASN B N 1
ATOM 4760 C CA . ASN B 1 60 ? -6.488 30.688 32.531 1 22.27 60 ASN B CA 1
ATOM 4761 C C . ASN B 1 60 ? -6.461 29.203 32.219 1 22.27 60 ASN B C 1
ATOM 4763 O O . ASN B 1 60 ? -6.934 28.375 33 1 22.27 60 ASN B O 1
ATOM 4767 N N . PRO B 1 61 ? -6.453 28.781 31.047 1 26.78 61 PRO B N 1
ATOM 4768 C CA . PRO B 1 61 ? -6.324 27.344 30.797 1 26.78 61 PRO B CA 1
ATOM 4769 C C . PRO B 1 61 ? -5.113 26.719 31.484 1 26.78 61 PRO B C 1
ATOM 4771 O O . PRO B 1 61 ? -4.012 27.281 31.438 1 26.78 61 PRO B O 1
ATOM 4774 N N . VAL B 1 62 ? -5.203 26.078 32.719 1 24.56 62 VAL B N 1
ATOM 4775 C CA . VAL B 1 62 ? -4.168 25.375 33.469 1 24.56 62 VAL B CA 1
ATOM 4776 C C . VAL B 1 62 ? -3.547 24.281 32.594 1 24.56 62 VAL B C 1
ATOM 4778 O O . VAL B 1 62 ? -4.23 23.344 32.188 1 24.56 62 VAL B O 1
ATOM 4781 N N . ILE B 1 63 ? -2.705 24.578 31.75 1 28.53 63 ILE B N 1
ATOM 4782 C CA . ILE B 1 63 ? -1.962 23.609 30.953 1 28.53 63 ILE B CA 1
ATOM 4783 C C . ILE B 1 63 ? -0.9 22.938 31.812 1 28.53 63 ILE B C 1
ATOM 4785 O O . ILE B 1 63 ? 0.01 23.594 32.312 1 28.53 63 ILE B O 1
ATOM 4789 N N . SER B 1 64 ? -1.261 21.938 32.688 1 25.19 64 SER B N 1
ATOM 4790 C CA . SER B 1 64 ? -0.244 21.203 33.438 1 25.19 64 SER B CA 1
ATOM 4791 C C . SER B 1 64 ? 0.77 20.547 32.5 1 25.19 64 SER B C 1
ATOM 4793 O O . SER B 1 64 ? 0.396 19.969 31.469 1 25.19 64 SER B O 1
ATOM 4795 N N . CYS B 1 65 ? 1.95 21.047 32.469 1 27.42 65 CYS B N 1
ATOM 4796 C CA . CYS B 1 65 ? 3.109 20.547 31.734 1 27.42 65 CYS B CA 1
ATOM 4797 C C . CYS B 1 65 ? 3.541 19.172 32.25 1 27.42 65 CYS B C 1
ATOM 4799 O O . CYS B 1 65 ? 4.18 19.078 33.281 1 27.42 65 CYS B O 1
ATOM 4801 N N . THR B 1 66 ? 2.699 18.234 32.375 1 25.52 66 THR B N 1
ATOM 4802 C CA . THR B 1 66 ? 3.338 16.984 32.781 1 25.52 66 THR B CA 1
ATOM 4803 C C . THR B 1 66 ? 4.383 16.562 31.766 1 25.52 66 THR B C 1
ATOM 4805 O O . THR B 1 66 ? 4.105 16.516 30.562 1 25.52 66 THR B O 1
ATOM 4808 N N . ALA B 1 67 ? 5.559 16.688 32.188 1 25.84 67 ALA B N 1
ATOM 4809 C CA . ALA B 1 67 ? 6.676 16.172 31.422 1 25.84 67 ALA B CA 1
ATOM 4810 C C . ALA B 1 67 ? 6.375 14.758 30.906 1 25.84 67 ALA B C 1
ATOM 4812 O O . ALA B 1 67 ? 5.895 13.906 31.656 1 25.84 67 ALA B O 1
ATOM 4813 N N . LEU B 1 68 ? 6.023 14.641 29.781 1 30.42 68 LEU B N 1
ATOM 4814 C CA . LEU B 1 68 ? 5.859 13.328 29.188 1 30.42 68 LEU B CA 1
ATOM 4815 C C . LEU B 1 68 ? 7 12.398 29.578 1 30.42 68 LEU B C 1
ATOM 4817 O O . LEU B 1 68 ? 8.172 12.75 29.438 1 30.42 68 LEU B O 1
ATOM 4821 N N . GLN B 1 69 ? 6.797 11.578 30.672 1 26.77 69 GLN B N 1
ATOM 4822 C CA . GLN B 1 69 ? 7.77 10.578 31.094 1 26.77 69 GLN B CA 1
ATOM 4823 C C . GLN B 1 69 ? 8.312 9.797 29.906 1 26.77 69 GLN B C 1
ATOM 4825 O O . GLN B 1 69 ? 7.535 9.297 29.078 1 26.77 69 GLN B O 1
ATOM 4830 N N . THR B 1 70 ? 9.523 10.039 29.562 1 29.69 70 THR B N 1
ATOM 4831 C CA . THR B 1 70 ? 10.289 9.305 28.562 1 29.69 70 THR B CA 1
ATOM 4832 C C . THR B 1 70 ? 10.258 7.805 28.844 1 29.69 70 THR B C 1
ATOM 4834 O O . THR B 1 70 ? 10.344 7.387 30 1 29.69 70 THR B O 1
ATOM 4837 N N . ALA B 1 71 ? 9.688 7.016 28.094 1 29.98 71 ALA B N 1
ATOM 4838 C CA . ALA B 1 71 ? 9.625 5.555 28.141 1 29.98 71 ALA B CA 1
ATOM 4839 C C . ALA B 1 71 ? 10.938 4.961 28.625 1 29.98 71 ALA B C 1
ATOM 4841 O O . ALA B 1 71 ? 12 5.578 28.469 1 29.98 71 ALA B O 1
ATOM 4842 N N . VAL B 1 72 ? 10.859 3.838 29.391 1 29.88 72 VAL B N 1
ATOM 4843 C CA . VAL B 1 72 ? 11.805 2.965 30.078 1 29.88 72 VAL B CA 1
ATOM 4844 C C . VAL B 1 72 ? 12.883 2.496 29.094 1 29.88 72 VAL B C 1
ATOM 4846 O O . VAL B 1 72 ? 12.617 2.352 27.906 1 29.88 72 VAL B O 1
ATOM 4849 N N . ASP B 1 73 ? 14.156 2.391 29.516 1 30.23 73 ASP B N 1
ATOM 4850 C CA . ASP B 1 73 ? 15.484 2.051 29 1 30.23 73 ASP B CA 1
ATOM 4851 C C . ASP B 1 73 ? 15.477 0.669 28.344 1 30.23 73 ASP B C 1
ATOM 4853 O O . ASP B 1 73 ? 15.289 -0.342 29.031 1 30.23 73 ASP B O 1
ATOM 4857 N N . VAL B 1 74 ? 14.922 0.468 27.297 1 32.78 74 VAL B N 1
ATOM 4858 C CA . VAL B 1 74 ? 15.164 -0.812 26.641 1 32.78 74 VAL B CA 1
ATOM 4859 C C . VAL B 1 74 ? 16.672 -1.01 26.422 1 32.78 74 VAL B C 1
ATOM 4861 O O . VAL B 1 74 ? 17.391 -0.057 26.125 1 32.78 74 VAL B O 1
ATOM 4864 N N . PRO B 1 75 ? 17.234 -2.1 26.859 1 33.97 75 PRO B N 1
ATOM 4865 C CA . PRO B 1 75 ? 18.672 -2.324 26.719 1 33.97 75 PRO B CA 1
ATOM 4866 C C . PRO B 1 75 ? 19.172 -2.129 25.297 1 33.97 75 PRO B C 1
ATOM 4868 O O . PRO B 1 75 ? 18.422 -2.322 24.344 1 33.97 75 PRO B O 1
ATOM 4871 N N . PRO B 1 76 ? 20.359 -1.442 25.125 1 34.09 76 PRO B N 1
ATOM 4872 C CA . PRO B 1 76 ? 20.953 -1.096 23.844 1 34.09 76 PRO B CA 1
ATOM 4873 C C . PRO B 1 76 ? 21.156 -2.311 22.938 1 34.09 76 PRO B C 1
ATOM 4875 O O . PRO B 1 76 ? 21.672 -3.34 23.391 1 34.09 76 PRO B O 1
ATOM 4878 N N . SER B 1 77 ? 20.328 -2.596 22.094 1 34.88 77 SER B N 1
ATOM 4879 C CA . SER B 1 77 ? 20.578 -3.637 21.094 1 34.88 77 SER B CA 1
ATOM 4880 C C . SER B 1 77 ? 21.922 -3.432 20.406 1 34.88 77 SER B C 1
ATOM 4882 O O . SER B 1 77 ? 22.484 -2.336 20.438 1 34.88 77 SER B O 1
ATOM 4884 N N . GLU B 1 78 ? 22.531 -4.48 19.781 1 36 78 GLU B N 1
ATOM 4885 C CA . GLU B 1 78 ? 23.812 -4.578 19.094 1 36 78 GLU B CA 1
ATOM 4886 C C . GLU B 1 78 ? 24 -3.424 18.109 1 36 78 GLU B C 1
ATOM 4888 O O . GLU B 1 78 ? 23.016 -2.854 17.625 1 36 78 GLU B O 1
ATOM 4893 N N . GLU B 1 79 ? 25.281 -2.859 18 1 36.09 79 GLU B N 1
ATOM 4894 C CA . GLU B 1 79 ? 25.844 -1.71 17.297 1 36.09 79 GLU B CA 1
ATOM 4895 C C . GLU B 1 79 ? 25.359 -1.664 15.844 1 36.09 79 GLU B C 1
ATOM 4897 O O . GLU B 1 79 ? 25.891 -2.357 14.984 1 36.09 79 GLU B O 1
ATOM 4902 N N . ARG B 1 80 ? 24.125 -1.452 15.625 1 48.31 80 ARG B N 1
ATOM 4903 C CA . ARG B 1 80 ? 23.562 -1.301 14.289 1 48.31 80 ARG B CA 1
ATOM 4904 C C . ARG B 1 80 ? 24.016 0.014 13.656 1 48.31 80 ARG B C 1
ATOM 4906 O O . ARG B 1 80 ? 24.094 1.038 14.336 1 48.31 80 ARG B O 1
ATOM 4913 N N . GLU B 1 81 ? 24.625 -0.091 12.438 1 52.56 81 GLU B N 1
ATOM 4914 C CA . GLU B 1 81 ? 25.234 1.035 11.734 1 52.56 81 GLU B CA 1
ATOM 4915 C C . GLU B 1 81 ? 24.203 2.125 11.445 1 52.56 81 GLU B C 1
ATOM 4917 O O . GLU B 1 81 ? 23.094 1.838 10.977 1 52.56 81 GLU B O 1
ATOM 4922 N N . THR B 1 82 ? 24.266 3.166 12.062 1 63.81 82 THR B N 1
ATOM 4923 C CA . THR B 1 82 ? 23.484 4.387 11.898 1 63.81 82 THR B CA 1
ATOM 4924 C C . THR B 1 82 ? 23.875 5.117 10.617 1 63.81 82 THR B C 1
ATOM 4926 O O . THR B 1 82 ? 25.016 5.012 10.164 1 63.81 82 THR B O 1
ATOM 4929 N N . THR B 1 83 ? 22.922 5.391 9.766 1 69.25 83 THR B N 1
ATOM 4930 C CA . THR B 1 83 ? 23.172 6.277 8.633 1 69.25 83 THR B CA 1
ATOM 4931 C C . THR B 1 83 ? 22.766 7.711 8.969 1 69.25 83 THR B C 1
ATOM 4933 O O . THR B 1 83 ? 21.641 7.961 9.414 1 69.25 83 THR B O 1
ATOM 4936 N N . PRO B 1 84 ? 23.656 8.547 8.867 1 69.81 84 PRO B N 1
ATOM 4937 C CA . PRO B 1 84 ? 25.062 8.516 8.461 1 69.81 84 PRO B CA 1
ATOM 4938 C C . PRO B 1 84 ? 25.969 7.953 9.539 1 69.81 84 PRO B C 1
ATOM 4940 O O . PRO B 1 84 ? 25.656 8.031 10.727 1 69.81 84 PRO B O 1
ATOM 4943 N N . GLY B 1 85 ? 26.984 7.383 9.07 1 79.38 85 GLY B N 1
ATOM 4944 C CA . GLY B 1 85 ? 28.031 7.023 10.016 1 79.38 85 GLY B CA 1
ATOM 4945 C C . GLY B 1 85 ? 28.656 8.227 10.695 1 79.38 85 GLY B C 1
ATOM 4946 O O . GLY B 1 85 ? 28.328 9.367 10.391 1 79.38 85 GLY B O 1
ATOM 4947 N N . ARG B 1 86 ? 29.469 8.023 11.625 1 86.5 86 ARG B N 1
ATOM 4948 C CA . ARG B 1 86 ? 30.094 9.07 12.43 1 86.5 86 ARG B CA 1
ATOM 4949 C C . ARG B 1 86 ? 30.781 10.102 11.555 1 86.5 86 ARG B C 1
ATOM 4951 O O . ARG B 1 86 ? 30.578 11.305 11.711 1 86.5 86 ARG B O 1
ATOM 4958 N N . SER B 1 87 ? 31.531 9.664 10.602 1 87.62 87 SER B N 1
ATOM 4959 C CA . SER B 1 87 ? 32.281 10.562 9.719 1 87.62 87 SER B CA 1
ATOM 4960 C C . SER B 1 87 ? 31.328 11.414 8.875 1 87.62 87 SER B C 1
ATOM 4962 O O . SER B 1 87 ? 31.547 12.617 8.719 1 87.62 87 SER B O 1
ATOM 4964 N N . GLN B 1 88 ? 30.344 10.797 8.383 1 88.5 88 GLN B N 1
ATOM 4965 C CA . GLN B 1 88 ? 29.375 11.516 7.562 1 88.5 88 GLN B CA 1
ATOM 4966 C C . GLN B 1 88 ? 28.594 12.531 8.391 1 88.5 88 GLN B C 1
ATOM 4968 O O . GLN B 1 88 ? 28.266 13.617 7.906 1 88.5 88 GLN B O 1
ATOM 4973 N N . PHE B 1 89 ? 28.359 12.133 9.641 1 94.25 89 PHE B N 1
ATOM 4974 C CA . PHE B 1 89 ? 27.656 13.031 10.547 1 94.25 89 PHE B CA 1
ATOM 4975 C C . PHE B 1 89 ? 28.484 14.281 10.828 1 94.25 89 PHE B C 1
ATOM 4977 O O . PHE B 1 89 ? 27.969 15.398 10.789 1 94.25 89 PHE B O 1
ATOM 4984 N N . LEU B 1 90 ? 29.75 14.102 11.031 1 93.62 90 LEU B N 1
ATOM 4985 C CA . LEU B 1 90 ? 30.641 15.211 11.336 1 93.62 90 LEU B CA 1
ATOM 4986 C C . LEU B 1 90 ? 30.797 16.125 10.125 1 93.62 90 LEU B C 1
ATOM 4988 O O . LEU B 1 90 ? 30.859 17.344 10.266 1 93.62 90 LEU B O 1
ATOM 4992 N N . GLU B 1 91 ? 30.797 15.516 9 1 92.88 91 GLU B N 1
ATOM 4993 C CA . GLU B 1 91 ? 30.875 16.297 7.777 1 92.88 91 GLU B CA 1
ATOM 4994 C C . GLU B 1 91 ? 29.594 17.109 7.562 1 92.88 91 GLU B C 1
ATOM 4996 O O . GLU B 1 91 ? 29.641 18.281 7.184 1 92.88 91 GLU B O 1
ATOM 5001 N N . ALA B 1 92 ? 28.516 16.469 7.797 1 93.88 92 ALA B N 1
ATOM 5002 C CA . ALA B 1 92 ? 27.219 17.125 7.648 1 93.88 92 ALA B CA 1
ATOM 5003 C C . ALA B 1 92 ? 27.094 18.297 8.633 1 93.88 92 ALA B C 1
ATOM 5005 O O . ALA B 1 92 ? 26.531 19.344 8.297 1 93.88 92 ALA B O 1
ATOM 5006 N N . ALA B 1 93 ? 27.672 18.125 9.812 1 94.88 93 ALA B N 1
ATOM 5007 C CA . ALA B 1 93 ? 27.562 19.109 10.875 1 94.88 93 ALA B CA 1
ATOM 5008 C C . ALA B 1 93 ? 28.359 20.375 10.523 1 94.88 93 ALA B C 1
ATOM 5010 O O . ALA B 1 93 ? 28.172 21.422 11.141 1 94.88 93 ALA B O 1
ATOM 5011 N N . GLN B 1 94 ? 29.156 20.266 9.516 1 93.19 94 GLN B N 1
ATOM 5012 C CA . GLN B 1 94 ? 29.875 21.453 9.039 1 93.19 94 GLN B CA 1
ATOM 5013 C C . GLN B 1 94 ? 29 22.297 8.125 1 93.19 94 GLN B C 1
ATOM 5015 O O . GLN B 1 94 ? 29.234 23.5 7.98 1 93.19 94 GLN B O 1
ATOM 5020 N N . ARG B 1 95 ? 28.016 21.688 7.629 1 94 95 ARG B N 1
ATOM 5021 C CA . ARG B 1 95 ? 27.156 22.375 6.672 1 94 95 ARG B CA 1
ATOM 5022 C C . ARG B 1 95 ? 25.938 22.984 7.363 1 94 95 ARG B C 1
ATOM 5024 O O . ARG B 1 95 ? 25.312 23.906 6.832 1 94 95 ARG B O 1
ATOM 5031 N N . GLY B 1 96 ? 25.609 22.531 8.508 1 95.25 96 GLY B N 1
ATOM 5032 C CA . GLY B 1 96 ? 24.438 22.984 9.25 1 95.25 96 GLY B CA 1
ATOM 5033 C C . GLY B 1 96 ? 24.422 22.531 10.695 1 95.25 96 GLY B C 1
ATOM 5034 O O . GLY B 1 96 ? 25.25 21.719 11.102 1 95.25 96 GLY B O 1
ATOM 5035 N N . ASN B 1 97 ? 23.469 23.141 11.445 1 96.56 97 ASN B N 1
ATOM 5036 C CA . ASN B 1 97 ? 23.484 22.859 12.875 1 96.56 97 ASN B CA 1
ATOM 5037 C C . ASN B 1 97 ? 22.344 21.922 13.281 1 96.56 97 ASN B C 1
ATOM 5039 O O . ASN B 1 97 ? 22.125 21.672 14.469 1 96.56 97 ASN B O 1
ATOM 5043 N N . VAL 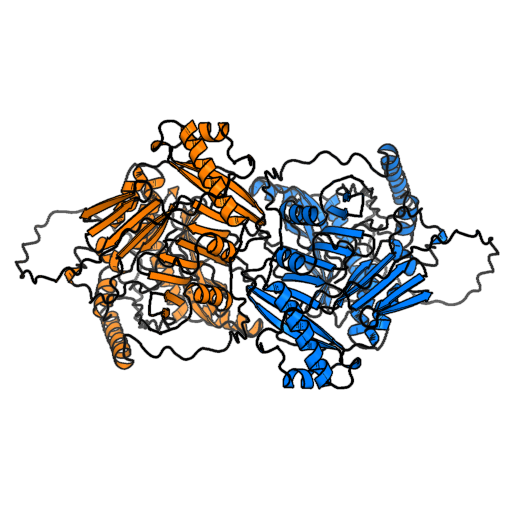B 1 98 ? 21.516 21.484 12.391 1 96.56 98 VAL B N 1
ATOM 5044 C CA . VAL B 1 98 ? 20.516 20.453 12.602 1 96.56 98 VAL B CA 1
ATOM 5045 C C . VAL B 1 98 ? 20.75 19.297 11.641 1 96.56 98 VAL B C 1
ATOM 5047 O O . VAL B 1 98 ? 20.547 19.422 10.438 1 96.56 98 VAL B O 1
ATOM 5050 N N . VAL B 1 99 ? 21.188 18.156 12.172 1 96.62 99 VAL B N 1
ATOM 5051 C CA . VAL B 1 99 ? 21.656 17.047 11.344 1 96.62 99 VAL B CA 1
ATOM 5052 C C . VAL B 1 99 ? 20.859 15.781 11.688 1 96.62 99 VAL B C 1
ATOM 5054 O O . VAL B 1 99 ? 20.766 15.398 12.852 1 96.62 99 VAL B O 1
ATOM 5057 N N . PRO B 1 100 ? 20.281 15.172 10.664 1 96.12 100 PRO B N 1
ATOM 5058 C CA . PRO B 1 100 ? 19.5 13.969 10.961 1 96.12 100 PRO B CA 1
ATOM 5059 C C . PRO B 1 100 ? 20.375 12.719 11.086 1 96.12 100 PRO B C 1
ATOM 5061 O O . PRO B 1 100 ? 21.391 12.594 10.383 1 96.12 100 PRO B O 1
ATOM 5064 N N . VAL B 1 101 ? 20.094 11.883 11.984 1 95.12 101 VAL B N 1
ATOM 5065 C CA . VAL B 1 101 ? 20.516 10.484 12 1 95.12 101 VAL B CA 1
ATOM 5066 C C . VAL B 1 101 ? 19.312 9.578 11.734 1 95.12 101 VAL B C 1
ATOM 5068 O O . VAL B 1 101 ? 18.203 9.883 12.148 1 95.12 101 VAL B O 1
ATOM 5071 N N . TYR B 1 102 ? 19.547 8.539 10.977 1 92.81 102 TYR B N 1
ATOM 5072 C CA . TYR B 1 102 ? 18.391 7.727 10.617 1 92.81 102 TYR B CA 1
ATOM 5073 C C . TYR B 1 102 ? 18.781 6.27 10.414 1 92.81 102 TYR B C 1
ATOM 5075 O O . TYR B 1 102 ? 19.969 5.953 10.312 1 92.81 102 TYR B O 1
ATOM 5083 N N . ARG B 1 103 ? 17.844 5.43 10.477 1 89.38 103 ARG B N 1
ATOM 5084 C CA . ARG B 1 103 ? 17.922 4.008 10.172 1 89.38 103 ARG B CA 1
ATOM 5085 C C . ARG B 1 103 ? 16.797 3.568 9.25 1 89.38 103 ARG B C 1
ATOM 5087 O O . ARG B 1 103 ? 15.664 4.043 9.383 1 89.38 103 ARG B O 1
ATOM 5094 N N . ARG B 1 104 ? 17.172 2.773 8.312 1 88.38 104 ARG B N 1
ATOM 5095 C CA . ARG B 1 104 ? 16.172 2.156 7.449 1 88.38 104 ARG B CA 1
ATOM 5096 C C . ARG B 1 104 ? 15.859 0.733 7.902 1 88.38 104 ARG B C 1
ATOM 5098 O O . ARG B 1 104 ? 16.766 -0.083 8.062 1 88.38 104 ARG B O 1
ATOM 5105 N N . ILE B 1 105 ? 14.609 0.452 8.094 1 85.81 105 ILE B N 1
ATOM 5106 C CA . ILE B 1 105 ? 14.219 -0.909 8.453 1 85.81 105 ILE B CA 1
ATOM 5107 C C . ILE B 1 105 ? 13.086 -1.38 7.547 1 85.81 105 ILE B C 1
ATOM 5109 O O . ILE B 1 105 ? 12.438 -0.569 6.883 1 85.81 105 ILE B O 1
ATOM 5113 N N . PHE B 1 106 ? 12.867 -2.711 7.457 1 83.81 106 PHE B N 1
ATOM 5114 C CA . PHE B 1 106 ? 11.758 -3.258 6.676 1 83.81 106 PHE B CA 1
ATOM 5115 C C . PHE B 1 106 ? 10.422 -2.857 7.281 1 83.81 106 PHE B C 1
ATOM 5117 O O . PHE B 1 106 ? 10.242 -2.91 8.5 1 83.81 106 PHE B O 1
ATOM 5124 N N . SER B 1 107 ? 9.609 -2.449 6.426 1 87 107 SER B N 1
ATOM 5125 C CA . SER B 1 107 ? 8.289 -2.072 6.934 1 87 107 SER B CA 1
ATOM 5126 C C . SER B 1 107 ? 7.312 -3.238 6.852 1 87 107 SER B C 1
ATOM 5128 O O . SER B 1 107 ? 6.152 -3.109 7.25 1 87 107 SER B O 1
ATOM 5130 N N . ASP B 1 108 ? 7.746 -4.324 6.434 1 83.94 108 ASP B N 1
ATOM 5131 C CA . ASP B 1 108 ? 6.848 -5.422 6.094 1 83.94 108 ASP B CA 1
ATOM 5132 C C . ASP B 1 108 ? 6.234 -6.039 7.348 1 83.94 108 ASP B C 1
ATOM 5134 O O . ASP B 1 108 ? 5.293 -6.828 7.262 1 83.94 108 ASP B O 1
ATOM 5138 N N . HIS B 1 109 ? 6.699 -5.684 8.555 1 82.19 109 HIS B N 1
ATOM 5139 C CA . HIS B 1 109 ? 6.094 -6.203 9.773 1 82.19 109 HIS B CA 1
ATOM 5140 C C . HIS B 1 109 ? 5.395 -5.094 10.555 1 82.19 109 HIS B C 1
ATOM 5142 O O . HIS B 1 109 ? 4.969 -5.305 11.695 1 82.19 109 HIS B O 1
ATOM 5148 N N . LEU B 1 110 ? 5.414 -3.975 10.023 1 87.12 110 LEU B N 1
ATOM 5149 C CA . LEU B 1 110 ? 4.805 -2.818 10.672 1 87.12 110 LEU B CA 1
ATOM 5150 C C . LEU B 1 110 ? 3.846 -2.105 9.727 1 87.12 110 LEU B C 1
ATOM 5152 O O . LEU B 1 110 ? 4.133 -1.969 8.539 1 87.12 110 LEU B O 1
ATOM 5156 N N . THR B 1 111 ? 2.723 -1.789 10.242 1 89.88 111 THR B N 1
ATOM 5157 C CA . THR B 1 111 ? 1.873 -0.814 9.57 1 89.88 111 THR B CA 1
ATOM 5158 C C . THR B 1 111 ? 1.986 0.554 10.234 1 89.88 111 THR B C 1
ATOM 5160 O O . THR B 1 111 ? 2.42 0.657 11.383 1 89.88 111 THR B O 1
ATOM 5163 N N . PRO B 1 112 ? 1.659 1.576 9.547 1 92.62 112 PRO B N 1
ATOM 5164 C CA . PRO B 1 112 ? 1.682 2.895 10.18 1 92.62 112 PRO B CA 1
ATOM 5165 C C . PRO B 1 112 ? 0.86 2.943 11.469 1 92.62 112 PRO B C 1
ATOM 5167 O O . PRO B 1 112 ? 1.284 3.553 12.453 1 92.62 112 PRO B O 1
ATOM 5170 N N . VAL B 1 113 ? -0.265 2.264 11.453 1 90.94 113 VAL B N 1
ATOM 5171 C CA . VAL B 1 113 ? -1.151 2.23 12.609 1 90.94 113 VAL B CA 1
ATOM 5172 C C . VAL B 1 113 ? -0.468 1.501 13.766 1 90.94 113 VAL B C 1
ATOM 5174 O O . VAL B 1 113 ? -0.484 1.974 14.898 1 90.94 113 VAL B O 1
ATOM 5177 N N . LEU B 1 114 ? 0.119 0.427 13.43 1 88.06 114 LEU B N 1
ATOM 5178 C CA . LEU B 1 114 ? 0.826 -0.337 14.453 1 88.06 114 LEU B CA 1
ATOM 5179 C C . LEU B 1 114 ? 2.021 0.445 14.984 1 88.06 114 LEU B C 1
ATOM 5181 O O . LEU B 1 114 ? 2.271 0.457 16.188 1 88.06 114 LEU B O 1
ATOM 5185 N N . ALA B 1 115 ? 2.787 1.024 14.07 1 91.88 115 ALA B N 1
ATOM 5186 C CA . ALA B 1 115 ? 3.939 1.826 14.477 1 91.88 115 ALA B CA 1
ATOM 5187 C C . ALA B 1 115 ? 3.518 2.951 15.422 1 91.88 115 ALA B C 1
ATOM 5189 O O . ALA B 1 115 ? 4.176 3.203 16.438 1 91.88 115 ALA B O 1
ATOM 5190 N N . TYR B 1 116 ? 2.428 3.646 15.102 1 93.44 116 TYR B N 1
ATOM 5191 C CA . TYR B 1 116 ? 1.904 4.711 15.953 1 93.44 116 TYR B CA 1
ATOM 5192 C C . TYR B 1 116 ? 1.592 4.188 17.344 1 93.44 116 TYR B C 1
ATOM 5194 O O . TYR B 1 116 ? 1.959 4.809 18.344 1 93.44 116 TYR B O 1
ATOM 5202 N N . ARG B 1 117 ? 1.038 3.025 17.422 1 89.44 117 ARG B N 1
ATOM 5203 C CA . ARG B 1 117 ? 0.611 2.465 18.688 1 89.44 117 ARG B CA 1
ATOM 5204 C C . ARG B 1 117 ? 1.801 1.921 19.484 1 89.44 117 ARG B C 1
ATOM 5206 O O . ARG B 1 117 ? 1.752 1.829 20.703 1 89.44 117 ARG B O 1
ATOM 5213 N N . CYS B 1 118 ? 2.791 1.514 18.781 1 88.12 118 CYS B N 1
ATOM 5214 C CA . CYS B 1 118 ? 4.016 1.118 19.469 1 88.12 118 CYS B CA 1
ATOM 5215 C C . CYS B 1 118 ? 4.637 2.299 20.203 1 88.12 118 CYS B C 1
ATOM 5217 O O . CYS B 1 118 ? 5.262 2.123 21.25 1 88.12 118 CYS B O 1
ATOM 5219 N N . LEU B 1 119 ? 4.406 3.475 19.688 1 91.62 119 LEU B N 1
ATOM 5220 C CA . LEU B 1 119 ? 5.066 4.652 20.234 1 91.62 119 LEU B CA 1
ATOM 5221 C C . LEU B 1 119 ? 4.148 5.395 21.203 1 91.62 119 LEU B C 1
ATOM 5223 O O . LEU B 1 119 ? 4.621 6.027 22.141 1 91.62 119 LEU B O 1
ATOM 5227 N N . ILE B 1 120 ? 2.852 5.426 20.875 1 91.31 120 ILE B N 1
ATOM 5228 C CA . ILE B 1 120 ? 1.858 6.094 21.719 1 91.31 120 ILE B CA 1
ATOM 5229 C C . ILE B 1 120 ? 0.817 5.082 22.188 1 91.31 120 ILE B C 1
ATOM 5231 O O . ILE B 1 120 ? 0.028 4.574 21.391 1 91.31 120 ILE B O 1
ATOM 5235 N N . LYS B 1 121 ? 0.771 4.918 23.406 1 85.75 121 LYS B N 1
ATOM 5236 C CA . LYS B 1 121 ? -0.199 3.977 23.953 1 85.75 121 LYS B CA 1
ATOM 5237 C C . LYS B 1 121 ? -1.62 4.52 23.844 1 85.75 121 LYS B C 1
ATOM 5239 O O . LYS B 1 121 ? -1.819 5.734 23.75 1 85.75 121 LYS B O 1
ATOM 5244 N N . GLU B 1 122 ? -2.545 3.617 23.906 1 80.5 122 GLU B N 1
ATOM 5245 C CA . GLU B 1 122 ? -3.947 3.971 23.719 1 80.5 122 GLU B CA 1
ATOM 5246 C C . GLU B 1 122 ? -4.422 4.961 24.766 1 80.5 122 GLU B C 1
ATOM 5248 O O . GLU B 1 122 ? -5.238 5.84 24.484 1 80.5 122 GLU B O 1
ATOM 5253 N N . ASP B 1 123 ? -3.852 4.875 25.922 1 82 123 ASP B N 1
ATOM 5254 C CA . ASP B 1 123 ? -4.32 5.707 27.031 1 82 123 ASP B CA 1
ATOM 5255 C C . ASP B 1 123 ? -3.549 7.023 27.078 1 82 123 ASP B C 1
ATOM 5257 O O . ASP B 1 123 ? -3.906 7.922 27.844 1 82 123 ASP B O 1
ATOM 5261 N N . ASP B 1 124 ? -2.582 7.156 26.203 1 87.81 124 ASP B N 1
ATOM 5262 C CA . ASP B 1 124 ? -1.803 8.391 26.188 1 87.81 124 ASP B CA 1
ATOM 5263 C C . ASP B 1 124 ? -2.408 9.414 25.234 1 87.81 124 ASP B C 1
ATOM 5265 O O . ASP B 1 124 ? -1.732 9.891 24.328 1 87.81 124 ASP B O 1
ATOM 5269 N N . ARG B 1 125 ? -3.523 9.883 25.562 1 86.12 125 ARG B N 1
ATOM 5270 C CA . ARG B 1 125 ? -4.289 10.75 24.672 1 86.12 125 ARG B CA 1
ATOM 5271 C C . ARG B 1 125 ? -3.791 12.188 24.75 1 86.12 125 ARG B C 1
ATOM 5273 O O . ARG B 1 125 ? -4.082 12.992 23.859 1 86.12 125 ARG B O 1
ATOM 5280 N N . ASP B 1 126 ? -3.027 12.453 25.734 1 87.12 126 ASP B N 1
ATOM 5281 C CA . ASP B 1 126 ? -2.555 13.82 25.906 1 87.12 126 ASP B CA 1
ATOM 5282 C C . ASP B 1 126 ? -1.158 14 25.312 1 87.12 126 ASP B C 1
ATOM 5284 O O . ASP B 1 126 ? -0.642 15.117 25.25 1 87.12 126 ASP B O 1
ATOM 5288 N N . ALA B 1 127 ? -0.624 12.938 24.828 1 90.94 127 ALA B N 1
ATOM 5289 C CA . ALA B 1 127 ? 0.716 13.023 24.25 1 90.94 127 ALA B CA 1
ATOM 5290 C C . ALA B 1 127 ? 0.67 13.578 22.828 1 90.94 127 ALA B C 1
ATOM 5292 O O . ALA B 1 127 ? 0.086 12.969 21.938 1 90.94 127 ALA B O 1
ATOM 5293 N N . PRO B 1 128 ? 1.266 14.758 22.594 1 94.5 128 PRO B N 1
ATOM 5294 C CA . PRO B 1 128 ? 1.269 15.305 21.234 1 94.5 128 PRO B CA 1
ATOM 5295 C C . PRO B 1 128 ? 1.922 14.367 20.234 1 94.5 128 PRO B C 1
ATOM 5297 O O . PRO B 1 128 ? 3 13.82 20.484 1 94.5 128 PRO B O 1
ATOM 5300 N N . SER B 1 129 ? 1.278 14.125 19.219 1 96.88 129 SER B N 1
ATOM 5301 C CA . SER B 1 129 ? 1.689 13.156 18.203 1 96.88 129 SER B CA 1
ATOM 5302 C C . SER B 1 129 ? 0.834 13.281 16.953 1 96.88 129 SER B C 1
ATOM 5304 O O . SER B 1 129 ? -0.158 14.016 16.938 1 96.88 129 SER B O 1
ATOM 5306 N N . PHE B 1 130 ? 1.35 12.68 15.898 1 96.75 130 PHE B N 1
ATOM 5307 C CA . PHE B 1 130 ? 0.523 12.703 14.695 1 96.75 130 PHE B CA 1
ATOM 5308 C C . PHE B 1 130 ? 0.782 11.469 13.836 1 96.75 130 PHE B C 1
ATOM 5310 O O . PHE B 1 130 ? 1.846 10.852 13.93 1 96.75 130 PHE B O 1
ATOM 5317 N N . LEU B 1 131 ? -0.216 11.039 13.094 1 96.38 131 LEU B N 1
ATOM 5318 C CA . LEU B 1 131 ? -0.175 10.07 12.008 1 96.38 131 LEU B CA 1
ATOM 5319 C C . LEU B 1 131 ? -0.814 10.641 10.742 1 96.38 131 LEU B C 1
ATOM 5321 O O . LEU B 1 131 ? -2.018 10.906 10.719 1 96.38 131 LEU B O 1
ATOM 5325 N N . PHE B 1 132 ? 0.052 10.891 9.766 1 94.56 132 PHE B N 1
ATOM 5326 C CA . PHE B 1 132 ? -0.407 11.398 8.477 1 94.56 132 PHE B CA 1
ATOM 5327 C C . PHE B 1 132 ? -0.247 10.344 7.387 1 94.56 132 PHE B C 1
ATOM 5329 O O . PHE B 1 132 ? 0.819 9.734 7.254 1 94.56 132 PHE B O 1
ATOM 5336 N N . GLU B 1 133 ? -1.299 10.102 6.703 1 90.88 133 GLU B N 1
ATOM 5337 C CA . GLU B 1 133 ? -1.266 9.141 5.602 1 90.88 133 GLU B CA 1
ATOM 5338 C C . GLU B 1 133 ? -1.836 9.75 4.324 1 90.88 133 GLU B C 1
ATOM 5340 O O . GLU B 1 133 ? -2.564 10.742 4.375 1 90.88 133 GLU B O 1
ATOM 5345 N N . SER B 1 134 ? -1.292 9.242 3.199 1 77.81 134 SER B N 1
ATOM 5346 C CA . SER B 1 134 ? -1.777 9.742 1.918 1 77.81 134 SER B CA 1
ATOM 5347 C C . SER B 1 134 ? -2.324 8.617 1.052 1 77.81 134 SER B C 1
ATOM 5349 O O . SER B 1 134 ? -1.866 7.477 1.146 1 77.81 134 SER B O 1
ATOM 5351 N N . VAL B 1 135 ? -3.42 8.891 0.437 1 69.19 135 VAL B N 1
ATOM 5352 C CA . VAL B 1 135 ? -3.963 8.023 -0.601 1 69.19 135 VAL B CA 1
ATOM 5353 C C . VAL B 1 135 ? -3.93 8.742 -1.948 1 69.19 135 VAL B C 1
ATOM 5355 O O . VAL B 1 135 ? -4.105 9.961 -2.014 1 69.19 135 VAL B O 1
ATOM 5358 N N . GLU B 1 136 ? -3.152 8.219 -2.916 1 60.97 136 GLU B N 1
ATOM 5359 C CA . GLU B 1 136 ? -3.064 8.883 -4.215 1 60.97 136 GLU B CA 1
ATOM 5360 C C . GLU B 1 136 ? -4.258 8.523 -5.098 1 60.97 136 GLU B C 1
ATOM 5362 O O . GLU B 1 136 ? -4.664 7.363 -5.16 1 60.97 136 GLU B O 1
ATOM 5367 N N . ASN B 1 137 ? -4.883 9.711 -5.484 1 54.69 137 ASN B N 1
ATOM 5368 C CA . ASN B 1 137 ? -6.023 9.586 -6.387 1 54.69 137 ASN B CA 1
ATOM 5369 C C . ASN B 1 137 ? -5.59 9.641 -7.848 1 54.69 137 ASN B C 1
ATOM 5371 O O . ASN B 1 137 ? -4.789 10.5 -8.234 1 54.69 137 ASN B O 1
ATOM 5375 N N . GLY B 1 138 ? -5.234 8.719 -8.555 1 50.28 138 GLY B N 1
ATOM 5376 C CA . GLY B 1 138 ? -5.121 8.719 -10.008 1 50.28 138 GLY B CA 1
ATOM 5377 C C . GLY B 1 138 ? -6.324 8.102 -10.695 1 50.28 138 GLY B C 1
ATOM 5378 O O . GLY B 1 138 ? -7.465 8.305 -10.281 1 50.28 138 GLY B O 1
ATOM 5379 N N . LYS B 1 139 ? -6.184 7.609 -11.75 1 48.22 139 LYS B N 1
ATOM 5380 C CA . LYS B 1 139 ? -7.25 6.871 -12.414 1 48.22 139 LYS B CA 1
ATOM 5381 C C . LYS B 1 139 ? -7.805 5.77 -11.516 1 48.22 139 LYS B C 1
ATOM 5383 O O . LYS B 1 139 ? -8.984 5.418 -11.609 1 48.22 139 LYS B O 1
ATOM 5388 N N . SER B 1 140 ? -6.996 5.406 -10.703 1 48.97 140 SER B N 1
ATOM 5389 C CA . SER B 1 140 ? -7.387 4.449 -9.672 1 48.97 140 SER B CA 1
ATOM 5390 C C . SER B 1 140 ? -6.875 4.871 -8.297 1 48.97 140 SER B C 1
ATOM 5392 O O . SER B 1 140 ? -5.859 5.562 -8.195 1 48.97 140 SER B O 1
ATOM 5394 N N . ILE B 1 141 ? -7.812 4.887 -7.332 1 49.5 141 ILE B N 1
ATOM 5395 C CA . ILE B 1 141 ? -7.438 5.191 -5.953 1 49.5 141 ILE B CA 1
ATOM 5396 C C . ILE B 1 141 ? -6.273 4.305 -5.527 1 49.5 141 ILE B C 1
ATOM 5398 O O . ILE B 1 141 ? -6.363 3.074 -5.59 1 49.5 141 ILE B O 1
ATOM 5402 N N . ASN B 1 142 ? -5.012 4.98 -5.5 1 58.34 142 ASN B N 1
ATOM 5403 C CA . ASN B 1 142 ? -3.82 4.27 -5.055 1 58.34 142 ASN B CA 1
ATOM 5404 C C . ASN B 1 142 ? -3.33 4.785 -3.703 1 58.34 142 ASN B C 1
ATOM 5406 O O . ASN B 1 142 ? -3.662 5.902 -3.303 1 58.34 142 ASN B O 1
ATOM 5410 N N . MET B 1 143 ? -2.953 3.896 -2.947 1 60.16 143 MET B N 1
ATOM 5411 C CA . MET B 1 143 ? -2.303 4.301 -1.705 1 60.16 143 MET B CA 1
ATOM 5412 C C . MET B 1 143 ? -1.208 5.328 -1.972 1 60.16 143 MET B C 1
ATOM 5414 O O . MET B 1 143 ? -0.477 5.223 -2.957 1 60.16 143 MET B O 1
ATOM 5418 N N . GLY B 1 144 ? -1.283 6.438 -1.221 1 72.69 144 GLY B N 1
ATOM 5419 C CA . GLY B 1 144 ? -0.138 7.336 -1.262 1 72.69 144 GLY B CA 1
ATOM 5420 C C . GLY B 1 144 ? 1.172 6.645 -0.932 1 72.69 144 GLY B C 1
ATOM 5421 O O . GLY B 1 144 ? 1.185 5.617 -0.247 1 72.69 144 GLY B O 1
ATOM 5422 N N . ARG B 1 145 ? 2.143 7.129 -1.364 1 80.38 145 ARG B N 1
ATOM 5423 C CA . ARG B 1 145 ? 3.441 6.477 -1.23 1 80.38 145 ARG B CA 1
ATOM 5424 C C . ARG B 1 145 ? 3.943 6.543 0.207 1 80.38 145 ARG B C 1
ATOM 5426 O O . ARG B 1 145 ? 4.578 5.605 0.694 1 80.38 145 ARG B O 1
ATOM 5433 N N . TYR B 1 146 ? 3.584 7.695 0.917 1 89.88 146 TYR B N 1
ATOM 5434 C CA . TYR B 1 146 ? 4.254 7.852 2.203 1 89.88 146 TYR B CA 1
ATOM 5435 C C . TYR B 1 146 ? 3.238 7.973 3.334 1 89.88 146 TYR B C 1
ATOM 5437 O O . TYR B 1 146 ? 2.135 8.484 3.135 1 89.88 146 TYR B O 1
ATOM 5445 N N . SER B 1 147 ? 3.541 7.473 4.477 1 93.81 147 SER B N 1
ATOM 5446 C CA . SER B 1 147 ? 2.91 7.723 5.77 1 93.81 147 SER B CA 1
ATOM 5447 C C . SER B 1 147 ? 3.928 8.227 6.789 1 93.81 147 SER B C 1
ATOM 5449 O O . SER B 1 147 ? 5.07 7.766 6.812 1 93.81 147 SER B O 1
ATOM 5451 N N . ILE B 1 148 ? 3.527 9.18 7.602 1 96.38 148 ILE B N 1
ATOM 5452 C CA . ILE B 1 148 ? 4.469 9.812 8.516 1 96.38 148 ILE B CA 1
ATOM 5453 C C . ILE B 1 148 ? 3.918 9.766 9.938 1 96.38 148 ILE B C 1
ATOM 5455 O O . ILE B 1 148 ? 2.738 10.047 10.164 1 96.38 148 ILE B O 1
ATOM 5459 N N . VAL B 1 149 ? 4.73 9.344 10.836 1 97.12 149 VAL B N 1
ATOM 5460 C CA . VAL B 1 149 ? 4.387 9.32 12.258 1 97.12 149 VAL B CA 1
ATOM 5461 C C . VAL B 1 149 ? 5.355 10.203 13.039 1 97.12 149 VAL B C 1
ATOM 5463 O O . VAL B 1 149 ? 6.57 10.141 12.828 1 97.12 149 VAL B O 1
ATOM 5466 N N . GLY B 1 150 ? 4.855 11.062 13.844 1 97.06 150 GLY B N 1
ATOM 5467 C CA . GLY B 1 150 ? 5.664 11.867 14.75 1 97.06 150 GLY B CA 1
ATOM 5468 C C . GLY B 1 150 ? 5.188 11.812 16.188 1 97.06 150 GLY B C 1
ATOM 5469 O O . GLY B 1 150 ? 3.98 11.789 16.438 1 97.06 150 GLY B O 1
ATOM 5470 N N . VAL B 1 151 ? 6.219 11.711 17.078 1 93.69 151 VAL B N 1
ATOM 5471 C CA . VAL B 1 151 ? 5.824 11.602 18.484 1 93.69 151 VAL B CA 1
ATOM 5472 C C . VAL B 1 151 ? 6.711 12.5 19.344 1 93.69 151 VAL B C 1
ATOM 5474 O O . VAL B 1 151 ? 7.84 12.82 18.969 1 93.69 151 VAL B O 1
ATOM 5477 N N . GLN B 1 152 ? 6.188 12.945 20.359 1 90.81 152 GLN B N 1
ATOM 5478 C CA . GLN B 1 152 ? 6.906 13.641 21.422 1 90.81 152 GLN B CA 1
ATOM 5479 C C . GLN B 1 152 ? 7.699 14.82 20.859 1 90.81 152 GLN B C 1
ATOM 5481 O O . GLN B 1 152 ? 8.93 14.797 20.859 1 90.81 152 GLN B O 1
ATOM 5486 N N . PRO B 1 153 ? 7.027 15.898 20.516 1 95.88 153 PRO B N 1
ATOM 5487 C CA . PRO B 1 153 ? 7.754 17.078 20.031 1 95.88 153 PRO B CA 1
ATOM 5488 C C . PRO B 1 153 ? 8.734 17.625 21.062 1 95.88 153 PRO B C 1
ATOM 5490 O O . PRO B 1 153 ? 8.492 17.531 22.266 1 95.88 153 PRO B O 1
ATOM 5493 N N . SER B 1 154 ? 9.844 18.172 20.594 1 95.38 154 SER B N 1
ATOM 5494 C CA . SER B 1 154 ? 10.844 18.766 21.469 1 95.38 154 SER B CA 1
ATOM 5495 C C . SER B 1 154 ? 10.398 20.125 21.969 1 95.38 154 SER B C 1
ATOM 5497 O O . SER B 1 154 ? 10.773 20.547 23.078 1 95.38 154 SER B O 1
ATOM 5499 N N . LEU B 1 155 ? 9.633 20.781 21.141 1 95.44 155 LEU B N 1
ATOM 5500 C CA . LEU B 1 155 ? 9.086 22.094 21.453 1 95.44 155 LEU B CA 1
ATOM 5501 C C . LEU B 1 155 ? 7.605 22.172 21.078 1 95.44 155 LEU B C 1
ATOM 5503 O O . LEU B 1 155 ? 7.172 21.531 20.125 1 95.44 155 LEU B O 1
ATOM 5507 N N . GLU B 1 156 ? 6.871 22.938 21.859 1 95.88 156 GLU B N 1
ATOM 5508 C CA . GLU B 1 156 ? 5.484 23.234 21.516 1 95.88 156 GLU B CA 1
ATOM 5509 C C . GLU B 1 156 ? 5.211 24.734 21.609 1 95.88 156 GLU B C 1
ATOM 5511 O O . GLU B 1 156 ? 5.691 25.406 22.516 1 95.88 156 GLU B O 1
ATOM 5516 N N . ILE B 1 157 ? 4.5 25.203 20.594 1 94.69 157 ILE B N 1
ATOM 5517 C CA . ILE B 1 157 ? 4.023 26.578 20.609 1 94.69 157 ILE B CA 1
ATOM 5518 C C . ILE B 1 157 ? 2.5 26.594 20.719 1 94.69 157 ILE B C 1
ATOM 5520 O O . ILE B 1 157 ? 1.805 26 19.891 1 94.69 157 ILE B O 1
ATOM 5524 N N . ILE B 1 158 ? 2.031 27.203 21.75 1 94.06 158 ILE B N 1
ATOM 5525 C CA . ILE B 1 158 ? 0.601 27.375 21.984 1 94.06 158 ILE B CA 1
ATOM 5526 C C . ILE B 1 158 ? 0.254 28.859 22.016 1 94.06 158 ILE B C 1
ATOM 5528 O O . ILE B 1 158 ? 0.8 29.609 22.828 1 94.06 158 ILE B O 1
ATOM 5532 N N . ALA B 1 159 ? -0.665 29.281 21.109 1 93.06 159 ALA B N 1
ATOM 5533 C CA . ALA B 1 159 ? -1.021 30.688 21.062 1 93.06 159 ALA B CA 1
ATOM 5534 C C . ALA B 1 159 ? -2.531 30.891 21.188 1 93.06 159 ALA B C 1
ATOM 5536 O O . ALA B 1 159 ? -3.309 30.109 20.641 1 93.06 159 ALA B O 1
ATOM 5537 N N . LYS B 1 160 ? -2.898 31.781 21.953 1 91.12 160 LYS B N 1
ATOM 5538 C CA . LYS B 1 160 ? -4.266 32.281 22.094 1 91.12 160 LYS B CA 1
ATOM 5539 C C . LYS B 1 160 ? -4.297 33.812 22.188 1 91.12 160 LYS B C 1
ATOM 5541 O O . LYS B 1 160 ? -3.766 34.375 23.141 1 91.12 160 LYS B O 1
ATOM 5546 N N . GLU B 1 161 ? -4.93 34.344 21.141 1 89.19 161 GLU B N 1
ATOM 5547 C CA . GLU B 1 161 ? -4.91 35.781 21.031 1 89.19 161 GLU B CA 1
ATOM 5548 C C . GLU B 1 161 ? -3.484 36.344 21.078 1 89.19 161 GLU B C 1
ATOM 5550 O O . GLU B 1 161 ? -2.633 35.906 20.297 1 89.19 161 GLU B O 1
ATOM 5555 N N . ASP B 1 162 ? -3.158 37.156 22.109 1 88.12 162 ASP B N 1
ATOM 5556 C CA . ASP B 1 162 ? -1.822 37.75 22.125 1 88.12 162 ASP B CA 1
ATOM 5557 C C . ASP B 1 162 ? -0.902 36.969 23.078 1 88.12 162 ASP B C 1
ATOM 5559 O O . ASP B 1 162 ? 0.256 37.344 23.266 1 88.12 162 ASP B O 1
ATOM 5563 N N . ARG B 1 163 ? -1.4 35.938 23.578 1 93.38 163 ARG B N 1
ATOM 5564 C CA . ARG B 1 163 ? -0.621 35.156 24.531 1 93.38 163 ARG B CA 1
ATOM 5565 C C . ARG B 1 163 ? 0.014 33.938 23.844 1 93.38 163 ARG B C 1
ATOM 5567 O O . ARG B 1 163 ? -0.666 33.188 23.141 1 93.38 163 ARG B O 1
ATOM 5574 N N . ILE B 1 164 ? 1.321 33.812 24.047 1 95.81 164 ILE B N 1
ATOM 5575 C CA . ILE B 1 164 ? 2.047 32.656 23.484 1 95.81 164 ILE B CA 1
ATOM 5576 C C . ILE B 1 164 ? 2.719 31.875 24.609 1 95.81 164 ILE B C 1
ATOM 5578 O O . ILE B 1 164 ? 3.326 32.469 25.516 1 95.81 164 ILE B O 1
ATOM 5582 N N . ILE B 1 165 ? 2.543 30.625 24.609 1 94.94 165 ILE B N 1
ATOM 5583 C CA . ILE B 1 165 ? 3.232 29.703 25.531 1 94.94 165 ILE B CA 1
ATOM 5584 C C . ILE B 1 165 ? 4.164 28.797 24.734 1 94.94 165 ILE B C 1
ATOM 5586 O O . ILE B 1 165 ? 3.754 28.172 23.75 1 94.94 165 ILE B O 1
ATOM 5590 N N . ILE B 1 166 ? 5.41 28.797 25.125 1 95.5 166 ILE B N 1
ATOM 5591 C CA . ILE B 1 166 ? 6.395 27.906 24.516 1 95.5 166 ILE B CA 1
ATOM 5592 C C . ILE B 1 166 ? 6.84 26.859 25.516 1 95.5 166 ILE B C 1
ATOM 5594 O O . ILE B 1 166 ? 7.387 27.188 26.578 1 95.5 166 ILE B O 1
ATOM 5598 N N . LEU B 1 167 ? 6.543 25.625 25.219 1 94.5 167 LEU B N 1
ATOM 5599 C CA . LEU B 1 167 ? 6.984 24.5 26.047 1 94.5 167 LEU B CA 1
ATOM 5600 C C . LEU B 1 167 ? 8.219 23.828 25.438 1 94.5 167 LEU B C 1
ATOM 5602 O O . LEU B 1 167 ? 8.172 23.344 24.297 1 94.5 167 LEU B O 1
ATOM 5606 N N . ASN B 1 168 ? 9.305 23.906 26.109 1 94 168 ASN B N 1
ATOM 5607 C CA . ASN B 1 168 ? 10.523 23.203 25.719 1 94 168 ASN B CA 1
ATOM 5608 C C . ASN B 1 168 ? 10.695 21.906 26.484 1 94 168 ASN B C 1
ATOM 5610 O O . ASN B 1 168 ? 11.125 21.906 27.641 1 94 168 ASN B O 1
ATOM 5614 N N . HIS B 1 169 ? 10.445 20.844 25.859 1 91 169 HIS B N 1
ATOM 5615 C CA . HIS B 1 169 ? 10.438 19.547 26.531 1 91 169 HIS B CA 1
ATOM 5616 C C . HIS B 1 169 ? 11.852 19.016 26.734 1 91 169 HIS B C 1
ATOM 5618 O O . HIS B 1 169 ? 12.102 18.234 27.656 1 91 169 HIS B O 1
ATOM 5624 N N . GLU B 1 170 ? 12.789 19.406 25.906 1 85.19 170 GLU B N 1
ATOM 5625 C CA . GLU B 1 170 ? 14.18 19 26.047 1 85.19 170 GLU B CA 1
ATOM 5626 C C . GLU B 1 170 ? 14.82 19.656 27.266 1 85.19 170 GLU B C 1
ATOM 5628 O O . GLU B 1 170 ? 15.539 19 28.031 1 85.19 170 GLU B O 1
ATOM 5633 N N . LYS B 1 171 ? 14.469 20.906 27.375 1 86.81 171 LYS B N 1
ATOM 5634 C CA . LYS B 1 171 ? 15.039 21.656 28.484 1 86.81 171 LYS B CA 1
ATOM 5635 C C . LYS B 1 171 ? 14.156 21.578 29.734 1 86.81 171 LYS B C 1
ATOM 5637 O O . LYS B 1 171 ? 14.594 21.906 30.828 1 86.81 171 LYS B O 1
ATOM 5642 N N . GLY B 1 172 ? 12.984 21.172 29.562 1 90.81 172 GLY B N 1
ATOM 5643 C CA . GLY B 1 172 ? 12.031 21.141 30.656 1 90.81 172 GLY B CA 1
ATOM 5644 C C . GLY B 1 172 ? 11.609 22.531 31.109 1 90.81 172 GLY B C 1
ATOM 5645 O O . GLY B 1 172 ? 11.492 22.781 32.312 1 90.81 172 GLY B O 1
ATOM 5646 N N . THR B 1 173 ? 11.445 23.453 30.125 1 92.81 173 THR B N 1
ATOM 5647 C CA . THR B 1 173 ? 11.109 24.828 30.484 1 92.81 173 THR B CA 1
ATOM 5648 C C . THR B 1 173 ? 9.789 25.25 29.844 1 92.81 173 THR B C 1
ATOM 5650 O O . THR B 1 173 ? 9.352 24.641 28.859 1 92.81 173 THR B O 1
ATOM 5653 N N . ARG B 1 174 ? 9.148 26.188 30.484 1 94.38 174 ARG B N 1
ATOM 5654 C CA . ARG B 1 174 ? 7.938 26.859 30.016 1 94.38 174 ARG B CA 1
ATOM 5655 C C . ARG B 1 174 ? 8.133 28.375 29.953 1 94.38 174 ARG B C 1
ATOM 5657 O O . ARG B 1 174 ? 8.516 28.984 30.953 1 94.38 174 ARG B O 1
ATOM 5664 N N . GLU B 1 175 ? 7.945 28.891 28.797 1 94.5 175 GLU B N 1
ATOM 5665 C CA . GLU B 1 175 ? 8.039 30.328 28.609 1 94.5 175 GLU B CA 1
ATOM 5666 C C . GLU B 1 175 ? 6.703 30.922 28.141 1 94.5 175 GLU B C 1
ATOM 5668 O O . GLU B 1 175 ? 6.016 30.328 27.312 1 94.5 175 GLU B O 1
ATOM 5673 N N . GLU B 1 176 ? 6.281 31.969 28.797 1 95.25 176 GLU B N 1
ATOM 5674 C CA . GLU B 1 176 ? 5.078 32.688 28.406 1 95.25 176 GLU B CA 1
ATOM 5675 C C . GLU B 1 176 ? 5.41 34.125 27.984 1 95.25 176 GLU B C 1
ATOM 5677 O O . GLU B 1 176 ? 6.215 34.781 28.625 1 95.25 176 GLU B O 1
ATOM 5682 N N . LYS B 1 177 ? 4.879 34.5 26.828 1 93.88 177 LYS B N 1
ATOM 5683 C CA . LYS B 1 177 ? 5.109 35.875 26.375 1 93.88 177 LYS B CA 1
ATOM 5684 C C . LYS B 1 177 ? 3.895 36.406 25.625 1 93.88 177 LYS B C 1
ATOM 5686 O O . LYS B 1 177 ? 2.992 35.656 25.266 1 93.88 177 LYS B O 1
ATOM 5691 N N . GLN B 1 178 ? 3.891 37.75 25.531 1 93.62 178 GLN B N 1
ATOM 5692 C CA . GLN B 1 178 ? 2.896 38.438 24.703 1 93.62 178 GLN B CA 1
ATOM 5693 C C . GLN B 1 178 ? 3.477 38.812 23.344 1 93.62 178 GLN B C 1
ATOM 5695 O O . GLN B 1 178 ? 4.641 39.219 23.25 1 93.62 178 GLN B O 1
ATOM 5700 N N . SER B 1 179 ? 2.699 38.531 22.391 1 89.44 179 SER B N 1
ATOM 5701 C CA . SER B 1 179 ? 3.137 38.875 21.047 1 89.44 179 SER B CA 1
ATOM 5702 C C . SER B 1 179 ? 1.991 39.438 20.219 1 89.44 179 SER B C 1
ATOM 5704 O O . SER B 1 179 ? 0.853 38.969 20.312 1 89.44 179 SER B O 1
ATOM 5706 N N . ASP B 1 180 ? 2.377 40.5 19.453 1 81.25 180 ASP B N 1
ATOM 5707 C CA . ASP B 1 180 ? 1.402 41.062 18.547 1 81.25 180 ASP B CA 1
ATOM 5708 C C . ASP B 1 180 ? 1.251 40.25 17.281 1 81.25 180 ASP B C 1
ATOM 5710 O O . ASP B 1 180 ? 0.29 40.406 16.531 1 81.25 180 ASP B O 1
ATOM 5714 N N . ASP B 1 181 ? 2.201 39.281 17.078 1 82.56 181 ASP B N 1
ATOM 5715 C CA . ASP B 1 181 ? 2.164 38.438 15.891 1 82.56 181 ASP B CA 1
ATOM 5716 C C . ASP B 1 181 ? 2.57 37.031 16.219 1 82.56 181 ASP B C 1
ATOM 5718 O O . ASP B 1 181 ? 3.627 36.562 15.781 1 82.56 181 ASP B O 1
ATOM 5722 N N . PRO B 1 182 ? 1.687 36.281 16.844 1 85.88 182 PRO B N 1
ATOM 5723 C CA . PRO B 1 182 ? 1.999 34.906 17.219 1 85.88 182 PRO B CA 1
ATOM 5724 C C . PRO B 1 182 ? 2.346 34.031 16.016 1 85.88 182 PRO B C 1
ATOM 5726 O O . PRO B 1 182 ? 3.039 33.031 16.156 1 85.88 182 PRO B O 1
ATOM 5729 N N . LEU B 1 183 ? 1.974 34.406 14.82 1 81.38 183 LEU B N 1
ATOM 5730 C CA . LEU B 1 183 ? 2.213 33.625 13.602 1 81.38 183 LEU B CA 1
ATOM 5731 C C . LEU B 1 183 ? 3.699 33.594 13.266 1 81.38 183 LEU B C 1
ATOM 5733 O O . LEU B 1 183 ? 4.168 32.688 12.586 1 81.38 183 LEU B O 1
ATOM 5737 N N . ASN B 1 184 ? 4.371 34.5 13.719 1 82.94 184 ASN B N 1
ATOM 5738 C CA . ASN B 1 184 ? 5.781 34.656 13.375 1 82.94 184 ASN B CA 1
ATOM 5739 C C . ASN B 1 184 ? 6.676 33.906 14.352 1 82.94 184 ASN B C 1
ATOM 5741 O O . ASN B 1 184 ? 7.863 33.688 14.086 1 82.94 184 ASN B O 1
ATOM 5745 N N . GLU B 1 185 ? 6.113 33.469 15.469 1 86.69 185 GLU B N 1
ATOM 5746 C CA . GLU B 1 185 ? 6.906 32.875 16.547 1 86.69 185 GLU B CA 1
ATOM 5747 C C . GLU B 1 185 ? 7.656 31.641 16.062 1 86.69 185 GLU B C 1
ATOM 5749 O O . GLU B 1 185 ? 8.844 31.484 16.344 1 86.69 185 GLU B O 1
ATOM 5754 N N . PRO B 1 186 ? 7.008 30.703 15.336 1 86.94 186 PRO B N 1
ATOM 5755 C CA . PRO B 1 186 ? 7.73 29.516 14.859 1 86.94 186 PRO B CA 1
ATOM 5756 C C . PRO B 1 186 ? 8.914 29.875 13.961 1 86.94 186 PRO B C 1
ATOM 5758 O O . PRO B 1 186 ? 9.961 29.234 14.023 1 86.94 186 PRO B O 1
ATOM 5761 N N . GLN B 1 187 ? 8.742 30.875 13.164 1 84 187 GLN B N 1
ATOM 5762 C CA . GLN B 1 187 ? 9.812 31.297 12.273 1 84 187 GLN B CA 1
ATOM 5763 C C . GLN B 1 187 ? 10.977 31.891 13.047 1 84 187 GLN B C 1
ATOM 5765 O O . GLN B 1 187 ? 12.141 31.656 12.711 1 84 187 GLN B O 1
ATOM 5770 N N . GLU B 1 188 ? 10.602 32.688 14.023 1 86.56 188 GLU B N 1
ATOM 5771 C CA . GLU B 1 188 ? 11.648 33.312 14.844 1 86.56 188 GLU B CA 1
ATOM 5772 C C . GLU B 1 188 ? 12.492 32.25 15.531 1 86.56 188 GLU B C 1
ATOM 5774 O O . GLU B 1 188 ? 13.719 32.344 15.555 1 86.56 188 GLU B O 1
ATOM 5779 N N . ILE B 1 189 ? 11.828 31.297 16 1 88.69 189 ILE B N 1
ATOM 5780 C CA . ILE B 1 189 ? 12.531 30.219 16.688 1 88.69 189 ILE B CA 1
ATOM 5781 C C . ILE B 1 189 ? 13.367 29.422 15.688 1 88.69 189 ILE B C 1
ATOM 5783 O O . ILE B 1 189 ? 14.523 29.094 15.961 1 88.69 189 ILE B O 1
ATOM 5787 N N . ALA B 1 190 ? 12.859 29.203 14.516 1 87.94 190 ALA B N 1
ATOM 5788 C CA . ALA B 1 190 ? 13.492 28.359 13.5 1 87.94 190 ALA B CA 1
ATOM 5789 C C . ALA B 1 190 ? 14.625 29.094 12.805 1 87.94 190 ALA B C 1
ATOM 5791 O O . ALA B 1 190 ? 15.469 28.484 12.148 1 87.94 190 ALA B O 1
ATOM 5792 N N . SER B 1 191 ? 14.633 30.406 12.914 1 86.06 191 SER B N 1
ATOM 5793 C CA . SER B 1 191 ? 15.625 31.219 12.227 1 86.06 191 SER B CA 1
ATOM 5794 C C . SER B 1 191 ? 17.047 30.844 12.664 1 86.06 191 SER B C 1
ATOM 5796 O O . SER B 1 191 ? 18 31.109 11.953 1 86.06 191 SER B O 1
ATOM 5798 N N . LYS B 1 192 ? 17.172 30.156 13.766 1 87.81 192 LYS B N 1
ATOM 5799 C CA . LYS B 1 192 ? 18.469 29.781 14.312 1 87.81 192 LYS B CA 1
ATOM 5800 C C . LYS B 1 192 ? 18.906 28.422 13.797 1 87.81 192 LYS B C 1
ATOM 5802 O O . LYS B 1 192 ? 20.047 28 14.008 1 87.81 192 LYS B O 1
ATOM 5807 N N . TRP B 1 193 ? 18.094 27.797 13.078 1 91.5 193 TRP B N 1
ATOM 5808 C CA . TRP B 1 193 ? 18.359 26.422 12.672 1 91.5 193 TRP B CA 1
ATOM 5809 C C . TRP B 1 193 ? 18.703 26.344 11.188 1 91.5 193 TRP B C 1
ATOM 5811 O O . TRP B 1 193 ? 18.125 27.047 10.375 1 91.5 193 TRP B O 1
ATOM 5821 N N . ASN B 1 194 ? 19.672 25.562 10.906 1 92.69 194 ASN B N 1
ATOM 5822 C CA . ASN B 1 194 ? 20.078 25.234 9.547 1 92.69 194 ASN B CA 1
ATOM 5823 C C . ASN B 1 194 ? 20.125 23.719 9.328 1 92.69 194 ASN B C 1
ATOM 5825 O O . ASN B 1 194 ? 21.188 23.109 9.453 1 92.69 194 ASN B O 1
ATOM 5829 N N . PRO B 1 195 ? 19.031 23.172 8.922 1 93.38 195 PRO B N 1
ATOM 5830 C CA . PRO B 1 195 ? 19 21.719 8.727 1 93.38 195 PRO B CA 1
ATOM 5831 C C . PRO B 1 195 ? 19.812 21.266 7.516 1 93.38 195 PRO B C 1
ATOM 5833 O O . PRO B 1 195 ? 19.844 21.953 6.492 1 93.38 195 PRO B O 1
ATOM 5836 N N . VAL B 1 196 ? 20.422 20.125 7.648 1 92.81 196 VAL B N 1
ATOM 5837 C CA . VAL B 1 196 ? 21.25 19.578 6.57 1 92.81 196 VAL B CA 1
ATOM 5838 C C . VAL B 1 196 ? 20.438 18.562 5.773 1 92.81 196 VAL B C 1
ATOM 5840 O O . VAL B 1 196 ? 19.844 17.641 6.348 1 92.81 196 VAL B O 1
ATOM 5843 N N . LYS B 1 197 ? 20.422 18.734 4.523 1 87.06 197 LYS B N 1
ATOM 5844 C CA . LYS B 1 197 ? 19.766 17.781 3.635 1 87.06 197 LYS B CA 1
ATOM 5845 C C . LYS B 1 197 ? 20.672 16.578 3.367 1 87.06 197 LYS B C 1
ATOM 5847 O O . LYS B 1 197 ? 21.859 16.75 3.076 1 87.06 197 LYS B O 1
ATOM 5852 N N . ILE B 1 198 ? 20.109 15.492 3.57 1 86.62 198 ILE B N 1
ATOM 5853 C CA . ILE B 1 198 ? 20.797 14.25 3.24 1 86.62 198 ILE B CA 1
ATOM 5854 C C . ILE B 1 198 ? 20.062 13.547 2.094 1 86.62 198 ILE B C 1
ATOM 5856 O O . ILE B 1 198 ? 18.875 13.281 2.178 1 86.62 198 ILE B O 1
ATOM 5860 N N . ASP B 1 199 ? 20.688 13.117 1.059 1 81.25 199 ASP B N 1
ATOM 5861 C CA . ASP B 1 199 ? 20.109 12.617 -0.184 1 81.25 199 ASP B CA 1
ATOM 5862 C C . ASP B 1 199 ? 19.438 11.258 0.03 1 81.25 199 ASP B C 1
ATOM 5864 O O . ASP B 1 199 ? 18.484 10.922 -0.659 1 81.25 199 ASP B O 1
ATOM 5868 N N . SER B 1 200 ? 19.891 10.555 0.949 1 83.25 200 SER B N 1
ATOM 5869 C CA . SER B 1 200 ? 19.375 9.203 1.146 1 83.25 200 SER B CA 1
ATOM 5870 C C . SER B 1 200 ? 18.047 9.211 1.881 1 83.25 200 SER B C 1
ATOM 5872 O O . SER B 1 200 ? 17.406 8.164 2.029 1 83.25 200 SER B O 1
ATOM 5874 N N . ILE B 1 201 ? 17.688 10.352 2.326 1 87.5 201 ILE B N 1
ATOM 5875 C CA . ILE B 1 201 ? 16.375 10.5 2.973 1 87.5 201 ILE B CA 1
ATOM 5876 C C . ILE B 1 201 ? 15.352 10.977 1.952 1 87.5 201 ILE B C 1
ATOM 5878 O O . ILE B 1 201 ? 15.656 11.805 1.09 1 87.5 201 ILE B O 1
ATOM 5882 N N . PRO B 1 202 ? 14.156 10.375 2.01 1 86.12 202 PRO B N 1
ATOM 5883 C CA . PRO B 1 202 ? 13.141 10.805 1.047 1 86.12 202 PRO B CA 1
ATOM 5884 C C . PRO B 1 202 ? 12.93 12.32 1.05 1 86.12 202 PRO B C 1
ATOM 5886 O O . PRO B 1 202 ? 13.008 12.953 2.104 1 86.12 202 PRO B O 1
ATOM 5889 N N . ASP B 1 203 ? 12.625 12.805 -0.078 1 85.5 203 ASP B N 1
ATOM 5890 C CA . ASP B 1 203 ? 12.422 14.242 -0.224 1 85.5 203 ASP B CA 1
ATOM 5891 C C . ASP B 1 203 ? 10.984 14.625 0.111 1 85.5 203 ASP B C 1
ATOM 5893 O O . ASP B 1 203 ? 10.258 15.148 -0.741 1 85.5 203 ASP B O 1
ATOM 5897 N N . ILE B 1 204 ? 10.594 14.336 1.252 1 88.81 204 ILE B N 1
ATOM 5898 C CA . ILE B 1 204 ? 9.297 14.68 1.822 1 88.81 204 ILE B CA 1
ATOM 5899 C C . ILE B 1 204 ? 9.484 15.234 3.232 1 88.81 204 ILE B C 1
ATOM 5901 O O . ILE B 1 204 ? 10.609 15.508 3.654 1 88.81 204 ILE B O 1
ATOM 5905 N N . PHE B 1 205 ? 8.422 15.57 3.848 1 90.62 205 PHE B N 1
ATOM 5906 C CA . PHE B 1 205 ? 8.508 16.031 5.23 1 90.62 205 PHE B CA 1
ATOM 5907 C C . PHE B 1 205 ? 9.117 14.945 6.117 1 90.62 205 PHE B C 1
ATOM 5909 O O . PHE B 1 205 ? 8.602 13.828 6.191 1 90.62 205 PHE B O 1
ATOM 5916 N N . CYS B 1 206 ? 10.172 15.234 6.773 1 93.56 206 CYS B N 1
ATOM 5917 C CA . CYS B 1 206 ? 10.867 14.266 7.617 1 93.56 206 CYS B CA 1
ATOM 5918 C C . CYS B 1 206 ? 11.07 14.82 9.023 1 93.56 206 CYS B C 1
ATOM 5920 O O . CYS B 1 206 ? 11.852 14.266 9.805 1 93.56 206 CYS B O 1
ATOM 5922 N N . GLY B 1 207 ? 10.484 15.891 9.32 1 93.38 207 GLY B N 1
ATOM 5923 C CA . GLY B 1 207 ? 10.586 16.531 10.625 1 93.38 207 GLY B CA 1
ATOM 5924 C C . GLY B 1 207 ? 10.328 18.031 10.578 1 93.38 207 GLY B C 1
ATOM 5925 O O . GLY B 1 207 ? 10.461 18.656 9.523 1 93.38 207 GLY B O 1
ATOM 5926 N N . GLY B 1 208 ? 9.938 18.547 11.602 1 93.81 208 GLY B N 1
ATOM 5927 C CA . GLY B 1 208 ? 9.633 19.969 11.664 1 93.81 208 GLY B CA 1
ATOM 5928 C C . GLY B 1 208 ? 8.352 20.266 12.422 1 93.81 208 GLY B C 1
ATOM 5929 O O . GLY B 1 208 ? 7.949 19.5 13.297 1 93.81 208 GLY B O 1
ATOM 5930 N N . TRP B 1 209 ? 7.84 21.453 12.148 1 92.81 209 TRP B N 1
ATOM 5931 C CA . TRP B 1 209 ? 6.629 21.906 12.82 1 92.81 209 TRP B CA 1
ATOM 5932 C C . TRP B 1 209 ? 5.402 21.156 12.297 1 92.81 209 TRP B C 1
ATOM 5934 O O . TRP B 1 209 ? 5.223 21.031 11.086 1 92.81 209 TRP B O 1
ATOM 5944 N N . VAL B 1 210 ? 4.652 20.594 13.195 1 93.88 210 VAL B N 1
ATOM 5945 C CA . VAL B 1 210 ? 3.369 19.984 12.852 1 93.88 210 VAL B CA 1
ATOM 5946 C C . VAL B 1 210 ? 2.299 20.469 13.836 1 93.88 210 VAL B C 1
ATOM 5948 O O . VAL B 1 210 ? 2.547 20.562 15.039 1 93.88 210 VAL B O 1
ATOM 5951 N N . GLY B 1 211 ? 1.16 20.812 13.344 1 92.75 211 GLY B N 1
ATOM 5952 C CA . GLY B 1 211 ? 0.044 21.219 14.188 1 92.75 211 GLY B CA 1
ATOM 5953 C C . GLY B 1 211 ? -1.099 21.828 13.406 1 92.75 211 GLY B C 1
ATOM 5954 O O . GLY B 1 211 ? -1.397 21.406 12.289 1 92.75 211 GLY B O 1
ATOM 5955 N N . TYR B 1 212 ? -1.779 22.781 14.117 1 87.06 212 TYR B N 1
ATOM 5956 C CA . TYR B 1 212 ? -2.918 23.375 13.43 1 87.06 212 TYR B CA 1
ATOM 5957 C C . TYR B 1 212 ? -2.973 24.875 13.664 1 87.06 212 TYR B C 1
ATOM 5959 O O . TYR B 1 212 ? -2.383 25.375 14.625 1 87.06 212 TYR B O 1
ATOM 5967 N N . PHE B 1 213 ? -3.549 25.531 12.719 1 85.25 213 PHE B N 1
ATOM 5968 C CA . PHE B 1 213 ? -3.982 26.922 12.805 1 85.25 213 PHE B CA 1
ATOM 5969 C C . PHE B 1 213 ? -5.5 27.016 12.727 1 85.25 213 PHE B C 1
ATOM 5971 O O . PHE B 1 213 ? -6.109 26.547 11.766 1 85.25 213 PHE B O 1
ATOM 5978 N N . SER B 1 214 ? -6.023 27.594 13.719 1 80.5 214 SER B N 1
ATOM 5979 C CA . SER B 1 214 ? -7.477 27.734 13.719 1 80.5 214 SER B CA 1
ATOM 5980 C C . SER B 1 214 ? -7.926 28.859 12.789 1 80.5 214 SER B C 1
ATOM 5982 O O . SER B 1 214 ? -7.105 29.656 12.328 1 80.5 214 SER B O 1
ATOM 5984 N N . TYR B 1 215 ? -9.18 28.922 12.578 1 76 215 TYR B N 1
ATOM 5985 C CA . TYR B 1 215 ? -9.766 29.969 11.734 1 76 215 TYR B CA 1
ATOM 5986 C C . TYR B 1 215 ? -9.492 31.359 12.312 1 76 215 TYR B C 1
ATOM 5988 O O . TYR B 1 215 ? -9.32 32.312 11.57 1 76 215 TYR B O 1
ATOM 5996 N N . ASP B 1 216 ? -9.375 31.453 13.57 1 79.06 216 ASP B N 1
ATOM 5997 C CA . ASP B 1 216 ? -9.234 32.719 14.242 1 79.06 216 ASP B CA 1
ATOM 5998 C C . ASP B 1 216 ? -7.844 33.312 14.031 1 79.06 216 ASP B C 1
ATOM 6000 O O . ASP B 1 216 ? -7.602 34.5 14.344 1 79.06 216 ASP B O 1
ATOM 6004 N N . THR B 1 217 ? -7.023 32.531 13.398 1 81.31 217 THR B N 1
ATOM 6005 C CA . THR B 1 217 ? -5.703 33.094 13.109 1 81.31 217 THR B CA 1
ATOM 6006 C C . THR B 1 217 ? -5.793 34.219 12.086 1 81.31 217 THR B C 1
ATOM 6008 O O . THR B 1 217 ? -4.859 35 11.945 1 81.31 217 THR B O 1
ATOM 6011 N N . VAL B 1 218 ? -6.91 34.312 11.445 1 74.88 218 VAL B N 1
ATOM 6012 C CA . VAL B 1 218 ? -7.145 35.406 10.516 1 74.88 218 VAL B CA 1
ATOM 6013 C C . VAL B 1 218 ? -7.105 36.719 11.273 1 74.88 218 VAL B C 1
ATOM 6015 O O . VAL B 1 218 ? -6.691 37.75 10.719 1 74.88 218 VAL B O 1
ATOM 6018 N N . ARG B 1 219 ? -7.426 36.688 12.547 1 79.12 219 ARG B N 1
ATOM 6019 C CA . ARG B 1 219 ? -7.453 37.906 13.375 1 79.12 219 ARG B CA 1
ATOM 6020 C C . ARG B 1 219 ? -6.043 38.406 13.656 1 79.12 219 ARG B C 1
ATOM 6022 O O . ARG B 1 219 ? -5.848 39.594 13.961 1 79.12 219 ARG B O 1
ATOM 6029 N N . TYR B 1 220 ? -5.113 37.5 13.531 1 78.62 220 TYR B N 1
ATOM 6030 C CA . TYR B 1 220 ? -3.725 37.938 13.703 1 78.62 220 TYR B CA 1
ATOM 6031 C C . TYR B 1 220 ? -3.266 38.812 12.539 1 78.62 220 TYR B C 1
ATOM 6033 O O . TYR B 1 220 ? -2.432 39.688 12.711 1 78.62 220 TYR B O 1
ATOM 6041 N N . VAL B 1 221 ? -3.773 38.562 11.438 1 71.56 221 VAL B N 1
ATOM 6042 C CA . VAL B 1 221 ? -3.357 39.25 10.227 1 71.56 221 VAL B CA 1
ATOM 6043 C C . VAL B 1 221 ? -4.195 40.531 10.031 1 71.56 221 VAL B C 1
ATOM 6045 O O . VAL B 1 221 ? -3.693 41.531 9.555 1 71.56 221 VAL B O 1
ATOM 6048 N N . GLU B 1 222 ? -5.492 40.406 10.43 1 73.19 222 GLU B N 1
ATOM 6049 C CA . GLU B 1 222 ? -6.41 41.531 10.266 1 73.19 222 GLU B CA 1
ATOM 6050 C C . GLU B 1 222 ? -6.793 42.156 11.609 1 73.19 222 GLU B C 1
ATOM 6052 O O . GLU B 1 222 ? -7.977 42.344 11.898 1 73.19 222 GLU B O 1
ATOM 6057 N N . LYS B 1 223 ? -5.871 42.5 12.32 1 70.81 223 LYS B N 1
ATOM 6058 C CA . LYS B 1 223 ? -6.105 42.938 13.688 1 70.81 223 LYS B CA 1
ATOM 6059 C C . LYS B 1 223 ? -6.973 44.188 13.727 1 70.81 223 LYS B C 1
ATOM 6061 O O . LYS B 1 223 ? -7.832 44.312 14.602 1 70.81 223 LYS B O 1
ATOM 6066 N N . LYS B 1 224 ? -6.754 45.031 12.82 1 68.56 224 LYS B N 1
ATOM 6067 C CA . LYS B 1 224 ? -7.48 46.312 12.805 1 68.56 224 LYS B CA 1
ATOM 6068 C C . LYS B 1 224 ? -8.945 46.094 12.438 1 68.56 224 LYS B C 1
ATOM 6070 O O . LYS B 1 224 ? -9.828 46.75 12.992 1 68.56 224 LYS B O 1
ATOM 6075 N N . LYS B 1 225 ? -9.102 45.094 11.664 1 69.56 225 LYS B N 1
ATOM 6076 C CA . LYS B 1 225 ? -10.453 44.875 11.148 1 69.56 225 LYS B CA 1
ATOM 6077 C C . LYS B 1 225 ? -11.203 43.844 11.992 1 69.56 225 LYS B C 1
ATOM 6079 O O . LYS B 1 225 ? -12.43 43.938 12.125 1 69.56 225 LYS B O 1
ATOM 6084 N N . LEU B 1 226 ? -10.516 42.969 12.523 1 76.06 226 LEU B N 1
ATOM 6085 C CA . LEU B 1 226 ? -11.141 41.875 13.258 1 76.06 226 LEU B CA 1
ATOM 6086 C C . LEU B 1 226 ? -10.492 41.688 14.633 1 76.06 226 LEU B C 1
ATOM 6088 O O . LEU B 1 226 ? -9.688 40.781 14.844 1 76.06 226 LEU B O 1
ATOM 6092 N N . ALA B 1 227 ? -10.953 42.531 15.523 1 78.31 227 ALA B N 1
ATOM 6093 C CA . ALA B 1 227 ? -10.406 42.438 16.875 1 78.31 227 ALA B CA 1
ATOM 6094 C C . ALA B 1 227 ? -10.898 41.188 17.609 1 78.31 227 ALA B C 1
ATOM 6096 O O . ALA B 1 227 ? -12.031 40.75 17.391 1 78.31 227 ALA B O 1
ATOM 6097 N N . PHE B 1 228 ? -10.07 40.656 18.422 1 78.94 228 PHE B N 1
ATOM 6098 C CA . PHE B 1 228 ? -10.445 39.469 19.188 1 78.94 228 PHE B CA 1
ATOM 6099 C C . PHE B 1 228 ? -11.586 39.781 20.156 1 78.94 228 PHE B C 1
ATOM 6101 O O . PHE B 1 228 ? -12.375 38.906 20.5 1 78.94 228 PHE B O 1
ATOM 6108 N N . SER B 1 229 ? -11.625 41 20.531 1 77.88 229 SER B N 1
ATOM 6109 C CA . SER B 1 229 ? -12.688 41.438 21.453 1 77.88 229 SER B CA 1
ATOM 6110 C C . SER B 1 229 ? -14.062 41.25 20.812 1 77.88 229 SER B C 1
ATOM 6112 O O . SER B 1 229 ? -15.062 41.125 21.531 1 77.88 229 SER B O 1
ATOM 6114 N N . SER B 1 230 ? -14.109 41.219 19.531 1 74.38 230 SER B N 1
ATOM 6115 C CA . SER B 1 230 ? -15.375 41.094 18.812 1 74.38 230 SER B CA 1
ATOM 6116 C C . SER B 1 230 ? -15.633 39.656 18.406 1 74.38 230 SER B C 1
ATOM 6118 O O . SER B 1 230 ? -16.625 39.375 17.734 1 74.38 230 SER B O 1
ATOM 6120 N N . ALA B 1 231 ? -14.758 38.812 18.828 1 76.56 231 ALA B N 1
ATOM 6121 C CA . ALA B 1 231 ? -14.906 37.406 18.438 1 76.56 231 ALA B CA 1
ATOM 6122 C C . ALA B 1 231 ? -16.125 36.781 19.109 1 76.56 231 ALA B C 1
ATOM 6124 O O . ALA B 1 231 ? -16.469 37.125 20.234 1 76.56 231 ALA B O 1
ATOM 6125 N N . PRO B 1 232 ? -16.75 35.812 18.297 1 75.81 232 PRO B N 1
ATOM 6126 C CA . PRO B 1 232 ? -17.844 35.094 18.953 1 75.81 232 PRO B CA 1
ATOM 6127 C C . PRO B 1 232 ? -17.375 34.312 20.188 1 75.81 232 PRO B C 1
ATOM 6129 O O . PRO B 1 232 ? -16.172 34.156 20.406 1 75.81 232 PRO B O 1
ATOM 6132 N N . LYS B 1 233 ? -18.344 33.906 20.953 1 78.31 233 LYS B N 1
ATOM 6133 C CA . LYS B 1 233 ? -18.047 33.188 22.188 1 78.31 233 LYS B CA 1
ATOM 6134 C C . LYS B 1 233 ? -17.281 31.906 21.891 1 78.31 233 LYS B C 1
ATOM 6136 O O . LYS B 1 233 ? -17.594 31.188 20.938 1 78.31 233 LYS B O 1
ATOM 6141 N N . ASP B 1 234 ? -16.203 31.75 22.594 1 78.44 234 ASP B N 1
ATOM 6142 C CA . ASP B 1 234 ? -15.391 30.547 22.5 1 78.44 234 ASP B CA 1
ATOM 6143 C C . ASP B 1 234 ? -15.898 29.469 23.453 1 78.44 234 ASP B C 1
ATOM 6145 O O . ASP B 1 234 ? -15.688 29.547 24.672 1 78.44 234 ASP B O 1
ATOM 6149 N N . ASP B 1 235 ? -16.484 28.484 22.922 1 76.56 235 ASP B N 1
ATOM 6150 C CA . ASP B 1 235 ? -17.078 27.453 23.781 1 76.56 235 ASP B CA 1
ATOM 6151 C C . ASP B 1 235 ? -16.156 26.234 23.891 1 76.56 235 ASP B C 1
ATOM 6153 O O . ASP B 1 235 ? -16.484 25.281 24.594 1 76.56 235 ASP B O 1
ATOM 6157 N N . ARG B 1 236 ? -15.055 26.203 23.312 1 78.56 236 ARG B N 1
ATOM 6158 C CA . ARG B 1 236 ? -14.211 25.016 23.312 1 78.56 236 ARG B CA 1
ATOM 6159 C C . ARG B 1 236 ? -12.898 25.281 24.031 1 78.56 236 ARG B C 1
ATOM 6161 O O . ARG B 1 236 ? -12.25 24.344 24.5 1 78.56 236 ARG B O 1
ATOM 6168 N N . GLY B 1 237 ? -12.5 26.5 24.031 1 80 237 GLY B N 1
ATOM 6169 C CA . GLY B 1 237 ? -11.281 26.859 24.75 1 80 237 GLY B CA 1
ATOM 6170 C C . GLY B 1 237 ? -10.023 26.312 24.109 1 80 237 GLY B C 1
ATOM 6171 O O . GLY B 1 237 ? -9.039 26.031 24.797 1 80 237 GLY B O 1
ATOM 6172 N N . LEU B 1 238 ? -10.023 26.125 22.844 1 84.81 238 LEU B N 1
ATOM 6173 C CA . LEU B 1 238 ? -8.859 25.625 22.109 1 84.81 238 LEU B CA 1
ATOM 6174 C C . LEU B 1 238 ? -7.91 26.766 21.75 1 84.81 238 LEU B C 1
ATOM 6176 O O . LEU B 1 238 ? -8.344 27.891 21.531 1 84.81 238 LEU B O 1
ATOM 6180 N N . PRO B 1 239 ? -6.617 26.438 21.672 1 88.81 239 PRO B N 1
ATOM 6181 C CA . PRO B 1 239 ? -5.691 27.453 21.172 1 88.81 239 PRO B CA 1
ATOM 6182 C C . PRO B 1 239 ? -5.961 27.828 19.719 1 88.81 239 PRO B C 1
ATOM 6184 O O . PRO B 1 239 ? -6.559 27.047 18.969 1 88.81 239 PRO B O 1
ATOM 6187 N N . ASP B 1 240 ? -5.52 29.047 19.391 1 87.06 240 ASP B N 1
ATOM 6188 C CA . ASP B 1 240 ? -5.594 29.469 18 1 87.06 240 ASP B CA 1
ATOM 6189 C C . ASP B 1 240 ? -4.551 28.75 17.156 1 87.06 240 ASP B C 1
ATOM 6191 O O . ASP B 1 240 ? -4.77 28.5 15.961 1 87.06 240 ASP B O 1
ATOM 6195 N N . ILE B 1 241 ? -3.436 28.562 17.797 1 88.31 241 ILE B N 1
ATOM 6196 C CA . ILE B 1 241 ? -2.328 27.875 17.141 1 88.31 241 ILE B CA 1
ATOM 6197 C C . ILE B 1 241 ? -1.742 26.812 18.094 1 88.31 241 ILE B C 1
ATOM 6199 O O . ILE B 1 241 ? -1.523 27.094 19.266 1 88.31 241 ILE B O 1
ATOM 6203 N N . HIS B 1 242 ? -1.597 25.656 17.672 1 92.06 242 HIS B N 1
ATOM 6204 C CA . HIS B 1 242 ? -0.782 24.641 18.344 1 92.06 242 HIS B CA 1
ATOM 6205 C C . HIS B 1 242 ? 0.191 23.984 17.359 1 92.06 242 HIS B C 1
ATOM 6207 O O . HIS B 1 242 ? -0.229 23.328 16.406 1 92.06 242 HIS B O 1
ATOM 6213 N N . LEU B 1 243 ? 1.521 24.172 17.641 1 93.38 243 LEU B N 1
ATOM 6214 C CA . LEU B 1 243 ? 2.57 23.594 16.812 1 93.38 243 LEU B CA 1
ATOM 6215 C C . LEU B 1 243 ? 3.57 22.828 17.672 1 93.38 243 LEU B C 1
ATOM 6217 O O . LEU B 1 243 ? 3.973 23.297 18.734 1 93.38 243 LEU B O 1
ATOM 6221 N N . GLY B 1 244 ? 3.852 21.625 17.234 1 95 244 GLY B N 1
ATOM 6222 C CA . GLY B 1 244 ? 4.941 20.859 17.812 1 95 244 GLY B CA 1
ATOM 6223 C C . GLY B 1 244 ? 6.113 20.688 16.859 1 95 244 GLY B C 1
ATOM 6224 O O . GLY B 1 244 ? 5.926 20.484 15.664 1 95 244 GLY B O 1
ATOM 6225 N N . LEU B 1 245 ? 7.309 20.906 17.438 1 96.12 245 LEU B N 1
ATOM 6226 C CA . LEU B 1 245 ? 8.508 20.594 16.672 1 96.12 245 LEU B CA 1
ATOM 6227 C C . LEU B 1 245 ? 8.898 19.125 16.844 1 96.12 245 LEU B C 1
ATOM 6229 O O . LEU B 1 245 ? 9.352 18.719 17.906 1 96.12 245 LEU B O 1
ATOM 6233 N N . TYR B 1 246 ? 8.812 18.375 15.812 1 96.75 246 TYR B N 1
ATOM 6234 C CA . TYR B 1 246 ? 9.062 16.938 15.875 1 96.75 246 TYR B CA 1
ATOM 6235 C C . TYR B 1 246 ? 10.422 16.594 15.289 1 96.75 246 TYR B C 1
ATOM 6237 O O . TYR B 1 246 ? 10.633 16.719 14.078 1 96.75 246 TYR B O 1
ATOM 6245 N N . ASN B 1 247 ? 11.289 16.156 16.172 1 96.62 247 ASN B N 1
ATOM 6246 C CA . ASN B 1 247 ? 12.617 15.703 15.766 1 96.62 247 ASN B CA 1
ATOM 6247 C C . ASN B 1 247 ? 12.648 14.195 15.523 1 96.62 247 ASN B C 1
ATOM 6249 O O . ASN B 1 247 ? 13.562 13.68 14.875 1 96.62 247 ASN B O 1
ATOM 6253 N N . ASP B 1 248 ? 11.742 13.453 16.141 1 96.56 248 ASP B N 1
ATOM 6254 C CA . ASP B 1 248 ? 11.57 12.016 15.953 1 96.56 248 ASP B CA 1
ATOM 6255 C C . ASP B 1 248 ? 10.422 11.719 15 1 96.56 248 ASP B C 1
ATOM 6257 O O . ASP B 1 248 ? 9.25 11.906 15.352 1 96.56 248 ASP B O 1
ATOM 6261 N N . VAL B 1 249 ? 10.797 11.25 13.875 1 97.19 249 VAL B N 1
ATOM 6262 C CA . VAL B 1 249 ? 9.781 11.055 12.844 1 97.19 249 VAL B CA 1
ATOM 6263 C C . VAL B 1 249 ? 10.008 9.719 12.141 1 97.19 249 VAL B C 1
ATOM 6265 O O . VAL B 1 249 ? 11.156 9.336 11.875 1 97.19 249 VAL B O 1
ATOM 6268 N N . LEU B 1 250 ? 8.914 9.016 11.906 1 97 250 LEU B N 1
ATOM 6269 C CA . LEU B 1 250 ? 8.914 7.809 11.086 1 97 250 LEU B CA 1
ATOM 6270 C C . LEU B 1 250 ? 8.305 8.086 9.711 1 97 250 LEU B C 1
ATOM 6272 O O . LEU B 1 250 ? 7.234 8.688 9.609 1 97 250 LEU B O 1
ATOM 6276 N N . VAL B 1 251 ? 9.039 7.688 8.727 1 95.94 251 VAL B N 1
ATOM 6277 C CA . VAL B 1 251 ? 8.523 7.836 7.371 1 95.94 251 VAL B CA 1
ATOM 6278 C C . VAL B 1 251 ? 8.414 6.469 6.699 1 95.94 251 VAL B C 1
ATOM 6280 O O . VAL B 1 251 ? 9.43 5.84 6.398 1 95.94 251 VAL B O 1
ATOM 6283 N N . PHE B 1 252 ? 7.18 6.035 6.477 1 93.44 252 PHE B N 1
ATOM 6284 C CA . PHE B 1 252 ? 6.926 4.82 5.707 1 93.44 252 PHE B CA 1
ATOM 6285 C C . PHE B 1 252 ? 6.969 5.113 4.211 1 93.44 252 PHE B C 1
ATOM 6287 O O . PHE B 1 252 ? 6.293 6.027 3.73 1 93.44 252 PHE B O 1
ATOM 6294 N N . ASP B 1 253 ? 7.793 4.414 3.535 1 88.12 253 ASP B N 1
ATOM 6295 C CA . ASP B 1 253 ? 7.77 4.387 2.074 1 88.12 253 ASP B CA 1
ATOM 6296 C C . ASP B 1 253 ? 7.137 3.096 1.56 1 88.12 253 ASP B C 1
ATOM 6298 O O . ASP B 1 253 ? 7.789 2.053 1.516 1 88.12 253 ASP B O 1
ATOM 6302 N N . HIS B 1 254 ? 5.938 3.211 1.123 1 84 254 HIS B N 1
ATOM 6303 C CA . HIS B 1 254 ? 5.156 2.021 0.799 1 84 254 HIS B CA 1
ATOM 6304 C C . HIS B 1 254 ? 5.598 1.421 -0.533 1 84 254 HIS B C 1
ATOM 6306 O O . HIS B 1 254 ? 5.281 0.266 -0.831 1 84 254 HIS B O 1
ATOM 6312 N N . VAL B 1 255 ? 6.258 2.168 -1.293 1 77.06 255 VAL B N 1
ATOM 6313 C CA . VAL B 1 255 ? 6.73 1.679 -2.584 1 77.06 255 VAL B CA 1
ATOM 6314 C C . VAL B 1 255 ? 7.98 0.827 -2.385 1 77.06 255 VAL B C 1
ATOM 6316 O O . VAL B 1 255 ? 8.062 -0.295 -2.891 1 77.06 255 VAL B O 1
ATOM 6319 N N . THR B 1 256 ? 8.891 1.316 -1.614 1 76.88 256 THR B N 1
ATOM 6320 C CA . THR B 1 256 ? 10.141 0.599 -1.402 1 76.88 256 THR B CA 1
ATOM 6321 C C . THR B 1 256 ? 10.016 -0.386 -0.245 1 76.88 256 THR B C 1
ATOM 6323 O O . THR B 1 256 ? 10.883 -1.24 -0.049 1 76.88 256 THR B O 1
ATOM 6326 N N . LYS B 1 257 ? 8.945 -0.231 0.519 1 83.75 257 LYS B N 1
ATOM 6327 C CA . LYS B 1 257 ? 8.656 -1.1 1.655 1 83.75 257 LYS B CA 1
ATOM 6328 C C . LYS B 1 257 ? 9.688 -0.915 2.766 1 83.75 257 LYS B C 1
ATOM 6330 O O . LYS B 1 257 ? 10.07 -1.88 3.43 1 83.75 257 LYS B O 1
ATOM 6335 N N . LEU B 1 258 ? 10.141 0.312 2.869 1 85.81 258 LEU B N 1
ATOM 6336 C CA . LEU B 1 258 ? 11.094 0.664 3.916 1 85.81 258 LEU B CA 1
ATOM 6337 C C . LEU B 1 258 ? 10.484 1.659 4.895 1 85.81 258 LEU B C 1
ATOM 6339 O O . LEU B 1 258 ? 9.586 2.418 4.535 1 85.81 258 LEU B O 1
ATOM 6343 N N . LEU B 1 259 ? 10.914 1.532 6.059 1 91.69 259 LEU B N 1
ATOM 6344 C CA . LEU B 1 259 ? 10.617 2.502 7.109 1 91.69 259 LEU B CA 1
ATOM 6345 C C . LEU B 1 259 ? 11.867 3.287 7.496 1 91.69 259 LEU B C 1
ATOM 6347 O O . LEU B 1 259 ? 12.875 2.701 7.887 1 91.69 259 LEU B O 1
ATOM 6351 N N . TYR B 1 260 ? 11.797 4.613 7.293 1 92.62 260 TYR B N 1
ATOM 6352 C CA . TYR B 1 260 ? 12.859 5.5 7.754 1 92.62 260 TYR B CA 1
ATOM 6353 C C . TYR B 1 260 ? 12.578 5.992 9.172 1 92.62 260 TYR B C 1
ATOM 6355 O O . TYR B 1 260 ? 11.586 6.68 9.414 1 92.62 260 TYR B O 1
ATOM 6363 N N . VAL B 1 261 ? 13.438 5.547 10.062 1 94.19 261 VAL B N 1
ATOM 6364 C CA . VAL B 1 261 ? 13.383 6.059 11.43 1 94.19 261 VAL B CA 1
ATOM 6365 C C . VAL B 1 261 ? 14.391 7.195 11.594 1 94.19 261 VAL B C 1
ATOM 6367 O O . VAL B 1 261 ? 15.602 6.98 11.477 1 94.19 261 VAL B O 1
ATOM 6370 N N . LEU B 1 262 ? 13.867 8.391 11.891 1 96 262 LEU B N 1
ATOM 6371 C CA . LEU B 1 262 ? 14.734 9.562 11.859 1 96 262 LEU B CA 1
ATOM 6372 C C . LEU B 1 262 ? 14.75 10.258 13.219 1 96 262 LEU B C 1
ATOM 6374 O O . LEU B 1 262 ? 13.734 10.297 13.914 1 96 262 LEU B O 1
ATOM 6378 N N . HIS B 1 263 ? 15.906 10.797 13.578 1 96.69 263 HIS B N 1
ATOM 6379 C CA . HIS B 1 263 ? 16.078 11.719 14.688 1 96.69 263 HIS B CA 1
ATOM 6380 C C . HIS B 1 263 ? 16.953 12.906 14.289 1 96.69 263 HIS B C 1
ATOM 6382 O O . HIS B 1 263 ? 18.078 12.734 13.852 1 96.69 263 HIS B O 1
ATOM 6388 N N . TRP B 1 264 ? 16.391 14.102 14.398 1 96.75 264 TRP B N 1
ATOM 6389 C CA . TRP B 1 264 ? 17.125 15.32 14.078 1 96.75 264 TRP B CA 1
ATOM 6390 C C . TRP B 1 264 ? 17.922 15.805 15.289 1 96.75 264 TRP B C 1
ATOM 6392 O O . TRP B 1 264 ? 17.344 16.094 16.344 1 96.75 264 TRP B O 1
ATOM 6402 N N . VAL B 1 265 ? 19.234 15.953 15.125 1 97.06 265 VAL B N 1
ATOM 6403 C CA . VAL B 1 265 ? 20.125 16.359 16.203 1 97.06 265 VAL B CA 1
ATOM 6404 C C . VAL B 1 265 ? 20.453 17.844 16.062 1 97.06 265 VAL B C 1
ATOM 6406 O O . VAL B 1 265 ? 20.969 18.281 15.023 1 97.06 265 VAL B O 1
ATOM 6409 N N . HIS B 1 266 ? 20.094 18.578 17.078 1 96.31 266 HIS B N 1
ATOM 6410 C CA . HIS B 1 266 ? 20.547 19.953 17.172 1 96.31 266 HIS B CA 1
ATOM 6411 C C . HIS B 1 266 ? 21.938 20.047 17.781 1 96.31 266 HIS B C 1
ATOM 6413 O O . HIS B 1 266 ? 22.078 20.062 19.016 1 96.31 266 HIS B O 1
ATOM 6419 N N . VAL B 1 267 ? 22.875 20.188 16.969 1 96.31 267 VAL B N 1
ATOM 6420 C CA . VAL B 1 267 ? 24.25 19.969 17.406 1 96.31 267 VAL B CA 1
ATOM 6421 C C . VAL B 1 267 ? 24.672 21.094 18.359 1 96.31 267 VAL B C 1
ATOM 6423 O O . VAL B 1 267 ? 25.531 20.891 19.219 1 96.31 267 VAL B O 1
ATOM 6426 N N . ASP B 1 268 ? 24.047 22.25 18.312 1 94.12 268 ASP B N 1
ATOM 6427 C CA . ASP B 1 268 ? 24.391 23.391 19.141 1 94.12 268 ASP B CA 1
ATOM 6428 C C . ASP B 1 268 ? 24.047 23.141 20.609 1 94.12 268 ASP B C 1
ATOM 6430 O O . ASP B 1 268 ? 24.5 23.859 21.5 1 94.12 268 ASP B O 1
ATOM 6434 N N . GLN B 1 269 ? 23.328 22.125 20.859 1 92.31 269 GLN B N 1
ATOM 6435 C CA . GLN B 1 269 ? 22.891 21.828 22.219 1 92.31 269 GLN B CA 1
ATOM 6436 C C . GLN B 1 269 ? 23.906 20.953 22.938 1 92.31 269 GLN B C 1
ATOM 6438 O O . GLN B 1 269 ? 23.734 20.641 24.125 1 92.31 269 GLN B O 1
ATOM 6443 N N . PHE B 1 270 ? 24.969 20.672 22.266 1 95.06 270 PHE B N 1
ATOM 6444 C CA . PHE B 1 270 ? 25.953 19.75 22.828 1 95.06 270 PHE B CA 1
ATOM 6445 C C . PHE B 1 270 ? 27.328 20.406 22.906 1 95.06 270 PHE B C 1
ATOM 6447 O O . PHE B 1 270 ? 27.594 21.375 22.203 1 95.06 270 PHE B O 1
ATOM 6454 N N . ASP B 1 271 ? 28.156 19.781 23.703 1 94.88 271 ASP B N 1
ATOM 6455 C CA . ASP B 1 271 ? 29.484 20.312 23.922 1 94.88 271 ASP B CA 1
ATOM 6456 C C . ASP B 1 271 ? 30.406 20 22.75 1 94.88 271 ASP B C 1
ATOM 6458 O O . ASP B 1 271 ? 31.359 20.734 22.484 1 94.88 271 ASP B O 1
ATOM 6462 N N . SER B 1 272 ? 30.156 18.844 22.125 1 95.5 272 SER B N 1
ATOM 6463 C CA . SER B 1 272 ? 30.953 18.406 20.984 1 95.5 272 SER B CA 1
ATOM 6464 C C . SER B 1 272 ? 30.094 17.703 19.938 1 95.5 272 SER B C 1
ATOM 6466 O O . SER B 1 272 ? 29.016 17.203 20.266 1 95.5 272 SER B O 1
ATOM 6468 N N . LEU B 1 273 ? 30.625 17.703 18.797 1 95.06 273 LEU B N 1
ATOM 6469 C CA . LEU B 1 273 ? 29.906 17.016 17.719 1 95.06 273 LEU B CA 1
ATOM 6470 C C . LEU B 1 273 ? 29.844 15.516 18 1 95.06 273 LEU B C 1
ATOM 6472 O O . LEU B 1 273 ? 28.859 14.859 17.625 1 95.06 273 LEU B O 1
ATOM 6476 N N . GLU B 1 274 ? 30.859 15.047 18.656 1 93.94 274 GLU B N 1
ATOM 6477 C CA . GLU B 1 274 ? 30.875 13.625 19 1 93.94 274 GLU B CA 1
ATOM 6478 C C . GLU B 1 274 ? 29.781 13.281 20 1 93.94 274 GLU B C 1
ATOM 6480 O O . GLU B 1 274 ? 29.094 12.273 19.844 1 93.94 274 GLU B O 1
ATOM 6485 N N . SER B 1 275 ? 29.672 14.133 20.938 1 95.38 275 SER B N 1
ATOM 6486 C CA . SER B 1 275 ? 28.625 13.914 21.922 1 95.38 275 SER B CA 1
ATOM 6487 C C . SER B 1 275 ? 27.234 14.023 21.297 1 95.38 275 SER B C 1
ATOM 6489 O O . SER B 1 275 ? 26.328 13.289 21.672 1 95.38 275 SER B O 1
ATOM 6491 N N . ALA B 1 276 ? 27.109 14.938 20.375 1 96.44 276 ALA B N 1
ATOM 6492 C CA . ALA B 1 276 ? 25.844 15.102 19.656 1 96.44 276 ALA B CA 1
ATOM 6493 C C . ALA B 1 276 ? 25.5 13.852 18.859 1 96.44 276 ALA B C 1
ATOM 6495 O O . ALA B 1 276 ? 24.359 13.383 18.906 1 96.44 276 ALA B O 1
ATOM 6496 N N . PHE B 1 277 ? 26.547 13.328 18.172 1 95.62 277 PHE B N 1
ATOM 6497 C CA . PHE B 1 277 ? 26.359 12.125 17.375 1 95.62 277 PHE B CA 1
ATOM 6498 C C . PHE B 1 277 ? 25.969 10.945 18.25 1 95.62 277 PHE B C 1
ATOM 6500 O O . PHE B 1 277 ? 25.047 10.195 17.922 1 95.62 277 PHE B O 1
ATOM 6507 N N . GLU B 1 278 ? 26.594 10.789 19.344 1 94.44 278 GLU B N 1
ATOM 6508 C CA . GLU B 1 278 ? 26.344 9.672 20.25 1 94.44 278 GLU B CA 1
ATOM 6509 C C . GLU B 1 278 ? 24.938 9.75 20.844 1 94.44 278 GLU B C 1
ATOM 6511 O O . GLU B 1 278 ? 24.25 8.742 20.953 1 94.44 278 GLU B O 1
ATOM 6516 N N . ASP B 1 279 ? 24.609 10.906 21.25 1 94.62 279 ASP B N 1
ATOM 6517 C CA . ASP B 1 279 ? 23.266 11.094 21.781 1 94.62 279 ASP B CA 1
ATOM 6518 C C . ASP B 1 279 ? 22.203 10.805 20.734 1 94.62 279 ASP B C 1
ATOM 6520 O O . ASP B 1 279 ? 21.172 10.188 21.016 1 94.62 279 ASP B O 1
ATOM 6524 N N . GLY B 1 280 ? 22.438 11.312 19.516 1 95.56 280 GLY B N 1
ATOM 6525 C CA . GLY B 1 280 ? 21.531 11.039 18.422 1 95.56 280 GLY B CA 1
ATOM 6526 C C . GLY B 1 280 ? 21.344 9.555 18.141 1 95.56 280 GLY B C 1
ATOM 6527 O O . GLY B 1 280 ? 20.234 9.086 17.953 1 95.56 280 GLY B O 1
ATOM 6528 N N . CYS B 1 281 ? 22.406 8.859 18.188 1 94.06 281 CYS B N 1
ATOM 6529 C CA . CYS B 1 281 ? 22.375 7.422 17.953 1 94.06 281 CYS B CA 1
ATOM 6530 C C . CYS B 1 281 ? 21.609 6.707 19.062 1 94.06 281 CYS B C 1
ATOM 6532 O O . CYS B 1 281 ? 20.875 5.758 18.812 1 94.06 281 CYS B O 1
ATOM 6534 N N . LYS B 1 282 ? 21.844 7.121 20.25 1 93.62 282 LYS B N 1
ATOM 6535 C CA . LYS B 1 282 ? 21.141 6.523 21.375 1 93.62 282 LYS B CA 1
ATOM 6536 C C . LYS B 1 282 ? 19.641 6.715 21.25 1 93.62 282 LYS B C 1
ATOM 6538 O O . LYS B 1 282 ? 18.875 5.781 21.484 1 93.62 282 LYS B O 1
ATOM 6543 N N . LYS B 1 283 ? 19.266 7.922 20.906 1 93.81 283 LYS B N 1
ATOM 6544 C CA . LYS B 1 283 ? 17.844 8.219 20.734 1 93.81 283 LYS B CA 1
ATOM 6545 C C . LYS B 1 283 ? 17.25 7.387 19.594 1 93.81 283 LYS B C 1
ATOM 6547 O O . LYS B 1 283 ? 16.125 6.879 19.703 1 93.81 283 LYS B O 1
ATOM 6552 N N . LEU B 1 284 ? 18 7.289 18.562 1 93.31 284 LEU B N 1
ATOM 6553 C CA . LEU B 1 284 ? 17.562 6.496 17.406 1 93.31 284 LEU B CA 1
ATOM 6554 C C . LEU B 1 284 ? 17.406 5.031 17.781 1 93.31 284 LEU B C 1
ATOM 6556 O O . LEU B 1 284 ? 16.422 4.387 17.406 1 93.31 284 LEU B O 1
ATOM 6560 N N . ASP B 1 285 ? 18.344 4.516 18.516 1 89.81 285 ASP B N 1
ATOM 6561 C CA . ASP B 1 285 ? 18.297 3.127 18.969 1 89.81 285 ASP B CA 1
ATOM 6562 C C . ASP B 1 285 ? 17.062 2.873 19.828 1 89.81 285 ASP B C 1
ATOM 6564 O O . ASP B 1 285 ? 16.422 1.831 19.703 1 89.81 285 ASP B O 1
ATOM 6568 N N . HIS B 1 286 ? 16.812 3.809 20.625 1 90.06 286 HIS B N 1
ATOM 6569 C CA . HIS B 1 286 ? 15.648 3.693 21.484 1 90.06 286 HIS B CA 1
ATOM 6570 C C . HIS B 1 286 ? 14.359 3.662 20.672 1 90.06 286 HIS B C 1
ATOM 6572 O O . HIS B 1 286 ? 13.461 2.867 20.953 1 90.06 286 HIS B O 1
ATOM 6578 N N . LEU B 1 287 ? 14.281 4.488 19.734 1 91.56 287 LEU B N 1
ATOM 6579 C CA . LEU B 1 287 ? 13.109 4.555 18.875 1 91.56 287 LEU B CA 1
ATOM 6580 C C . LEU B 1 287 ? 12.922 3.248 18.094 1 91.56 287 LEU B C 1
ATOM 6582 O O . LEU B 1 287 ? 11.82 2.711 18.031 1 91.56 287 LEU B O 1
ATOM 6586 N N . VAL B 1 288 ? 13.992 2.717 17.547 1 89.12 288 VAL B N 1
ATOM 6587 C CA . VAL B 1 288 ? 13.945 1.484 16.766 1 89.12 288 VAL B CA 1
ATOM 6588 C C . VAL B 1 288 ? 13.57 0.312 17.672 1 89.12 288 VAL B C 1
ATOM 6590 O O . VAL B 1 288 ? 12.805 -0.566 17.266 1 89.12 288 VAL B O 1
ATOM 6593 N N . ALA B 1 289 ? 14.078 0.322 18.859 1 85.94 289 ALA B N 1
ATOM 6594 C CA . ALA B 1 289 ? 13.773 -0.748 19.812 1 85.94 289 ALA B CA 1
ATOM 6595 C C . ALA B 1 289 ? 12.289 -0.79 20.125 1 85.94 289 ALA B C 1
ATOM 6597 O O . ALA B 1 289 ? 11.703 -1.869 20.25 1 85.94 289 ALA B O 1
ATOM 6598 N N . ARG B 1 290 ? 11.688 0.344 20.234 1 87.31 290 ARG B N 1
ATOM 6599 C CA . ARG B 1 290 ? 10.266 0.424 20.531 1 87.31 290 ARG B CA 1
ATOM 6600 C C . ARG B 1 290 ? 9.43 -0.12 19.375 1 87.31 290 ARG B C 1
ATOM 6602 O O . ARG B 1 290 ? 8.336 -0.652 19.594 1 87.31 290 ARG B O 1
ATOM 6609 N N . LEU B 1 291 ? 9.898 -0.047 18.188 1 87.12 291 LEU B N 1
ATOM 6610 C CA . LEU B 1 291 ? 9.188 -0.499 17 1 87.12 291 LEU B CA 1
ATOM 6611 C C . LEU B 1 291 ? 9.336 -2.006 16.812 1 87.12 291 LEU B C 1
ATOM 6613 O O . LEU B 1 291 ? 8.484 -2.646 16.188 1 87.12 291 LEU B O 1
ATOM 6617 N N . GLN B 1 292 ? 10.414 -2.584 17.203 1 76.06 292 GLN B N 1
ATOM 6618 C CA . GLN B 1 292 ? 10.719 -3.99 16.969 1 76.06 292 GLN B CA 1
ATOM 6619 C C . GLN B 1 292 ? 10.109 -4.875 18.047 1 76.06 292 GLN B C 1
ATOM 6621 O O . GLN B 1 292 ? 9.992 -6.09 17.875 1 76.06 292 GLN B O 1
ATOM 6626 N N . ALA B 1 293 ? 9.82 -4.477 19.141 1 64.44 293 ALA B N 1
ATOM 6627 C CA . ALA B 1 293 ? 9.227 -5.27 20.219 1 64.44 293 ALA B CA 1
ATOM 6628 C C . ALA B 1 293 ? 7.805 -4.809 20.516 1 64.44 293 ALA B C 1
ATOM 6630 O O . ALA B 1 293 ? 7.551 -4.172 21.547 1 64.44 293 ALA B O 1
ATOM 6631 N N . PRO B 1 294 ? 6.957 -5.062 19.406 1 59.22 294 PRO B N 1
ATOM 6632 C CA . PRO B 1 294 ? 5.617 -4.551 19.688 1 59.22 294 PRO B CA 1
ATOM 6633 C C . PRO B 1 294 ? 4.914 -5.32 20.812 1 59.22 294 PRO B C 1
ATOM 6635 O O . PRO B 1 294 ? 3.686 -5.391 20.844 1 59.22 294 PRO B O 1
ATOM 6638 N N . GLU B 1 295 ? 5.594 -5.766 21.812 1 54.66 295 GLU B N 1
ATOM 6639 C CA . GLU B 1 295 ? 4.949 -6.488 22.906 1 54.66 295 GLU B CA 1
ATOM 6640 C C . GLU B 1 295 ? 3.779 -5.695 23.484 1 54.66 295 GLU B C 1
ATOM 6642 O O . GLU B 1 295 ? 3.916 -4.508 23.781 1 54.66 295 GLU B O 1
ATOM 6647 N N . GLY B 1 296 ? 2.617 -6.227 23.391 1 53.91 296 GLY B N 1
ATOM 6648 C CA . GLY B 1 296 ? 1.462 -5.738 24.125 1 53.91 296 GLY B CA 1
ATOM 6649 C C . GLY B 1 296 ? 0.619 -4.762 23.328 1 53.91 296 GLY B C 1
ATOM 6650 O O . GLY B 1 296 ? -0.22 -4.055 23.891 1 53.91 296 GLY B O 1
ATOM 6651 N N . VAL B 1 297 ? 1.106 -4.504 22.062 1 55.25 297 VAL B N 1
ATOM 6652 C CA . VAL B 1 297 ? 0.25 -3.572 21.328 1 55.25 297 VAL B CA 1
ATOM 6653 C C . VAL B 1 297 ? -1.035 -4.277 20.906 1 55.25 297 VAL B C 1
ATOM 6655 O O . VAL B 1 297 ? -0.993 -5.273 20.188 1 55.25 297 VAL B O 1
ATOM 6658 N N . GLU B 1 298 ? -2.043 -4.129 21.75 1 53.84 298 GLU B N 1
ATOM 6659 C CA . GLU B 1 298 ? -3.361 -4.68 21.453 1 53.84 298 GLU B CA 1
ATOM 6660 C C . GLU B 1 298 ? -4.16 -3.746 20.547 1 53.84 298 GLU B C 1
ATOM 6662 O O . GLU B 1 298 ? -4.324 -2.564 20.859 1 53.84 298 GLU B O 1
ATOM 6667 N N . LEU B 1 299 ? -4.258 -4.047 19.359 1 53.25 299 LEU B N 1
ATOM 6668 C CA . LEU B 1 299 ? -5.258 -3.365 18.547 1 53.25 299 LEU B CA 1
ATOM 6669 C C . LEU B 1 299 ? -6.48 -4.254 18.328 1 53.25 299 LEU B C 1
ATOM 6671 O O . LEU B 1 299 ? -6.348 -5.418 17.953 1 53.25 299 LEU B O 1
ATOM 6675 N N . PRO B 1 300 ? -7.633 -3.809 18.922 1 46.94 300 PRO B N 1
ATOM 6676 C CA . PRO B 1 300 ? -8.812 -4.645 18.672 1 46.94 300 PRO B CA 1
ATOM 6677 C C . PRO B 1 300 ? -9.016 -4.965 17.203 1 46.94 300 PRO B C 1
ATOM 6679 O O . PRO B 1 300 ? -8.797 -4.105 16.344 1 46.94 300 PRO B O 1
ATOM 6682 N N . SER B 1 301 ? -9.023 -6.207 16.922 1 50.5 301 SER B N 1
ATOM 6683 C CA . SER B 1 301 ? -9.391 -6.633 15.578 1 50.5 301 SER B CA 1
ATOM 6684 C C . SER B 1 301 ? -10.82 -6.23 15.242 1 50.5 301 SER B C 1
ATOM 6686 O O . SER B 1 301 ? -11.742 -6.477 16.031 1 50.5 301 SER B O 1
ATOM 6688 N N . ALA B 1 302 ? -10.984 -5.09 14.586 1 50.75 302 ALA B N 1
ATOM 6689 C CA . ALA B 1 302 ? -12.336 -4.648 14.258 1 50.75 302 ALA B CA 1
ATOM 6690 C C . ALA B 1 302 ? -12.867 -5.375 13.023 1 50.75 302 ALA B C 1
ATOM 6692 O O . ALA B 1 302 ? -12.133 -5.586 12.055 1 50.75 302 ALA B O 1
ATOM 6693 N N . SER B 1 303 ? -13.812 -6.301 13.328 1 51.5 303 SER B N 1
ATOM 6694 C CA . SER B 1 303 ? -14.57 -6.848 12.211 1 51.5 303 SER B CA 1
ATOM 6695 C C . SER B 1 303 ? -15.625 -5.863 11.719 1 51.5 303 SER B C 1
ATOM 6697 O O . SER B 1 303 ? -16.234 -5.141 12.516 1 51.5 303 SER B O 1
ATOM 6699 N N . VAL B 1 304 ? -15.43 -5.273 10.625 1 46.19 304 VAL B N 1
ATOM 6700 C CA . VAL B 1 304 ? -16.375 -4.273 10.125 1 46.19 304 VAL B CA 1
ATOM 6701 C C . VAL B 1 304 ? -17.5 -4.961 9.352 1 46.19 304 VAL B C 1
ATOM 6703 O O . VAL B 1 304 ? -17.234 -5.715 8.414 1 46.19 304 VAL B O 1
ATOM 6706 N N . GLU B 1 305 ? -18.469 -5.434 9.984 1 47.44 305 GLU B N 1
ATOM 6707 C CA . GLU B 1 305 ? -19.656 -5.566 9.141 1 47.44 305 GLU B CA 1
ATOM 6708 C C . GLU B 1 305 ? -20 -4.242 8.469 1 47.44 305 GLU B C 1
ATOM 6710 O O . GLU B 1 305 ? -20.797 -3.465 9.008 1 47.44 305 GLU B O 1
ATOM 6715 N N . MET B 1 306 ? -18.922 -3.553 8.234 1 46.03 306 MET B N 1
ATOM 6716 C CA . MET B 1 306 ? -19.141 -2.164 7.832 1 46.03 306 MET B CA 1
ATOM 6717 C C . MET B 1 306 ? -20.016 -2.09 6.59 1 46.03 306 MET B C 1
ATOM 6719 O O . MET B 1 306 ? -19.641 -2.578 5.523 1 46.03 306 MET B O 1
ATOM 6723 N N . SER B 1 307 ? -21.219 -2.355 6.758 1 47.72 307 SER B N 1
ATOM 6724 C CA . SER B 1 307 ? -21.953 -1.822 5.621 1 47.72 307 SER B CA 1
ATOM 6725 C C . SER B 1 307 ? -21.594 -0.367 5.352 1 47.72 307 SER B C 1
ATOM 6727 O O . SER B 1 307 ? -22.016 0.531 6.082 1 47.72 307 SER B O 1
ATOM 6729 N N . VAL B 1 308 ? -20.391 -0.256 4.926 1 45.88 308 VAL B N 1
ATOM 6730 C CA . VAL B 1 308 ? -19.891 1.074 4.594 1 45.88 308 VAL B CA 1
ATOM 6731 C C . VAL B 1 308 ? -21 1.879 3.896 1 45.88 308 VAL B C 1
ATOM 6733 O O . VAL B 1 308 ? -20.891 3.102 3.771 1 45.88 308 VAL B O 1
ATOM 6736 N N . GLU B 1 309 ? -22.047 1.138 3.496 1 46.34 309 GLU B N 1
ATOM 6737 C CA . GLU B 1 309 ? -23.094 1.844 2.775 1 46.34 309 GLU B CA 1
ATOM 6738 C C . GLU B 1 309 ? -24.172 2.352 3.73 1 46.34 309 GLU B C 1
ATOM 6740 O O . GLU B 1 309 ? -25.062 3.105 3.328 1 46.34 309 GLU B O 1
ATOM 6745 N N . LYS B 1 310 ? -24 1.854 5.008 1 48.16 310 LYS B N 1
ATOM 6746 C CA . LYS B 1 310 ? -25.094 2.297 5.883 1 48.16 310 LYS B CA 1
ATOM 6747 C C . LYS B 1 310 ? -24.734 3.605 6.582 1 48.16 310 LYS B C 1
ATOM 6749 O O . LYS B 1 310 ? -23.641 3.736 7.145 1 48.16 310 LYS B O 1
ATOM 6754 N N . TYR B 1 311 ? -25.469 4.562 6.25 1 49.91 311 TYR B N 1
ATOM 6755 C CA . TYR B 1 311 ? -25.344 5.859 6.906 1 49.91 311 TYR B CA 1
ATOM 6756 C C . TYR B 1 311 ? -25.812 5.781 8.359 1 49.91 311 TYR B C 1
ATOM 6758 O O . TYR B 1 311 ? -26.781 5.094 8.672 1 49.91 311 TYR B O 1
ATOM 6766 N N . GLY B 1 312 ? -24.844 5.938 9.266 1 53.88 312 GLY B N 1
ATOM 6767 C CA . GLY B 1 312 ? -25.188 5.926 10.68 1 53.88 312 GLY B CA 1
ATOM 6768 C C . GLY B 1 312 ? -26.328 6.871 11.023 1 53.88 312 GLY B C 1
ATOM 6769 O O . GLY B 1 312 ? -26.875 7.527 10.141 1 53.88 312 GLY B O 1
ATOM 6770 N N . GLN B 1 313 ? -26.797 6.715 12.289 1 54.66 313 GLN B N 1
ATOM 6771 C CA . GLN B 1 313 ? -27.844 7.605 12.82 1 54.66 313 GLN B CA 1
ATOM 6772 C C . GLN B 1 313 ? -27.375 9.062 12.781 1 54.66 313 GLN B C 1
ATOM 6774 O O . GLN B 1 313 ? -26.219 9.352 13.039 1 54.66 313 GLN B O 1
ATOM 6779 N N . SER B 1 314 ? -28.109 9.898 12.156 1 57.59 314 SER B N 1
ATOM 6780 C CA . SER B 1 314 ? -27.859 11.32 11.984 1 57.59 314 SER B CA 1
ATOM 6781 C C . SER B 1 314 ? -27.5 11.984 13.312 1 57.59 314 SER B C 1
ATOM 6783 O O . SER B 1 314 ? -28 11.586 14.359 1 57.59 314 SER B O 1
ATOM 6785 N N . ALA B 1 315 ? -26.344 12.711 13.344 1 61.53 315 ALA B N 1
ATOM 6786 C CA . ALA B 1 315 ? -26 13.531 14.5 1 61.53 315 ALA B CA 1
ATOM 6787 C C . ALA B 1 315 ? -27.141 14.5 14.828 1 61.53 315 ALA B C 1
ATOM 6789 O O . ALA B 1 315 ? -27.641 15.203 13.945 1 61.53 315 ALA B O 1
ATOM 6790 N N . THR B 1 316 ? -27.578 14.375 16.016 1 64.19 316 THR B N 1
ATOM 6791 C CA . THR B 1 316 ? -28.844 15.031 16.328 1 64.19 316 THR B CA 1
ATOM 6792 C C . THR B 1 316 ? -28.609 16.422 16.906 1 64.19 316 THR B C 1
ATOM 6794 O O . THR B 1 316 ? -29.469 17.281 16.828 1 64.19 316 THR B O 1
ATOM 6797 N N . LYS B 1 317 ? -27.297 16.688 17.453 1 78.31 317 LYS B N 1
ATOM 6798 C CA . LYS B 1 317 ? -27.188 17.984 18.125 1 78.31 317 LYS B CA 1
ATOM 6799 C C . LYS B 1 317 ? -26.297 18.938 17.328 1 78.31 317 LYS B C 1
ATOM 6801 O O . LYS B 1 317 ? -25.109 18.688 17.156 1 78.31 317 LYS B O 1
ATOM 6806 N N . SER B 1 318 ? -26.875 19.953 16.766 1 82.19 318 SER B N 1
ATOM 6807 C CA . SER B 1 318 ? -26.203 21.016 16.031 1 82.19 318 SER B CA 1
ATOM 6808 C C . SER B 1 318 ? -26.188 22.312 16.828 1 82.19 318 SER B C 1
ATOM 6810 O O . SER B 1 318 ? -27.031 22.531 17.703 1 82.19 318 SER B O 1
ATOM 6812 N N . ASN B 1 319 ? -25.141 23.094 16.625 1 80.31 319 ASN B N 1
ATOM 6813 C CA . ASN B 1 319 ? -25.094 24.406 17.266 1 80.31 319 ASN B CA 1
ATOM 6814 C C . ASN B 1 319 ? -26.062 25.375 16.594 1 80.31 319 ASN B C 1
ATOM 6816 O O . ASN B 1 319 ? -26.203 26.516 17.047 1 80.31 319 ASN B O 1
ATOM 6820 N N . PHE B 1 320 ? -26.719 24.906 15.492 1 81.25 320 PHE B N 1
ATOM 6821 C CA . PHE B 1 320 ? -27.766 25.641 14.805 1 81.25 320 PHE B CA 1
ATOM 6822 C C . PHE B 1 320 ? -29.078 24.859 14.852 1 81.25 320 PHE B C 1
ATOM 6824 O O . PHE B 1 320 ? -29.094 23.641 14.727 1 81.25 320 PHE B O 1
ATOM 6831 N N . THR B 1 321 ? -30.125 25.672 15.117 1 84.19 321 THR B N 1
ATOM 6832 C CA . THR B 1 321 ? -31.391 25.078 14.695 1 84.19 321 THR B CA 1
ATOM 6833 C C . THR B 1 321 ? -31.547 25.172 13.18 1 84.19 321 THR B C 1
ATOM 6835 O O . THR B 1 321 ? -30.938 26.016 12.539 1 84.19 321 THR B O 1
ATOM 6838 N N . PRO B 1 322 ? -32.344 24.281 12.68 1 85.62 322 PRO B N 1
ATOM 6839 C CA . PRO B 1 322 ? -32.562 24.359 11.227 1 85.62 322 PRO B CA 1
ATOM 6840 C C . PRO B 1 322 ? -33.062 25.734 10.781 1 85.62 322 PRO B C 1
ATOM 6842 O O . PRO B 1 322 ? -32.656 26.234 9.734 1 85.62 322 PRO B O 1
ATOM 6845 N N . GLU B 1 323 ? -33.875 26.328 11.57 1 89.38 323 GLU B N 1
ATOM 6846 C CA . GLU B 1 323 ? -34.438 27.641 11.234 1 89.38 323 GLU B CA 1
ATOM 6847 C C . GLU B 1 323 ? -33.344 28.719 11.281 1 89.38 323 GLU B C 1
ATOM 6849 O O . GLU B 1 323 ? -33.281 29.578 10.398 1 89.38 323 GLU B O 1
ATOM 6854 N N . GLN B 1 324 ? -32.562 28.625 12.328 1 85.62 324 GLN B N 1
ATOM 6855 C CA . GLN B 1 324 ? -31.469 29.594 12.445 1 85.62 324 GLN B CA 1
ATOM 6856 C C . GLN B 1 324 ? -30.516 29.484 11.266 1 85.62 324 GLN B C 1
ATOM 6858 O O . GLN B 1 324 ? -30.016 30.5 10.773 1 85.62 324 GLN B O 1
ATOM 6863 N N . PHE B 1 325 ? -30.266 28.281 10.938 1 85.44 325 PHE B N 1
ATOM 6864 C CA . PHE B 1 325 ? -29.344 28.062 9.82 1 85.44 325 PHE B CA 1
ATOM 6865 C C . PHE B 1 325 ? -29.922 28.609 8.523 1 85.44 325 PHE B C 1
ATOM 6867 O O . PHE B 1 325 ? -29.234 29.281 7.766 1 85.44 325 PHE B O 1
ATOM 6874 N N . LYS B 1 326 ? -31.203 28.391 8.289 1 89.19 326 LYS B N 1
ATOM 6875 C CA . LYS B 1 326 ? -31.875 28.906 7.102 1 89.19 326 LYS B CA 1
ATOM 6876 C C . LYS B 1 326 ? -31.891 30.438 7.098 1 89.19 326 LYS B C 1
ATOM 6878 O O . LYS B 1 326 ? -31.688 31.062 6.055 1 89.19 326 LYS B O 1
ATOM 6883 N N . ASP B 1 327 ? -32.125 30.891 8.234 1 88.25 327 ASP B N 1
ATOM 6884 C CA . ASP B 1 327 ? -32.125 32.344 8.359 1 88.25 327 ASP B CA 1
ATOM 6885 C C . ASP B 1 327 ? -30.75 32.938 8.039 1 88.25 327 ASP B C 1
ATOM 6887 O O . ASP B 1 327 ? -30.656 34 7.43 1 88.25 327 ASP B O 1
ATOM 6891 N N . SER B 1 328 ? -29.75 32.219 8.531 1 82.69 328 SER B N 1
ATOM 6892 C CA . SER B 1 328 ? -28.391 32.656 8.258 1 82.69 328 SER B CA 1
ATOM 6893 C C . SER B 1 328 ? -28.094 32.625 6.762 1 82.69 328 SER B C 1
ATOM 6895 O O . SER B 1 328 ? -27.406 33.5 6.238 1 82.69 328 SER B O 1
ATOM 6897 N N . ILE B 1 329 ? -28.625 31.688 6.102 1 83.81 329 ILE B N 1
ATOM 6898 C CA . ILE B 1 329 ? -28.453 31.594 4.66 1 83.81 329 ILE B CA 1
ATOM 6899 C C . ILE B 1 329 ? -29.109 32.781 3.967 1 83.81 329 ILE B C 1
ATOM 6901 O O . ILE B 1 329 ? -28.547 33.375 3.045 1 83.81 329 ILE B O 1
ATOM 6905 N N . LEU B 1 330 ? -30.25 33.125 4.445 1 87.44 330 LEU B N 1
ATOM 6906 C CA . LEU B 1 330 ? -30.984 34.25 3.857 1 87.44 330 LEU B CA 1
ATOM 6907 C C . LEU B 1 330 ? -30.234 35.562 4.094 1 87.44 330 LEU B C 1
ATOM 6909 O O . LEU B 1 330 ? -30.188 36.438 3.211 1 87.44 330 LEU B O 1
ATOM 6913 N N . GLN B 1 331 ? -29.672 35.656 5.203 1 83.62 331 GLN B N 1
ATOM 6914 C CA . GLN B 1 331 ? -28.891 36.844 5.508 1 83.62 331 GLN B CA 1
ATOM 6915 C C . GLN B 1 331 ? -27.672 36.938 4.598 1 83.62 331 GLN B C 1
ATOM 6917 O O . GLN B 1 331 ? -27.312 38.031 4.137 1 83.62 331 GLN B O 1
ATOM 6922 N N . VAL B 1 332 ? -27.031 35.781 4.398 1 80.62 332 VAL B N 1
ATOM 6923 C CA . VAL B 1 332 ? -25.859 35.75 3.525 1 80.62 332 VAL B CA 1
ATOM 6924 C C . VAL B 1 332 ? -26.25 36.156 2.109 1 80.62 332 VAL B C 1
ATOM 6926 O O . VAL B 1 332 ? -25.531 36.906 1.446 1 80.62 332 VAL B O 1
ATOM 6929 N N . LYS B 1 333 ? -27.406 35.75 1.729 1 82.38 333 LYS B N 1
ATOM 6930 C CA . LYS B 1 333 ? -27.891 36.094 0.398 1 82.38 333 LYS B CA 1
ATOM 6931 C C . LYS B 1 333 ? -28.125 37.594 0.267 1 82.38 333 LYS B C 1
ATOM 6933 O O . LYS B 1 333 ? -27.844 38.188 -0.781 1 82.38 333 LYS B O 1
ATOM 6938 N N . GLU B 1 334 ? -28.578 38.156 1.259 1 84.5 334 GLU B N 1
ATOM 6939 C CA . GLU B 1 334 ? -28.781 39.625 1.263 1 84.5 334 GLU B CA 1
ATOM 6940 C C . GLU B 1 334 ? -27.453 40.344 1.146 1 84.5 334 GLU B C 1
ATOM 6942 O O . GLU B 1 334 ? -27.359 41.375 0.436 1 84.5 334 GLU B O 1
ATOM 6947 N N . HIS B 1 335 ? -26.469 39.844 1.842 1 80.31 335 HIS B N 1
ATOM 6948 C CA . HIS B 1 335 ? -25.156 40.469 1.779 1 80.31 335 HIS B CA 1
ATOM 6949 C C . HIS B 1 335 ? -24.531 40.312 0.391 1 80.31 335 HIS B C 1
ATOM 6951 O O . HIS B 1 335 ? -23.812 41.188 -0.068 1 80.31 335 HIS B O 1
ATOM 6957 N N . ILE B 1 336 ? -24.797 39.25 -0.251 1 75.94 336 ILE B N 1
ATOM 6958 C CA . ILE B 1 336 ? -24.297 39.031 -1.603 1 75.94 336 ILE B CA 1
ATOM 6959 C C . ILE B 1 336 ? -24.969 39.969 -2.572 1 75.94 336 ILE B C 1
ATOM 6961 O O . ILE B 1 336 ? -24.312 40.625 -3.396 1 75.94 336 ILE B O 1
ATOM 6965 N N . LEU B 1 337 ? -26.266 40.156 -2.363 1 81.25 337 LEU B N 1
ATOM 6966 C CA . LEU B 1 337 ? -27.031 41.062 -3.225 1 81.25 337 LEU B CA 1
ATOM 6967 C C . LEU B 1 337 ? -26.609 42.5 -3.021 1 81.25 337 LEU B C 1
ATOM 6969 O O . LEU B 1 337 ? -26.609 43.312 -3.969 1 81.25 337 LEU B O 1
ATOM 6973 N N . ALA B 1 338 ? -26.234 42.781 -1.872 1 81.56 338 ALA B N 1
ATOM 6974 C CA . ALA B 1 338 ? -25.797 44.125 -1.528 1 81.56 338 ALA B CA 1
ATOM 6975 C C . ALA B 1 338 ? -24.391 44.406 -2.031 1 81.56 338 ALA B C 1
ATOM 6977 O O . ALA B 1 338 ? -23.938 45.562 -2.051 1 81.56 338 ALA B O 1
ATOM 6978 N N . GLY B 1 339 ? -23.688 43.281 -2.422 1 70.5 339 GLY B N 1
ATOM 6979 C CA . GLY B 1 339 ? -22.344 43.438 -2.941 1 70.5 339 GLY B CA 1
ATOM 6980 C C . GLY B 1 339 ? -21.281 43.375 -1.862 1 70.5 339 GLY B C 1
ATOM 6981 O O . GLY B 1 339 ? -20.109 43.656 -2.123 1 70.5 339 GLY B O 1
ATOM 6982 N N . ASP B 1 340 ? -21.719 42.969 -0.657 1 68.19 340 ASP B N 1
ATOM 6983 C CA . ASP B 1 340 ? -20.797 42.906 0.463 1 68.19 340 ASP B CA 1
ATOM 6984 C C . ASP B 1 340 ? -19.828 41.75 0.304 1 68.19 340 ASP B C 1
ATOM 6986 O O . ASP B 1 340 ? -18.656 41.844 0.67 1 68.19 340 ASP B O 1
ATOM 6990 N N . ILE B 1 341 ? -20.375 40.625 -0.115 1 71.5 341 ILE B N 1
ATOM 6991 C CA . ILE B 1 341 ? -19.594 39.406 -0.258 1 71.5 341 ILE B CA 1
ATOM 6992 C C . ILE B 1 341 ? -19.953 38.719 -1.568 1 71.5 341 ILE B C 1
ATOM 6994 O O . ILE B 1 341 ? -21.047 38.875 -2.088 1 71.5 341 ILE B O 1
ATOM 6998 N N . PHE B 1 342 ? -18.906 38.031 -2.057 1 65.88 342 PHE B N 1
ATOM 6999 C CA . PHE B 1 342 ? -19.156 37.25 -3.277 1 65.88 342 PHE B CA 1
ATOM 7000 C C . PHE B 1 342 ? -19.672 35.875 -2.953 1 65.88 342 PHE B C 1
ATOM 7002 O O . PHE B 1 342 ? -20.547 35.344 -3.652 1 65.88 342 PHE B O 1
ATOM 7009 N N . GLN B 1 343 ? -19.078 35.25 -1.945 1 71.44 343 GLN B N 1
ATOM 7010 C CA . GLN B 1 343 ? -19.422 33.906 -1.539 1 71.44 343 GLN B CA 1
ATOM 7011 C C . GLN B 1 343 ? -19.109 33.656 -0.065 1 71.44 343 GLN B C 1
ATOM 7013 O O . GLN B 1 343 ? -18.188 34.281 0.482 1 71.44 343 GLN B O 1
ATOM 7018 N N . LEU B 1 344 ? -19.938 32.875 0.565 1 71.5 344 LEU B N 1
ATOM 7019 C CA . LEU B 1 344 ? -19.688 32.469 1.948 1 71.5 344 LEU B CA 1
ATOM 7020 C C . LEU B 1 344 ? -19.984 31 2.164 1 71.5 344 LEU B C 1
ATOM 7022 O O . LEU B 1 344 ? -20.984 30.484 1.669 1 71.5 344 LEU B O 1
ATOM 7026 N N . VAL B 1 345 ? -19.016 30.359 2.787 1 68.75 345 VAL B N 1
ATOM 7027 C CA . VAL B 1 345 ? -19.281 28.969 3.184 1 68.75 345 VAL B CA 1
ATOM 7028 C C . VAL B 1 345 ? -19.734 28.938 4.641 1 68.75 345 VAL B C 1
ATOM 7030 O O . VAL B 1 345 ? -18.922 29.016 5.559 1 68.75 345 VAL B O 1
ATOM 7033 N N . LEU B 1 346 ? -21.062 28.828 4.785 1 72.5 346 LEU B N 1
ATOM 7034 C CA . LEU B 1 346 ? -21.641 28.719 6.121 1 72.5 346 LEU B CA 1
ATOM 7035 C C . LEU B 1 346 ? -21.5 27.297 6.648 1 72.5 346 LEU B C 1
ATOM 7037 O O . LEU B 1 346 ? -21.734 26.328 5.918 1 72.5 346 LEU B O 1
ATOM 7041 N N . SER B 1 347 ? -20.984 27.297 7.871 1 72.12 347 SER B N 1
ATOM 7042 C CA . SER B 1 347 ? -20.766 25.969 8.43 1 72.12 347 SER B CA 1
ATOM 7043 C C . SER B 1 347 ? -21.484 25.812 9.766 1 72.12 347 SER B C 1
ATOM 7045 O O . SER B 1 347 ? -21.781 26.812 10.438 1 72.12 347 SER B O 1
ATOM 7047 N N . GLN B 1 348 ? -21.891 24.609 10.102 1 76.81 348 GLN B N 1
ATOM 7048 C CA . GLN B 1 348 ? -22.422 24.234 11.406 1 76.81 348 GLN B CA 1
ATOM 7049 C C . GLN B 1 348 ? -21.641 23.094 12.023 1 76.81 348 GLN B C 1
ATOM 7051 O O . GLN B 1 348 ? -20.953 22.344 11.32 1 76.81 348 GLN B O 1
ATOM 7056 N N . ARG B 1 349 ? -21.656 23.109 13.344 1 76.44 349 ARG B N 1
ATOM 7057 C CA . ARG B 1 349 ? -20.953 22.062 14.086 1 76.44 349 ARG B CA 1
ATOM 7058 C C . ARG B 1 349 ? -21.922 21.078 14.703 1 76.44 349 ARG B C 1
ATOM 7060 O O . ARG B 1 349 ? -22.922 21.469 15.312 1 76.44 349 ARG B O 1
ATOM 7067 N N . PHE B 1 350 ? -21.656 19.781 14.445 1 78.25 350 PHE B N 1
ATOM 7068 C CA . PHE B 1 350 ? -22.422 18.734 15.086 1 78.25 350 PHE B CA 1
ATOM 7069 C C . PHE B 1 350 ? -21.641 18.094 16.219 1 78.25 350 PHE B C 1
ATOM 7071 O O . PHE B 1 350 ? -20.406 18.078 16.188 1 78.25 350 PHE B O 1
ATOM 7078 N N . GLU B 1 351 ? -22.375 17.719 17.234 1 80.38 351 GLU B N 1
ATOM 7079 C CA . GLU B 1 351 ? -21.75 17.078 18.391 1 80.38 351 GLU B CA 1
ATOM 7080 C C . GLU B 1 351 ? -22.391 15.727 18.688 1 80.38 351 GLU B C 1
ATOM 7082 O O . GLU B 1 351 ? -23.609 15.57 18.578 1 80.38 351 GLU B O 1
ATOM 7087 N N . ARG B 1 352 ? -21.562 14.719 18.891 1 79.31 352 ARG B N 1
ATOM 7088 C CA . ARG B 1 352 ? -22.016 13.391 19.297 1 79.31 352 ARG B CA 1
ATOM 7089 C C . ARG B 1 352 ? -21.156 12.844 20.438 1 79.31 352 ARG B C 1
ATOM 7091 O O . ARG B 1 352 ? -19.938 13.047 20.453 1 79.31 352 ARG B O 1
ATOM 7098 N N . ARG B 1 353 ? -21.875 12.195 21.438 1 78.44 353 ARG B N 1
ATOM 7099 C CA . ARG B 1 353 ? -21.172 11.492 22.484 1 78.44 353 ARG B CA 1
ATOM 7100 C C . ARG B 1 353 ? -20.969 10.023 22.125 1 78.44 353 ARG B C 1
ATOM 7102 O O . ARG B 1 353 ? -21.859 9.391 21.562 1 78.44 353 ARG B O 1
ATOM 7109 N N . THR B 1 354 ? -19.734 9.594 22.25 1 76.19 354 THR B N 1
ATOM 7110 C CA . THR B 1 354 ? -19.438 8.211 21.891 1 76.19 354 THR B CA 1
ATOM 7111 C C . THR B 1 354 ? -18.438 7.59 22.859 1 76.19 354 THR B C 1
ATOM 7113 O O . THR B 1 354 ? -17.734 8.305 23.562 1 76.19 354 THR B O 1
ATOM 7116 N N . PHE B 1 355 ? -18.438 6.285 22.984 1 74.94 355 PHE B N 1
ATOM 7117 C CA . PHE B 1 355 ? -17.5 5.555 23.812 1 74.94 355 PHE B CA 1
ATOM 7118 C C . PHE B 1 355 ? -16.297 5.094 22.984 1 74.94 355 PHE B C 1
ATOM 7120 O O . PHE B 1 355 ? -15.344 4.539 23.531 1 74.94 355 PHE B O 1
ATOM 7127 N N . ALA B 1 356 ? -16.344 5.41 21.719 1 76.69 356 ALA B N 1
ATOM 7128 C CA . ALA B 1 356 ? -15.227 5.008 20.859 1 76.69 356 ALA B CA 1
ATOM 7129 C C . ALA B 1 356 ? -13.984 5.852 21.125 1 76.69 356 ALA B C 1
ATOM 7131 O O . ALA B 1 356 ? -14.086 7.055 21.375 1 76.69 356 ALA B O 1
ATOM 7132 N N . TYR B 1 357 ? -12.875 5.148 21.109 1 80.12 357 TYR B N 1
ATOM 7133 C CA . TYR B 1 357 ? -11.617 5.887 21.188 1 80.12 357 TYR B CA 1
ATOM 7134 C C . TYR B 1 357 ? -11.359 6.652 19.906 1 80.12 357 TYR B C 1
ATOM 7136 O O . TYR B 1 357 ? -11.703 6.188 18.812 1 80.12 357 TYR B O 1
ATOM 7144 N N . PRO B 1 358 ? -10.758 7.824 20.031 1 85.5 358 PRO B N 1
ATOM 7145 C CA . PRO B 1 358 ? -10.477 8.617 18.828 1 85.5 358 PRO B CA 1
ATOM 7146 C C . PRO B 1 358 ? -9.688 7.844 17.781 1 85.5 358 PRO B C 1
ATOM 7148 O O . PRO B 1 358 ? -9.945 7.98 16.578 1 85.5 358 PRO B O 1
ATOM 7151 N N . PHE B 1 359 ? -8.828 7.047 18.266 1 88.38 359 PHE B N 1
ATOM 7152 C CA . PHE B 1 359 ? -8 6.312 17.312 1 88.38 359 PHE B CA 1
ATOM 7153 C C . PHE B 1 359 ? -8.82 5.266 16.562 1 88.38 359 PHE B C 1
ATOM 7155 O O . PHE B 1 359 ? -8.555 4.973 15.398 1 88.38 359 PHE B O 1
ATOM 7162 N N . GLU B 1 360 ? -9.82 4.688 17.203 1 82.81 360 GLU B N 1
ATOM 7163 C CA . GLU B 1 360 ? -10.742 3.773 16.531 1 82.81 360 GLU B CA 1
ATOM 7164 C C . GLU B 1 360 ? -11.531 4.492 15.445 1 82.81 360 GLU B C 1
ATOM 7166 O O . GLU B 1 360 ? -11.812 3.92 14.391 1 82.81 360 GLU B O 1
ATOM 7171 N N . VAL B 1 361 ? -11.844 5.727 15.758 1 85.06 361 VAL B N 1
ATOM 7172 C CA . VAL B 1 361 ? -12.562 6.531 14.781 1 85.06 361 VAL B CA 1
ATOM 7173 C C . VAL B 1 361 ? -11.68 6.781 13.562 1 85.06 361 VAL B C 1
ATOM 7175 O O . VAL B 1 361 ? -12.141 6.699 12.422 1 85.06 361 VAL B O 1
ATOM 7178 N N . TYR B 1 362 ? -10.422 7.02 13.883 1 89.69 362 TYR B N 1
ATOM 7179 C CA . TYR B 1 362 ? -9.484 7.234 12.789 1 89.69 362 TYR B CA 1
ATOM 7180 C C . TYR B 1 362 ? -9.352 5.984 11.93 1 89.69 362 TYR B C 1
ATOM 7182 O O . TYR B 1 362 ? -9.367 6.062 10.703 1 89.69 362 TYR B O 1
ATOM 7190 N N . ARG B 1 363 ? -9.195 4.883 12.562 1 87.19 363 ARG B N 1
ATOM 7191 C CA . ARG B 1 363 ? -9.047 3.615 11.852 1 87.19 363 ARG B CA 1
ATOM 7192 C C . ARG B 1 363 ? -10.266 3.34 10.969 1 87.19 363 ARG B C 1
ATOM 7194 O O . ARG B 1 363 ? -10.117 2.865 9.836 1 87.19 363 ARG B O 1
ATOM 7201 N N . ALA B 1 364 ? -11.445 3.617 11.492 1 82.75 364 ALA B N 1
ATOM 7202 C CA . ALA B 1 364 ? -12.672 3.443 10.711 1 82.75 364 ALA B CA 1
ATOM 7203 C C . ALA B 1 364 ? -12.711 4.422 9.539 1 82.75 364 ALA B C 1
ATOM 7205 O O . ALA B 1 364 ? -13.133 4.062 8.438 1 82.75 364 ALA B O 1
ATOM 7206 N N . LEU B 1 365 ? -12.266 5.637 9.812 1 84.19 365 LEU B N 1
ATOM 7207 C CA . LEU B 1 365 ? -12.273 6.676 8.781 1 84.19 365 LEU B CA 1
ATOM 7208 C C . LEU B 1 365 ? -11.391 6.273 7.605 1 84.19 365 LEU B C 1
ATOM 7210 O O . LEU B 1 365 ? -11.719 6.574 6.453 1 84.19 365 LEU B O 1
ATOM 7214 N N . ARG B 1 366 ? -10.305 5.594 7.848 1 84.19 366 ARG B N 1
ATOM 7215 C CA . ARG B 1 366 ? -9.375 5.129 6.824 1 84.19 366 ARG B CA 1
ATOM 7216 C C . ARG B 1 366 ? -10.078 4.215 5.824 1 84.19 366 ARG B C 1
ATOM 7218 O O . ARG B 1 366 ? -9.68 4.145 4.66 1 84.19 366 ARG B O 1
ATOM 7225 N N . ILE B 1 367 ? -11.086 3.607 6.285 1 77.31 367 ILE B N 1
ATOM 7226 C CA . ILE B 1 367 ? -11.781 2.619 5.469 1 77.31 367 ILE B CA 1
ATOM 7227 C C . ILE B 1 367 ? -13 3.264 4.809 1 77.31 367 ILE B C 1
ATOM 7229 O O . ILE B 1 367 ? -13.242 3.07 3.613 1 77.31 367 ILE B O 1
ATOM 7233 N N . VAL B 1 368 ? -13.719 4.004 5.57 1 76.19 368 VAL B N 1
ATOM 7234 C CA . VAL B 1 368 ? -15.008 4.527 5.133 1 76.19 368 VAL B CA 1
ATOM 7235 C C . VAL B 1 368 ? -14.797 5.645 4.113 1 76.19 368 VAL B C 1
ATOM 7237 O O . VAL B 1 368 ? -15.555 5.766 3.15 1 76.19 368 VAL B O 1
ATOM 7240 N N . ASN B 1 369 ? -13.766 6.445 4.336 1 77.94 369 ASN B N 1
ATOM 7241 C CA . ASN B 1 369 ? -13.531 7.586 3.455 1 77.94 369 ASN B CA 1
ATOM 7242 C C . ASN B 1 369 ? -12.039 7.844 3.256 1 77.94 369 ASN B C 1
ATOM 7244 O O . ASN B 1 369 ? -11.539 8.906 3.619 1 77.94 369 ASN B O 1
ATOM 7248 N N . PRO B 1 370 ? -11.453 6.879 2.561 1 79.94 370 PRO B N 1
ATOM 7249 C CA . PRO B 1 370 ? -10.047 7.133 2.258 1 79.94 370 PRO B CA 1
ATOM 7250 C C . PRO B 1 370 ? -9.844 8.367 1.386 1 79.94 370 PRO B C 1
ATOM 7252 O O . PRO B 1 370 ? -10.586 8.578 0.422 1 79.94 370 PRO B O 1
ATOM 7255 N N . SER B 1 371 ? -8.922 9.234 1.853 1 79.06 371 SER B N 1
ATOM 7256 C CA . SER B 1 371 ? -8.656 10.477 1.133 1 79.06 371 SER B CA 1
ATOM 7257 C C . SER B 1 371 ? -7.16 10.719 0.985 1 79.06 371 SER B C 1
ATOM 7259 O O . SER B 1 371 ? -6.352 10.102 1.69 1 79.06 371 SER B O 1
ATOM 7261 N N . PRO B 1 372 ? -6.793 11.516 0.111 1 80.62 372 PRO B N 1
ATOM 7262 C CA . PRO B 1 372 ? -5.375 11.812 -0.111 1 80.62 372 PRO B CA 1
ATOM 7263 C C . PRO B 1 372 ? -4.668 12.297 1.154 1 80.62 372 PRO B C 1
ATOM 7265 O O . PRO B 1 372 ? -3.473 12.047 1.328 1 80.62 372 PRO B O 1
ATOM 7268 N N . TYR B 1 373 ? -5.43 12.93 2.027 1 85.44 373 TYR B N 1
ATOM 7269 C CA . TYR B 1 373 ? -4.816 13.414 3.258 1 85.44 373 TYR B CA 1
ATOM 7270 C C . TYR B 1 373 ? -5.586 12.93 4.48 1 85.44 373 TYR B C 1
ATOM 7272 O O . TYR B 1 373 ? -6.613 13.5 4.844 1 85.44 373 TYR B O 1
ATOM 7280 N N . MET B 1 374 ? -5.078 11.898 5.074 1 89.12 374 MET B N 1
ATOM 7281 C CA . MET B 1 374 ? -5.613 11.367 6.324 1 89.12 374 MET B CA 1
ATOM 7282 C C . MET B 1 374 ? -4.852 11.922 7.523 1 89.12 374 MET B C 1
ATOM 7284 O O . MET B 1 374 ? -3.617 11.891 7.547 1 89.12 374 MET B O 1
ATOM 7288 N N . ILE B 1 375 ? -5.609 12.422 8.539 1 91.88 375 ILE B N 1
ATOM 7289 C CA . ILE B 1 375 ? -4.953 13.133 9.633 1 91.88 375 ILE B CA 1
ATOM 7290 C C . ILE B 1 375 ? -5.426 12.578 10.969 1 91.88 375 ILE B C 1
ATOM 7292 O O . ILE B 1 375 ? -6.629 12.5 11.234 1 91.88 375 ILE B O 1
ATOM 7296 N N . TYR B 1 376 ? -4.578 12.078 11.75 1 93.88 376 TYR B N 1
ATOM 7297 C CA . TYR B 1 376 ? -4.738 11.883 13.188 1 93.88 376 TYR B CA 1
ATOM 7298 C C . TYR B 1 376 ? -3.738 12.727 13.969 1 93.88 376 TYR B C 1
ATOM 7300 O O . TYR B 1 376 ? -2.529 12.492 13.898 1 93.88 376 TYR B O 1
ATOM 7308 N N . LEU B 1 377 ? -4.199 13.727 14.625 1 94.38 377 LEU B N 1
ATOM 7309 C CA . LEU B 1 377 ? -3.34 14.672 15.328 1 94.38 377 LEU B CA 1
ATOM 7310 C C . LEU B 1 377 ? -3.781 14.82 16.781 1 94.38 377 LEU B C 1
ATOM 7312 O O . LEU B 1 377 ? -4.914 15.234 17.062 1 94.38 377 LEU B O 1
ATOM 7316 N N . GLN B 1 378 ? -2.932 14.367 17.672 1 94.62 378 GLN B N 1
ATOM 7317 C CA . GLN B 1 378 ? -3.145 14.656 19.094 1 94.62 378 GLN B CA 1
ATOM 7318 C C . GLN B 1 378 ? -2.486 15.977 19.484 1 94.62 378 GLN B C 1
ATOM 7320 O O . GLN B 1 378 ? -1.272 16.031 19.688 1 94.62 378 GLN B O 1
ATOM 7325 N N . ALA B 1 379 ? -3.312 16.984 19.516 1 90.12 379 ALA B N 1
ATOM 7326 C CA . ALA B 1 379 ? -2.873 18.281 20.016 1 90.12 379 ALA B CA 1
ATOM 7327 C C . ALA B 1 379 ? -3.32 18.516 21.453 1 90.12 379 ALA B C 1
ATOM 7329 O O . ALA B 1 379 ? -4.086 17.719 22 1 90.12 379 ALA B O 1
ATOM 7330 N N . ARG B 1 380 ? -2.775 19.531 22.016 1 84.56 380 ARG B N 1
ATOM 7331 C CA . ARG B 1 380 ? -3.186 19.844 23.391 1 84.56 380 ARG B CA 1
ATOM 7332 C C . ARG B 1 380 ? -4.656 20.234 23.453 1 84.56 380 ARG B C 1
ATOM 7334 O O . ARG B 1 380 ? -5.074 21.172 22.766 1 84.56 380 ARG B O 1
ATOM 7341 N N . GLY B 1 381 ? -5.387 19.438 24.156 1 79.94 381 GLY B N 1
ATOM 7342 C CA . GLY B 1 381 ? -6.781 19.766 24.406 1 79.94 381 GLY B CA 1
ATOM 7343 C C . GLY B 1 381 ? -7.723 19.172 23.375 1 79.94 381 GLY B C 1
ATOM 7344 O O . GLY B 1 381 ? -8.945 19.234 23.531 1 79.94 381 GLY B O 1
ATOM 7345 N N . ALA B 1 382 ? -7.055 18.703 22.312 1 85.69 382 ALA B N 1
ATOM 7346 C CA . ALA B 1 382 ? -7.941 18.156 21.281 1 85.69 382 ALA B CA 1
ATOM 7347 C C . ALA B 1 382 ? -7.227 17.094 20.453 1 85.69 382 ALA B C 1
ATOM 7349 O O . ALA B 1 382 ? -6.008 17.156 20.281 1 85.69 382 ALA B O 1
ATOM 7350 N N . ILE B 1 383 ? -8 16.141 19.969 1 91 383 ILE B N 1
ATOM 7351 C CA . ILE B 1 383 ? -7.547 15.164 18.984 1 91 383 ILE B CA 1
ATOM 7352 C C . ILE B 1 383 ? -8.305 15.375 17.672 1 91 383 ILE B C 1
ATOM 7354 O O . ILE B 1 383 ? -9.531 15.391 17.656 1 91 383 ILE B O 1
ATOM 7358 N N . MET B 1 384 ? -7.527 15.609 16.641 1 90.44 384 MET B N 1
ATOM 7359 C CA . MET B 1 384 ? -8.125 15.852 15.328 1 90.44 384 MET B CA 1
ATOM 7360 C C . MET B 1 384 ? -8.07 14.602 14.469 1 90.44 384 MET B C 1
ATOM 7362 O O . MET B 1 384 ? -7 14.016 14.281 1 90.44 384 MET B O 1
ATOM 7366 N N . VAL B 1 385 ? -9.219 14.156 13.992 1 90.75 385 VAL B N 1
ATOM 7367 C CA . VAL B 1 385 ? -9.367 13.07 13.023 1 90.75 385 VAL B CA 1
ATOM 7368 C C . VAL B 1 385 ? -10.008 13.602 11.742 1 90.75 385 VAL B C 1
ATOM 7370 O O . VAL B 1 385 ? -11.141 14.094 11.766 1 90.75 385 VAL B O 1
ATOM 7373 N N . ALA B 1 386 ? -9.195 13.508 10.672 1 87.69 386 ALA B N 1
ATOM 7374 C CA . ALA B 1 386 ? -9.734 14.156 9.477 1 87.69 386 ALA B CA 1
ATOM 7375 C C . ALA B 1 386 ? -9.297 13.414 8.211 1 87.69 386 ALA B C 1
ATOM 7377 O O . ALA B 1 386 ? -8.297 12.695 8.219 1 87.69 386 ALA B O 1
ATOM 7378 N N . SER B 1 387 ? -10.094 13.414 7.223 1 83.81 387 SER B N 1
ATOM 7379 C CA . SER B 1 387 ? -9.812 13.016 5.844 1 83.81 387 SER B CA 1
ATOM 7380 C C . SER B 1 387 ? -10.141 14.148 4.867 1 83.81 387 SER B C 1
ATOM 7382 O O . SER B 1 387 ? -11.273 14.609 4.805 1 83.81 387 SER B O 1
ATOM 7384 N N . SER B 1 388 ? -9.102 14.594 4.152 1 79.94 388 SER B N 1
ATOM 7385 C CA . SER B 1 388 ? -9.297 15.742 3.275 1 79.94 388 SER B CA 1
ATOM 7386 C C . SER B 1 388 ? -8.75 15.477 1.878 1 79.94 388 SER B C 1
ATOM 7388 O O . SER B 1 388 ? -7.656 14.914 1.729 1 79.94 388 SER B O 1
ATOM 7390 N N . PRO B 1 389 ? -9.508 15.812 0.836 1 76.06 389 PRO B N 1
ATOM 7391 C CA . PRO B 1 389 ? -9 15.688 -0.532 1 76.06 389 PRO B CA 1
ATOM 7392 C C . PRO B 1 389 ? -8.156 16.875 -0.967 1 76.06 389 PRO B C 1
ATOM 7394 O O . PRO B 1 389 ? -7.484 16.828 -1.998 1 76.06 389 PRO B O 1
ATOM 7397 N N . GLU B 1 390 ? -8.195 17.906 -0.25 1 74.12 390 GLU B N 1
ATOM 7398 C CA . GLU B 1 390 ? -7.664 19.172 -0.743 1 74.12 390 GLU B CA 1
ATOM 7399 C C . GLU B 1 390 ? -6.418 19.578 0.036 1 74.12 390 GLU B C 1
ATOM 7401 O O . GLU B 1 390 ? -6.32 19.328 1.239 1 74.12 390 GLU B O 1
ATOM 7406 N N . ILE B 1 391 ? -5.527 20.125 -0.773 1 75.31 391 ILE B N 1
ATOM 7407 C CA . ILE B 1 391 ? -4.352 20.75 -0.18 1 75.31 391 ILE B CA 1
ATOM 7408 C C . ILE B 1 391 ? -4.41 22.266 -0.392 1 75.31 391 ILE B C 1
ATOM 7410 O O . ILE B 1 391 ? -4.809 22.719 -1.462 1 75.31 391 ILE B O 1
ATOM 7414 N N . LEU B 1 392 ? -4.16 22.969 0.677 1 76.69 392 LEU B N 1
ATOM 7415 C CA . LEU B 1 392 ? -4.055 24.422 0.515 1 76.69 392 LEU B CA 1
ATOM 7416 C C . LEU B 1 392 ? -2.785 24.781 -0.24 1 76.69 392 LEU B C 1
ATOM 7418 O O . LEU B 1 392 ? -2.84 25.5 -1.241 1 76.69 392 LEU B O 1
ATOM 7422 N N . THR B 1 393 ? -1.7 24.297 0.245 1 79.06 393 THR B N 1
ATOM 7423 C CA . THR B 1 393 ? -0.428 24.547 -0.425 1 79.06 393 THR B CA 1
ATOM 7424 C C . THR B 1 393 ? 0.568 23.422 -0.113 1 79.06 393 THR B C 1
ATOM 7426 O O . THR B 1 393 ? 0.596 22.906 1.004 1 79.06 393 THR B O 1
ATOM 7429 N N . ARG B 1 394 ? 1.284 23.078 -1.119 1 81.56 394 ARG B N 1
ATOM 7430 C CA . ARG B 1 394 ? 2.377 22.125 -0.992 1 81.56 394 ARG B CA 1
ATOM 7431 C C . ARG B 1 394 ? 3.625 22.625 -1.717 1 81.56 394 ARG B C 1
ATOM 7433 O O . ARG B 1 394 ? 3.535 23.156 -2.82 1 81.56 394 ARG B O 1
ATOM 7440 N N . ILE B 1 395 ? 4.656 22.562 -1.01 1 79.19 395 ILE B N 1
ATOM 7441 C CA . ILE B 1 395 ? 5.93 22.859 -1.658 1 79.19 395 ILE B CA 1
ATOM 7442 C C . ILE B 1 395 ? 6.672 21.562 -1.953 1 79.19 395 ILE B C 1
ATOM 7444 O O . ILE B 1 395 ? 6.93 20.766 -1.046 1 79.19 395 ILE B O 1
ATOM 7448 N N . SER B 1 396 ? 6.887 21.328 -3.23 1 75.81 396 SER B N 1
ATOM 7449 C CA . SER B 1 396 ? 7.609 20.125 -3.641 1 75.81 396 SER B CA 1
ATOM 7450 C C . SER B 1 396 ? 8.516 20.406 -4.836 1 75.81 396 SER B C 1
ATOM 7452 O O . SER B 1 396 ? 8.086 21.031 -5.816 1 75.81 396 SER B O 1
ATOM 7454 N N . LYS B 1 397 ? 9.734 19.969 -4.668 1 75.56 397 LYS B N 1
ATOM 7455 C CA . LYS B 1 397 ? 10.711 20.078 -5.746 1 75.56 397 LYS B CA 1
ATOM 7456 C C . LYS B 1 397 ? 10.812 21.516 -6.242 1 75.56 397 LYS B C 1
ATOM 7458 O O . LYS B 1 397 ? 10.742 21.766 -7.449 1 75.56 397 LYS B O 1
ATOM 7463 N N . GLY B 1 398 ? 10.719 22.438 -5.34 1 72.75 398 GLY B N 1
ATOM 7464 C CA . GLY B 1 398 ? 10.938 23.844 -5.66 1 72.75 398 GLY B CA 1
ATOM 7465 C C . GLY B 1 398 ? 9.719 24.516 -6.277 1 72.75 398 GLY B C 1
ATOM 7466 O O . GLY B 1 398 ? 9.844 25.531 -6.965 1 72.75 398 GLY B O 1
ATOM 7467 N N . THR B 1 399 ? 8.656 23.875 -6.148 1 80.88 399 THR B N 1
ATOM 7468 C CA . THR B 1 399 ? 7.422 24.422 -6.699 1 80.88 399 THR B CA 1
ATOM 7469 C C . THR B 1 399 ? 6.34 24.516 -5.625 1 80.88 399 THR B C 1
ATOM 7471 O O . THR B 1 399 ? 6.195 23.609 -4.801 1 80.88 399 THR B O 1
ATOM 7474 N N . VAL B 1 400 ? 5.703 25.625 -5.617 1 80.75 400 VAL B N 1
ATOM 7475 C CA . VAL B 1 400 ? 4.539 25.812 -4.754 1 80.75 400 VAL B CA 1
ATOM 7476 C C . VAL B 1 400 ? 3.271 25.422 -5.512 1 80.75 400 VAL B C 1
ATOM 7478 O O . VAL B 1 400 ? 3.031 25.906 -6.621 1 80.75 400 VAL B O 1
ATOM 7481 N N . VAL B 1 401 ? 2.539 24.578 -4.91 1 82 401 VAL B N 1
ATOM 7482 C CA . VAL B 1 401 ? 1.358 24.062 -5.594 1 82 401 VAL B CA 1
ATOM 7483 C C . VAL B 1 401 ? 0.107 24.391 -4.781 1 82 401 VAL B C 1
ATOM 7485 O O . VAL B 1 401 ? 0.089 24.203 -3.561 1 82 401 VAL B O 1
ATOM 7488 N N . ASN B 1 402 ? -0.81 25 -5.379 1 82.25 402 ASN B N 1
ATOM 7489 C CA . ASN B 1 402 ? -2.168 25.172 -4.875 1 82.25 402 ASN B CA 1
ATOM 7490 C C . ASN B 1 402 ? -3.184 24.422 -5.727 1 82.25 402 ASN B C 1
ATOM 7492 O O . ASN B 1 402 ? -3.109 24.438 -6.957 1 82.25 402 ASN B O 1
ATOM 7496 N N . ARG B 1 403 ? -4.105 23.703 -5.039 1 83.5 403 ARG B N 1
ATOM 7497 C CA . ARG B 1 403 ? -5.039 22.875 -5.789 1 83.5 403 ARG B CA 1
ATOM 7498 C C . ARG B 1 403 ? -6.477 23.125 -5.344 1 83.5 403 ARG B C 1
ATOM 7500 O O . ARG B 1 403 ? -7.031 22.344 -4.566 1 83.5 403 ARG B O 1
ATOM 7507 N N . PRO B 1 404 ? -7.102 24.078 -6.02 1 84.44 404 PRO B N 1
ATOM 7508 C CA . PRO B 1 404 ? -8.516 24.312 -5.699 1 84.44 404 PRO B CA 1
ATOM 7509 C C . PRO B 1 404 ? -9.422 23.172 -6.164 1 84.44 404 PRO B C 1
ATOM 7511 O O . PRO B 1 404 ? -9.227 22.625 -7.254 1 84.44 404 PRO B O 1
ATOM 7514 N N . LEU B 1 405 ? -10.352 22.812 -5.277 1 83.94 405 LEU B N 1
ATOM 7515 C CA . LEU B 1 405 ? -11.383 21.812 -5.586 1 83.94 405 LEU B CA 1
ATOM 7516 C C . LEU B 1 405 ? -12.773 22.406 -5.418 1 83.94 405 LEU B C 1
ATOM 7518 O O . LEU B 1 405 ? -13.109 22.922 -4.344 1 83.94 405 LEU B O 1
ATOM 7522 N N . ALA B 1 406 ? -13.523 22.422 -6.473 1 83.94 406 ALA B N 1
ATOM 7523 C CA . ALA B 1 406 ? -14.922 22.844 -6.418 1 83.94 406 ALA B CA 1
ATOM 7524 C C . ALA B 1 406 ? -15.742 22.156 -7.504 1 83.94 406 ALA B C 1
ATOM 7526 O O . ALA B 1 406 ? -15.266 21.953 -8.625 1 83.94 406 ALA B O 1
ATOM 7527 N N . GLY B 1 407 ? -16.922 21.844 -7.133 1 87.56 407 GLY B N 1
ATOM 7528 C CA . GLY B 1 407 ? -17.766 21.047 -8.008 1 87.56 407 GLY B CA 1
ATOM 7529 C C . GLY B 1 407 ? -17.734 19.562 -7.66 1 87.56 407 GLY B C 1
ATOM 7530 O O . GLY B 1 407 ? -16.656 18.953 -7.59 1 87.56 407 GLY B O 1
ATOM 7531 N N . THR B 1 408 ? -18.938 19.031 -7.395 1 90.25 408 THR B N 1
ATOM 7532 C CA . THR B 1 408 ? -18.984 17.672 -6.891 1 90.25 408 THR B CA 1
ATOM 7533 C C . THR B 1 408 ? -20.141 16.891 -7.531 1 90.25 408 THR B C 1
ATOM 7535 O O . THR B 1 408 ? -21.188 17.453 -7.816 1 90.25 408 THR B O 1
ATOM 7538 N N . ARG B 1 409 ? -19.859 15.758 -7.938 1 93.12 409 ARG B N 1
ATOM 7539 C CA . ARG B 1 409 ? -20.891 14.781 -8.289 1 93.12 409 ARG B CA 1
ATOM 7540 C C . ARG B 1 409 ? -20.594 13.43 -7.648 1 93.12 409 ARG B C 1
ATOM 7542 O O . ARG B 1 409 ? -19.438 13.125 -7.316 1 93.12 409 ARG B O 1
ATOM 7549 N N . LYS B 1 410 ? -21.656 12.68 -7.426 1 90.81 410 LYS B N 1
ATOM 7550 C CA . LYS B 1 410 ? -21.484 11.32 -6.93 1 90.81 410 LYS B CA 1
ATOM 7551 C C . LYS B 1 410 ? -20.875 10.422 -8 1 90.81 410 LYS B C 1
ATOM 7553 O O . LYS B 1 410 ? -21.016 10.68 -9.195 1 90.81 410 LYS B O 1
ATOM 7558 N N . ARG B 1 411 ? -20.156 9.414 -7.566 1 87.38 411 ARG B N 1
ATOM 7559 C CA . ARG B 1 411 ? -19.641 8.414 -8.484 1 87.38 411 ARG B CA 1
ATOM 7560 C C . ARG B 1 411 ? -20.75 7.562 -9.07 1 87.38 411 ARG B C 1
ATOM 7562 O O . ARG B 1 411 ? -21.75 7.277 -8.391 1 87.38 411 ARG B O 1
ATOM 7569 N N . GLY B 1 412 ? -20.5 7.168 -10.305 1 88 412 GLY B N 1
ATOM 7570 C CA . GLY B 1 412 ? -21.469 6.273 -10.914 1 88 412 GLY B CA 1
ATOM 7571 C C . GLY B 1 412 ? -21.344 4.836 -10.438 1 88 412 GLY B C 1
ATOM 7572 O O . GLY B 1 412 ? -20.266 4.406 -10.031 1 88 412 GLY B O 1
ATOM 7573 N N . LYS B 1 413 ? -22.5 4.195 -10.5 1 83 413 LYS B N 1
ATOM 7574 C CA . LYS B 1 413 ? -22.5 2.779 -10.133 1 83 413 LYS B CA 1
ATOM 7575 C C . LYS B 1 413 ? -21.812 1.938 -11.195 1 83 413 LYS B C 1
ATOM 7577 O O . LYS B 1 413 ? -21.281 0.865 -10.898 1 83 413 LYS B O 1
ATOM 7582 N N . THR B 1 414 ? -21.859 2.426 -12.43 1 83.19 414 THR B N 1
ATOM 7583 C CA . THR B 1 414 ? -21.188 1.812 -13.562 1 83.19 414 THR B CA 1
ATOM 7584 C C . THR B 1 414 ? -20.219 2.801 -14.219 1 83.19 414 THR B C 1
ATOM 7586 O O . THR B 1 414 ? -20.344 4.012 -14.016 1 83.19 414 THR B O 1
ATOM 7589 N N . PRO B 1 415 ? -19.281 2.26 -14.945 1 83.69 415 PRO B N 1
ATOM 7590 C CA . PRO B 1 415 ? -18.359 3.172 -15.641 1 83.69 415 PRO B CA 1
ATOM 7591 C C . PRO B 1 415 ? -19.078 4.148 -16.562 1 83.69 415 PRO B C 1
ATOM 7593 O O . PRO B 1 415 ? -18.688 5.312 -16.672 1 83.69 415 PRO B O 1
ATOM 7596 N N . GLU B 1 416 ? -20.078 3.568 -17.156 1 86.38 416 GLU B N 1
ATOM 7597 C CA . GLU B 1 416 ? -20.828 4.422 -18.062 1 86.38 416 GLU B CA 1
ATOM 7598 C C . GLU B 1 416 ? -21.562 5.531 -17.312 1 86.38 416 GLU B C 1
ATOM 7600 O O . GLU B 1 416 ? -21.547 6.691 -17.734 1 86.38 416 GLU B O 1
ATOM 7605 N N . GLU B 1 417 ? -22.125 5.152 -16.172 1 91.19 417 GLU B N 1
ATOM 7606 C CA . GLU B 1 417 ? -22.797 6.141 -15.336 1 91.19 417 GLU B CA 1
ATOM 7607 C C . GLU B 1 417 ? -21.797 7.148 -14.773 1 91.19 417 GLU B C 1
ATOM 7609 O O . GLU B 1 417 ? -22.125 8.336 -14.641 1 91.19 417 GLU B O 1
ATOM 7614 N N . ASP B 1 418 ? -20.719 6.664 -14.516 1 90.94 418 ASP B N 1
ATOM 7615 C CA . ASP B 1 418 ? -19.672 7.523 -13.961 1 90.94 418 ASP B CA 1
ATOM 7616 C C . ASP B 1 418 ? -19.234 8.578 -14.977 1 90.94 418 ASP B C 1
ATOM 7618 O O . ASP B 1 418 ? -19.031 9.742 -14.625 1 90.94 418 ASP B O 1
ATOM 7622 N N . MET B 1 419 ? -19.156 8.172 -16.156 1 93.12 419 MET B N 1
ATOM 7623 C CA . MET B 1 419 ? -18.781 9.094 -17.234 1 93.12 419 MET B CA 1
ATOM 7624 C C . MET B 1 419 ? -19.891 10.109 -17.484 1 93.12 419 MET B C 1
ATOM 7626 O O . MET B 1 419 ? -19.609 11.273 -17.797 1 93.12 419 MET B O 1
ATOM 7630 N N . ALA B 1 420 ? -21.078 9.594 -17.359 1 94.25 420 ALA B N 1
ATOM 7631 C CA . ALA B 1 420 ? -22.203 10.5 -17.531 1 94.25 420 ALA B CA 1
ATOM 7632 C C . ALA B 1 420 ? -22.219 11.578 -16.453 1 94.25 420 ALA B C 1
ATOM 7634 O O . ALA B 1 420 ? -22.531 12.734 -16.719 1 94.25 420 ALA B O 1
ATOM 7635 N N . MET B 1 421 ? -21.891 11.18 -15.289 1 94.94 421 MET B N 1
ATOM 7636 C CA . MET B 1 421 ? -21.844 12.125 -14.172 1 94.94 421 MET B CA 1
ATOM 7637 C C . MET B 1 421 ? -20.734 13.148 -14.383 1 94.94 421 MET B C 1
ATOM 7639 O O . MET B 1 421 ? -20.875 14.312 -14.031 1 94.94 421 MET B O 1
ATOM 7643 N N . GLU B 1 422 ? -19.641 12.68 -14.922 1 94.44 422 GLU B N 1
ATOM 7644 C CA . GLU B 1 422 ? -18.547 13.586 -15.25 1 94.44 422 GLU B CA 1
ATOM 7645 C C . GLU B 1 422 ? -18.984 14.648 -16.25 1 94.44 422 GLU B C 1
ATOM 7647 O O . GLU B 1 422 ? -18.703 15.836 -16.078 1 94.44 422 GLU B O 1
ATOM 7652 N N . ARG B 1 423 ? -19.688 14.219 -17.234 1 95.19 423 ARG B N 1
ATOM 7653 C CA . ARG B 1 423 ? -20.172 15.141 -18.266 1 95.19 423 ARG B CA 1
ATOM 7654 C C . ARG B 1 423 ? -21.188 16.125 -17.672 1 95.19 423 ARG B C 1
ATOM 7656 O O . ARG B 1 423 ? -21.203 17.297 -18.062 1 95.19 423 ARG B O 1
ATOM 7663 N N . ASP B 1 424 ? -21.969 15.594 -16.844 1 95.38 424 ASP B N 1
ATOM 7664 C CA . ASP B 1 424 ? -22.953 16.438 -16.172 1 95.38 424 ASP B CA 1
ATOM 7665 C C . ASP B 1 424 ? -22.266 17.516 -15.32 1 95.38 424 ASP B C 1
ATOM 7667 O O . ASP B 1 424 ? -22.688 18.672 -15.328 1 95.38 424 ASP B O 1
ATOM 7671 N N . LEU B 1 425 ? -21.281 17.094 -14.664 1 95.06 425 LEU B N 1
ATOM 7672 C CA . LEU B 1 425 ? -20.547 18 -13.797 1 95.06 425 LEU B CA 1
ATOM 7673 C C . LEU B 1 425 ? -19.859 19.094 -14.609 1 95.06 425 LEU B C 1
ATOM 7675 O O . LEU B 1 425 ? -19.953 20.266 -14.281 1 95.06 425 LEU B O 1
ATOM 7679 N N . LEU B 1 426 ? -19.281 18.688 -15.695 1 95.12 426 LEU B N 1
ATOM 7680 C CA . LEU B 1 426 ? -18.531 19.641 -16.516 1 95.12 426 LEU B CA 1
ATOM 7681 C C . LEU B 1 426 ? -19.469 20.5 -17.344 1 95.12 426 LEU B C 1
ATOM 7683 O O . LEU B 1 426 ? -19.062 21.547 -17.859 1 95.12 426 LEU B O 1
ATOM 7687 N N . GLY B 1 427 ? -20.641 19.984 -17.469 1 93.94 427 GLY B N 1
ATOM 7688 C CA . GLY B 1 427 ? -21.641 20.734 -18.219 1 93.94 427 GLY B CA 1
ATOM 7689 C C . GLY B 1 427 ? -22.469 21.672 -17.344 1 93.94 427 GLY B C 1
ATOM 7690 O O . GLY B 1 427 ? -23.219 22.5 -17.859 1 93.94 427 GLY B O 1
ATOM 7691 N N . ASP B 1 428 ? -22.312 21.594 -16.094 1 93.56 428 ASP B N 1
ATOM 7692 C CA . ASP B 1 428 ? -23.047 22.438 -15.156 1 93.56 428 ASP B CA 1
ATOM 7693 C C . ASP B 1 428 ? -22.438 23.828 -15.062 1 93.56 428 ASP B C 1
ATOM 7695 O O . ASP B 1 428 ? -21.359 23.984 -14.477 1 93.56 428 ASP B O 1
ATOM 7699 N N . GLU B 1 429 ? -23.125 24.781 -15.445 1 91.25 429 GLU B N 1
ATOM 7700 C CA . GLU B 1 429 ? -22.609 26.141 -15.523 1 91.25 429 GLU B CA 1
ATOM 7701 C C . GLU B 1 429 ? -22.328 26.703 -14.133 1 91.25 429 GLU B C 1
ATOM 7703 O O . GLU B 1 429 ? -21.344 27.422 -13.938 1 91.25 429 GLU B O 1
ATOM 7708 N N . LYS B 1 430 ? -23.141 26.391 -13.273 1 87.38 430 LYS B N 1
ATOM 7709 C CA . LYS B 1 430 ? -22.953 26.906 -11.914 1 87.38 430 LYS B CA 1
ATOM 7710 C C . LYS B 1 430 ? -21.688 26.344 -11.289 1 87.38 430 LYS B C 1
ATOM 7712 O O . LYS B 1 430 ? -20.875 27.094 -10.742 1 87.38 430 LYS B O 1
ATOM 7717 N N . GLU B 1 431 ? -21.484 25.062 -11.414 1 90.75 431 GLU B N 1
ATOM 7718 C CA . GLU B 1 431 ? -20.312 24.422 -10.844 1 90.75 431 GLU B CA 1
ATOM 7719 C C . GLU B 1 431 ? -19.031 24.922 -11.5 1 90.75 431 GLU B C 1
ATOM 7721 O O . GLU B 1 431 ? -18.031 25.172 -10.828 1 90.75 431 GLU B O 1
ATOM 7726 N N . CYS B 1 432 ? -19.109 25.078 -12.727 1 91.69 432 CYS B N 1
ATOM 7727 C CA . CYS B 1 432 ? -17.922 25.531 -13.461 1 91.69 432 CYS B CA 1
ATOM 7728 C C . CYS B 1 432 ? -17.562 26.969 -13.117 1 91.69 432 CYS B C 1
ATOM 7730 O O . CYS B 1 432 ? -16.391 27.297 -12.961 1 91.69 432 CYS B O 1
ATOM 7732 N N . ALA B 1 433 ? -18.562 27.781 -13.031 1 86.94 433 ALA B N 1
ATOM 7733 C CA . ALA B 1 433 ? -18.328 29.172 -12.688 1 86.94 433 ALA B CA 1
ATOM 7734 C C . ALA B 1 433 ? -17.703 29.297 -11.305 1 86.94 433 ALA B C 1
ATOM 7736 O O . ALA B 1 433 ? -16.781 30.094 -11.102 1 86.94 433 ALA B O 1
ATOM 7737 N N . GLU B 1 434 ? -18.172 28.516 -10.414 1 84.5 434 GLU B N 1
ATOM 7738 C CA . GLU B 1 434 ? -17.609 28.531 -9.062 1 84.5 434 GLU B CA 1
ATOM 7739 C C . GLU B 1 434 ? -16.156 28.047 -9.062 1 84.5 434 GLU B C 1
ATOM 7741 O O . GLU B 1 434 ? -15.312 28.609 -8.359 1 84.5 434 GLU B O 1
ATOM 7746 N N . HIS B 1 435 ? -15.961 27.094 -9.836 1 89.5 435 HIS B N 1
ATOM 7747 C CA . HIS B 1 435 ? -14.602 26.578 -9.891 1 89.5 435 HIS B CA 1
ATOM 7748 C C . HIS B 1 435 ? -13.633 27.609 -10.461 1 89.5 435 HIS B C 1
ATOM 7750 O O . HIS B 1 435 ? -12.531 27.797 -9.945 1 89.5 435 HIS B O 1
ATOM 7756 N N . VAL B 1 436 ? -14.07 28.25 -11.453 1 88.5 436 VAL B N 1
ATOM 7757 C CA . VAL B 1 436 ? -13.234 29.25 -12.086 1 88.5 436 VAL B CA 1
ATOM 7758 C C . VAL B 1 436 ? -12.93 30.375 -11.086 1 88.5 436 VAL B C 1
ATOM 7760 O O . VAL B 1 436 ? -11.805 30.859 -11.016 1 88.5 436 VAL B O 1
ATOM 7763 N N . MET B 1 437 ? -13.891 30.703 -10.359 1 82.94 437 MET B N 1
ATOM 7764 C CA . MET B 1 437 ? -13.695 31.734 -9.352 1 82.94 437 MET B CA 1
ATOM 7765 C C . MET B 1 437 ? -12.633 31.312 -8.336 1 82.94 437 MET B C 1
ATOM 7767 O O . MET B 1 437 ? -11.797 32.125 -7.949 1 82.94 437 MET B O 1
ATOM 7771 N N . LEU B 1 438 ? -12.672 30.109 -7.996 1 83.25 438 LEU B N 1
ATOM 7772 C CA . LEU B 1 438 ? -11.711 29.609 -7.02 1 83.25 438 LEU B CA 1
ATOM 7773 C C . LEU B 1 438 ? -10.305 29.578 -7.605 1 83.25 438 LEU B C 1
ATOM 7775 O O . LEU B 1 438 ? -9.328 29.844 -6.898 1 83.25 438 LEU B O 1
ATOM 7779 N N . VAL B 1 439 ? -10.25 29.219 -8.805 1 87.06 439 VAL B N 1
ATOM 7780 C CA . VAL B 1 439 ? -8.961 29.203 -9.477 1 87.06 439 VAL B CA 1
ATOM 7781 C C . VAL B 1 439 ? -8.391 30.625 -9.531 1 87.06 439 VAL B C 1
ATOM 7783 O O . VAL B 1 439 ? -7.199 30.828 -9.305 1 87.06 439 VAL B O 1
ATOM 7786 N N . ASP B 1 440 ? -9.25 31.562 -9.781 1 83.06 440 ASP B N 1
ATOM 7787 C CA . ASP B 1 440 ? -8.828 32.969 -9.844 1 83.06 440 ASP B CA 1
ATOM 7788 C C . ASP B 1 440 ? -8.352 33.438 -8.484 1 83.06 440 ASP B C 1
ATOM 7790 O O . ASP B 1 440 ? -7.371 34.188 -8.391 1 83.06 440 ASP B O 1
ATOM 7794 N N . LEU B 1 441 ? -9.062 33.031 -7.582 1 76.75 441 LEU B N 1
ATOM 7795 C CA . LEU B 1 441 ? -8.656 33.406 -6.227 1 76.75 441 LEU B CA 1
ATOM 7796 C C . LEU B 1 441 ? -7.316 32.781 -5.875 1 76.75 441 LEU B C 1
ATOM 7798 O O . LEU B 1 441 ? -6.473 33.406 -5.246 1 76.75 441 LEU B O 1
ATOM 7802 N N . GLY B 1 442 ? -7.145 31.578 -6.246 1 79.06 442 GLY B N 1
ATOM 7803 C CA . GLY B 1 442 ? -5.875 30.906 -6.027 1 79.06 442 GLY B CA 1
ATOM 7804 C C . GLY B 1 442 ? -4.719 31.562 -6.762 1 79.06 442 GLY B C 1
ATOM 7805 O O . GLY B 1 442 ? -3.643 31.75 -6.191 1 79.06 442 GLY B O 1
ATOM 7806 N N . ARG B 1 443 ? -4.992 31.891 -7.953 1 83.44 443 ARG B N 1
ATOM 7807 C CA . ARG B 1 443 ? -3.986 32.594 -8.75 1 83.44 443 ARG B CA 1
ATOM 7808 C C . ARG B 1 443 ? -3.604 33.938 -8.102 1 83.44 443 ARG B C 1
ATOM 7810 O O . ARG B 1 443 ? -2.428 34.281 -8.078 1 83.44 443 ARG B O 1
ATOM 7817 N N . ASN B 1 444 ? -4.613 34.562 -7.668 1 75.75 444 ASN B N 1
ATOM 7818 C CA . ASN B 1 444 ? -4.383 35.844 -7.027 1 75.75 444 ASN B CA 1
ATOM 7819 C C . ASN B 1 444 ? -3.564 35.719 -5.746 1 75.75 444 ASN B C 1
ATOM 7821 O O . ASN B 1 444 ? -2.641 36.469 -5.5 1 75.75 444 ASN B O 1
ATOM 7825 N N . ASP B 1 445 ? -3.887 34.781 -5 1 72.62 445 ASP B N 1
ATOM 7826 C CA . ASP B 1 445 ? -3.209 34.562 -3.725 1 72.62 445 ASP B CA 1
ATOM 7827 C C . ASP B 1 445 ? -1.751 34.156 -3.939 1 72.62 445 ASP B C 1
ATOM 7829 O O . ASP B 1 445 ? -0.855 34.688 -3.266 1 72.62 445 ASP B O 1
ATOM 7833 N N . VAL B 1 446 ? -1.548 33.312 -4.832 1 75.75 446 VAL B N 1
ATOM 7834 C CA . VAL B 1 446 ? -0.187 32.875 -5.133 1 75.75 446 VAL B CA 1
ATOM 7835 C C . VAL B 1 446 ? 0.574 34 -5.82 1 75.75 446 VAL B C 1
ATOM 7837 O O . VAL B 1 446 ? 1.771 34.188 -5.59 1 75.75 446 VAL B O 1
ATOM 7840 N N . GLY B 1 447 ? -0.165 34.688 -6.586 1 74.94 447 GLY B N 1
ATOM 7841 C CA . GLY B 1 447 ? 0.429 35.812 -7.324 1 74.94 447 GLY B CA 1
ATOM 7842 C C . GLY B 1 447 ? 0.904 36.938 -6.43 1 74.94 447 GLY B C 1
ATOM 7843 O O . GLY B 1 447 ? 1.919 37.562 -6.715 1 74.94 447 GLY B O 1
ATOM 7844 N N . LYS B 1 448 ? 0.215 37.188 -5.348 1 71.31 448 LYS B N 1
ATOM 7845 C CA . LYS B 1 448 ? 0.566 38.25 -4.418 1 71.31 448 LYS B CA 1
ATOM 7846 C C . LYS B 1 448 ? 1.96 38.031 -3.834 1 71.31 448 LYS B C 1
ATOM 7848 O O . LYS B 1 448 ? 2.643 39 -3.475 1 71.31 448 LYS B O 1
ATOM 7853 N N . VAL B 1 449 ? 2.322 36.781 -3.805 1 71.44 449 VAL B N 1
ATOM 7854 C CA . VAL B 1 449 ? 3.586 36.5 -3.137 1 71.44 449 VAL B CA 1
ATOM 7855 C C . VAL B 1 449 ? 4.582 35.938 -4.145 1 71.44 449 VAL B C 1
ATOM 7857 O O . VAL B 1 449 ? 5.535 35.25 -3.764 1 71.44 449 VAL B O 1
ATOM 7860 N N . SER B 1 450 ? 4.309 36.188 -5.348 1 77.69 450 SER B N 1
ATOM 7861 C CA . SER B 1 450 ? 5.188 35.656 -6.391 1 77.69 450 SER B CA 1
ATOM 7862 C C . SER B 1 450 ? 5.516 36.719 -7.426 1 77.69 450 SER B C 1
ATOM 7864 O O . SER B 1 450 ? 4.828 37.75 -7.516 1 77.69 450 SER B O 1
ATOM 7866 N N . LYS B 1 451 ? 6.602 36.469 -8.102 1 80.19 451 LYS B N 1
ATOM 7867 C CA . LYS B 1 451 ? 6.93 37.344 -9.227 1 80.19 451 LYS B CA 1
ATOM 7868 C C . LYS B 1 451 ? 5.812 37.344 -10.266 1 80.19 451 LYS B C 1
ATOM 7870 O O . LYS B 1 451 ? 5.266 36.281 -10.594 1 80.19 451 LYS B O 1
ATOM 7875 N N . ALA B 1 452 ? 5.551 38.594 -10.633 1 79.44 452 ALA B N 1
ATOM 7876 C CA . ALA B 1 452 ? 4.449 38.75 -11.578 1 79.44 452 ALA B CA 1
ATOM 7877 C C . ALA B 1 452 ? 4.672 37.906 -12.828 1 79.44 452 ALA B C 1
ATOM 7879 O O . ALA B 1 452 ? 5.789 37.844 -13.352 1 79.44 452 ALA B O 1
ATOM 7880 N N . GLY B 1 453 ? 3.672 37.188 -13.25 1 82.56 453 GLY B N 1
ATOM 7881 C CA . GLY B 1 453 ? 3.717 36.438 -14.5 1 82.56 453 GLY B CA 1
ATOM 7882 C C . GLY B 1 453 ? 4.258 35.031 -14.336 1 82.56 453 GLY B C 1
ATOM 7883 O O . GLY B 1 453 ? 4.402 34.281 -15.312 1 82.56 453 GLY B O 1
ATOM 7884 N N . THR B 1 454 ? 4.547 34.719 -13.141 1 85.75 454 THR B N 1
ATOM 7885 C CA . THR B 1 454 ? 5.207 33.406 -12.945 1 85.75 454 THR B CA 1
ATOM 7886 C C . THR B 1 454 ? 4.203 32.375 -12.492 1 85.75 454 THR B C 1
ATOM 7888 O O . THR B 1 454 ? 4.5 31.172 -12.523 1 85.75 454 THR B O 1
ATOM 7891 N N . VAL B 1 455 ? 3.053 32.781 -12.148 1 88.06 455 VAL B N 1
ATOM 7892 C CA . VAL B 1 455 ? 2.02 31.859 -11.711 1 88.06 455 VAL B CA 1
ATOM 7893 C C . VAL B 1 455 ? 1.405 31.172 -12.922 1 88.06 455 VAL B C 1
ATOM 7895 O O . VAL B 1 455 ? 1.047 31.812 -13.906 1 88.06 455 VAL B O 1
ATOM 7898 N N . LYS B 1 456 ? 1.38 29.844 -12.914 1 90.56 456 LYS B N 1
ATOM 7899 C CA . LYS B 1 456 ? 0.832 29.047 -14.016 1 90.56 456 LYS B CA 1
ATOM 7900 C C . LYS B 1 456 ? -0.285 28.125 -13.531 1 90.56 456 LYS B C 1
ATOM 7902 O O . LYS B 1 456 ? -0.215 27.594 -12.422 1 90.56 456 LYS B O 1
ATOM 7907 N N . VAL B 1 457 ? -1.281 28.047 -14.438 1 90.81 457 VAL B N 1
ATOM 7908 C CA . VAL B 1 457 ? -2.32 27.062 -14.211 1 90.81 457 VAL B CA 1
ATOM 7909 C C . VAL B 1 457 ? -2.082 25.844 -15.109 1 90.81 457 VAL B C 1
ATOM 7911 O O . VAL B 1 457 ? -2.156 25.953 -16.328 1 90.81 457 VAL B O 1
ATOM 7914 N N . GLU B 1 458 ? -1.664 24.781 -14.734 1 84.81 458 GLU B N 1
ATOM 7915 C CA . GLU B 1 458 ? -1.318 23.594 -15.516 1 84.81 458 GLU B CA 1
ATOM 7916 C C . GLU B 1 458 ? -2.543 22.719 -15.758 1 84.81 458 GLU B C 1
ATOM 7918 O O . GLU B 1 458 ? -2.803 22.297 -16.891 1 84.81 458 GLU B O 1
ATOM 7923 N N . LYS B 1 459 ? -3.244 22.156 -14.852 1 84.56 459 LYS B N 1
ATOM 7924 C CA . LYS B 1 459 ? -4.441 21.328 -14.953 1 84.56 459 LYS B CA 1
ATOM 7925 C C . LYS B 1 459 ? -5.691 22.125 -14.602 1 84.56 459 LYS B C 1
ATOM 7927 O O . LYS B 1 459 ? -5.984 22.344 -13.422 1 84.56 459 LYS B O 1
ATOM 7932 N N . PHE B 1 460 ? -6.305 22.578 -15.789 1 90.81 460 PHE B N 1
ATOM 7933 C CA . PHE B 1 460 ? -7.48 23.422 -15.578 1 90.81 460 PHE B CA 1
ATOM 7934 C C . PHE B 1 460 ? -8.758 22.594 -15.711 1 90.81 460 PHE B C 1
ATOM 7936 O O . PHE B 1 460 ? -9.023 22.031 -16.766 1 90.81 460 PHE B O 1
ATOM 7943 N N . MET B 1 461 ? -9.477 22.375 -14.617 1 92.5 461 MET B N 1
ATOM 7944 C CA . MET B 1 461 ? -10.805 21.766 -14.547 1 92.5 461 MET B CA 1
ATOM 7945 C C . MET B 1 461 ? -10.75 20.297 -14.922 1 92.5 461 MET B C 1
ATOM 7947 O O . MET B 1 461 ? -11.508 19.844 -15.781 1 92.5 461 MET B O 1
ATOM 7951 N N . GLU B 1 462 ? -9.859 19.641 -14.336 1 90.81 462 GLU B N 1
ATOM 7952 C CA . GLU B 1 462 ? -9.797 18.188 -14.477 1 90.81 462 GLU B CA 1
ATOM 7953 C C . GLU B 1 462 ? -10.664 17.5 -13.43 1 90.81 462 GLU B C 1
ATOM 7955 O O . GLU B 1 462 ? -10.852 18.016 -12.32 1 90.81 462 GLU B O 1
ATOM 7960 N N . ILE B 1 463 ? -11.18 16.328 -13.852 1 90.62 463 ILE B N 1
ATOM 7961 C CA . ILE B 1 463 ? -12.008 15.57 -12.922 1 90.62 463 ILE B CA 1
ATOM 7962 C C . ILE B 1 463 ? -11.125 14.648 -12.078 1 90.62 463 ILE B C 1
ATOM 7964 O O . ILE B 1 463 ? -10.297 13.906 -12.617 1 90.62 463 ILE B O 1
ATOM 7968 N N . GLU B 1 464 ? -11.266 14.781 -10.797 1 85.38 464 GLU B N 1
ATOM 7969 C CA . GLU B 1 464 ? -10.633 13.852 -9.867 1 85.38 464 GLU B CA 1
ATOM 7970 C C . GLU B 1 464 ? -11.656 12.938 -9.211 1 85.38 464 GLU B C 1
ATOM 7972 O O . GLU B 1 464 ? -12.633 13.406 -8.625 1 85.38 464 GLU B O 1
ATOM 7977 N N . ARG B 1 465 ? -11.367 11.711 -9.359 1 85 465 ARG B N 1
ATOM 7978 C CA . ARG B 1 465 ? -12.32 10.719 -8.852 1 85 465 ARG B CA 1
ATOM 7979 C C . ARG B 1 465 ? -11.883 10.18 -7.496 1 85 465 ARG B C 1
ATOM 7981 O O . AR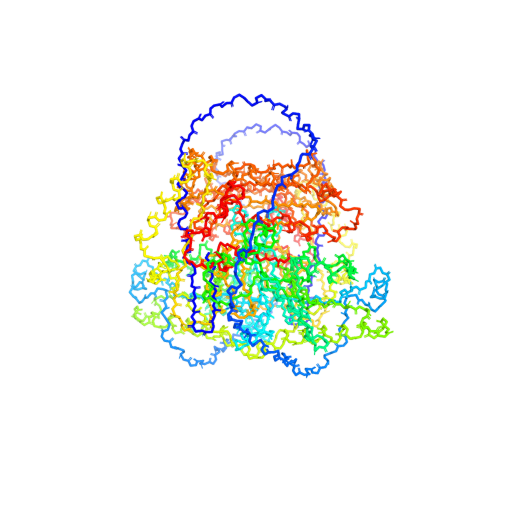G B 1 465 ? -10.734 9.773 -7.324 1 85 465 ARG B O 1
ATOM 7988 N N . TYR B 1 466 ? -12.812 10.289 -6.555 1 78.44 466 TYR B N 1
ATOM 7989 C CA . TYR B 1 466 ? -12.602 9.734 -5.223 1 78.44 466 TYR B CA 1
ATOM 7990 C C . TYR B 1 466 ? -13.57 8.578 -4.953 1 78.44 466 TYR B C 1
ATOM 7992 O O . TYR B 1 466 ? -14.234 8.094 -5.867 1 78.44 466 TYR B O 1
ATOM 8000 N N . SER B 1 467 ? -13.555 7.992 -3.809 1 71.88 467 SER B N 1
ATOM 8001 C CA . SER B 1 467 ? -14.32 6.793 -3.492 1 71.88 467 SER B CA 1
ATOM 8002 C C . SER B 1 467 ? -15.812 7.012 -3.707 1 71.88 467 SER B C 1
ATOM 8004 O O . SER B 1 467 ? -16.5 6.156 -4.27 1 71.88 467 SER B O 1
ATOM 8006 N N . HIS B 1 468 ? -16.312 8.195 -3.266 1 76.38 468 HIS B N 1
ATOM 8007 C CA . HIS B 1 468 ? -17.766 8.398 -3.277 1 76.38 468 HIS B CA 1
ATOM 8008 C C . HIS B 1 468 ? -18.156 9.57 -4.172 1 76.38 468 HIS B C 1
ATOM 8010 O O . HIS B 1 468 ? -19.312 9.68 -4.59 1 76.38 468 HIS B O 1
ATOM 8016 N N . VAL B 1 469 ? -17.141 10.359 -4.496 1 84.56 469 VAL B N 1
ATOM 8017 C CA . VAL B 1 469 ? -17.484 11.562 -5.242 1 84.56 469 VAL B CA 1
ATOM 8018 C C . VAL B 1 469 ? -16.375 11.883 -6.246 1 84.56 469 VAL B C 1
ATOM 8020 O O . VAL B 1 469 ? -15.297 11.289 -6.203 1 84.56 469 VAL B O 1
ATOM 8023 N N . MET B 1 470 ? -16.766 12.727 -7.184 1 89.5 470 MET B N 1
ATOM 8024 C CA . MET B 1 470 ? -15.789 13.336 -8.078 1 89.5 470 MET B CA 1
ATOM 8025 C C . MET B 1 470 ? -15.812 14.852 -7.965 1 89.5 470 MET B C 1
ATOM 8027 O O . MET B 1 470 ? -16.844 15.445 -7.664 1 89.5 470 MET B O 1
ATOM 8031 N N . HIS B 1 471 ? -14.641 15.438 -8.086 1 90 471 HIS B N 1
ATOM 8032 C CA . HIS B 1 471 ? -14.5 16.875 -8 1 90 471 HIS B CA 1
ATOM 8033 C C . HIS B 1 471 ? -13.812 17.438 -9.242 1 90 471 HIS B C 1
ATOM 8035 O O . HIS B 1 471 ? -13.031 16.75 -9.891 1 90 471 HIS B O 1
ATOM 8041 N N . ILE B 1 472 ? -14.172 18.672 -9.578 1 92.12 472 ILE B N 1
ATOM 8042 C CA . ILE B 1 472 ? -13.352 19.422 -10.516 1 92.12 472 ILE B CA 1
ATOM 8043 C C . ILE B 1 472 ? -12.117 19.953 -9.812 1 92.12 472 ILE B C 1
ATOM 8045 O O . ILE B 1 472 ? -12.211 20.516 -8.711 1 92.12 472 ILE B O 1
ATOM 8049 N N . SER B 1 473 ? -10.992 19.672 -10.43 1 89.88 473 SER B N 1
ATOM 8050 C CA . SER B 1 473 ? -9.75 20.125 -9.812 1 89.88 473 SER B CA 1
ATOM 8051 C C . SER B 1 473 ? -8.891 20.906 -10.805 1 89.88 473 SER B C 1
ATOM 8053 O O . SER B 1 473 ? -8.953 20.656 -12.016 1 89.88 473 SER B O 1
ATOM 8055 N N . SER B 1 474 ? -8.18 21.891 -10.297 1 91.19 474 SER B N 1
ATOM 8056 C CA . SER B 1 474 ? -7.168 22.625 -11.039 1 91.19 474 SER B CA 1
ATOM 8057 C C . SER B 1 474 ? -5.883 22.766 -10.234 1 91.19 474 SER B C 1
ATOM 8059 O O . SER B 1 474 ? -5.891 22.594 -9.008 1 91.19 474 SER B O 1
ATOM 8061 N N . THR B 1 475 ? -4.816 22.938 -10.984 1 90 475 THR B N 1
ATOM 8062 C CA . THR B 1 475 ? -3.531 23.062 -10.305 1 90 475 THR B CA 1
ATOM 8063 C C . THR B 1 475 ? -2.883 24.406 -10.617 1 90 475 THR B C 1
ATOM 8065 O O . THR B 1 475 ? -2.654 24.75 -11.781 1 90 475 THR B O 1
ATOM 8068 N N . VAL B 1 476 ? -2.672 25.172 -9.57 1 87.38 476 VAL B N 1
ATOM 8069 C CA . VAL B 1 476 ? -1.979 26.453 -9.68 1 87.38 476 VAL B CA 1
ATOM 8070 C C . VAL B 1 476 ? -0.548 26.312 -9.164 1 87.38 476 VAL B C 1
ATOM 8072 O O . VAL B 1 476 ? -0.332 25.891 -8.023 1 87.38 476 VAL B O 1
ATOM 8075 N N . LEU B 1 477 ? 0.414 26.641 -10.023 1 89 477 LEU B N 1
ATOM 8076 C CA . LEU B 1 477 ? 1.813 26.422 -9.68 1 89 477 LEU B CA 1
ATOM 8077 C C . LEU B 1 477 ? 2.625 27.703 -9.82 1 89 477 LEU B C 1
ATOM 8079 O O . LEU B 1 477 ? 2.328 28.531 -10.68 1 89 477 LEU B O 1
ATOM 8083 N N . VAL B 1 478 ? 3.586 27.844 -8.914 1 84.19 478 VAL B N 1
ATOM 8084 C CA . VAL B 1 478 ? 4.609 28.859 -9.062 1 84.19 478 VAL B CA 1
ATOM 8085 C C . VAL B 1 478 ? 5.957 28.328 -8.586 1 84.19 478 VAL B C 1
ATOM 8087 O O . VAL B 1 478 ? 6.043 27.719 -7.516 1 84.19 478 VAL B O 1
ATOM 8090 N N . PRO B 1 479 ? 6.926 28.391 -9.453 1 81.75 479 PRO B N 1
ATOM 8091 C CA . PRO B 1 479 ? 8.242 27.984 -8.961 1 81.75 479 PRO B CA 1
ATOM 8092 C C . PRO B 1 479 ? 8.664 28.766 -7.707 1 81.75 479 PRO B C 1
ATOM 8094 O O . PRO B 1 479 ? 8.422 29.969 -7.613 1 81.75 479 PRO B O 1
ATOM 8097 N N . LEU B 1 480 ? 9.219 28.047 -6.836 1 77.44 480 LEU B N 1
ATOM 8098 C CA . LEU B 1 480 ? 9.578 28.594 -5.539 1 77.44 480 LEU B CA 1
ATOM 8099 C C . LEU B 1 480 ? 10.531 29.781 -5.703 1 77.44 480 LEU B C 1
ATOM 8101 O O . LEU B 1 480 ? 10.492 30.734 -4.918 1 77.44 480 LEU B O 1
ATOM 8105 N N . ARG B 1 481 ? 11.344 29.734 -6.723 1 74.62 481 ARG B N 1
ATOM 8106 C CA . ARG B 1 481 ? 12.312 30.797 -6.953 1 74.62 481 ARG B CA 1
ATOM 8107 C C . ARG B 1 481 ? 11.617 32.125 -7.234 1 74.62 481 ARG B C 1
ATOM 8109 O O . ARG B 1 481 ? 12.211 33.188 -7.055 1 74.62 481 ARG B O 1
ATOM 8116 N N . TYR B 1 482 ? 10.406 32.031 -7.695 1 71.62 482 TYR B N 1
ATOM 8117 C CA . TYR B 1 482 ? 9.656 33.25 -8.016 1 71.62 482 TYR B CA 1
ATOM 8118 C C . TYR B 1 482 ? 8.773 33.656 -6.844 1 71.62 482 TYR B C 1
ATOM 8120 O O . TYR B 1 482 ? 8.086 34.688 -6.906 1 71.62 482 TYR B O 1
ATOM 8128 N N . TYR B 1 483 ? 8.383 32.781 -6.023 1 59.78 483 TYR B N 1
ATOM 8129 C CA . TYR B 1 483 ? 7.543 33.062 -4.863 1 59.78 483 TYR B CA 1
ATOM 8130 C C . TYR B 1 483 ? 8.18 34.125 -3.957 1 59.78 483 TYR B C 1
ATOM 8132 O O . TYR B 1 483 ? 9.344 33.969 -3.557 1 59.78 483 TYR B O 1
ATOM 8140 N N . TYR B 1 484 ? 7.77 35.562 -4.375 1 52.53 484 TYR B N 1
ATOM 8141 C CA . TYR B 1 484 ? 8.125 36.938 -4.102 1 52.53 484 TYR B CA 1
ATOM 8142 C C . TYR B 1 484 ? 9.141 37.031 -2.967 1 52.53 484 TYR B C 1
ATOM 8144 O O . TYR B 1 484 ? 9.203 36.125 -2.111 1 52.53 484 TYR B O 1
ATOM 8152 N N . LEU B 1 485 ? 9.727 38.281 -2.932 1 43.47 485 LEU B N 1
ATOM 8153 C CA . LEU B 1 485 ? 10.703 39.344 -3.096 1 43.47 485 LEU B CA 1
ATOM 8154 C C . LEU B 1 485 ? 11.078 39.969 -1.746 1 43.47 485 LEU B C 1
ATOM 8156 O O . LEU B 1 485 ? 11.914 40.875 -1.678 1 43.47 485 LEU B O 1
ATOM 8160 N N . ASN B 1 486 ? 9.992 40.469 -0.979 1 37.38 486 ASN B N 1
ATOM 8161 C CA . ASN B 1 486 ? 10.703 41.562 -0.302 1 37.38 486 ASN B CA 1
ATOM 8162 C C . ASN B 1 486 ? 12.016 41.062 0.299 1 37.38 486 ASN B C 1
ATOM 8164 O O . ASN B 1 486 ? 13.008 41.781 0.301 1 37.38 486 ASN B O 1
ATOM 8168 N N . SER B 1 487 ? 11.883 40.375 1.568 1 37 487 SER B N 1
ATOM 8169 C CA . SER B 1 487 ? 13.094 40.5 2.377 1 37 487 SER B CA 1
ATOM 8170 C C . SER B 1 487 ? 14.234 39.688 1.789 1 37 487 SER B C 1
ATOM 8172 O O . SER B 1 487 ? 13.992 38.688 1.111 1 37 487 SER B O 1
ATOM 8174 N N . SER B 1 488 ? 15.359 40.219 1.488 1 34.06 488 SER B N 1
ATOM 8175 C CA . SER B 1 488 ? 16.734 39.812 1.201 1 34.06 488 SER B CA 1
ATOM 8176 C C . SER B 1 488 ? 16.969 38.375 1.619 1 34.06 488 SER B C 1
ATOM 8178 O O . SER B 1 488 ? 18.062 37.812 1.419 1 34.06 488 SER B O 1
ATOM 8180 N N . SER B 1 489 ? 16.641 37.938 2.91 1 34.84 489 SER B N 1
ATOM 8181 C CA . SER B 1 489 ? 17.281 36.781 3.535 1 34.84 489 SER B CA 1
ATOM 8182 C C . SER B 1 489 ? 16.766 35.469 2.936 1 34.84 489 SER B C 1
ATOM 8184 O O . SER B 1 489 ? 15.68 35.438 2.344 1 34.84 489 SER B O 1
ATOM 8186 N N . ALA B 1 490 ? 17.469 34.156 3.164 1 33.09 490 ALA B N 1
ATOM 8187 C CA . ALA B 1 490 ? 17.609 32.781 2.715 1 33.09 490 ALA B CA 1
ATOM 8188 C C . ALA B 1 490 ? 16.266 32.094 2.619 1 33.09 490 ALA B C 1
ATOM 8190 O O . ALA B 1 490 ? 15.289 32.531 3.244 1 33.09 490 ALA B O 1
ATOM 8191 N N . LEU B 1 491 ? 16.094 30.906 1.811 1 37.69 491 LEU B N 1
ATOM 8192 C CA . LEU B 1 491 ? 15.125 29.875 1.448 1 37.69 491 LEU B CA 1
ATOM 8193 C C . LEU B 1 491 ? 14.188 29.578 2.613 1 37.69 491 LEU B C 1
ATOM 8195 O O . LEU B 1 491 ? 13 29.328 2.408 1 37.69 491 LEU B O 1
ATOM 8199 N N . ASP B 1 492 ? 14.672 29.594 3.789 1 42.41 492 ASP B N 1
ATOM 8200 C CA . ASP B 1 492 ? 13.977 29.062 4.961 1 42.41 492 ASP B CA 1
ATOM 8201 C C . ASP B 1 492 ? 12.812 29.969 5.363 1 42.41 492 ASP B C 1
ATOM 8203 O O . ASP B 1 492 ? 11.766 29.484 5.789 1 42.41 492 ASP B O 1
ATOM 8207 N N . LYS B 1 493 ? 13 31.328 5.18 1 43.31 493 LYS B N 1
ATOM 8208 C CA . LYS B 1 493 ? 12.008 32.312 5.586 1 43.31 493 LYS B CA 1
ATOM 8209 C C . LYS B 1 493 ? 10.742 32.188 4.746 1 43.31 493 LYS B C 1
ATOM 8211 O O . LYS B 1 493 ? 9.672 32.656 5.156 1 43.31 493 LYS B O 1
ATOM 8216 N N . THR B 1 494 ? 10.883 31.391 3.65 1 47.16 494 THR B N 1
ATOM 8217 C CA . THR B 1 494 ? 9.922 31.406 2.559 1 47.16 494 THR B CA 1
ATOM 8218 C C . THR B 1 494 ? 8.711 30.547 2.895 1 47.16 494 THR B C 1
ATOM 8220 O O . THR B 1 494 ? 7.566 30.938 2.631 1 47.16 494 THR B O 1
ATOM 8223 N N . VAL B 1 495 ? 8.984 29.5 3.559 1 51.09 495 VAL B N 1
ATOM 8224 C CA . VAL B 1 495 ? 7.855 28.578 3.705 1 51.09 495 VAL B CA 1
ATOM 8225 C C . VAL B 1 495 ? 6.832 29.172 4.676 1 51.09 495 VAL B C 1
ATOM 8227 O O . VAL B 1 495 ? 5.625 29.109 4.43 1 51.09 495 VAL B O 1
ATOM 8230 N N . TRP B 1 496 ? 7.43 29.875 5.664 1 55.41 496 TRP B N 1
ATOM 8231 C CA . TRP B 1 496 ? 6.527 30.453 6.656 1 55.41 496 TRP B CA 1
ATOM 8232 C C . TRP B 1 496 ? 5.762 31.625 6.074 1 55.41 496 TRP B C 1
ATOM 8234 O O . TRP B 1 496 ? 4.57 31.797 6.355 1 55.41 496 TRP B O 1
ATOM 8244 N N . THR B 1 497 ? 6.586 32.25 5.258 1 50 497 THR B N 1
ATOM 8245 C CA . THR B 1 497 ? 5.934 33.375 4.609 1 50 497 THR B CA 1
ATOM 8246 C C . THR B 1 497 ? 4.816 32.906 3.686 1 50 497 THR B C 1
ATOM 8248 O O . THR B 1 497 ? 3.77 33.562 3.59 1 50 497 THR B O 1
ATOM 8251 N N . CYS B 1 498 ? 5.16 31.781 3.113 1 52.38 498 CYS B N 1
ATOM 8252 C CA . CYS B 1 498 ? 4.125 31.219 2.248 1 52.38 498 CYS B CA 1
ATOM 8253 C C . CYS B 1 498 ? 2.865 30.906 3.041 1 52.38 498 CYS B C 1
ATOM 8255 O O . CYS B 1 498 ? 1.755 31.188 2.594 1 52.38 498 CYS B O 1
ATOM 8257 N N . TYR B 1 499 ? 3.141 30.391 4.152 1 55.09 499 TYR B N 1
ATOM 8258 C CA . TYR B 1 499 ? 1.986 30.047 4.973 1 55.09 499 TYR B CA 1
ATOM 8259 C C . TYR B 1 499 ? 1.245 31.297 5.43 1 55.09 499 TYR B C 1
ATOM 8261 O O . TYR B 1 499 ? 0.014 31.344 5.387 1 55.09 499 TYR B O 1
ATOM 8269 N N . SER B 1 500 ? 2.158 32.188 5.906 1 50.47 500 SER B N 1
ATOM 8270 C CA . SER B 1 500 ? 1.53 33.406 6.434 1 50.47 500 SER B CA 1
ATOM 8271 C C . SER B 1 500 ? 0.756 34.125 5.348 1 50.47 500 SER B C 1
ATOM 8273 O O . SER B 1 500 ? -0.248 34.781 5.633 1 50.47 500 SER B O 1
ATOM 8275 N N . SER B 1 501 ? 1.363 33.906 4.203 1 46.88 501 SER B N 1
ATOM 8276 C CA . SER B 1 501 ? 0.696 34.594 3.1 1 46.88 501 SER B CA 1
ATOM 8277 C C . SER B 1 501 ? -0.578 33.875 2.686 1 46.88 501 SER B C 1
ATOM 8279 O O . SER B 1 501 ? -1.551 34.5 2.266 1 46.88 501 SER B O 1
ATOM 8281 N N . PHE B 1 502 ? -0.425 32.406 2.795 1 48.03 502 PHE B N 1
ATOM 8282 C CA . PHE B 1 502 ? -1.563 31.609 2.385 1 48.03 502 PHE B CA 1
ATOM 8283 C C . PHE B 1 502 ? -2.574 31.484 3.518 1 48.03 502 PHE B C 1
ATOM 8285 O O . PHE B 1 502 ? -3.768 31.281 3.275 1 48.03 502 PHE B O 1
ATOM 8292 N N . SER B 1 503 ? -1.909 31.141 4.688 1 43.41 503 SER B N 1
ATOM 8293 C CA . SER B 1 503 ? -2.742 30.859 5.855 1 43.41 503 SER B CA 1
ATOM 8294 C C . SER B 1 503 ? -3.871 31.875 5.984 1 43.41 503 SER B C 1
ATOM 8296 O O . SER B 1 503 ? -4.797 31.688 6.777 1 43.41 503 SER B O 1
ATOM 8298 N N . TRP B 1 504 ? -3.537 33.031 5.523 1 39.84 504 TRP B N 1
ATOM 8299 C CA . TRP B 1 504 ? -4.578 34.031 5.734 1 39.84 504 TRP B CA 1
ATOM 8300 C C . TRP B 1 504 ? -5.816 33.719 4.898 1 39.84 504 TRP B C 1
ATOM 8302 O O . TRP B 1 504 ? -6.844 34.375 5.023 1 39.84 504 TRP B O 1
ATOM 8312 N N . MET B 1 505 ? -5.586 32.844 3.941 1 40.47 505 MET B N 1
ATOM 8313 C CA . MET B 1 505 ? -6.805 32.656 3.156 1 40.47 505 MET B CA 1
ATOM 8314 C C . MET B 1 505 ? -7.441 31.297 3.436 1 40.47 505 MET B C 1
ATOM 8316 O O . MET B 1 505 ? -6.844 30.25 3.154 1 40.47 505 MET B O 1
ATOM 8320 N N . PRO B 1 506 ? -8.164 31.125 4.477 1 41.62 506 PRO B N 1
ATOM 8321 C CA . PRO B 1 506 ? -8.898 29.859 4.48 1 41.62 506 PRO B CA 1
ATOM 8322 C C . PRO B 1 506 ? -9.133 29.297 3.078 1 41.62 506 PRO B C 1
ATOM 8324 O O . PRO B 1 506 ? -9.188 30.062 2.109 1 41.62 506 PRO B O 1
ATOM 8327 N N . PRO B 1 507 ? -8.836 28.016 2.881 1 40.03 507 PRO B N 1
ATOM 8328 C CA . PRO B 1 507 ? -9.117 27.578 1.514 1 40.03 507 PRO B CA 1
ATOM 8329 C C . PRO B 1 507 ? -10.25 28.375 0.86 1 40.03 507 PRO B C 1
ATOM 8331 O O . PRO B 1 507 ? -11.258 28.656 1.504 1 40.03 507 PRO B O 1
ATOM 8334 N N . LEU B 1 508 ? -9.875 29.156 -0.136 1 38.19 508 LEU B N 1
ATOM 8335 C CA . LEU B 1 508 ? -10.68 30.062 -0.948 1 38.19 508 LEU B CA 1
ATOM 8336 C C . LEU B 1 508 ? -12.125 29.562 -1.049 1 38.19 508 LEU B C 1
ATOM 8338 O O . LEU B 1 508 ? -13.047 30.359 -1.195 1 38.19 508 LEU B O 1
ATOM 8342 N N . ILE B 1 509 ? -12.164 28.297 -1.158 1 40.31 509 ILE B N 1
ATOM 8343 C CA . ILE B 1 509 ? -13.508 27.766 -1.387 1 40.31 509 ILE B CA 1
ATOM 8344 C C . ILE B 1 509 ? -14.359 27.984 -0.136 1 40.31 509 ILE B C 1
ATOM 8346 O O . ILE B 1 509 ? -15.57 28.188 -0.231 1 40.31 509 ILE B O 1
ATOM 8350 N N . VAL B 1 510 ? -13.68 27.859 0.926 1 39.41 510 VAL B N 1
ATOM 8351 C CA . VAL B 1 510 ? -14.516 27.953 2.117 1 39.41 510 VAL B CA 1
ATOM 8352 C C . VAL B 1 510 ? -14.578 29.406 2.582 1 39.41 510 VAL B C 1
ATOM 8354 O O . VAL B 1 510 ? -15.445 29.781 3.379 1 39.41 510 VAL B O 1
ATOM 8357 N N . SER B 1 511 ? -13.516 30.125 2.229 1 37.84 511 SER B N 1
ATOM 8358 C CA . SER B 1 511 ? -13.523 31.5 2.738 1 37.84 511 SER B CA 1
ATOM 8359 C C . SER B 1 511 ? -14.25 32.438 1.782 1 37.84 511 SER B C 1
ATOM 8361 O O . SER B 1 511 ? -14.391 32.125 0.595 1 37.84 511 SER B O 1
ATOM 8363 N N . SER B 1 512 ? -15.078 33.344 2.293 1 38.28 512 SER B N 1
ATOM 8364 C CA . SER B 1 512 ? -15.828 34.406 1.628 1 38.28 512 SER B CA 1
ATOM 8365 C C . SER B 1 512 ? -14.938 35.219 0.689 1 38.28 512 SER B C 1
ATOM 8367 O O . SER B 1 512 ? -13.898 35.719 1.104 1 38.28 512 SER B O 1
ATOM 8369 N N . SER B 1 513 ? -14.797 34.719 -0.532 1 36.53 513 SER B N 1
ATOM 8370 C CA . SER B 1 513 ? -14 35.438 -1.52 1 36.53 513 SER B CA 1
ATOM 8371 C C . SER B 1 513 ? -13.969 36.938 -1.22 1 36.53 513 SER B C 1
ATOM 8373 O O . SER B 1 513 ? -13.383 37.719 -1.971 1 36.53 513 SER B O 1
ATOM 8375 N N . GLY B 1 514 ? -15.055 37.594 -1.146 1 36.5 514 GLY B N 1
ATOM 8376 C CA . GLY B 1 514 ? -14.883 39.031 -0.959 1 36.5 514 GLY B CA 1
ATOM 8377 C C . GLY B 1 514 ? -13.992 39.344 0.22 1 36.5 514 GLY B C 1
ATOM 8378 O O . GLY B 1 514 ? -14.25 38.938 1.346 1 36.5 514 GLY B O 1
ATOM 8379 N N . TYR B 1 515 ? -12.672 39.719 -0.095 1 39.72 515 TYR B N 1
ATOM 8380 C CA . TYR B 1 515 ? -11.469 39.688 0.728 1 39.72 515 TYR B CA 1
ATOM 8381 C C . TYR B 1 515 ? -11.805 39.969 2.188 1 39.72 515 TYR B C 1
ATOM 8383 O O . TYR B 1 515 ? -11.492 39.188 3.068 1 39.72 515 TYR B O 1
ATOM 8391 N N . HIS B 1 516 ? -11.812 41.281 2.572 1 40.72 516 HIS B N 1
ATOM 8392 C CA . HIS B 1 516 ? -11.758 41.812 3.934 1 40.72 516 HIS B CA 1
ATOM 8393 C C . HIS B 1 516 ? -13.109 41.656 4.633 1 40.72 516 HIS B C 1
ATOM 8395 O O . HIS B 1 516 ? -13.164 41.344 5.82 1 40.72 516 HIS B O 1
ATOM 8401 N N . LEU B 1 517 ? -14.062 41.812 3.826 1 38.94 517 LEU B N 1
ATOM 8402 C CA . LEU B 1 517 ? -15.367 42 4.457 1 38.94 517 LEU B CA 1
ATOM 8403 C C . LEU B 1 517 ? -16.062 40.625 4.648 1 38.94 517 LEU B C 1
ATOM 8405 O O . LEU B 1 517 ? -16.828 40.438 5.598 1 38.94 517 LEU B O 1
ATOM 8409 N N . GLY B 1 518 ? -15.805 39.75 3.809 1 40.44 518 GLY B N 1
ATOM 8410 C CA . GLY B 1 518 ? -16.484 38.469 3.869 1 40.44 518 GLY B CA 1
ATOM 8411 C C . GLY B 1 518 ? -16.156 37.656 5.117 1 40.44 518 GLY B C 1
ATOM 8412 O O . GLY B 1 518 ? -17.031 37.062 5.734 1 40.44 518 GLY B O 1
ATOM 8413 N N . ARG B 1 519 ? -14.969 37.688 5.422 1 47.03 519 ARG B N 1
ATOM 8414 C CA . ARG B 1 519 ? -14.531 37 6.637 1 47.03 519 ARG B CA 1
ATOM 8415 C C . ARG B 1 519 ? -15.219 37.594 7.867 1 47.03 519 ARG B C 1
ATOM 8417 O O . ARG B 1 519 ? -15.602 36.844 8.781 1 47.03 519 ARG B O 1
ATOM 8424 N N . TYR B 1 520 ? -15.375 39.031 7.75 1 43.19 520 TYR B N 1
ATOM 8425 C CA . TYR B 1 520 ? -16 39.781 8.836 1 43.19 520 TYR B CA 1
ATOM 8426 C C . TYR B 1 520 ? -17.438 39.344 9.047 1 43.19 520 TYR B C 1
ATOM 8428 O O . TYR B 1 520 ? -17.875 39.125 10.188 1 43.19 520 TYR B O 1
ATOM 8436 N N . ARG B 1 521 ? -18.047 39.094 7.938 1 42.84 521 ARG B N 1
ATOM 8437 C CA . ARG B 1 521 ? -19.484 38.844 8.047 1 42.84 521 ARG B CA 1
ATOM 8438 C C . ARG B 1 521 ? -19.766 37.406 8.406 1 42.84 521 ARG B C 1
ATOM 8440 O O . ARG B 1 521 ? -20.766 37.094 9.07 1 42.84 521 ARG B O 1
ATOM 8447 N N . SER B 1 522 ? -18.859 36.531 8.008 1 49.5 522 SER B N 1
ATOM 8448 C CA . SER B 1 522 ? -19.078 35.125 8.359 1 49.5 522 SER B CA 1
ATOM 8449 C C . SER B 1 522 ? -19.047 34.938 9.875 1 49.5 522 SER B C 1
ATOM 8451 O O . SER B 1 522 ? -19.844 34.156 10.43 1 49.5 522 SER B O 1
ATOM 8453 N N . TYR B 1 523 ? -18.25 35.75 10.469 1 50.5 523 TYR B N 1
ATOM 8454 C CA . TYR B 1 523 ? -18.062 35.625 11.914 1 50.5 523 TYR B CA 1
ATOM 8455 C C . TYR B 1 523 ? -19.297 36.062 12.664 1 50.5 523 TYR B C 1
ATOM 8457 O O . TYR B 1 523 ? -19.625 35.531 13.719 1 50.5 523 TYR B O 1
ATOM 8465 N N . HIS B 1 524 ? -19.938 37 12.031 1 51.75 524 HIS B N 1
ATOM 8466 C CA . HIS B 1 524 ? -21.078 37.531 12.773 1 51.75 524 HIS B CA 1
ATOM 8467 C C . HIS B 1 524 ? -22.297 36.625 12.609 1 51.75 524 HIS B C 1
ATOM 8469 O O . HIS B 1 524 ? -23.234 36.688 13.406 1 51.75 524 HIS B O 1
ATOM 8475 N N . LEU B 1 525 ? -22.109 35.812 11.617 1 52.28 525 LEU B N 1
ATOM 8476 C CA . LEU B 1 525 ? -23.297 35 11.367 1 52.28 525 LEU B CA 1
ATOM 8477 C C . LEU B 1 525 ? -23.188 33.656 12.086 1 52.28 525 LEU B C 1
ATOM 8479 O O . LEU B 1 525 ? -24.203 33 12.32 1 52.28 525 LEU B O 1
ATOM 8483 N N . GLU B 1 526 ? -21.922 33.344 12.445 1 56.28 526 GLU B N 1
ATOM 8484 C CA . GLU B 1 526 ? -21.75 32.094 13.172 1 56.28 526 GLU B CA 1
ATOM 8485 C C . GLU B 1 526 ? -21.812 32.312 14.68 1 56.28 526 GLU B C 1
ATOM 8487 O O . GLU B 1 526 ? -21.188 33.25 15.203 1 56.28 526 GLU B O 1
ATOM 8492 N N . PRO B 1 527 ? -22.719 31.688 15.328 1 46.12 527 PRO B N 1
ATOM 8493 C CA . PRO B 1 527 ? -22.922 31.969 16.75 1 46.12 527 PRO B CA 1
ATOM 8494 C C . PRO B 1 527 ? -21.672 31.719 17.594 1 46.12 527 PRO B C 1
ATOM 8496 O O . PRO B 1 527 ? -21.562 32.25 18.688 1 46.12 527 PRO B O 1
ATOM 8499 N N . TRP B 1 528 ? -20.828 30.797 17.141 1 45.25 528 TRP B N 1
ATOM 8500 C CA . TRP B 1 528 ? -19.688 30.453 17.969 1 45.25 528 TRP B CA 1
ATOM 8501 C C . TRP B 1 528 ? -18.375 30.547 17.188 1 45.25 528 TRP B C 1
ATOM 8503 O O . TRP B 1 528 ? -18.391 30.484 15.953 1 45.25 528 TRP B O 1
ATOM 8513 N N . GLN B 1 529 ? -17.453 30.938 18.078 1 47.66 529 GLN B N 1
ATOM 8514 C CA . GLN B 1 529 ? -16.125 30.859 17.5 1 47.66 529 GLN B CA 1
ATOM 8515 C C . GLN B 1 529 ? -15.867 29.484 16.891 1 47.66 529 GLN B C 1
ATOM 8517 O O . GLN B 1 529 ? -16.25 28.469 17.469 1 47.66 529 GLN B O 1
ATOM 8522 N N . ILE B 1 530 ? -15.789 29.516 15.711 1 43.34 530 ILE B N 1
ATOM 8523 C CA . ILE B 1 530 ? -15.562 28.234 15.062 1 43.34 530 ILE B CA 1
ATOM 8524 C C . ILE B 1 530 ? -14.07 27.906 15.078 1 43.34 530 ILE B C 1
ATOM 8526 O O . ILE B 1 530 ? -13.289 28.484 14.32 1 43.34 530 ILE B O 1
ATOM 8530 N N . PRO B 1 531 ? -13.562 27.406 16.328 1 38.69 531 PRO B N 1
ATOM 8531 C CA . PRO B 1 531 ? -12.117 27.172 16.391 1 38.69 531 PRO B CA 1
ATOM 8532 C C . PRO B 1 531 ? -11.586 26.422 15.156 1 38.69 531 PRO B C 1
ATOM 8534 O O . PRO B 1 531 ? -10.438 26.625 14.766 1 38.69 531 PRO B O 1
ATOM 8537 N N . PHE B 1 532 ? -12.281 25.281 14.914 1 37.62 532 PHE B N 1
ATOM 8538 C CA . PHE B 1 532 ? -11.82 24.438 13.82 1 37.62 532 PHE B CA 1
ATOM 8539 C C . PHE B 1 532 ? -12.805 24.469 12.656 1 37.62 532 PHE B C 1
ATOM 8541 O O . PHE B 1 532 ? -13.82 23.766 12.68 1 37.62 532 PHE B O 1
ATOM 8548 N N . HIS B 1 533 ? -13.344 25.672 12.453 1 38.41 533 HIS B N 1
ATOM 8549 C CA . HIS B 1 533 ? -14.367 25.609 11.406 1 38.41 533 HIS B CA 1
ATOM 8550 C C . HIS B 1 533 ? -14.031 24.562 10.367 1 38.41 533 HIS B C 1
ATOM 8552 O O . HIS B 1 533 ? -14.68 23.516 10.297 1 38.41 533 HIS B O 1
ATOM 8558 N N . SER B 1 534 ? -13.898 25.234 9.016 1 38.62 534 SER B N 1
ATOM 8559 C CA . SER B 1 534 ? -13.492 24.453 7.855 1 38.62 534 SER B CA 1
ATOM 8560 C C . SER B 1 534 ? -12.203 23.688 8.117 1 38.62 534 SER B C 1
ATOM 8562 O O . SER B 1 534 ? -11.555 23.891 9.148 1 38.62 534 SER B O 1
ATOM 8564 N N . SER B 1 535 ? -11.562 23.047 7.184 1 40.19 535 SER B N 1
ATOM 8565 C CA . SER B 1 535 ? -10.453 22.094 7.152 1 40.19 535 SER B CA 1
ATOM 8566 C C . SER B 1 535 ? -9.234 22.656 7.883 1 40.19 535 SER B C 1
ATOM 8568 O O . SER B 1 535 ? -8.719 23.719 7.516 1 40.19 535 SER B O 1
ATOM 8570 N N . PRO B 1 536 ? -9.32 22.516 9.375 1 32.72 536 PRO B N 1
ATOM 8571 C CA . PRO B 1 536 ? -8 22.844 9.914 1 32.72 536 PRO B CA 1
ATOM 8572 C C . PRO B 1 536 ? -6.867 22.594 8.914 1 32.72 536 PRO B C 1
ATOM 8574 O O . PRO B 1 536 ? -6.969 21.703 8.078 1 32.72 536 PRO B O 1
ATOM 8577 N N . GLU B 1 537 ? -6.176 23.766 8.844 1 36.28 537 GLU B N 1
ATOM 8578 C CA . GLU B 1 537 ? -4.984 23.562 8.031 1 36.28 537 GLU B CA 1
ATOM 8579 C C . GLU B 1 537 ? -3.891 22.844 8.828 1 36.28 537 GLU B C 1
ATOM 8581 O O . GLU B 1 537 ? -3.541 23.266 9.93 1 36.28 537 GLU B O 1
ATOM 8586 N N . ILE B 1 538 ? -3.902 21.578 8.57 1 33.59 538 ILE B N 1
ATOM 8587 C CA . ILE B 1 538 ? -2.791 20.812 9.117 1 33.59 538 ILE B CA 1
ATOM 8588 C C . ILE B 1 538 ? -1.509 21.141 8.359 1 33.59 538 ILE B C 1
ATOM 8590 O O . ILE B 1 538 ? -1.511 21.234 7.133 1 33.59 538 ILE B O 1
ATOM 8594 N N . VAL B 1 539 ? -0.603 21.812 9.031 1 37.12 539 VAL B N 1
ATOM 8595 C CA . VAL B 1 539 ? 0.669 22.156 8.406 1 37.12 539 VAL B CA 1
ATOM 8596 C C . VAL B 1 539 ? 1.736 21.141 8.797 1 37.12 539 VAL B C 1
ATOM 8598 O O . VAL B 1 539 ? 1.779 20.672 9.938 1 37.12 539 VAL B O 1
ATOM 8601 N N . HIS B 1 540 ? 2.199 20.406 7.797 1 40.09 540 HIS B N 1
ATOM 8602 C CA . HIS B 1 540 ? 3.441 19.672 8 1 40.09 540 HIS B CA 1
ATOM 8603 C C . HIS B 1 540 ? 4.492 20.062 6.969 1 40.09 540 HIS B C 1
ATOM 8605 O O . HIS B 1 540 ? 4.164 20.312 5.809 1 40.09 540 HIS B O 1
#

Solvent-accessible surface area (backbone atoms only — not comparable to full-atom values): 61227 Å² total; per-residue (Å²): 80,47,28,43,29,40,98,78,39,33,28,44,37,59,72,76,76,73,71,70,78,77,79,86,80,79,83,76,79,79,86,69,83,80,78,76,83,71,86,78,87,86,88,81,86,85,80,84,87,78,87,85,84,83,82,74,83,76,79,72,81,81,74,78,78,69,74,75,76,75,78,81,85,69,77,85,69,79,92,66,84,48,44,53,43,72,68,54,44,56,56,45,50,72,76,20,47,25,38,63,40,31,43,47,30,61,27,56,77,51,35,74,60,42,50,47,43,44,74,43,51,89,83,48,65,73,52,44,32,36,43,39,37,31,30,33,66,49,100,51,73,33,67,28,53,48,35,40,36,35,46,64,41,42,31,35,42,38,26,46,85,46,39,35,37,39,39,31,61,80,78,70,45,79,46,77,48,78,38,88,50,62,84,48,48,66,54,62,64,45,68,78,57,35,71,46,87,56,85,91,49,77,96,60,87,70,59,42,58,36,40,41,46,23,59,61,48,42,33,60,77,36,43,89,80,39,44,73,88,70,49,43,56,69,86,75,79,67,59,32,28,42,36,27,33,22,36,38,22,36,39,37,33,60,64,56,42,33,25,40,43,34,29,54,32,56,40,82,81,38,96,38,68,65,58,29,52,52,51,41,48,52,53,44,51,50,54,52,51,39,61,67,54,54,76,83,65,77,68,82,76,47,64,50,84,58,53,75,80,58,78,71,84,76,75,80,43,50,84,50,53,73,64,57,47,50,49,46,52,53,51,50,51,50,36,37,73,71,63,57,22,72,41,63,56,80,79,72,50,28,45,41,78,60,90,69,52,60,66,57,50,42,58,48,39,54,48,71,50,61,28,40,38,30,40,40,34,26,39,84,86,35,26,41,28,32,37,35,82,68,50,70,67,45,79,54,95,58,25,37,36,32,39,51,68,37,42,76,39,62,57,38,96,41,74,68,46,29,50,49,37,51,50,50,49,74,64,31,62,67,38,48,52,52,29,51,50,38,49,50,49,48,50,48,59,53,38,74,51,25,40,85,87,52,63,41,72,77,44,79,69,38,80,44,54,53,88,62,34,31,31,31,29,32,34,39,35,30,48,40,86,39,50,52,68,79,74,88,73,68,79,73,62,46,60,55,44,47,39,61,65,43,64,59,49,50,59,59,72,53,32,20,61,25,73,76,51,17,54,55,50,51,48,70,64,34,80,46,43,46,57,63,58,71,82,60,45,70,48,111,79,46,27,42,30,41,97,74,38,34,27,44,37,57,72,75,73,74,70,69,75,73,79,84,79,76,85,76,78,81,78,73,83,83,79,81,85,72,81,78,88,82,83,77,85,83,82,85,84,80,86,84,83,82,83,74,84,76,80,73,80,83,72,78,77,68,73,76,76,75,79,81,84,68,78,84,67,79,92,67,84,47,45,54,43,72,69,52,44,57,57,44,50,73,75,18,47,26,38,63,39,31,42,46,27,60,26,56,78,50,36,75,62,42,49,48,42,45,75,44,50,89,85,46,64,75,52,44,32,37,43,40,38,30,28,31,68,50,98,50,74,34,67,27,53,46,35,40,34,34,47,63,40,43,33,35,42,39,27,45,85,46,41,35,38,39,40,31,60,78,77,69,46,79,46,76,48,78,37,89,50,63,83,48,49,66,53,62,64,46,70,79,58,36,73,44,88,55,86,90,50,76,97,58,90,69,59,43,58,36,40,41,44,21,58,61,48,41,33,60,76,35,44,90,79,38,44,74,88,73,49,42,55,69,84,76,78,66,60,34,29,41,35,28,33,21,36,39,22,37,41,37,32,59,62,56,41,33,26,39,42,34,29,53,31,56,40,80,80,39,95,37,69,66,56,30,51,52,51,40,50,50,54,42,50,52,54,52,51,40,61,66,54,52,76,83,65,78,67,82,78,48,66,51,84,58,53,75,82,58,77,69,83,75,76,80,44,50,82,49,52,72,64,57,47,51,50,46,50,53,52,51,49,51,36,37,73,71,64,58,25,70,40,60,55,80,80,72,50,28,44,42,77,58,89,69,52,59,66,57,52,41,58,49,41,52,47,71,49,59,29,40,36,30,39,39,34,26,40,85,88,37,26,42,28,32,37,35,83,67,50,73,68,45,80,54,96,59,26,37,37,30,38,50,69,37,44,76,39,65,56,39,96,41,73,67,47,30,50,49,38,51,50,48,50,74,64,30,63,67,39,47,53,51,30,51,51,36,48,50,49,50,50,49,57,53,38,74,43,21,39,84,87,52,65,41,74,75,43,78,70,37,81,44,54,54,88,63,33,30,30,31,30,30,35,40,36,31,48,42,91,38,47,52,67,79,77,88,74,68,79,75,63,46,59,54,45,46,38,60,65,44,64,59,47,49,58,61,72,52,31,20,62,25,75,77,51,19,54,56,50,52,48,71,64,33,80,46,42,47,56,65,58,70,80,58,47,68,48,109

InterPro domains:
  IPR005801 ADC synthase [G3DSA:3.60.120.10] (77-497)
  IPR005801 ADC synthase [SSF56322] (96-481)
  IPR006805 Anthranilate synthase component I, N-terminal [PF04715] (108-261)
  IPR015890 Chorismate-utilising enzyme, C-terminal [PF00425] (323-492)
  IPR019999 Anthranilate synthase component I-like [PR00095] (423-436)
  IPR019999 Anthranilate synthase component I-like [PR00095] (437-450)
  IPR019999 Anthranilate synthase component I-like [PTHR11236] (83-492)

pLDDT: mean 70.37, std 25.38, range [15.85, 97.19]

Radius of gyration: 33.58 Å; Cα contacts (8 Å, |Δi|>4): 1954; chains: 2; bounding box: 68×117×84 Å